Protein AF-A0A6G3Z0A4-F1 (afdb_monomer)

Nearest PDB structures (foldseek):
  8eex-assembly1_B  TM=6.996E-01  e=4.776E-11  Desulfonema ishimotonii
  8rot-assembly1_B  TM=5.949E-01  e=7.924E-06  Myxococcus xanthus
  5gkq-assembly1_A  TM=4.002E-01  e=1.639E-01  Paraglaciecola chathamensis S18K6
  4e6m-assembly1_A  TM=1.527E-01  e=2.759E-01  Salmonella enterica subsp. enterica serovar Typhimurium
  4v6q-assembly1_BK  TM=1.859E-01  e=2.111E+00  Escherichia coli

Radius of gyration: 34.13 Å; Cα contacts (8 Å, |Δi|>4): 2625; chains: 1; bounding box: 97×68×130 Å

Sequence (965 aa):
LTIDDAAATTIVATLAGGDAMIVASEIININATIDSSLQTNNSTLSLEDENIDGSLIINLNAPILLGFSQVLTGDGSVVNVAATGSVQNGLDVAADGATVNLDVGTFQEGEPIVLRNDVTLNGGGAENTILDGAGLHNVLKVENGVTASINNLTIAEGSTTLGSGGIDNDGTFIISNSTVRDNIGGEGGGGIDNNGTLIISNSTISNNVVLFGDGGGINNEGSLTITDSLISGNVAEFQGGGISSDGIELTILNSTISENETVNYLGGGISAEAGSFLLSNSTVSMNQAAGGGGGVTVVGTATAIIENSTIANNFATDNGGGIDVDGGVDVTVSNSTISNNTADGDGGGLSVGTTSIVNLEQSTLTENTAGISGSGIANLLGGQLTLSNTIAAGNTGIDITGPFTDAGTNFIGGDPLLGPLADNGGPTQTHALLLGSPAIDAGSGIGPDQRGAAVVNGIRDIGAFEFEGIVPPPTPVPPPVPPVPGPIPGPSPTLSEEIAPCFVDCGTEPPENRDDRDIATEFEPDQDSNQEFGFVADYEVHLGIQAPPLQDFDALQRASEVTGVPPVLVYARFVPATDATQALETSGLSKSNQENRLTQRSVAEAEELTAQGKAQGAEKSADDLLELVLVTPTGRPQRFATGVTRAQVSETVRHLQIELTDRTRRRRTDYLKPAQQLYSWLVKPLEDELVGENIGHISFILDQGLRSLPLAALHDGQQFIIEKYSVGLMPSLSLTDTRIANIRNASVLAMGADKFSDQPALPAVPLELSTIEQLWPGALFLNESFTPEAIVEARQEEAYGVLHLATHGEFSKGSLDNSYIQFWDRRLSLDQLPQLQLDRPTIELLVLSACRTVLGDEEAELGFAGLAVKAGAKSAIATLWRVSDLETASFMAEFYTQLGQASYKAEALQQAQLAMLRGDIKIQDGNLVWSGGTQPLPEGLGNVSLADIQHPYYWSAFSLVGSPW

pLDDT: mean 77.65, std 22.39, range [24.75, 98.88]

Mean predicted aligned error: 17.65 Å

Foldseek 3Di:
DEDDDDDDDAPADPPQDDDDDDDDDAEHEHAYEAEPQNDDDADDPDFDDPDDPDDHDDDDQDFDDDDPRGTYDYAYLEYEAHQRGAPLVSQSRHAANHEYEYEFHEHEDPAAREHDHAYEYEYPAQVGAEQEPCLPAEHYEYDAAHHYEYARHEFENAEDQAEEFYYEYNYHYEYENHEQEHGEARAAAQRYHYCEHYEYENYEQEHGEYDRYEHQRYEEQEEYAYELYEQEHGEYQEEAQRYEYPHAEAHYALYEFEHGEHNAYDHQRYEAADHEEEAALYEFEHGEYQAAAQRYEYEHEYAYEAELYEQEHGEYQEEAQRYEYEHQYEYEYEQAEQALGEYCYYARRYEDAANHAYEYALAEFAQAYYNYYQSRYEDPHHYEAEYALYEQEHYPHASYYDDYHYHHDYHGYDDQQWAFQFCPAASHTDIEHDPPGPQALRHDDFAAASRRHTAPPRGAGRHRDGDPDDDDPDDPDDPDDDDDDDDDDDDDDDDDDDDDDDDDDDDDDDDDDDDDDDPPDDDDDQPPQVLQVVLQVLLCVALVHDFDRDDCLQLQVVCCVQQVFREKEKEKDFAAPVVLVVVVVVVPDDDDDDDDCDDPPVSVVVVVVVVVCVPDPDPQDQATWIKMWMATSVRDIDIDTQNDGPVRLLVLQVVLCCCLQPSVNLPDDPSQVSLQVNCVRRPVVCPVVCVVVRHAEYEYAYDFSCLLRLQQSRQNPDGTPLVRHQYAYESGSRLFDSDDDQQLQFAEEAEEEQDARNDDGQQCSVVLQVLLVVLGHYDYYYQVCFDLVNLQVRCVVDPGQEYEYQFEWELDADHQQVTFTDTNVGTQTLSRLCVSVCVVVHHQEYEYQFYEADRRHRSSSSSVLCRCSSNNHNKYKDFHHGDRSNLSSQLSSQLSVLSNPRSWNSRSLSVSLVCQLVLQWWDDPQWTGHPVGIGHGDPPPRDDDTPRSNRCSRRSRIHMHHHRD

Secondary structure (DSSP, 8-state):
-B--SSS---------SS----B-SS-----S-EE-TT----S-------S-S-------SS--EETTTEE----EEEEEE-TTS-HHHHHHTEEEEEEEEE-SEEEE-SS-EEE-SSEEEE-S-TTTEEEE-TTTS-SEEE-TT-EEEEES-EEE--B-SSS-SSEEESSEEEEES-EEES-EESSS-SSEEESSEEEEES-EEES-EESSSS-SSEEESSEEEEES-EEES-EESSS-SSEEE-SSEEEEES-EEES-EESSSS-SSEEE-SSEEEEES-EEES-EESSS-SSEEE-TT-EEEEES-EEES-EESSS-SSEEE-TT-EEEEES-EEES-EESSS-SSEEE-SS-EEEEES-EEES-EESSS-SSEE--SS-EEEEES-EE-S-SS-SEES--EEES--EESS---EEEEE--SSSS-EEEEPTT-TTTT-S------TT-PPPSTTSPPSSS----S-PPP-PPPPPPPPPPPPPPPPPPPPP------------------------------SSSHHHHHHHHHHHHHHHT--PPP---TTHHHHHHHHHSS-EEEEEEEEE-HHHHHHHHHHHTS-S--------THHHHHHHHHHHHHTTS-PPPPTT-EEEEEEE-TT---EEEEEEEEHHHHHHHHHHHHHHHH-GGGTT--TTHHHHHHHHHHHTGGGHHHHHHTT--EEEEEE-TTSTT--GGG-B-SSSBGGGT-EEEE-S-TTTS------GGG-EEEEEE-S--SSS---TTHHHHHHHHHHHSSEEEEEGGG--HHHHHHHHHHS-EEEEEEEEEEEE-SSSGGG-EEE-SS-EEETTTGGGG-TBTTBPSEEEEEEEEE-TT-HHHHHHHHTHHHHHT-SEEEEESSPPPHHHHHHHHHHHHHHHTTSSSHHHHHHHHHHHHHHT-SEEETTEEEETTEEEEPPTT-TT--TTSTTSHHHHTTEEEEE---

Structure (mmCIF, N/CA/C/O backbone):
data_AF-A0A6G3Z0A4-F1
#
_entry.id   AF-A0A6G3Z0A4-F1
#
loop_
_atom_site.group_PDB
_atom_site.id
_atom_site.type_symbol
_atom_site.label_atom_id
_atom_site.label_alt_id
_atom_site.label_comp_id
_atom_site.label_asym_id
_atom_site.label_entity_id
_atom_site.label_seq_id
_atom_site.pdbx_PDB_ins_code
_atom_site.Cartn_x
_atom_site.Cartn_y
_atom_site.Cartn_z
_atom_site.occupancy
_atom_site.B_iso_or_equiv
_atom_site.auth_seq_id
_atom_site.auth_comp_id
_atom_site.auth_asym_id
_atom_site.auth_atom_id
_atom_site.pdbx_PDB_model_num
ATOM 1 N N . LEU A 1 1 ? -40.948 1.146 43.302 1.00 32.00 1 LEU A N 1
ATOM 2 C CA . LEU A 1 1 ? -40.806 0.739 44.722 1.00 32.00 1 LEU A CA 1
ATOM 3 C C . LEU A 1 1 ? -41.160 1.916 45.621 1.00 32.00 1 LEU A C 1
ATOM 5 O O . LEU A 1 1 ? -40.821 3.036 45.263 1.00 32.00 1 LEU A O 1
ATOM 9 N N . THR A 1 2 ? -41.782 1.656 46.773 1.00 33.53 2 THR A N 1
ATOM 10 C CA . THR A 1 2 ? -41.918 2.631 47.868 1.00 33.53 2 THR A CA 1
ATOM 11 C C . THR A 1 2 ? -41.007 2.159 48.995 1.00 33.53 2 THR A C 1
ATOM 13 O O . THR A 1 2 ? -41.243 1.082 49.542 1.00 33.53 2 THR A O 1
ATOM 16 N N . ILE A 1 3 ? -39.942 2.905 49.283 1.00 38.19 3 ILE A N 1
ATOM 17 C CA . ILE A 1 3 ? -38.995 2.577 50.354 1.00 38.19 3 ILE A CA 1
ATOM 18 C C . ILE A 1 3 ? -39.238 3.577 51.479 1.00 38.19 3 ILE A C 1
ATOM 20 O O . ILE A 1 3 ? -39.095 4.779 51.272 1.00 38.19 3 ILE A O 1
ATOM 24 N N . ASP A 1 4 ? -39.668 3.066 52.631 1.00 32.50 4 ASP A N 1
ATOM 25 C CA . ASP A 1 4 ? -39.976 3.864 53.817 1.00 32.50 4 ASP A CA 1
ATOM 26 C C . ASP A 1 4 ? -38.841 3.723 54.843 1.00 32.50 4 ASP A C 1
ATOM 28 O O . ASP A 1 4 ? -38.212 2.668 54.956 1.00 32.50 4 ASP A O 1
ATOM 32 N N . ASP A 1 5 ? -38.565 4.819 55.537 1.00 37.78 5 ASP A N 1
ATOM 33 C CA . ASP A 1 5 ? -37.314 5.144 56.233 1.00 37.78 5 ASP A CA 1
ATOM 34 C C . ASP A 1 5 ? -36.783 4.076 57.226 1.00 37.78 5 ASP A C 1
ATOM 36 O O . ASP A 1 5 ? -37.392 3.829 58.271 1.00 37.78 5 ASP A O 1
ATOM 40 N N . ALA A 1 6 ? -35.624 3.468 56.908 1.00 34.12 6 ALA A N 1
ATOM 41 C CA . ALA A 1 6 ? -34.479 3.273 57.822 1.00 34.12 6 ALA A CA 1
ATOM 42 C C . ALA A 1 6 ? -33.362 2.394 57.205 1.00 34.12 6 ALA A C 1
ATOM 44 O O . ALA A 1 6 ? -33.591 1.246 56.830 1.00 34.12 6 ALA A O 1
ATOM 45 N N . ALA A 1 7 ? -32.119 2.890 57.281 1.00 33.09 7 ALA A N 1
ATOM 46 C CA . ALA A 1 7 ? -30.861 2.284 56.813 1.00 33.09 7 ALA A CA 1
ATOM 47 C C . ALA A 1 7 ? -30.635 2.253 55.286 1.00 33.09 7 ALA A C 1
ATOM 49 O O . ALA A 1 7 ? -31.497 1.877 54.492 1.00 33.09 7 ALA A O 1
ATOM 50 N N . ALA A 1 8 ? -29.407 2.628 54.902 1.00 36.97 8 ALA A N 1
ATOM 51 C CA . ALA A 1 8 ? -28.933 2.702 53.524 1.00 36.97 8 ALA A CA 1
ATOM 52 C C . ALA A 1 8 ? -29.178 1.382 52.780 1.00 36.97 8 ALA A C 1
ATOM 54 O O . ALA A 1 8 ? -28.544 0.362 53.058 1.00 36.97 8 ALA A O 1
ATOM 55 N N . THR A 1 9 ? -30.118 1.416 51.842 1.00 33.72 9 THR A N 1
ATOM 56 C CA . THR A 1 9 ? -30.550 0.266 51.053 1.00 33.72 9 THR A CA 1
ATOM 57 C C . THR A 1 9 ? -30.269 0.551 49.585 1.00 33.72 9 THR A C 1
ATOM 59 O O . THR A 1 9 ? -31.018 1.251 48.912 1.00 33.72 9 THR A O 1
ATOM 62 N N . THR A 1 10 ? -29.148 0.010 49.104 1.00 34.47 10 THR A N 1
ATOM 63 C CA . THR A 1 10 ? -28.747 0.022 47.694 1.00 34.47 10 THR A CA 1
ATOM 64 C C . THR A 1 10 ? -29.899 -0.466 46.817 1.00 34.47 10 THR A C 1
ATOM 66 O O . THR A 1 10 ? -30.325 -1.618 46.940 1.00 34.47 10 THR A O 1
ATOM 69 N N . ILE A 1 11 ? -30.392 0.382 45.913 1.00 35.72 11 ILE A N 1
ATOM 70 C CA . ILE A 1 11 ? -31.371 -0.036 44.909 1.00 35.72 11 ILE A CA 1
ATOM 71 C C . ILE A 1 11 ? -30.606 -0.712 43.769 1.00 35.72 11 ILE A C 1
ATOM 73 O O . ILE A 1 11 ? -30.181 -0.061 42.822 1.00 35.72 11 ILE A O 1
ATOM 77 N N . VAL A 1 12 ? -30.440 -2.034 43.855 1.00 33.03 12 VAL A N 1
ATOM 78 C CA . VAL A 1 12 ? -30.003 -2.850 42.712 1.00 33.03 12 VAL A CA 1
ATOM 79 C C . VAL A 1 12 ? -31.222 -3.102 41.825 1.00 33.03 12 VAL A C 1
ATOM 81 O O . VAL A 1 12 ? -31.971 -4.056 42.041 1.00 33.03 12 VAL A O 1
ATOM 84 N N . ALA A 1 13 ? -31.463 -2.208 40.866 1.00 37.84 13 ALA A N 1
ATOM 85 C CA . ALA A 1 13 ? -32.563 -2.322 39.914 1.00 37.84 13 ALA A CA 1
ATOM 86 C C . ALA A 1 13 ? -32.067 -2.841 38.561 1.00 37.84 13 ALA A C 1
ATOM 88 O O . ALA A 1 13 ? -31.553 -2.082 37.748 1.00 37.84 13 ALA A O 1
ATOM 89 N N . THR A 1 14 ? -32.295 -4.125 38.281 1.00 34.78 14 THR A N 1
ATOM 90 C CA . THR A 1 14 ? -32.308 -4.613 36.897 1.00 34.78 14 THR A CA 1
ATOM 91 C C . THR A 1 14 ? -33.598 -4.107 36.247 1.00 34.78 14 THR A C 1
ATOM 93 O O . THR A 1 14 ? -34.677 -4.621 36.552 1.00 34.78 14 THR A O 1
ATOM 96 N N . LEU A 1 15 ? -33.517 -3.085 35.390 1.00 40.88 15 LEU A N 1
ATOM 97 C CA . LEU A 1 15 ? -34.671 -2.512 34.676 1.00 40.88 15 LEU A CA 1
ATOM 98 C C . LEU A 1 15 ? -35.106 -3.405 33.500 1.00 40.88 15 LEU A C 1
ATOM 100 O O . LEU A 1 15 ? -35.109 -3.011 32.338 1.00 40.88 15 LEU A O 1
ATOM 104 N N . ALA A 1 16 ? -35.497 -4.638 33.820 1.00 31.98 16 ALA A N 1
ATOM 105 C CA . ALA A 1 16 ? -35.977 -5.620 32.860 1.00 31.98 16 ALA A CA 1
ATOM 106 C C . ALA A 1 16 ? -37.397 -5.278 32.364 1.00 31.98 16 ALA A C 1
ATOM 108 O O . ALA A 1 16 ? -38.382 -5.817 32.865 1.00 31.98 16 ALA A O 1
ATOM 109 N N . GLY A 1 17 ? -37.482 -4.388 31.370 1.00 34.56 17 GLY A N 1
ATOM 110 C CA . GLY A 1 17 ? -38.658 -4.176 30.517 1.00 34.56 17 GLY A CA 1
ATOM 111 C C . GLY A 1 17 ? -39.932 -3.688 31.221 1.00 34.56 17 GLY A C 1
ATOM 112 O O . GLY A 1 17 ? -40.869 -4.462 31.420 1.00 34.56 17 GLY A O 1
ATOM 113 N N . GLY A 1 18 ? -40.013 -2.388 31.518 1.00 33.25 18 GLY A N 1
ATOM 114 C CA . GLY A 1 18 ? -41.263 -1.720 31.902 1.00 33.25 18 GLY A CA 1
ATOM 115 C C . GLY A 1 18 ? -41.069 -0.440 32.720 1.00 33.25 18 GLY A C 1
ATOM 116 O O . GLY A 1 18 ? -40.037 -0.259 33.363 1.00 33.25 18 GLY A O 1
ATOM 117 N N . ASP A 1 19 ? -42.086 0.427 32.723 1.00 36.50 19 ASP A N 1
ATOM 118 C CA . ASP A 1 19 ? -42.076 1.700 33.455 1.00 36.50 19 ASP A CA 1
ATOM 119 C C . ASP A 1 19 ? -41.927 1.479 34.971 1.00 36.50 19 ASP A C 1
ATOM 121 O O . ASP A 1 19 ? -42.826 0.965 35.648 1.00 36.50 19 ASP A O 1
ATOM 125 N N . ALA A 1 20 ? -40.788 1.891 35.532 1.00 35.56 20 ALA A N 1
ATOM 126 C CA . ALA A 1 20 ? -40.464 1.696 36.941 1.00 35.56 20 ALA A CA 1
ATOM 127 C C . ALA A 1 20 ? -40.616 2.995 37.748 1.00 35.56 20 ALA A C 1
ATOM 129 O O . ALA A 1 20 ? -39.715 3.826 37.810 1.00 35.56 20 ALA A O 1
ATOM 130 N N . MET A 1 21 ? -41.738 3.144 38.456 1.00 36.94 21 MET A N 1
ATOM 131 C CA . MET A 1 21 ? -41.930 4.255 39.396 1.00 36.94 21 MET A CA 1
ATOM 132 C C . MET A 1 21 ? -41.146 4.005 40.698 1.00 36.94 21 MET A C 1
ATOM 134 O O . MET A 1 21 ? -41.470 3.089 41.469 1.00 36.94 21 MET A O 1
ATOM 138 N N . ILE A 1 22 ? -40.119 4.815 40.963 1.00 38.41 22 ILE A N 1
ATOM 139 C CA . ILE A 1 22 ? -39.318 4.789 42.198 1.00 38.41 22 ILE A CA 1
ATOM 140 C C . ILE A 1 22 ? -39.680 6.016 43.040 1.00 38.41 22 ILE A C 1
ATOM 142 O O . ILE A 1 22 ? -39.626 7.140 42.556 1.00 38.41 22 ILE A O 1
ATOM 146 N N . VAL A 1 23 ? -40.059 5.794 44.302 1.00 36.69 23 VAL A N 1
ATOM 147 C CA . VAL A 1 23 ? -40.406 6.857 45.254 1.00 36.69 23 VAL A CA 1
ATOM 148 C C . VAL A 1 23 ? -39.582 6.660 46.524 1.00 36.69 23 VAL A C 1
ATOM 150 O O . VAL A 1 23 ? -39.669 5.605 47.160 1.00 36.69 23 VAL A O 1
ATOM 153 N N . ALA A 1 24 ? -38.803 7.678 46.884 1.00 39.09 24 ALA A N 1
ATOM 154 C CA . ALA A 1 24 ? -37.978 7.735 48.088 1.00 39.09 24 ALA A CA 1
ATOM 155 C C . ALA A 1 24 ? -38.179 9.074 48.814 1.00 39.09 24 ALA A C 1
ATOM 157 O O . ALA A 1 24 ? -38.627 10.050 48.214 1.00 39.09 24 ALA A O 1
ATOM 158 N N . SER A 1 25 ? -37.867 9.103 50.109 1.00 35.00 25 SER A N 1
ATOM 159 C CA . SER A 1 25 ? -38.148 10.226 51.013 1.00 35.00 25 SER A CA 1
ATOM 160 C C . SER A 1 25 ? -36.988 11.205 51.226 1.00 35.00 25 SER A C 1
ATOM 162 O O . SER A 1 25 ? -37.246 12.326 51.664 1.00 35.00 25 SER A O 1
ATOM 164 N N . GLU A 1 26 ? -35.737 10.806 50.954 1.00 37.19 26 GLU A N 1
ATOM 165 C CA . GLU A 1 26 ? -34.545 11.633 51.226 1.00 37.19 26 GLU A CA 1
ATOM 166 C C . GLU A 1 26 ? -33.500 11.638 50.099 1.00 37.19 26 GLU A C 1
ATOM 168 O O . GLU A 1 26 ? -33.211 12.700 49.551 1.00 37.19 26 GLU A O 1
ATOM 173 N N . ILE A 1 27 ? -32.919 10.479 49.764 1.00 35.75 27 ILE A N 1
ATOM 174 C CA . ILE A 1 27 ? -31.862 10.328 48.748 1.00 35.75 27 ILE A CA 1
ATOM 175 C C . ILE A 1 27 ? -32.099 9.023 47.973 1.00 35.75 27 ILE A C 1
ATOM 177 O O . ILE A 1 27 ? -32.446 8.002 48.569 1.00 35.75 27 ILE A O 1
ATOM 181 N N . ILE A 1 28 ? -31.881 9.043 46.654 1.00 40.03 28 ILE A N 1
ATOM 182 C CA . ILE A 1 28 ? -31.783 7.842 45.812 1.00 40.03 28 ILE A CA 1
ATOM 183 C C . ILE A 1 28 ? -30.340 7.742 45.318 1.00 40.03 28 ILE A C 1
ATOM 185 O O . ILE A 1 28 ? -29.932 8.561 44.500 1.00 40.03 28 ILE A O 1
ATOM 189 N N . ASN A 1 29 ? -29.610 6.727 45.787 1.00 36.66 29 ASN A N 1
ATOM 190 C CA . ASN A 1 29 ? -28.307 6.348 45.239 1.00 36.66 29 ASN A CA 1
ATOM 191 C C . ASN A 1 29 ? -28.497 5.217 44.223 1.00 36.66 29 ASN A C 1
ATOM 193 O O . ASN A 1 29 ? -28.936 4.120 44.590 1.00 36.66 29 ASN A O 1
ATOM 197 N N . ILE A 1 30 ? -28.157 5.477 42.961 1.00 40.38 30 ILE A N 1
ATOM 198 C CA . ILE A 1 30 ? -28.151 4.473 41.890 1.00 40.38 30 ILE A CA 1
ATOM 199 C C . ILE A 1 30 ? -26.724 3.930 41.759 1.00 40.38 30 ILE A C 1
ATOM 201 O O . ILE A 1 30 ? -25.920 4.475 41.022 1.00 40.38 30 ILE A O 1
ATOM 205 N N . ASN A 1 31 ? -26.419 2.849 42.481 1.00 38.28 31 ASN A N 1
ATOM 206 C CA . ASN A 1 31 ? -25.174 2.079 42.340 1.00 38.28 31 ASN A CA 1
ATOM 207 C C . ASN A 1 31 ? -25.501 0.706 41.727 1.00 38.28 31 ASN A C 1
ATOM 209 O O . ASN A 1 31 ? -25.303 -0.338 42.354 1.00 38.28 31 ASN A O 1
ATOM 213 N N . ALA A 1 32 ? -26.111 0.717 40.543 1.00 37.72 32 ALA A N 1
ATOM 214 C CA . ALA A 1 32 ? -26.617 -0.466 39.854 1.00 37.72 32 ALA A CA 1
ATOM 215 C C . ALA A 1 32 ? -26.307 -0.395 38.357 1.00 37.72 32 ALA A C 1
ATOM 217 O O . ALA A 1 32 ? -26.202 0.695 37.801 1.00 37.72 32 ALA A O 1
ATOM 218 N N . THR A 1 33 ? -26.193 -1.556 37.710 1.00 37.09 33 THR A N 1
ATOM 219 C CA . THR A 1 33 ? -26.007 -1.650 36.259 1.00 37.09 33 THR A CA 1
ATOM 220 C C . THR A 1 33 ? -27.184 -1.013 35.524 1.00 37.09 33 THR A C 1
ATOM 222 O O . THR A 1 33 ? -28.328 -1.421 35.732 1.00 37.09 33 THR A O 1
ATOM 225 N N . ILE A 1 34 ? -26.899 -0.040 34.658 1.00 46.41 34 ILE A N 1
ATOM 226 C CA . ILE A 1 34 ? -27.894 0.584 33.780 1.00 46.41 34 ILE A CA 1
ATOM 227 C C . ILE A 1 34 ? -27.861 -0.160 32.446 1.00 46.41 34 ILE A C 1
ATOM 229 O O . ILE A 1 34 ? -26.818 -0.227 31.802 1.00 46.41 34 ILE A O 1
ATOM 233 N N . ASP A 1 35 ? -28.995 -0.731 32.042 1.00 41.62 35 ASP A N 1
ATOM 234 C CA . ASP A 1 35 ? -29.108 -1.539 30.827 1.00 41.62 35 ASP A CA 1
ATOM 235 C C . ASP A 1 35 ? -30.166 -0.955 29.884 1.00 41.62 35 ASP A C 1
ATOM 237 O O . ASP A 1 35 ? -31.366 -1.024 30.160 1.00 41.62 35 ASP A O 1
ATOM 241 N N . SER A 1 36 ? -29.709 -0.346 28.787 1.00 44.59 36 SER A N 1
ATOM 242 C CA . SER A 1 36 ? -30.580 0.242 27.761 1.00 44.59 36 SER A CA 1
ATOM 243 C C . SER A 1 36 ? -30.910 -0.715 26.607 1.00 44.59 36 SER A C 1
ATOM 245 O O . SER A 1 36 ? -31.841 -0.434 25.852 1.00 44.59 36 SER A O 1
ATOM 247 N N . SER A 1 37 ? -30.229 -1.868 26.508 1.00 37.19 37 SER A N 1
ATOM 248 C CA . SER A 1 37 ? -30.354 -2.849 25.404 1.00 37.19 37 SER A CA 1
ATOM 249 C C . SER A 1 37 ? -31.770 -3.424 25.217 1.00 37.19 37 SER A C 1
ATOM 251 O O . SER A 1 37 ? -32.113 -3.963 24.167 1.00 37.19 37 SER A O 1
ATOM 253 N N . LEU A 1 38 ? -32.635 -3.282 26.227 1.00 35.62 38 LEU A N 1
ATOM 254 C CA . LEU A 1 38 ? -34.004 -3.808 26.248 1.00 35.62 38 LEU A CA 1
ATOM 255 C C . LEU A 1 38 ? -35.073 -2.849 25.671 1.00 35.62 38 LEU A C 1
ATOM 257 O O . LEU A 1 38 ? -36.266 -3.147 25.762 1.00 35.62 38 LEU A O 1
ATOM 261 N N . GLN A 1 39 ? -34.682 -1.700 25.107 1.00 38.88 39 GLN A N 1
ATOM 262 C CA . GLN A 1 39 ? -35.581 -0.665 24.568 1.00 38.88 39 GLN A CA 1
ATOM 263 C C . GLN A 1 39 ? -35.603 -0.676 23.029 1.00 38.88 39 GLN A C 1
ATOM 265 O O . GLN A 1 39 ? -34.605 -0.381 22.386 1.00 38.88 39 GLN A O 1
ATOM 270 N N . THR A 1 40 ? -36.753 -0.978 22.414 1.00 32.28 40 THR A N 1
ATOM 271 C CA . THR A 1 40 ? -36.853 -1.229 20.957 1.00 32.28 40 THR A CA 1
ATOM 272 C C . THR A 1 40 ? -37.303 -0.037 20.100 1.00 32.28 40 THR A C 1
ATOM 274 O O . THR A 1 40 ? -37.557 -0.217 18.910 1.00 32.28 40 THR A O 1
ATOM 277 N N . ASN A 1 41 ? -37.501 1.153 20.679 1.00 33.97 41 ASN A N 1
ATOM 278 C CA . ASN A 1 41 ? -38.184 2.267 20.008 1.00 33.97 41 ASN A CA 1
ATOM 279 C C . ASN A 1 41 ? -37.311 3.532 19.981 1.00 33.97 41 ASN A C 1
ATOM 281 O O . ASN A 1 41 ? -37.078 4.157 21.012 1.00 33.97 41 ASN A O 1
ATOM 285 N N . ASN A 1 42 ? -36.874 3.914 18.780 1.00 39.03 42 ASN A N 1
ATOM 286 C CA . ASN A 1 42 ? -35.974 5.042 18.540 1.00 39.03 42 ASN A CA 1
ATOM 287 C C . ASN A 1 42 ? -36.559 6.421 18.900 1.00 39.03 42 ASN A C 1
ATOM 289 O O . ASN A 1 42 ? -37.760 6.670 18.782 1.00 39.03 42 ASN A O 1
ATOM 293 N N . SER A 1 43 ? -35.634 7.351 19.172 1.00 28.02 43 SER A N 1
ATOM 294 C CA . SER A 1 43 ? -35.809 8.806 19.035 1.00 28.02 43 SER A CA 1
ATOM 295 C C . SER A 1 43 ? -36.576 9.562 20.134 1.00 28.02 43 SER A C 1
ATOM 297 O O . SER A 1 43 ? -37.341 10.471 19.820 1.00 28.02 43 SER A O 1
ATOM 299 N N . THR A 1 44 ? -36.318 9.284 21.419 1.00 29.14 44 THR A N 1
ATOM 300 C CA . THR A 1 44 ? -36.121 10.330 22.463 1.00 29.14 44 THR A CA 1
ATOM 301 C C . THR A 1 44 ? -35.760 9.735 23.829 1.00 29.14 44 THR A C 1
ATOM 303 O O . THR A 1 44 ? -36.396 8.788 24.276 1.00 29.14 44 THR A O 1
ATOM 306 N N . LEU A 1 45 ? -34.853 10.393 24.562 1.00 32.50 45 LEU A N 1
ATOM 307 C CA . LEU A 1 45 ? -34.886 10.424 26.031 1.00 32.50 45 LEU A CA 1
ATOM 308 C C . LEU A 1 45 ? -35.323 11.831 26.481 1.00 32.50 45 LEU A C 1
ATOM 310 O O . LEU A 1 45 ? -34.537 12.609 27.013 1.00 32.50 45 LEU A O 1
ATOM 314 N N . SER A 1 46 ? -36.576 12.190 26.180 1.00 26.62 46 SER A N 1
ATOM 315 C CA . SER A 1 46 ? -37.169 13.483 26.550 1.00 26.62 46 SER A CA 1
ATOM 316 C C . SER A 1 46 ? -38.063 13.327 27.770 1.00 26.62 46 SER A C 1
ATOM 318 O O . SER A 1 46 ? -38.952 12.478 27.775 1.00 26.62 46 SER A O 1
ATOM 320 N N . LEU A 1 47 ? -37.836 14.164 28.782 1.00 33.03 47 LEU A N 1
ATOM 321 C CA . LEU A 1 47 ? -38.560 14.160 30.050 1.00 33.03 47 LEU A CA 1
ATOM 322 C C . LEU A 1 47 ? -39.027 15.592 30.362 1.00 33.03 47 LEU A C 1
ATOM 324 O O . LEU A 1 47 ? -38.448 16.286 31.197 1.00 33.03 47 LEU A O 1
ATOM 328 N N . GLU A 1 48 ? -40.048 16.049 29.636 1.00 24.75 48 GLU A N 1
ATOM 329 C CA . GLU A 1 48 ? -40.772 17.289 29.939 1.00 24.75 48 GLU A CA 1
ATOM 330 C C . GLU A 1 48 ? -41.889 17.039 30.963 1.00 24.75 48 GLU A C 1
ATOM 332 O O . GLU A 1 48 ? -42.649 16.078 30.841 1.00 24.75 48 GLU A O 1
ATOM 337 N N . ASP A 1 49 ? -42.062 17.973 31.901 1.00 31.64 49 ASP A N 1
ATOM 338 C CA . ASP A 1 49 ? -43.371 18.261 32.494 1.00 31.64 49 ASP A CA 1
ATOM 339 C C . ASP A 1 49 ? -43.718 19.738 32.244 1.00 31.64 49 ASP A C 1
ATOM 341 O O . ASP A 1 49 ? -43.310 20.631 32.989 1.00 31.64 49 ASP A O 1
ATOM 345 N N . GLU A 1 50 ? -44.477 20.004 31.176 1.00 32.38 50 GLU A N 1
ATOM 346 C CA . GLU A 1 50 ? -45.118 21.308 30.959 1.00 32.38 50 GLU A CA 1
ATOM 347 C C . GLU A 1 50 ? -46.497 21.432 31.660 1.00 32.38 50 GLU A C 1
ATOM 349 O O . GLU A 1 50 ? -47.140 22.478 31.545 1.00 32.38 50 GLU A O 1
ATOM 354 N N . ASN A 1 51 ? -47.006 20.415 32.380 1.00 33.34 51 ASN A N 1
ATOM 355 C CA . ASN A 1 51 ? -48.378 20.402 32.913 1.00 33.34 51 ASN A CA 1
ATOM 356 C C . ASN A 1 51 ? -48.600 19.593 34.215 1.00 33.34 51 ASN A C 1
ATOM 358 O O . ASN A 1 51 ? -49.082 18.474 34.136 1.00 33.34 51 ASN A O 1
ATOM 362 N N . ILE A 1 52 ? -48.459 20.244 35.385 1.00 40.53 52 ILE A N 1
ATOM 363 C CA . ILE A 1 52 ? -49.326 20.304 36.611 1.00 40.53 52 ILE A CA 1
ATOM 364 C C . ILE A 1 52 ? -50.108 19.035 37.111 1.00 40.53 52 ILE A C 1
ATOM 366 O O . ILE A 1 52 ? -50.766 19.108 38.151 1.00 40.53 52 ILE A O 1
ATOM 370 N N . ASP A 1 53 ? -50.078 17.864 36.474 1.00 38.00 53 ASP A N 1
ATOM 371 C CA . ASP A 1 53 ? -50.983 16.731 36.747 1.00 38.00 53 ASP A CA 1
ATOM 372 C C . ASP A 1 53 ? -50.402 15.638 37.663 1.00 38.00 53 ASP A C 1
ATOM 374 O O . ASP A 1 53 ? -51.162 14.864 38.256 1.00 38.00 53 ASP A O 1
ATOM 378 N N . GLY A 1 54 ? -49.087 15.667 37.903 1.00 37.75 54 GLY A N 1
ATOM 379 C CA . GLY A 1 54 ? -48.435 14.920 38.978 1.00 37.75 54 GLY A CA 1
ATOM 380 C C . GLY A 1 54 ? -47.776 13.596 38.584 1.00 37.75 54 GLY A C 1
ATOM 381 O O . GLY A 1 54 ? -47.513 12.789 39.479 1.00 37.75 54 GLY A O 1
ATOM 382 N N . SER A 1 55 ? -47.469 13.360 37.305 1.00 31.73 55 SER A N 1
ATOM 383 C CA . SER A 1 55 ? -46.500 12.326 36.905 1.00 31.73 55 SER A CA 1
ATOM 384 C C . SER A 1 55 ? -45.085 12.902 36.765 1.00 31.73 55 SER A C 1
ATOM 386 O O . SER A 1 55 ? -44.849 13.762 35.926 1.00 31.73 55 SER A O 1
ATOM 388 N N . LEU A 1 56 ? -44.138 12.416 37.576 1.00 35.53 56 LEU A N 1
ATOM 389 C CA . LEU A 1 56 ? -42.741 12.869 37.581 1.00 35.53 56 LEU A CA 1
ATOM 390 C C . LEU A 1 56 ? -41.845 11.902 36.795 1.00 35.53 56 LEU A C 1
ATOM 392 O O . LEU A 1 56 ? -41.781 10.719 37.134 1.00 35.53 56 LEU A O 1
ATOM 396 N N . ILE A 1 57 ? -41.093 12.420 35.823 1.00 34.38 57 ILE A N 1
ATOM 397 C CA . ILE A 1 57 ? -39.981 11.718 35.165 1.00 34.38 57 ILE A CA 1
ATOM 398 C C . ILE A 1 57 ? -38.773 12.674 35.124 1.00 34.38 57 ILE A C 1
ATOM 400 O O . ILE A 1 57 ? -38.955 13.879 34.978 1.00 34.38 57 ILE A O 1
ATOM 404 N N . ILE A 1 58 ? -37.556 12.171 35.362 1.00 33.81 58 ILE A N 1
ATOM 405 C CA . ILE A 1 58 ? -36.411 12.986 35.818 1.00 33.81 58 ILE A CA 1
ATOM 406 C C . ILE A 1 58 ? -35.218 12.919 34.850 1.00 33.81 58 ILE A C 1
ATOM 408 O O . ILE A 1 58 ? -34.650 11.849 34.651 1.00 33.81 58 ILE A O 1
ATOM 412 N N . ASN A 1 59 ? -34.803 14.073 34.317 1.00 33.38 59 ASN A N 1
ATOM 413 C CA . ASN A 1 59 ? -33.563 14.265 33.549 1.00 33.38 59 ASN A CA 1
ATOM 414 C C . ASN A 1 59 ? -32.370 14.512 34.500 1.00 33.38 59 ASN A C 1
ATOM 416 O O . ASN A 1 59 ? -32.503 15.301 35.436 1.00 33.38 59 ASN A O 1
ATOM 420 N N . LEU A 1 60 ? -31.229 13.848 34.269 1.00 39.22 60 LEU A N 1
ATOM 421 C CA . LEU A 1 60 ? -30.060 13.830 35.164 1.00 39.22 60 LEU A CA 1
ATOM 422 C C . LEU A 1 60 ? -28.943 14.839 34.815 1.00 39.22 60 LEU A C 1
ATOM 424 O O . LEU A 1 60 ? -28.033 15.012 35.621 1.00 39.22 60 LEU A O 1
ATOM 428 N N . ASN A 1 61 ? -29.011 15.564 33.691 1.00 33.34 61 ASN A N 1
ATOM 429 C CA . ASN A 1 61 ? -27.868 16.350 33.180 1.00 33.34 61 ASN A CA 1
ATOM 430 C C . ASN A 1 61 ? -27.696 17.748 33.834 1.00 33.34 61 ASN A C 1
ATOM 432 O O . ASN A 1 61 ? -27.132 18.667 33.240 1.00 33.34 61 ASN A O 1
ATOM 436 N N . ALA A 1 62 ? -28.186 17.933 35.065 1.00 29.05 62 ALA A N 1
ATOM 437 C CA . ALA A 1 62 ? -27.937 19.099 35.921 1.00 29.05 62 ALA A CA 1
ATOM 438 C C . ALA A 1 62 ? -28.238 18.761 37.400 1.00 29.05 62 ALA A C 1
ATOM 440 O O . ALA A 1 62 ? -28.969 17.807 37.663 1.00 29.05 62 ALA A O 1
ATOM 441 N N . PRO A 1 63 ? -27.773 19.551 38.394 1.00 31.92 63 PRO A N 1
ATOM 442 C CA . PRO A 1 63 ? -28.154 19.351 39.793 1.00 31.92 63 PRO A CA 1
ATOM 443 C C . PRO A 1 63 ? -29.673 19.479 40.003 1.00 31.92 63 PRO A C 1
ATOM 445 O O . PRO A 1 63 ? -30.222 20.583 40.049 1.00 31.92 63 PRO A O 1
ATOM 448 N N . ILE A 1 64 ? -30.355 18.343 40.162 1.00 34.59 64 ILE A N 1
ATOM 449 C CA . ILE A 1 64 ? -31.797 18.294 40.417 1.00 34.59 64 ILE A CA 1
ATOM 450 C C . ILE A 1 64 ? -32.063 18.783 41.841 1.00 34.59 64 ILE A C 1
ATOM 452 O O . ILE A 1 64 ? -31.909 18.045 42.814 1.00 34.59 64 ILE A O 1
ATOM 456 N N . LEU A 1 65 ? -32.500 20.035 41.959 1.00 31.73 65 LEU A N 1
ATOM 457 C CA . LEU A 1 65 ? -33.097 20.561 43.181 1.00 31.73 65 LEU A CA 1
ATOM 458 C C . LEU A 1 65 ? -34.539 20.062 43.291 1.00 31.73 65 LEU A C 1
ATOM 460 O O . LEU A 1 65 ? -35.472 20.692 42.789 1.00 31.73 65 LEU A O 1
ATOM 464 N N . LEU A 1 66 ? -34.723 18.941 43.987 1.00 32.47 66 LEU A N 1
ATOM 465 C CA . LEU A 1 66 ? -36.050 18.504 44.408 1.00 32.47 66 LEU A CA 1
ATOM 466 C C . LEU A 1 66 ? -36.673 19.570 45.323 1.00 32.47 66 LEU A C 1
ATOM 468 O O . LEU A 1 66 ? -35.985 20.234 46.112 1.00 32.47 66 LEU A O 1
ATOM 472 N N . GLY A 1 67 ? -37.993 19.738 45.220 1.00 30.67 67 GLY A N 1
ATOM 473 C CA . GLY A 1 67 ? -38.739 20.710 46.015 1.00 30.67 67 GLY A CA 1
ATOM 474 C C . GLY A 1 67 ? -38.472 20.531 47.512 1.00 30.67 67 GLY A C 1
ATOM 475 O O . GLY A 1 67 ? -38.841 19.512 48.084 1.00 30.67 67 GLY A O 1
ATOM 476 N N . PHE A 1 68 ? -37.873 21.553 48.134 1.00 35.03 68 PHE A N 1
ATOM 477 C CA . PHE A 1 68 ? -37.342 21.548 49.507 1.00 35.03 68 PHE A CA 1
ATOM 478 C C . PHE A 1 68 ? -36.068 20.703 49.727 1.00 35.03 68 PHE A C 1
ATOM 480 O O . PHE A 1 68 ? -36.028 19.811 50.569 1.00 35.03 68 PHE A O 1
ATOM 487 N N . SER A 1 69 ? -34.972 21.130 49.091 1.00 33.72 69 SER A N 1
ATOM 488 C CA . SER A 1 69 ? -33.591 20.884 49.553 1.00 33.72 69 SER A CA 1
ATOM 489 C C . SER A 1 69 ? -33.112 19.424 49.540 1.00 33.72 69 SER A C 1
ATOM 491 O O . SER A 1 69 ? -32.380 19.015 50.442 1.00 33.72 69 SER A O 1
ATOM 493 N N . GLN A 1 70 ? -33.476 18.654 48.514 1.00 33.19 70 GLN A N 1
ATOM 494 C CA . GLN A 1 70 ? -32.953 17.301 48.277 1.00 33.19 70 GLN A CA 1
ATOM 495 C C . GLN A 1 70 ? -32.322 17.202 46.879 1.00 33.19 70 GLN A C 1
ATOM 497 O O . GLN A 1 70 ? -32.670 17.975 45.985 1.00 33.19 70 GLN A O 1
ATOM 502 N N . VAL A 1 71 ? -31.371 16.276 46.716 1.00 33.69 71 VAL A N 1
ATOM 503 C CA . VAL A 1 71 ? -30.548 16.093 45.508 1.00 33.69 71 VAL A CA 1
ATOM 504 C C . VAL A 1 71 ? -30.544 14.611 45.130 1.00 33.69 71 VAL A C 1
ATOM 506 O O . VAL A 1 71 ? -30.386 13.761 46.006 1.00 33.69 71 VAL A O 1
ATOM 509 N N . LEU A 1 72 ? -30.706 14.301 43.841 1.00 31.58 72 LEU A N 1
ATOM 510 C CA . LEU A 1 72 ? -30.432 12.970 43.286 1.00 31.58 72 LEU A CA 1
ATOM 511 C C . LEU A 1 72 ? -28.956 12.866 42.885 1.00 31.58 72 LEU A C 1
ATOM 513 O O . LEU A 1 72 ? -28.434 13.768 42.234 1.00 31.58 72 LEU A O 1
ATOM 517 N N . THR A 1 73 ? -28.308 11.762 43.254 1.00 34.16 73 THR A N 1
ATOM 518 C CA . THR A 1 73 ? -26.901 11.470 42.943 1.00 34.16 73 THR A CA 1
ATOM 519 C C . THR A 1 73 ? -26.727 9.971 42.731 1.00 34.16 73 THR A C 1
ATOM 521 O O . THR A 1 73 ? -27.101 9.189 43.604 1.00 34.16 73 THR A O 1
ATOM 524 N N . GLY A 1 74 ? -26.139 9.549 41.618 1.00 37.69 74 GLY A N 1
ATOM 525 C CA . GLY A 1 74 ? -25.841 8.141 41.368 1.00 37.69 74 GLY A CA 1
ATOM 526 C C . GLY A 1 74 ? -25.098 7.957 40.055 1.00 37.69 74 GLY A C 1
ATOM 527 O O . GLY A 1 74 ? -25.362 8.678 39.098 1.00 37.69 74 GLY A O 1
ATOM 528 N N . ASP A 1 75 ? -24.173 7.010 40.057 1.00 47.09 75 ASP A N 1
ATOM 529 C CA . ASP A 1 75 ? -23.164 6.791 39.037 1.00 47.09 75 ASP A CA 1
ATOM 530 C C . ASP A 1 75 ? -23.021 5.282 38.752 1.00 47.09 75 ASP A C 1
ATOM 532 O O . ASP A 1 75 ? -22.910 4.443 39.654 1.00 47.09 75 ASP A O 1
ATOM 536 N N . GLY A 1 76 ? -23.099 4.905 37.474 1.00 52.81 76 GLY A N 1
ATOM 537 C CA . GLY A 1 76 ? -23.111 3.506 37.054 1.00 52.81 76 GLY A CA 1
ATOM 538 C C . GLY A 1 76 ? -21.701 2.942 36.913 1.00 52.81 76 GLY A C 1
ATOM 539 O O . GLY A 1 76 ? -20.962 3.374 36.037 1.00 52.81 76 GLY A O 1
ATOM 540 N N . SER A 1 77 ? -21.330 1.931 37.707 1.00 65.94 77 SER A N 1
ATOM 541 C CA . SER A 1 77 ? -20.040 1.231 37.537 1.00 65.94 77 SER A CA 1
ATOM 542 C C . SER A 1 77 ? -20.002 0.297 36.320 1.00 65.94 77 SER A C 1
ATOM 544 O O . SER A 1 77 ? -18.922 -0.045 35.841 1.00 65.94 77 SER A O 1
ATOM 546 N N . VAL A 1 78 ? -21.173 -0.112 35.817 1.00 71.69 78 VAL A N 1
ATOM 547 C CA . VAL A 1 78 ? -21.341 -0.786 34.523 1.00 71.69 78 VAL A CA 1
ATOM 548 C C . VAL A 1 78 ? -22.565 -0.202 33.817 1.00 71.69 78 VAL A C 1
ATOM 550 O O . VAL A 1 78 ? -23.648 -0.154 34.407 1.00 71.69 78 VAL A O 1
ATOM 553 N N . VAL A 1 79 ? -22.402 0.208 32.563 1.00 68.88 79 VAL A N 1
ATOM 554 C CA . VAL A 1 79 ? -23.452 0.779 31.706 1.00 68.88 79 VAL A CA 1
ATOM 555 C C . VAL A 1 79 ? -23.491 -0.004 30.393 1.00 68.88 79 VAL A C 1
ATOM 557 O O . VAL A 1 79 ? -22.439 -0.264 29.822 1.00 68.88 79 VAL A O 1
ATOM 560 N N . ASN A 1 80 ? -24.674 -0.378 29.901 1.00 71.69 80 ASN A N 1
ATOM 561 C CA . ASN A 1 80 ? -24.834 -1.021 28.592 1.00 71.69 80 ASN A CA 1
ATOM 562 C C . ASN A 1 80 ? -25.624 -0.109 27.640 1.00 71.69 80 ASN A C 1
ATOM 564 O O . ASN A 1 80 ? -26.755 0.292 27.953 1.00 71.69 80 ASN A O 1
ATOM 568 N N . VAL A 1 81 ? -25.046 0.183 26.475 1.00 72.19 81 VAL A N 1
ATOM 569 C CA . VAL A 1 81 ? -25.608 1.043 25.425 1.00 72.19 81 VAL A CA 1
ATOM 570 C C . VAL A 1 81 ? -26.108 0.180 24.267 1.00 72.19 81 VAL A C 1
ATOM 572 O O . VAL A 1 81 ? -25.327 -0.518 23.621 1.00 72.19 81 VAL A O 1
ATOM 575 N N . ALA A 1 82 ? -27.416 0.245 24.007 1.00 68.00 82 ALA A N 1
ATOM 576 C CA . ALA A 1 82 ? -28.050 -0.415 22.867 1.00 68.00 82 ALA A CA 1
ATOM 577 C C . ALA A 1 82 ? -27.476 0.079 21.529 1.00 68.00 82 ALA A C 1
ATOM 579 O O . ALA A 1 82 ? -27.122 1.249 21.431 1.00 68.00 82 ALA A O 1
ATOM 580 N N . ALA A 1 83 ? -27.519 -0.729 20.467 1.00 70.25 83 ALA A N 1
ATOM 581 C CA . ALA A 1 83 ? -27.065 -0.332 19.120 1.00 70.25 83 ALA A CA 1
ATOM 582 C C . ALA A 1 83 ? -27.812 0.884 18.517 1.00 70.25 83 ALA A C 1
ATOM 584 O O . ALA A 1 83 ? -27.373 1.476 17.539 1.00 70.25 83 ALA A O 1
ATOM 585 N N . THR A 1 84 ? -28.962 1.251 19.090 1.00 68.19 84 THR A N 1
ATOM 586 C CA . THR A 1 84 ? -29.754 2.449 18.752 1.00 68.19 84 THR A CA 1
ATOM 587 C C . THR A 1 84 ? -29.689 3.543 19.827 1.00 68.19 84 THR A C 1
ATOM 589 O O . THR A 1 84 ? -30.465 4.501 19.794 1.00 68.19 84 THR A O 1
ATOM 592 N N . GLY A 1 85 ? -28.843 3.357 20.839 1.00 63.31 85 GLY A N 1
ATOM 593 C CA . GLY A 1 85 ? -28.604 4.289 21.932 1.00 63.31 85 GLY A CA 1
ATOM 594 C C . GLY A 1 85 ? -27.511 5.303 21.600 1.00 63.31 85 GLY A C 1
ATOM 595 O O . GLY A 1 85 ? -26.832 5.205 20.584 1.00 63.31 85 GLY A O 1
ATOM 596 N N . SER A 1 86 ? -27.338 6.275 22.494 1.00 80.31 86 SER A N 1
ATOM 597 C CA . SER A 1 86 ? -26.237 7.238 22.433 1.00 80.31 86 SER A CA 1
ATOM 598 C C . SER A 1 86 ? -25.113 6.792 23.365 1.00 80.31 86 SER A C 1
ATOM 600 O O . SER A 1 86 ? -25.350 6.485 24.538 1.00 80.31 86 SER A O 1
ATOM 602 N N . VAL A 1 87 ? -23.894 6.781 22.832 1.00 84.69 87 VAL A N 1
ATOM 603 C CA . VAL A 1 87 ? -22.658 6.479 23.557 1.00 84.69 87 VAL A CA 1
ATOM 604 C C . VAL A 1 87 ? -22.358 7.599 24.547 1.00 84.69 87 VAL A C 1
ATOM 606 O O . VAL A 1 87 ? -22.028 7.310 25.698 1.00 84.69 87 VAL A O 1
ATOM 609 N N . GLN A 1 88 ? -22.568 8.864 24.158 1.00 86.06 88 GLN A N 1
ATOM 610 C CA . GLN A 1 88 ? -22.363 10.001 25.061 1.00 86.06 88 GLN A CA 1
ATOM 611 C C . GLN A 1 88 ? -23.296 9.941 26.276 1.00 86.06 88 GLN A C 1
ATOM 613 O O . GLN A 1 88 ? -22.845 10.118 27.403 1.00 86.06 88 GLN A O 1
ATOM 618 N N . ASN A 1 89 ? -24.575 9.603 26.086 1.00 74.75 89 ASN A N 1
ATOM 619 C CA . ASN A 1 89 ? -25.497 9.422 27.213 1.00 74.75 89 ASN A CA 1
ATOM 620 C C . ASN A 1 89 ? -25.083 8.257 28.133 1.00 74.75 89 ASN A C 1
ATOM 622 O O . ASN A 1 89 ? -25.343 8.308 29.333 1.00 74.75 89 ASN A O 1
ATOM 626 N N . GLY A 1 90 ? -24.450 7.209 27.591 1.00 73.12 90 GLY A N 1
ATOM 627 C CA . GLY A 1 90 ? -23.881 6.114 28.382 1.00 73.12 90 GLY A CA 1
ATOM 628 C C . GLY A 1 90 ? -22.667 6.543 29.212 1.00 73.12 90 GLY A C 1
ATOM 629 O O . GLY A 1 90 ? -22.523 6.113 30.355 1.00 73.12 90 GLY A O 1
ATOM 630 N N . LEU A 1 91 ? -21.833 7.424 28.658 1.00 78.56 91 LEU A N 1
ATOM 631 C CA . LEU A 1 91 ? -20.674 8.032 29.315 1.00 78.56 91 LEU A CA 1
ATOM 632 C C . LEU A 1 91 ? -21.061 9.031 30.410 1.00 78.56 91 LEU A C 1
ATOM 634 O O . LEU A 1 91 ? -20.502 8.985 31.501 1.00 78.56 91 LEU A O 1
ATOM 638 N N . ASP A 1 92 ? -22.043 9.895 30.150 1.00 75.69 92 ASP A N 1
ATOM 639 C CA . ASP A 1 92 ? -22.470 10.948 31.080 1.00 75.69 92 ASP A CA 1
ATOM 640 C C . ASP A 1 92 ? -23.062 10.386 32.394 1.00 75.69 92 ASP A C 1
ATOM 642 O O . ASP A 1 92 ? -23.067 11.075 33.415 1.00 75.69 92 ASP A O 1
ATOM 646 N N . VAL A 1 93 ? -23.539 9.131 32.393 1.00 65.12 93 VAL A N 1
ATOM 647 C CA . VAL A 1 93 ? -24.035 8.413 33.590 1.00 65.12 93 VAL A CA 1
ATOM 648 C C . VAL A 1 93 ? -23.026 7.417 34.183 1.00 65.12 93 VAL A C 1
ATOM 650 O O . VAL A 1 93 ? -23.317 6.777 35.201 1.00 65.12 93 VAL A O 1
ATOM 653 N N . ALA A 1 94 ? -21.863 7.250 33.552 1.00 70.06 94 ALA A N 1
ATOM 654 C CA . ALA A 1 94 ? -20.826 6.325 33.987 1.00 70.06 94 ALA A CA 1
ATOM 655 C C . ALA A 1 94 ? -20.039 6.900 35.175 1.00 70.06 94 ALA A C 1
ATOM 657 O O . ALA A 1 94 ? -19.653 8.070 35.181 1.00 70.06 94 ALA A O 1
ATOM 658 N N . ALA A 1 95 ? -19.793 6.062 36.183 1.00 75.31 95 ALA A N 1
ATOM 659 C CA . ALA A 1 95 ? -18.935 6.410 37.311 1.00 75.31 95 ALA A CA 1
ATOM 660 C C . ALA A 1 95 ? -17.464 6.551 36.894 1.00 75.31 95 ALA A C 1
ATOM 662 O O . ALA A 1 95 ? -17.029 6.014 35.877 1.00 75.31 95 ALA A O 1
ATOM 663 N N . ASP A 1 96 ? -16.680 7.203 37.744 1.00 82.69 96 ASP A N 1
ATOM 664 C CA . ASP A 1 96 ? -15.225 7.169 37.643 1.00 82.69 96 ASP A CA 1
ATOM 665 C C . ASP A 1 96 ? -14.715 5.731 37.892 1.00 82.69 96 ASP A C 1
ATOM 667 O O . ASP A 1 96 ? -15.108 5.067 38.858 1.00 82.69 96 ASP A O 1
ATOM 671 N N . GLY A 1 97 ? -13.900 5.215 36.975 1.00 82.62 97 GLY A N 1
ATOM 672 C CA . GLY A 1 97 ? -13.491 3.812 36.884 1.00 82.62 97 GLY A CA 1
ATOM 673 C C . GLY A 1 97 ? -14.543 2.845 36.310 1.00 82.62 97 GLY A C 1
ATOM 674 O O . GLY A 1 97 ? -14.398 1.631 36.486 1.00 82.62 97 GLY A O 1
ATOM 675 N N . ALA A 1 98 ? -15.617 3.325 35.672 1.00 80.75 98 ALA A N 1
ATOM 676 C CA . ALA A 1 98 ? -16.697 2.470 35.163 1.00 80.75 98 ALA A CA 1
ATOM 677 C C . ALA A 1 98 ? -16.388 1.765 33.832 1.00 80.75 98 ALA A C 1
ATOM 679 O O . ALA A 1 98 ? -15.504 2.145 33.065 1.00 80.75 98 ALA A O 1
ATOM 680 N N . THR A 1 99 ? -17.186 0.740 33.521 1.00 85.25 99 THR A N 1
ATOM 681 C CA . THR A 1 99 ? -17.201 0.073 32.211 1.00 85.25 99 THR A CA 1
ATOM 682 C C . THR A 1 99 ? -18.484 0.397 31.444 1.00 85.25 99 THR A C 1
ATOM 684 O O . THR A 1 99 ? -19.579 0.134 31.936 1.00 85.25 99 THR A O 1
ATOM 687 N N . VAL A 1 100 ? -18.360 0.905 30.219 1.00 86.00 100 VAL A N 1
ATOM 688 C CA . VAL A 1 100 ? -19.468 1.119 29.281 1.00 86.00 100 VAL A CA 1
ATOM 689 C C . VAL A 1 100 ? -19.364 0.073 28.170 1.00 86.00 100 VAL A C 1
ATOM 691 O O . VAL A 1 100 ? -18.424 0.091 27.382 1.00 86.00 100 VAL A O 1
ATOM 694 N N . ASN A 1 101 ? -20.309 -0.862 28.109 1.00 83.06 101 ASN A N 1
ATOM 695 C CA . ASN A 1 101 ? -20.385 -1.852 27.037 1.00 83.06 101 ASN A CA 1
ATOM 696 C C . ASN A 1 101 ? -21.330 -1.349 25.941 1.00 83.06 101 ASN A C 1
ATOM 698 O O . ASN A 1 101 ? -22.427 -0.873 26.235 1.00 83.06 101 ASN A O 1
ATOM 702 N N . LEU A 1 102 ? -20.911 -1.483 24.692 1.00 83.25 102 LEU A N 1
ATOM 703 C CA . LEU A 1 102 ? -21.658 -1.116 23.499 1.00 83.25 102 LEU A CA 1
ATOM 704 C C . LEU A 1 102 ? -22.106 -2.392 22.785 1.00 83.25 102 LEU A C 1
ATOM 706 O O . LEU A 1 102 ? -21.311 -3.316 22.596 1.00 83.25 102 LEU A O 1
ATOM 710 N N . ASP A 1 103 ? -23.370 -2.437 22.375 1.00 78.69 103 ASP A N 1
ATOM 711 C CA . ASP A 1 103 ? -23.867 -3.504 21.508 1.00 78.69 103 ASP A CA 1
ATOM 712 C C . ASP A 1 103 ? -23.167 -3.496 20.128 1.00 78.69 103 ASP A C 1
ATOM 714 O O . ASP A 1 103 ? -22.468 -2.560 19.730 1.00 78.69 103 ASP A O 1
ATOM 718 N N . VAL A 1 104 ? -23.374 -4.573 19.370 1.00 83.12 104 VAL A N 1
ATOM 719 C CA . VAL A 1 104 ? -22.985 -4.671 17.955 1.00 83.12 104 VAL A CA 1
ATOM 720 C C . VAL A 1 104 ? -23.829 -3.703 17.120 1.00 83.12 104 VAL A C 1
ATOM 722 O O . VAL A 1 104 ? -25.058 -3.779 17.139 1.00 83.12 104 VAL A O 1
ATOM 725 N N . GLY A 1 105 ? -23.173 -2.813 16.376 1.00 74.19 105 GLY A N 1
ATOM 726 C CA . GLY A 1 105 ? -23.798 -1.780 15.554 1.00 74.19 105 GLY A CA 1
ATOM 727 C C . GLY A 1 105 ? -22.865 -0.608 15.236 1.00 74.19 105 GLY A C 1
ATOM 728 O O . GLY A 1 105 ? -21.756 -0.504 15.765 1.00 74.19 105 GLY A O 1
ATOM 729 N N . THR A 1 106 ? -23.349 0.290 14.377 1.00 84.38 106 THR A N 1
ATOM 730 C CA . THR A 1 106 ? -22.689 1.559 14.043 1.00 84.38 106 THR A CA 1
ATOM 731 C C . THR A 1 106 ? -23.350 2.699 14.810 1.00 84.38 106 THR A C 1
ATOM 733 O O . THR A 1 106 ? -24.551 2.934 14.671 1.00 84.38 106 THR A O 1
ATOM 736 N N . PHE A 1 107 ? -22.559 3.415 15.601 1.00 82.69 107 PHE A N 1
ATOM 737 C CA . PHE A 1 107 ? -22.972 4.543 16.423 1.00 82.69 107 PHE A CA 1
ATOM 738 C C . PHE A 1 107 ? -22.529 5.841 15.749 1.00 82.69 107 PHE A C 1
ATOM 740 O O . PHE A 1 107 ? -21.345 6.170 15.755 1.00 82.69 107 PHE A O 1
ATOM 747 N N . GLN A 1 108 ? -23.493 6.571 15.189 1.00 86.75 108 GLN A N 1
ATOM 748 C CA . GLN A 1 108 ? -23.301 7.919 14.656 1.00 86.75 108 GLN A CA 1
ATOM 749 C C . GLN A 1 108 ? -23.927 8.921 15.630 1.00 86.75 108 GLN A C 1
ATOM 751 O O . GLN A 1 108 ? -25.152 9.018 15.739 1.00 86.75 108 GLN A O 1
ATOM 756 N N . GLU A 1 109 ? -23.081 9.639 16.363 1.00 79.44 109 GLU A N 1
ATOM 757 C CA . GLU A 1 109 ? -23.488 10.779 17.187 1.00 79.44 109 GLU A CA 1
ATOM 758 C C . GLU A 1 109 ? -23.483 12.058 16.335 1.00 79.44 109 GLU A C 1
ATOM 760 O O . GLU A 1 109 ? -22.826 12.120 15.301 1.00 79.44 109 GLU A O 1
ATOM 765 N N . GLY A 1 110 ? -24.234 13.084 16.743 1.00 75.56 110 GLY A N 1
ATOM 766 C CA . GLY A 1 110 ? -24.272 14.368 16.019 1.00 75.56 110 GLY A CA 1
ATOM 767 C C . GLY A 1 110 ? -23.132 15.336 16.361 1.00 75.56 110 GLY A C 1
ATOM 768 O O . GLY A 1 110 ? -23.084 16.428 15.801 1.00 75.56 110 GLY A O 1
ATOM 769 N N . GLU A 1 111 ? -22.290 14.965 17.324 1.00 85.94 111 GLU A N 1
ATOM 770 C CA . GLU A 1 111 ? -21.146 15.705 17.862 1.00 85.94 111 GLU A CA 1
ATOM 771 C C . GLU A 1 111 ? -20.092 14.674 18.336 1.00 85.94 111 GLU A C 1
ATOM 773 O O . GLU A 1 111 ? -20.455 13.516 18.577 1.00 85.94 111 GLU A O 1
ATOM 778 N N . PRO A 1 112 ? -18.814 15.056 18.530 1.00 91.94 112 PRO A N 1
ATOM 779 C CA . PRO A 1 112 ? -17.776 14.154 19.037 1.00 91.94 112 PRO A CA 1
ATOM 780 C C . PRO A 1 112 ? -18.117 13.516 20.392 1.00 91.94 112 PRO A C 1
ATOM 782 O O . PRO A 1 112 ? -18.628 14.180 21.298 1.00 91.94 112 PRO A O 1
ATOM 785 N N . ILE A 1 113 ? -17.753 12.244 20.566 1.00 95.19 113 ILE A N 1
ATOM 786 C CA . ILE A 1 113 ? -17.884 11.514 21.833 1.00 95.19 113 ILE A CA 1
ATOM 787 C C . ILE A 1 113 ? -16.777 11.974 22.787 1.00 95.19 113 ILE A C 1
ATOM 789 O O . ILE A 1 113 ? -15.596 11.808 22.497 1.00 95.19 113 ILE A O 1
ATOM 793 N N . VAL A 1 114 ? -17.131 12.533 23.943 1.00 95.75 114 VAL A N 1
ATOM 794 C CA . VAL A 1 114 ? -16.179 13.124 24.894 1.00 95.75 114 VAL A CA 1
ATOM 795 C C . VAL A 1 114 ? -16.094 12.315 26.188 1.00 95.75 114 VAL A C 1
ATOM 797 O O . VAL A 1 114 ? -17.070 12.200 26.938 1.00 95.75 114 VAL A O 1
ATOM 800 N N . LEU A 1 115 ? -14.893 11.812 26.479 1.00 95.81 115 LEU A N 1
ATOM 801 C CA . LEU A 1 115 ? -14.548 11.089 27.701 1.00 95.81 115 LEU A CA 1
ATOM 802 C C . LEU A 1 115 ? -14.112 12.087 28.788 1.00 95.81 115 LEU A C 1
ATOM 804 O O . LEU A 1 115 ? -13.078 12.742 28.652 1.00 95.81 115 LEU A O 1
ATOM 808 N N . ARG A 1 116 ? -14.920 12.202 29.854 1.00 91.75 116 ARG A N 1
ATOM 809 C CA . ARG A 1 116 ? -14.740 13.166 30.969 1.00 91.75 116 ARG A CA 1
ATOM 810 C C . ARG A 1 116 ? -14.449 12.538 32.334 1.00 91.75 116 ARG A C 1
ATOM 812 O O . ARG A 1 116 ? -14.048 13.240 33.255 1.00 91.75 116 ARG A O 1
ATOM 819 N N . ASN A 1 117 ? -14.686 11.236 32.447 1.00 85.62 117 ASN A N 1
ATOM 820 C CA . ASN A 1 117 ? -14.497 10.419 33.645 1.00 85.62 117 ASN A CA 1
ATOM 821 C C . ASN A 1 117 ? -13.542 9.278 33.279 1.00 85.62 117 ASN A C 1
ATOM 823 O O . ASN A 1 117 ? -13.494 8.896 32.104 1.00 85.62 117 ASN A O 1
ATOM 827 N N . ASP A 1 118 ? -12.842 8.687 34.247 1.00 95.88 118 ASP A N 1
ATOM 828 C CA . ASP A 1 118 ? -12.020 7.507 33.973 1.00 95.88 118 ASP A CA 1
ATOM 829 C C . ASP A 1 118 ? -12.940 6.338 33.577 1.00 95.88 118 ASP A C 1
ATOM 831 O O . ASP A 1 118 ? -13.785 5.913 34.364 1.00 95.88 118 ASP A O 1
ATOM 835 N N . VAL A 1 119 ? -12.837 5.817 32.350 1.00 94.44 119 VAL A N 1
ATOM 836 C CA . VAL A 1 119 ? -13.794 4.821 31.822 1.00 94.44 119 VAL A CA 1
ATOM 837 C C . VAL A 1 119 ? -13.157 3.782 30.906 1.00 94.44 119 VAL A C 1
ATOM 839 O O . VAL A 1 119 ? -12.141 4.007 30.254 1.00 94.44 119 VAL A O 1
ATOM 842 N N . THR A 1 120 ? -13.800 2.623 30.816 1.00 97.44 120 THR A N 1
ATOM 843 C CA . THR A 1 120 ? -13.484 1.562 29.852 1.00 97.44 120 THR A CA 1
ATOM 844 C C . THR A 1 120 ? -14.655 1.374 28.895 1.00 97.44 120 THR A C 1
ATOM 846 O O . THR A 1 120 ? -15.722 0.948 29.332 1.00 97.44 120 THR A O 1
ATOM 849 N N . LEU A 1 121 ? -14.472 1.662 27.607 1.00 97.31 121 LEU A N 1
ATOM 850 C CA . LEU A 1 121 ? -15.454 1.395 26.553 1.00 97.31 121 LEU A CA 1
ATOM 851 C C . LEU A 1 121 ? -15.170 0.042 25.896 1.00 97.31 121 LEU A C 1
ATOM 853 O O . LEU A 1 121 ? -14.074 -0.188 25.398 1.00 97.31 121 LEU A O 1
ATOM 857 N N . ASN A 1 122 ? -16.158 -0.849 25.871 1.00 95.00 122 ASN A N 1
ATOM 858 C CA . ASN A 1 122 ? -16.044 -2.176 25.264 1.00 95.00 122 ASN A CA 1
ATOM 859 C C . ASN A 1 122 ? -17.059 -2.336 24.133 1.00 95.00 122 ASN A C 1
ATOM 861 O O . ASN A 1 122 ? -18.253 -2.195 24.380 1.00 95.00 122 ASN A O 1
ATOM 865 N N . GLY A 1 123 ? -16.615 -2.700 22.933 1.00 92.69 123 GLY A N 1
ATOM 866 C CA . GLY A 1 123 ? -17.492 -3.172 21.862 1.00 92.69 123 GLY A CA 1
ATOM 867 C C . GLY A 1 123 ? -17.646 -4.694 21.817 1.00 92.69 123 GLY A C 1
ATOM 868 O O . GLY A 1 123 ? -16.992 -5.442 22.549 1.00 92.69 123 GLY A O 1
ATOM 869 N N . GLY A 1 124 ? -18.503 -5.158 20.907 1.00 80.75 124 GLY A N 1
ATOM 870 C CA . GLY A 1 124 ? -18.717 -6.571 20.580 1.00 80.75 124 GLY A CA 1
ATOM 871 C C . GLY A 1 124 ? -17.700 -7.167 19.593 1.00 80.75 124 GLY A C 1
ATOM 872 O O . GLY A 1 124 ? -17.916 -8.272 19.097 1.00 80.75 124 GLY A O 1
ATOM 873 N N . GLY A 1 125 ? -16.620 -6.449 19.275 1.00 75.81 125 GLY A N 1
ATOM 874 C CA . GLY A 1 125 ? -15.601 -6.809 18.283 1.00 75.81 125 GLY A CA 1
ATOM 875 C C . GLY A 1 125 ? -15.328 -5.641 17.334 1.00 75.81 125 GLY A C 1
ATOM 876 O O . GLY A 1 125 ? -16.262 -4.938 16.953 1.00 75.81 125 GLY A O 1
ATOM 877 N N . ALA A 1 126 ? -14.070 -5.447 16.925 1.00 71.38 126 ALA A N 1
ATOM 878 C CA . ALA A 1 126 ? -13.680 -4.314 16.078 1.00 71.38 126 ALA A CA 1
ATOM 879 C C . ALA A 1 126 ? -14.462 -4.258 14.749 1.00 71.38 126 ALA A C 1
ATOM 881 O O . ALA A 1 126 ? -14.859 -3.181 14.315 1.00 71.38 126 ALA A O 1
ATOM 882 N N . GLU A 1 127 ? -14.775 -5.407 14.146 1.00 75.50 127 GLU A N 1
ATOM 883 C CA . GLU A 1 127 ? -15.601 -5.497 12.929 1.00 75.50 127 GLU A CA 1
ATOM 884 C C . GLU A 1 127 ? -17.094 -5.182 13.153 1.00 75.50 127 GLU A C 1
ATOM 886 O O . GLU A 1 127 ? -17.814 -4.898 12.198 1.00 75.50 127 GLU A O 1
ATOM 891 N N . ASN A 1 128 ? -17.563 -5.246 14.405 1.00 75.44 128 ASN A N 1
ATOM 892 C CA . ASN A 1 128 ? -18.980 -5.325 14.770 1.00 75.44 128 ASN A CA 1
ATOM 893 C C . ASN A 1 128 ? -19.505 -4.092 15.525 1.00 75.44 128 ASN A C 1
ATOM 895 O O . ASN A 1 128 ? -20.693 -3.790 15.442 1.00 75.44 128 ASN A O 1
ATOM 899 N N . THR A 1 129 ? -18.660 -3.392 16.282 1.00 87.44 129 THR A N 1
ATOM 900 C CA . THR A 1 129 ? -19.016 -2.156 16.997 1.00 87.44 129 THR A CA 1
ATOM 901 C C . THR A 1 129 ? -18.180 -1.020 16.427 1.00 87.44 129 THR A C 1
ATOM 903 O O . THR A 1 129 ? -16.961 -1.008 16.592 1.00 87.44 129 THR A O 1
ATOM 906 N N . ILE A 1 130 ? -18.831 -0.062 15.769 1.00 90.88 130 ILE A N 1
ATOM 907 C CA . ILE A 1 130 ? -18.179 1.056 15.078 1.00 90.88 130 ILE A CA 1
ATOM 908 C C . ILE A 1 130 ? -18.683 2.369 15.679 1.00 90.88 130 ILE A C 1
ATOM 910 O O . ILE A 1 130 ? -19.885 2.614 15.689 1.00 90.88 130 ILE A O 1
ATOM 914 N N . LEU A 1 131 ? -17.775 3.217 16.156 1.00 94.62 131 LEU A N 1
ATOM 915 C CA . LEU A 1 131 ? -18.033 4.632 16.413 1.00 94.62 131 LEU A CA 1
ATOM 916 C C . LEU A 1 131 ? -17.676 5.391 15.131 1.00 94.62 131 LEU A C 1
ATOM 918 O O . LEU A 1 131 ? -16.542 5.301 14.660 1.00 94.62 131 LEU A O 1
ATOM 922 N N . ASP A 1 132 ? -18.658 6.066 14.546 1.00 90.00 132 ASP A N 1
ATOM 923 C CA . ASP A 1 132 ? -18.614 6.590 13.180 1.00 90.00 132 ASP A CA 1
ATOM 924 C C . ASP A 1 132 ? -18.873 8.105 13.192 1.00 90.00 132 ASP A C 1
ATOM 926 O O . ASP A 1 132 ? -19.914 8.563 13.669 1.00 90.00 132 ASP A O 1
ATOM 930 N N . GLY A 1 133 ? -17.904 8.884 12.700 1.00 81.75 133 GLY A N 1
ATOM 931 C CA . GLY A 1 133 ? -17.970 10.350 12.639 1.00 81.75 133 GLY A CA 1
ATOM 932 C C . GLY A 1 133 ? -18.729 10.916 11.431 1.00 81.75 133 GLY A C 1
ATOM 933 O O . GLY A 1 133 ? -18.826 12.139 11.295 1.00 81.75 133 GLY A O 1
ATOM 934 N N . ALA A 1 134 ? -19.246 10.054 10.549 1.00 77.94 134 ALA A N 1
ATOM 935 C CA . ALA A 1 134 ? -20.063 10.361 9.371 1.00 77.94 134 ALA A CA 1
ATOM 936 C C . ALA A 1 134 ? -19.477 11.412 8.397 1.00 77.94 134 ALA A C 1
ATOM 938 O O . ALA A 1 134 ? -20.206 12.014 7.603 1.00 77.94 134 ALA A O 1
ATOM 939 N N . GLY A 1 135 ? -18.168 11.659 8.454 1.00 74.38 135 GLY A N 1
ATOM 940 C CA . GLY A 1 135 ? -17.461 12.702 7.715 1.00 74.38 135 GLY A CA 1
ATOM 941 C C . GLY A 1 135 ? -17.747 14.132 8.193 1.00 74.38 135 GLY A C 1
ATOM 942 O O . GLY A 1 135 ? -17.556 15.065 7.411 1.00 74.38 135 GLY A O 1
ATOM 943 N N . LEU A 1 136 ? -18.239 14.322 9.426 1.00 73.38 136 LEU A N 1
ATOM 944 C CA . LEU A 1 136 ? -18.744 15.613 9.925 1.00 73.38 136 LEU A CA 1
ATOM 945 C C . LEU A 1 136 ? -17.874 16.279 10.999 1.00 73.38 136 LEU A C 1
ATOM 947 O O . LEU A 1 136 ? -17.820 17.509 11.062 1.00 73.38 136 LEU A O 1
ATOM 951 N N . HIS A 1 137 ? -17.257 15.483 11.867 1.00 84.38 137 HIS A N 1
ATOM 952 C CA . HIS A 1 137 ? -16.455 15.932 13.007 1.00 84.38 137 HIS A CA 1
ATOM 953 C C . HIS A 1 137 ? -15.458 14.839 13.417 1.00 84.38 137 HIS A C 1
ATOM 955 O O . HIS A 1 137 ? -15.466 13.747 12.843 1.00 84.38 137 HIS A O 1
ATOM 961 N N . ASN A 1 138 ? -14.617 15.103 14.424 1.00 90.06 138 ASN A N 1
ATOM 962 C CA . ASN A 1 138 ? -13.819 14.044 15.034 1.00 90.06 138 ASN A CA 1
ATOM 963 C C . ASN A 1 138 ? -14.718 13.060 15.797 1.00 90.06 138 ASN A C 1
ATOM 965 O O . ASN A 1 138 ? -15.780 13.438 16.298 1.00 90.06 138 ASN A O 1
ATOM 969 N N . VAL A 1 139 ? -14.329 11.788 15.868 1.00 95.38 139 VAL A N 1
ATOM 970 C CA . VAL A 1 139 ? -15.185 10.749 16.465 1.00 95.38 139 VAL A CA 1
ATOM 971 C C . VAL A 1 139 ? -15.139 10.805 17.989 1.00 95.38 139 VAL A C 1
ATOM 973 O O . VAL A 1 139 ? -16.182 10.747 18.641 1.00 95.38 139 VAL A O 1
ATOM 976 N N . LEU A 1 140 ? -13.937 10.911 18.563 1.00 97.25 140 LEU A N 1
ATOM 977 C CA . LEU A 1 140 ? -13.713 10.782 20.001 1.00 97.25 140 LEU A CA 1
ATOM 978 C C . LEU A 1 140 ? -12.721 11.833 20.522 1.00 97.25 140 LEU A C 1
ATOM 980 O O . LEU A 1 140 ? -11.723 12.137 19.871 1.00 97.25 140 LEU A O 1
ATOM 984 N N . LYS A 1 141 ? -12.980 12.368 21.720 1.00 97.50 141 LYS A N 1
ATOM 985 C CA . LYS A 1 141 ? -12.065 13.235 22.471 1.00 97.50 141 LYS A CA 1
ATOM 986 C C . LYS A 1 141 ? -11.891 12.751 23.911 1.00 97.50 141 LYS A C 1
ATOM 988 O O . LYS A 1 141 ? -12.868 12.413 24.577 1.00 97.50 141 LYS A O 1
ATOM 993 N N . VAL A 1 142 ? -10.661 12.779 24.414 1.00 98.12 142 VAL A N 1
ATOM 994 C CA . VAL A 1 142 ? -10.308 12.489 25.812 1.00 98.12 142 VAL A CA 1
ATOM 995 C C . VAL A 1 142 ? -9.887 13.788 26.494 1.00 98.12 142 VAL A C 1
ATOM 997 O O . VAL A 1 142 ? -8.955 14.447 26.034 1.00 98.12 142 VAL A O 1
ATOM 1000 N N . GLU A 1 143 ? -10.579 14.189 27.565 1.00 97.19 143 GLU A N 1
ATOM 1001 C CA . GLU A 1 143 ? -10.261 15.435 28.277 1.00 97.19 143 GLU A CA 1
ATOM 1002 C C . GLU A 1 143 ? -8.992 15.313 29.150 1.00 97.19 143 GLU A C 1
ATOM 1004 O O . GLU A 1 143 ? -8.595 14.235 29.603 1.00 97.19 143 GLU A O 1
ATOM 1009 N N . ASN A 1 144 ? -8.335 16.449 29.406 1.00 96.75 144 ASN A N 1
ATOM 1010 C CA . ASN A 1 144 ? -7.098 16.487 30.181 1.00 96.75 144 ASN A CA 1
ATOM 1011 C C . ASN A 1 144 ? -7.293 15.977 31.619 1.00 96.75 144 ASN A C 1
ATOM 1013 O O . ASN A 1 144 ? -8.166 16.448 32.348 1.00 96.75 144 ASN A O 1
ATOM 1017 N N . GLY A 1 145 ? -6.431 15.049 32.037 1.00 95.00 145 GLY A N 1
ATOM 1018 C CA . GLY A 1 145 ? -6.476 14.429 33.363 1.00 95.00 145 GLY A CA 1
ATOM 1019 C C . GLY A 1 145 ? -7.390 13.205 33.481 1.00 95.00 145 GLY A C 1
ATOM 1020 O O . GLY A 1 145 ? -7.408 12.606 34.553 1.00 95.00 145 GLY A O 1
ATOM 1021 N N . VAL A 1 146 ? -8.090 12.819 32.410 1.00 97.88 146 VAL A N 1
ATOM 1022 C CA . VAL A 1 146 ? -8.891 11.586 32.328 1.00 97.88 146 VAL A CA 1
ATOM 1023 C C . VAL A 1 146 ? -8.010 10.393 31.954 1.00 97.88 146 VAL A C 1
ATOM 1025 O O . VAL A 1 146 ? -7.151 10.512 31.083 1.00 97.88 146 VAL A O 1
ATOM 1028 N N . THR A 1 147 ? -8.248 9.233 32.566 1.00 98.38 147 THR A N 1
ATOM 1029 C CA . THR A 1 147 ? -7.670 7.931 32.201 1.00 98.38 147 THR A CA 1
ATOM 1030 C C . THR A 1 147 ? -8.748 7.030 31.607 1.00 98.38 147 THR A C 1
ATOM 1032 O O . THR A 1 147 ? -9.535 6.422 32.333 1.00 98.38 147 THR A O 1
ATOM 1035 N N . ALA A 1 148 ? -8.784 6.905 30.283 1.00 98.25 148 ALA A N 1
ATOM 1036 C CA . ALA A 1 148 ? -9.800 6.119 29.591 1.00 98.25 148 ALA A CA 1
ATOM 1037 C C . ALA A 1 148 ? -9.220 5.027 28.681 1.00 98.25 148 ALA A C 1
ATOM 1039 O O . ALA A 1 148 ? -8.038 5.025 28.336 1.00 98.25 148 ALA A O 1
ATOM 1040 N N . SER A 1 149 ? -10.061 4.074 28.281 1.00 98.44 149 SER A N 1
ATOM 1041 C CA . SER A 1 149 ? -9.680 3.009 27.351 1.00 98.44 149 SER A CA 1
ATOM 1042 C C . SER A 1 149 ? -10.810 2.593 26.413 1.00 98.44 149 SER A C 1
ATOM 1044 O O . SER A 1 149 ? -11.985 2.708 26.768 1.00 98.44 149 SER A O 1
ATOM 1046 N N . ILE A 1 150 ? -10.445 2.077 25.237 1.00 98.44 150 ILE A N 1
ATOM 1047 C CA . ILE A 1 150 ? -11.343 1.395 24.297 1.00 98.44 150 ILE A CA 1
ATOM 1048 C C . ILE A 1 150 ? -10.858 -0.031 24.021 1.00 98.44 150 ILE A C 1
ATOM 1050 O O . ILE A 1 150 ? -9.661 -0.275 23.850 1.00 98.44 150 ILE A O 1
ATOM 1054 N N . ASN A 1 151 ? -11.802 -0.972 23.962 1.00 97.38 151 ASN A N 1
ATOM 1055 C CA . ASN A 1 151 ? -11.557 -2.377 23.660 1.00 97.38 151 ASN A CA 1
ATOM 1056 C C . ASN A 1 151 ? -12.563 -2.913 22.638 1.00 97.38 151 ASN A C 1
ATOM 1058 O O . ASN A 1 151 ? -13.763 -2.683 22.784 1.00 97.38 151 ASN A O 1
ATOM 1062 N N . ASN A 1 152 ? -12.105 -3.736 21.689 1.00 92.31 152 ASN A N 1
ATOM 1063 C CA . ASN A 1 152 ? -12.965 -4.498 20.774 1.00 92.31 152 ASN A CA 1
ATOM 1064 C C . ASN A 1 152 ? -13.964 -3.629 19.981 1.00 92.31 152 ASN A C 1
ATOM 1066 O O . ASN A 1 152 ? -15.131 -4.004 19.848 1.00 92.31 152 ASN A O 1
ATOM 1070 N N . LEU A 1 153 ? -13.532 -2.470 19.475 1.00 95.38 153 LEU A N 1
ATOM 1071 C CA . LEU A 1 153 ? -14.356 -1.572 18.653 1.00 95.38 153 LEU A CA 1
ATOM 1072 C C . LEU A 1 153 ? -13.537 -0.872 17.555 1.00 95.38 153 LEU A C 1
ATOM 1074 O O . LEU A 1 153 ? -12.307 -0.897 17.577 1.00 95.38 153 LEU A O 1
ATOM 1078 N N . THR A 1 154 ? -14.222 -0.255 16.595 1.00 94.00 154 THR A N 1
ATOM 1079 C CA . THR A 1 154 ? -13.625 0.604 15.563 1.00 94.00 154 THR A CA 1
ATOM 1080 C C . THR A 1 154 ? -13.972 2.074 15.805 1.00 94.00 154 THR A C 1
ATOM 1082 O O . THR A 1 154 ? -15.104 2.385 16.162 1.00 94.00 154 THR A O 1
ATOM 1085 N N . ILE A 1 155 ? -13.019 2.969 15.549 1.00 96.94 155 ILE A N 1
ATOM 1086 C CA . ILE A 1 155 ? -13.201 4.412 15.353 1.00 96.94 155 ILE A CA 1
ATOM 1087 C C . ILE A 1 155 ? -13.025 4.705 13.856 1.00 96.94 155 ILE A C 1
ATOM 1089 O O . ILE A 1 155 ? -11.955 4.410 13.317 1.00 96.94 155 ILE A O 1
ATOM 1093 N N . ALA A 1 156 ? -14.034 5.246 13.169 1.00 86.69 156 ALA A N 1
ATOM 1094 C CA . ALA A 1 156 ? -13.945 5.465 11.722 1.00 86.69 156 ALA A CA 1
ATOM 1095 C C . ALA A 1 156 ? -14.699 6.683 11.174 1.00 86.69 156 ALA A C 1
ATOM 1097 O O . ALA A 1 156 ? -15.597 7.221 11.822 1.00 86.69 156 ALA A O 1
ATOM 1098 N N . GLU A 1 157 ? -14.333 7.070 9.945 1.00 79.19 157 GLU A N 1
ATOM 1099 C CA . GLU A 1 157 ? -14.992 8.096 9.115 1.00 79.19 157 GLU A CA 1
ATOM 1100 C C . GLU A 1 157 ? -15.166 9.457 9.825 1.00 79.19 157 GLU A C 1
ATOM 1102 O O . GLU A 1 157 ? -16.025 10.261 9.467 1.00 79.19 157 GLU A O 1
ATOM 1107 N N . GLY A 1 158 ? -14.349 9.761 10.836 1.00 83.81 158 GLY A N 1
ATOM 1108 C CA . GLY A 1 158 ? -14.257 11.104 11.396 1.00 83.81 158 GLY A CA 1
ATOM 1109 C C . GLY A 1 158 ? -13.518 12.042 10.446 1.00 83.81 158 GLY A C 1
ATOM 1110 O O . GLY A 1 158 ? -12.565 11.642 9.779 1.00 83.81 158 GLY A O 1
ATOM 1111 N N . SER A 1 159 ? -13.963 13.293 10.347 1.00 84.50 159 SER A N 1
ATOM 1112 C CA . SER A 1 159 ? -13.369 14.280 9.441 1.00 84.50 159 SER A CA 1
ATOM 1113 C C . SER A 1 159 ? -13.414 15.678 10.037 1.00 84.50 159 SER A C 1
ATOM 1115 O O . SER A 1 159 ? -14.472 16.137 10.473 1.00 84.50 159 SER A O 1
ATOM 1117 N N . THR A 1 160 ? -12.285 16.388 10.032 1.00 78.38 160 THR A N 1
ATOM 1118 C CA . THR A 1 160 ? -12.238 17.803 10.422 1.00 78.38 160 THR A CA 1
ATOM 1119 C C . THR A 1 160 ? -11.361 18.628 9.484 1.00 78.38 160 THR A C 1
ATOM 1121 O O . THR A 1 160 ? -10.581 18.110 8.692 1.00 78.38 160 THR A O 1
ATOM 1124 N N . THR A 1 161 ? -11.496 19.957 9.548 1.00 71.75 161 THR A N 1
ATOM 1125 C CA . THR A 1 161 ? -10.688 20.880 8.729 1.00 71.75 161 THR A CA 1
ATOM 1126 C C . THR A 1 161 ? -9.489 21.475 9.463 1.00 71.75 161 THR A C 1
ATOM 1128 O O . THR A 1 161 ? -8.744 22.217 8.837 1.00 71.75 161 THR A O 1
ATOM 1131 N N . LEU A 1 162 ? -9.342 21.233 10.773 1.00 69.62 162 LEU A N 1
ATOM 1132 C CA . LEU A 1 162 ? -8.297 21.843 11.616 1.00 69.62 162 LEU A CA 1
ATOM 1133 C C . LEU A 1 162 ? -7.756 20.924 12.727 1.00 69.62 162 LEU A C 1
ATOM 1135 O O . LEU A 1 162 ? -6.660 21.174 13.201 1.00 69.62 162 LEU A O 1
ATOM 1139 N N . GLY A 1 163 ? -8.494 19.903 13.168 1.00 80.25 163 GLY A N 1
ATOM 1140 C CA . GLY A 1 163 ? -8.058 18.994 14.237 1.00 80.25 163 GLY A CA 1
ATOM 1141 C C . GLY A 1 163 ? -7.711 17.612 13.694 1.00 80.25 163 GLY A C 1
ATOM 1142 O O . GLY A 1 163 ? -7.455 17.462 12.497 1.00 80.25 163 GLY A O 1
ATOM 1143 N N . SER A 1 164 ? -7.777 16.603 14.559 1.00 87.94 164 SER A N 1
ATOM 1144 C CA . SER A 1 164 ? -7.707 15.205 14.140 1.00 87.94 164 SER A CA 1
ATOM 1145 C C . SER A 1 164 ? -8.958 14.750 13.395 1.00 87.94 164 SER A C 1
ATOM 1147 O O . SER A 1 164 ? -10.015 15.388 13.464 1.00 87.94 164 SER A O 1
ATOM 1149 N N . GLY A 1 165 ? -8.840 13.644 12.663 1.00 84.50 165 GLY A N 1
ATOM 1150 C CA . GLY A 1 165 ? -9.984 12.967 12.061 1.00 84.50 165 GLY A CA 1
ATOM 1151 C C . GLY A 1 165 ? -10.668 12.027 13.053 1.00 84.50 165 GLY A C 1
ATOM 1152 O O . GLY A 1 165 ? -11.864 12.142 13.286 1.00 84.50 165 GLY A O 1
ATOM 1153 N N . GLY A 1 166 ? -9.929 11.089 13.650 1.00 95.00 166 GLY A N 1
ATOM 1154 C CA . GLY A 1 166 ? -10.510 10.060 14.518 1.00 95.00 166 GLY A CA 1
ATOM 1155 C C . GLY A 1 166 ? -10.579 10.473 15.987 1.00 95.00 166 GLY A C 1
ATOM 1156 O O . GLY A 1 166 ? -11.665 10.657 16.544 1.00 95.00 166 GLY A O 1
ATOM 1157 N N . ILE A 1 167 ? -9.410 10.576 16.623 1.00 98.19 167 ILE A N 1
ATOM 1158 C CA . ILE A 1 167 ? -9.252 10.697 18.079 1.00 98.19 167 ILE A CA 1
ATOM 1159 C C . ILE A 1 167 ? -8.419 11.930 18.438 1.00 98.19 167 ILE A C 1
ATOM 1161 O O . ILE A 1 167 ? -7.395 12.198 17.820 1.00 98.19 167 ILE A O 1
ATOM 1165 N N . ASP A 1 168 ? -8.846 12.666 19.459 1.00 97.31 168 ASP A N 1
ATOM 1166 C CA . ASP A 1 168 ? -8.135 13.795 20.074 1.00 97.31 168 ASP A CA 1
ATOM 1167 C C . ASP A 1 168 ? -7.867 13.448 21.555 1.00 97.31 168 ASP A C 1
ATOM 1169 O O . ASP A 1 168 ? -8.813 13.263 22.326 1.00 97.31 168 ASP A O 1
ATOM 1173 N N . ASN A 1 169 ? -6.601 13.280 21.958 1.00 98.06 169 ASN A N 1
ATOM 1174 C CA . ASN A 1 169 ? -6.231 12.850 23.312 1.00 98.06 169 ASN A CA 1
ATOM 1175 C C . ASN A 1 169 ? -5.403 13.893 24.081 1.00 98.06 169 ASN A C 1
ATOM 1177 O O . ASN A 1 169 ? -4.184 13.969 23.923 1.00 98.06 169 ASN A O 1
ATOM 1181 N N . ASP A 1 170 ? -6.049 14.593 25.020 1.00 97.94 170 ASP A N 1
ATOM 1182 C CA . ASP A 1 170 ? -5.387 15.455 26.014 1.00 97.94 170 ASP A CA 1
ATOM 1183 C C . ASP A 1 170 ? -5.100 14.730 27.353 1.00 97.94 170 ASP A C 1
ATOM 1185 O O . ASP A 1 170 ? -4.546 15.334 28.280 1.00 97.94 170 ASP A O 1
ATOM 1189 N N . GLY A 1 171 ? -5.531 13.469 27.496 1.00 98.12 171 GLY A N 1
ATOM 1190 C CA . GLY A 1 171 ? -5.532 12.689 28.740 1.00 98.12 171 GLY A CA 1
ATOM 1191 C C . GLY A 1 171 ? -4.573 11.493 28.727 1.00 98.12 171 GLY A C 1
ATOM 1192 O O . GLY A 1 171 ? -3.499 11.532 28.137 1.00 98.12 171 GLY A O 1
ATOM 1193 N N . THR A 1 172 ? -4.932 10.411 29.416 1.00 98.69 172 THR A N 1
ATOM 1194 C CA . THR A 1 172 ? -4.300 9.091 29.273 1.00 98.69 172 THR A CA 1
ATOM 1195 C C . THR A 1 172 ? -5.286 8.160 28.584 1.00 98.69 172 THR A C 1
ATOM 1197 O O . THR A 1 172 ? -6.368 7.912 29.112 1.00 98.69 172 THR A O 1
ATOM 1200 N N . PHE A 1 173 ? -4.920 7.629 27.420 1.00 98.75 173 PHE A N 1
ATOM 1201 C CA . PHE A 1 173 ? -5.802 6.806 26.605 1.00 98.75 173 PHE A CA 1
ATOM 1202 C C . PHE A 1 173 ? -5.161 5.474 26.223 1.00 98.75 173 PHE A C 1
ATOM 1204 O O . PHE A 1 173 ? -3.994 5.413 25.834 1.00 98.75 173 PHE A O 1
ATOM 1211 N N . ILE A 1 174 ? -5.933 4.395 26.352 1.00 98.88 174 ILE A N 1
ATOM 1212 C CA . ILE A 1 174 ? -5.484 3.028 26.076 1.00 98.88 174 ILE A CA 1
ATOM 1213 C C . ILE A 1 174 ? -6.377 2.410 24.998 1.00 98.88 174 ILE A C 1
ATOM 1215 O O . ILE A 1 174 ? -7.569 2.200 25.211 1.00 98.88 174 ILE A O 1
ATOM 1219 N N . ILE A 1 175 ? -5.795 2.077 23.852 1.00 98.75 175 ILE A N 1
ATOM 1220 C CA . ILE A 1 175 ? -6.459 1.406 22.732 1.00 98.75 175 ILE A CA 1
ATOM 1221 C C . ILE A 1 175 ? -6.020 -0.055 22.741 1.00 98.75 175 ILE A C 1
ATOM 1223 O O . ILE A 1 175 ? -4.824 -0.342 22.726 1.00 98.75 175 ILE A O 1
ATOM 1227 N N . SER A 1 176 ? -6.960 -0.998 22.816 1.00 97.62 176 SER A N 1
ATOM 1228 C CA . SER A 1 176 ? -6.636 -2.431 22.793 1.00 97.62 176 SER A CA 1
ATOM 1229 C C . SER A 1 176 ? -7.603 -3.237 21.932 1.00 97.62 176 SER A C 1
ATOM 1231 O O . SER A 1 176 ? -8.809 -3.021 21.997 1.00 97.62 176 SER A O 1
ATOM 1233 N N . ASN A 1 177 ? -7.114 -4.199 21.143 1.00 89.62 177 ASN A N 1
ATOM 1234 C CA . ASN A 1 177 ? -7.956 -5.059 20.287 1.00 89.62 177 ASN A CA 1
ATOM 1235 C C . ASN A 1 177 ? -8.946 -4.257 19.411 1.00 89.62 177 ASN A C 1
ATOM 1237 O O . ASN A 1 177 ? -10.107 -4.640 19.267 1.00 89.62 177 ASN A O 1
ATOM 1241 N N . SER A 1 178 ? -8.531 -3.083 18.933 1.00 97.19 178 SER A N 1
ATOM 1242 C CA . SER A 1 178 ? -9.411 -2.077 18.324 1.00 97.19 178 SER A CA 1
ATOM 1243 C C . SER A 1 178 ? -8.814 -1.529 17.028 1.00 97.19 178 SER A C 1
ATOM 1245 O O . SER A 1 178 ? -7.622 -1.697 16.763 1.00 97.19 178 SER A O 1
ATOM 1247 N N . THR A 1 179 ? -9.638 -0.852 16.231 1.00 89.88 179 THR A N 1
ATOM 1248 C CA . THR A 1 179 ? -9.221 -0.276 14.945 1.00 89.88 179 THR A CA 1
ATOM 1249 C C . THR A 1 179 ? -9.494 1.226 14.903 1.00 89.88 179 THR A C 1
ATOM 1251 O O . THR A 1 179 ? -10.549 1.667 15.347 1.00 89.88 179 THR A O 1
ATOM 1254 N N . VAL A 1 180 ? -8.584 2.023 14.341 1.00 96.50 180 VAL A N 1
ATOM 1255 C CA . VAL A 1 180 ? -8.834 3.433 13.986 1.00 96.50 180 VAL A CA 1
ATOM 1256 C C . VAL A 1 180 ? -8.572 3.583 12.496 1.00 96.50 180 VAL A C 1
ATOM 1258 O O . VAL A 1 180 ? -7.424 3.437 12.070 1.00 96.50 180 VAL A O 1
ATOM 1261 N N . ARG A 1 181 ? -9.619 3.802 11.693 1.00 90.00 181 ARG A N 1
ATOM 1262 C CA . ARG A 1 181 ? -9.496 3.760 10.229 1.00 90.00 181 ARG A CA 1
ATOM 1263 C C . ARG A 1 181 ? -10.301 4.787 9.453 1.00 90.00 181 ARG A C 1
ATOM 1265 O O . ARG A 1 181 ? -11.367 5.201 9.890 1.00 90.00 181 ARG A O 1
ATOM 1272 N N . ASP A 1 182 ? -9.811 5.115 8.261 1.00 78.88 182 ASP A N 1
ATOM 1273 C CA . ASP A 1 182 ? -10.519 5.935 7.268 1.00 78.88 182 ASP A CA 1
ATOM 1274 C C . ASP A 1 182 ? -10.947 7.319 7.810 1.00 78.88 182 ASP A C 1
ATOM 1276 O O . ASP A 1 182 ? -11.960 7.884 7.400 1.00 78.88 182 ASP A O 1
ATOM 1280 N N . ASN A 1 183 ? -10.182 7.868 8.762 1.00 84.12 183 ASN A N 1
ATOM 1281 C CA . ASN A 1 183 ? -10.406 9.201 9.319 1.00 84.12 183 ASN A CA 1
ATOM 1282 C C . ASN A 1 183 ? -9.566 10.262 8.584 1.00 84.12 183 ASN A C 1
ATOM 1284 O O . ASN A 1 183 ? -8.475 9.967 8.095 1.00 84.12 183 ASN A O 1
ATOM 1288 N N . ILE A 1 184 ? -10.064 11.502 8.523 1.00 82.12 184 ILE A N 1
ATOM 1289 C CA . ILE A 1 184 ? -9.445 12.622 7.800 1.00 82.12 184 ILE A CA 1
ATOM 1290 C C . ILE A 1 184 ? -9.189 13.811 8.744 1.00 82.12 184 ILE A C 1
ATOM 1292 O O . ILE A 1 184 ? -10.103 14.548 9.113 1.00 82.12 184 ILE A O 1
ATOM 1296 N N . GLY A 1 185 ? -7.929 14.010 9.120 1.00 82.50 185 GLY A N 1
ATOM 1297 C CA . GLY A 1 185 ? -7.453 15.166 9.876 1.00 82.50 185 GLY A CA 1
ATOM 1298 C C . GLY A 1 185 ? -7.229 16.404 9.005 1.00 82.50 185 GLY A C 1
ATOM 1299 O O . GLY A 1 185 ? -6.942 16.319 7.806 1.00 82.50 185 GLY A O 1
ATOM 1300 N N . GLY A 1 186 ? -7.351 17.569 9.636 1.00 73.44 186 GLY A N 1
ATOM 1301 C CA . GLY A 1 186 ? -7.050 18.867 9.044 1.00 73.44 186 GLY A CA 1
ATOM 1302 C C . GLY A 1 186 ? -5.578 19.228 9.209 1.00 73.44 186 GLY A C 1
ATOM 1303 O O . GLY A 1 186 ? -4.778 18.955 8.319 1.00 73.44 186 GLY A O 1
ATOM 1304 N N . GLU A 1 187 ? -5.253 19.859 10.341 1.00 76.12 187 GLU A N 1
ATOM 1305 C CA . GLU A 1 187 ? -3.884 20.238 10.734 1.00 76.12 187 GLU A CA 1
ATOM 1306 C C . GLU A 1 187 ? -3.321 19.312 11.839 1.00 76.12 187 GLU A C 1
ATOM 1308 O O . GLU A 1 187 ? -2.107 19.238 11.992 1.00 76.12 187 GLU A O 1
ATOM 1313 N N . GLY A 1 188 ? -4.176 18.578 12.571 1.00 78.75 188 GLY A N 1
ATOM 1314 C CA . GLY A 1 188 ? -3.778 17.537 13.535 1.00 78.75 188 GLY A CA 1
ATOM 1315 C C . GLY A 1 188 ? -3.852 16.120 12.950 1.00 78.75 188 GLY A C 1
ATOM 1316 O O . GLY A 1 188 ? -4.400 15.921 11.864 1.00 78.75 188 GLY A O 1
ATOM 1317 N N . GLY A 1 189 ? -3.335 15.131 13.688 1.00 84.56 189 GLY A N 1
ATOM 1318 C CA . GLY A 1 189 ? -3.144 13.755 13.204 1.00 84.56 189 GLY A CA 1
ATOM 1319 C C . GLY A 1 189 ? -4.384 13.100 12.580 1.00 84.56 189 GLY A C 1
ATOM 1320 O O . GLY A 1 189 ? -5.502 13.208 13.091 1.00 84.56 189 GLY A O 1
ATOM 1321 N N . GLY A 1 190 ? -4.193 12.401 11.459 1.00 83.94 190 GLY A N 1
ATOM 1322 C CA . GLY A 1 190 ? -5.295 11.917 10.621 1.00 83.94 190 GLY A CA 1
ATOM 1323 C C . GLY A 1 190 ? -6.202 10.928 11.352 1.00 83.94 190 GLY A C 1
ATOM 1324 O O . GLY A 1 190 ? -7.412 11.140 11.470 1.00 83.94 190 GLY A O 1
ATOM 1325 N N . GLY A 1 191 ? -5.607 9.871 11.905 1.00 94.06 191 GLY A N 1
ATOM 1326 C CA . GLY A 1 191 ? -6.297 8.912 12.767 1.00 94.06 191 GLY A CA 1
ATOM 1327 C C . GLY A 1 191 ? -6.378 9.396 14.211 1.00 94.06 191 GLY A C 1
ATOM 1328 O O . GLY A 1 191 ? -7.462 9.446 14.793 1.00 94.06 191 GLY A O 1
ATOM 1329 N N . ILE A 1 192 ? -5.233 9.744 14.796 1.00 98.31 192 ILE A N 1
ATOM 1330 C CA . ILE A 1 192 ? -5.105 10.116 16.207 1.00 98.31 192 ILE A CA 1
ATOM 1331 C C . ILE A 1 192 ? -4.179 11.323 16.349 1.00 98.31 192 ILE A C 1
ATOM 1333 O O . ILE A 1 192 ? -3.096 11.337 15.776 1.00 98.31 192 ILE A O 1
ATOM 1337 N N . ASP A 1 193 ? -4.574 12.282 17.179 1.00 97.56 193 ASP A N 1
ATOM 1338 C CA . ASP A 1 193 ? -3.735 13.384 17.646 1.00 97.56 193 ASP A CA 1
ATOM 1339 C C . ASP A 1 193 ? -3.564 13.268 19.169 1.00 97.56 193 ASP A C 1
ATOM 1341 O O . ASP A 1 193 ? -4.548 13.129 19.906 1.00 97.56 193 ASP A O 1
ATOM 1345 N N . ASN A 1 194 ? -2.315 13.217 19.640 1.00 97.69 194 ASN A N 1
ATOM 1346 C CA . ASN A 1 194 ? -1.980 12.885 21.025 1.00 97.69 194 ASN A CA 1
ATOM 1347 C C . ASN A 1 194 ? -1.111 13.954 21.698 1.00 97.69 194 ASN A C 1
ATOM 1349 O O . ASN A 1 194 ? 0.110 13.958 21.544 1.00 97.69 194 ASN A O 1
ATOM 1353 N N . ASN A 1 195 ? -1.740 14.757 22.555 1.00 96.88 195 ASN A N 1
ATOM 1354 C CA . ASN A 1 195 ? -1.087 15.710 23.460 1.00 96.88 195 ASN A CA 1
ATOM 1355 C C . ASN A 1 195 ? -0.790 15.100 24.845 1.00 96.88 195 ASN A C 1
ATOM 1357 O O . ASN A 1 195 ? -0.077 15.684 25.663 1.00 96.88 195 ASN A O 1
ATOM 1361 N N . GLY A 1 196 ? -1.393 13.945 25.141 1.00 97.75 196 GLY A N 1
ATOM 1362 C CA . GLY A 1 196 ? -1.359 13.282 26.439 1.00 97.75 196 GLY A CA 1
ATOM 1363 C C . GLY A 1 196 ? -0.458 12.043 26.483 1.00 97.75 196 GLY A C 1
ATOM 1364 O O . GLY A 1 196 ? 0.688 12.042 26.044 1.00 97.75 196 GLY A O 1
ATOM 1365 N N . THR A 1 197 ? -0.957 10.961 27.074 1.00 98.56 197 THR A N 1
ATOM 1366 C CA . THR A 1 197 ? -0.325 9.634 27.046 1.00 98.56 197 THR A CA 1
ATOM 1367 C C . THR A 1 197 ? -1.210 8.680 26.261 1.00 98.56 197 THR A C 1
ATOM 1369 O O . THR A 1 197 ? -2.389 8.540 26.583 1.00 98.56 197 THR A O 1
ATOM 1372 N N . LEU A 1 198 ? -0.646 8.003 25.264 1.00 98.75 198 LEU A N 1
ATOM 1373 C CA . LEU A 1 198 ? -1.339 7.050 24.407 1.00 98.75 198 LEU A CA 1
ATOM 1374 C C . LEU A 1 198 ? -0.635 5.692 24.446 1.00 98.75 198 LEU A C 1
ATOM 1376 O O . LEU A 1 198 ? 0.567 5.586 24.202 1.00 98.75 198 LEU A O 1
ATOM 1380 N N . ILE A 1 199 ? -1.396 4.646 24.756 1.00 98.88 199 ILE A N 1
ATOM 1381 C CA . ILE A 1 199 ? -0.931 3.257 24.769 1.00 98.88 199 ILE A CA 1
ATOM 1382 C C . ILE A 1 199 ? -1.794 2.465 23.790 1.00 98.88 199 ILE A C 1
ATOM 1384 O O . ILE A 1 199 ? -3.006 2.376 23.966 1.00 98.88 199 ILE A O 1
ATOM 1388 N N . ILE A 1 200 ? -1.179 1.873 22.773 1.00 98.81 200 ILE A N 1
ATOM 1389 C CA . ILE A 1 200 ? -1.844 1.066 21.747 1.00 98.81 200 ILE A CA 1
ATOM 1390 C C . ILE A 1 200 ? -1.332 -0.369 21.866 1.00 98.81 200 ILE A C 1
ATOM 1392 O O . ILE A 1 200 ? -0.123 -0.588 21.843 1.00 98.81 200 ILE A O 1
ATOM 1396 N N . SER A 1 201 ? -2.229 -1.350 21.996 1.00 97.56 201 SER A N 1
ATOM 1397 C CA . SER A 1 201 ? -1.856 -2.770 22.007 1.00 97.56 201 SER A CA 1
ATOM 1398 C C . SER A 1 201 ? -2.773 -3.625 21.134 1.00 97.56 201 SER A C 1
ATOM 1400 O O . SER A 1 201 ? -3.985 -3.405 21.123 1.00 97.56 201 SER A O 1
ATOM 1402 N N . ASN A 1 202 ? -2.239 -4.625 20.428 1.00 89.75 202 ASN A N 1
ATOM 1403 C CA . ASN A 1 202 ? -3.036 -5.583 19.639 1.00 89.75 202 ASN A CA 1
ATOM 1404 C C . ASN A 1 202 ? -4.069 -4.901 18.712 1.00 89.75 202 ASN A C 1
ATOM 1406 O O . ASN A 1 202 ? -5.213 -5.340 18.624 1.00 89.75 202 ASN A O 1
ATOM 1410 N N . SER A 1 203 ? -3.720 -3.757 18.117 1.00 95.88 203 SER A N 1
ATOM 1411 C CA . SER A 1 203 ? -4.668 -2.853 17.447 1.00 95.88 203 SER A CA 1
ATOM 1412 C C . SER A 1 203 ? -4.187 -2.450 16.053 1.00 95.88 203 SER A C 1
ATOM 1414 O O . SER A 1 203 ? -3.016 -2.619 15.719 1.00 95.88 203 SER A O 1
ATOM 1416 N N . THR A 1 204 ? -5.096 -1.927 15.227 1.00 88.44 204 THR A N 1
ATOM 1417 C CA . THR A 1 204 ? -4.792 -1.496 13.852 1.00 88.44 204 THR A CA 1
ATOM 1418 C C . THR A 1 204 ? -5.123 -0.020 13.651 1.00 88.44 204 THR A C 1
ATOM 1420 O O . THR A 1 204 ? -6.258 0.390 13.879 1.00 88.44 204 THR A O 1
ATOM 1423 N N . ILE A 1 205 ? -4.162 0.783 13.197 1.00 97.12 205 ILE A N 1
ATOM 1424 C CA . ILE A 1 205 ? -4.384 2.182 12.807 1.00 97.12 205 ILE A CA 1
ATOM 1425 C C . ILE A 1 205 ? -4.137 2.289 11.301 1.00 97.12 205 ILE A C 1
ATOM 1427 O O . ILE A 1 205 ? -2.986 2.194 10.870 1.00 97.12 205 ILE A O 1
ATOM 1431 N N . SER A 1 206 ? -5.191 2.416 10.486 1.00 86.88 206 SER A N 1
ATOM 1432 C CA . SER A 1 206 ? -5.051 2.247 9.033 1.00 86.88 206 SER A CA 1
ATOM 1433 C C . SER A 1 206 ? -5.884 3.149 8.126 1.00 86.88 206 SER A C 1
ATOM 1435 O O . SER A 1 206 ? -6.995 3.540 8.454 1.00 86.88 206 SER A O 1
ATOM 1437 N N . ASN A 1 207 ? -5.361 3.451 6.933 1.00 78.56 207 ASN A N 1
ATOM 1438 C CA . ASN A 1 207 ? -6.024 4.280 5.911 1.00 78.56 207 ASN A CA 1
ATOM 1439 C C . ASN A 1 207 ? -6.462 5.683 6.381 1.00 78.56 207 ASN A C 1
ATOM 1441 O O . ASN A 1 207 ? -7.315 6.308 5.752 1.00 78.56 207 ASN A O 1
ATOM 1445 N N . ASN A 1 208 ? -5.893 6.195 7.470 1.00 85.19 208 ASN A N 1
ATOM 1446 C CA . ASN A 1 208 ? -6.169 7.548 7.931 1.00 85.19 208 ASN A CA 1
ATOM 1447 C C . ASN A 1 208 ? -5.328 8.563 7.143 1.00 85.19 208 ASN A C 1
ATOM 1449 O O . ASN A 1 208 ? -4.249 8.245 6.640 1.00 85.19 208 ASN A O 1
ATOM 1453 N N . VAL A 1 209 ? -5.837 9.782 7.009 1.00 82.56 209 VAL A N 1
ATOM 1454 C CA . VAL A 1 209 ? -5.258 10.838 6.172 1.00 82.56 209 VAL A CA 1
ATOM 1455 C C . VAL A 1 209 ? -5.185 12.130 6.972 1.00 82.56 209 VAL A C 1
ATOM 1457 O O . VAL A 1 209 ? -6.166 12.489 7.611 1.00 82.56 209 VAL A O 1
ATOM 1460 N N . VAL A 1 210 ? -4.091 12.884 6.885 1.00 82.19 210 VAL A N 1
ATOM 1461 C CA . VAL A 1 210 ? -4.067 14.301 7.292 1.00 82.19 210 VAL A CA 1
ATOM 1462 C C . VAL A 1 210 ? -3.807 15.191 6.078 1.00 82.19 210 VAL A C 1
ATOM 1464 O O . VAL A 1 210 ? -2.903 14.932 5.285 1.00 82.19 210 VAL A O 1
ATOM 1467 N N . LEU A 1 211 ? -4.640 16.221 5.898 1.00 73.44 211 LEU A N 1
ATOM 1468 C CA . LEU A 1 211 ? -4.642 17.051 4.686 1.00 73.44 211 LEU A CA 1
ATOM 1469 C C . LEU A 1 211 ? -3.614 18.190 4.704 1.00 73.44 211 LEU A C 1
ATOM 1471 O O . LEU A 1 211 ? -3.185 18.623 3.638 1.00 73.44 211 LEU A O 1
ATOM 1475 N N . PHE A 1 212 ? -3.275 18.716 5.884 1.00 74.25 212 PHE A N 1
ATOM 1476 C CA . PHE A 1 212 ? -2.440 19.913 6.061 1.00 74.25 212 PHE A CA 1
ATOM 1477 C C . PHE A 1 212 ? -1.551 19.830 7.317 1.00 74.25 212 PHE A C 1
ATOM 1479 O O . PHE A 1 212 ? -1.251 20.855 7.928 1.00 74.25 212 PHE A O 1
ATOM 1486 N N . GLY A 1 213 ? -1.159 18.622 7.719 1.00 83.56 213 GLY A N 1
ATOM 1487 C CA . GLY A 1 213 ? -0.454 18.356 8.973 1.00 83.56 213 GLY A CA 1
ATOM 1488 C C . GLY A 1 213 ? 0.420 17.106 8.911 1.00 83.56 213 GLY A C 1
ATOM 1489 O O . GLY A 1 213 ? 0.660 16.547 7.834 1.00 83.56 213 GLY A O 1
ATOM 1490 N N . ASP A 1 214 ? 0.877 16.689 10.085 1.00 92.56 214 ASP A N 1
ATOM 1491 C CA . ASP A 1 214 ? 1.765 15.550 10.310 1.00 92.56 214 ASP A CA 1
ATOM 1492 C C . ASP A 1 214 ? 0.998 14.365 10.925 1.00 92.56 214 ASP A C 1
ATOM 1494 O O . ASP A 1 214 ? -0.094 14.530 11.473 1.00 92.56 214 ASP A O 1
ATOM 1498 N N . GLY A 1 215 ? 1.558 13.155 10.855 1.00 93.31 215 GLY A N 1
ATOM 1499 C CA . GLY A 1 215 ? 1.005 11.992 11.549 1.00 93.31 215 GLY A CA 1
ATOM 1500 C C . GLY A 1 215 ? -0.278 11.461 10.911 1.00 93.31 215 GLY A C 1
ATOM 1501 O O . GLY A 1 215 ? -1.353 11.524 11.510 1.00 93.31 215 GLY A O 1
ATOM 1502 N N . GLY A 1 216 ? -0.178 10.918 9.695 1.00 90.12 216 GLY A N 1
ATOM 1503 C CA . GLY A 1 216 ? -1.337 10.431 8.935 1.00 90.12 216 GLY A CA 1
ATOM 1504 C C . GLY A 1 216 ? -2.136 9.382 9.706 1.00 90.12 216 GLY A C 1
ATOM 1505 O O . GLY A 1 216 ? -3.356 9.491 9.826 1.00 90.12 216 GLY A O 1
ATOM 1506 N N . GLY A 1 217 ? -1.445 8.415 10.314 1.00 95.75 217 GLY A N 1
ATOM 1507 C CA . GLY A 1 217 ? -2.025 7.522 11.315 1.00 95.75 217 GLY A CA 1
ATOM 1508 C C . GLY A 1 217 ? -2.095 8.184 12.691 1.00 95.75 217 GLY A C 1
ATOM 1509 O O . GLY A 1 217 ? -3.174 8.275 13.278 1.00 95.75 217 GLY A O 1
ATOM 1510 N N . ILE A 1 218 ? -0.944 8.627 13.208 1.00 98.31 218 ILE A N 1
ATOM 1511 C CA . ILE A 1 218 ? -0.800 9.194 14.556 1.00 98.31 218 ILE A CA 1
ATOM 1512 C C . ILE A 1 218 ? 0.122 10.419 14.535 1.00 98.31 218 ILE A C 1
ATOM 1514 O O . ILE A 1 218 ? 1.285 10.299 14.150 1.00 98.31 218 ILE A O 1
ATOM 1518 N N . ASN A 1 219 ? -0.358 11.557 15.035 1.00 97.19 219 ASN A N 1
ATOM 1519 C CA . ASN A 1 219 ? 0.473 12.679 15.470 1.00 97.19 219 ASN A CA 1
ATOM 1520 C C . ASN A 1 219 ? 0.680 12.615 16.993 1.00 97.19 219 ASN A C 1
ATOM 1522 O O . ASN A 1 219 ? -0.269 12.367 17.742 1.00 97.19 219 ASN A O 1
ATOM 1526 N N . ASN A 1 220 ? 1.914 12.809 17.461 1.00 96.88 220 ASN A N 1
ATOM 1527 C CA . ASN A 1 220 ? 2.281 12.675 18.870 1.00 96.88 220 ASN A CA 1
ATOM 1528 C C . ASN A 1 220 ? 3.133 13.851 19.377 1.00 96.88 220 ASN A C 1
ATOM 1530 O O . ASN A 1 220 ? 4.349 13.868 19.197 1.00 96.88 220 ASN A O 1
ATOM 1534 N N . GLU A 1 221 ? 2.504 14.763 20.119 1.00 95.50 221 GLU A N 1
ATOM 1535 C CA . GLU A 1 221 ? 3.169 15.777 20.958 1.00 95.50 221 GLU A CA 1
ATOM 1536 C C . GLU A 1 221 ? 3.384 15.283 22.411 1.00 95.50 221 GLU A C 1
ATOM 1538 O O . GLU A 1 221 ? 4.096 15.897 23.208 1.00 95.50 221 GLU A O 1
ATOM 1543 N N . GLY A 1 222 ? 2.766 14.155 22.776 1.00 96.25 222 GLY A N 1
ATOM 1544 C CA . GLY A 1 222 ? 2.789 13.563 24.111 1.00 96.25 222 GLY A CA 1
ATOM 1545 C C . GLY A 1 222 ? 3.748 12.374 24.275 1.00 96.25 222 GLY A C 1
ATOM 1546 O O . GLY A 1 222 ? 4.878 12.362 23.784 1.00 96.25 222 GLY A O 1
ATOM 1547 N N . SER A 1 223 ? 3.307 11.352 25.009 1.00 97.06 223 SER A N 1
ATOM 1548 C CA . SER A 1 223 ? 3.987 10.052 25.116 1.00 97.06 223 SER A CA 1
ATOM 1549 C C . SER A 1 223 ? 3.192 8.972 24.388 1.00 97.06 223 SER A C 1
ATOM 1551 O O . SER A 1 223 ? 1.993 8.831 24.637 1.00 97.06 223 SER A O 1
ATOM 1553 N N . LEU A 1 224 ? 3.864 8.174 23.556 1.00 98.50 224 LEU A N 1
ATOM 1554 C CA . LEU A 1 224 ? 3.266 7.112 22.749 1.00 98.50 224 LEU A CA 1
ATOM 1555 C C . LEU A 1 224 ? 3.982 5.774 22.972 1.00 98.50 224 LEU A C 1
ATOM 1557 O O . LEU A 1 224 ? 5.193 5.654 22.796 1.00 98.50 224 LEU A O 1
ATOM 1561 N N . THR A 1 225 ? 3.220 4.743 23.339 1.00 98.75 225 THR A N 1
ATOM 1562 C CA . THR A 1 225 ? 3.672 3.345 23.363 1.00 98.75 225 THR A CA 1
ATOM 1563 C C . THR A 1 225 ? 2.790 2.495 22.455 1.00 98.75 225 THR A C 1
ATOM 1565 O O . THR A 1 225 ? 1.570 2.506 22.600 1.00 98.75 225 THR A O 1
ATOM 1568 N N . ILE A 1 226 ? 3.398 1.730 21.551 1.00 98.81 226 ILE A N 1
ATOM 1569 C CA . ILE A 1 226 ? 2.723 0.816 20.625 1.00 98.81 226 ILE A CA 1
ATOM 1570 C C . ILE A 1 226 ? 3.291 -0.592 20.830 1.00 98.81 226 ILE A C 1
ATOM 1572 O O . ILE A 1 226 ? 4.507 -0.776 20.754 1.00 98.81 226 ILE A O 1
ATOM 1576 N N . THR A 1 227 ? 2.435 -1.585 21.083 1.00 98.44 227 THR A N 1
ATOM 1577 C CA . THR A 1 227 ? 2.840 -2.997 21.189 1.00 98.44 227 THR A CA 1
ATOM 1578 C C . THR A 1 227 ? 1.975 -3.912 20.330 1.00 98.44 227 THR A C 1
ATOM 1580 O O . THR A 1 227 ? 0.757 -3.742 20.261 1.00 98.44 227 THR A O 1
ATOM 1583 N N . ASP A 1 228 ? 2.587 -4.908 19.690 1.00 89.94 228 ASP A N 1
ATOM 1584 C CA . ASP A 1 228 ? 1.883 -6.000 18.997 1.00 89.94 228 ASP A CA 1
ATOM 1585 C C . ASP A 1 228 ? 0.807 -5.495 17.998 1.00 89.94 228 ASP A C 1
ATOM 1587 O O . ASP A 1 228 ? -0.289 -6.045 17.918 1.00 89.94 228 ASP A O 1
ATOM 1591 N N . SER A 1 229 ? 1.065 -4.374 17.310 1.00 94.44 229 SER A N 1
ATOM 1592 C CA . SER A 1 229 ? 0.059 -3.607 16.551 1.00 94.44 229 SER A CA 1
ATOM 1593 C C . SER A 1 229 ? 0.483 -3.325 15.104 1.00 94.44 229 SER A C 1
ATOM 1595 O O . SER A 1 229 ? 1.661 -3.421 14.757 1.00 94.44 229 SER A O 1
ATOM 1597 N N . LEU A 1 230 ? -0.485 -2.954 14.260 1.00 89.75 230 LEU A N 1
ATOM 1598 C CA . LEU A 1 230 ? -0.296 -2.640 12.840 1.00 89.75 230 LEU A CA 1
ATOM 1599 C C . LEU A 1 230 ? -0.652 -1.176 12.544 1.00 89.75 230 LEU A C 1
ATOM 1601 O O . LEU A 1 230 ? -1.784 -0.758 12.777 1.00 89.75 230 LEU A O 1
ATOM 1605 N N . ILE A 1 231 ? 0.283 -0.412 11.982 1.00 97.00 231 ILE A N 1
ATOM 1606 C CA . ILE A 1 231 ? 0.064 0.968 11.521 1.00 97.00 231 ILE A CA 1
ATOM 1607 C C . ILE A 1 231 ? 0.240 0.990 10.000 1.00 97.00 231 ILE A C 1
ATOM 1609 O O . ILE A 1 231 ? 1.373 0.859 9.529 1.00 97.00 231 ILE A O 1
ATOM 1613 N N . SER A 1 232 ? -0.841 1.088 9.215 1.00 88.81 232 SER A N 1
ATOM 1614 C CA . SER A 1 232 ? -0.727 0.861 7.765 1.00 88.81 232 SER A CA 1
ATOM 1615 C C . SER A 1 232 ? -1.630 1.637 6.808 1.00 88.81 232 SER A C 1
ATOM 1617 O O . SER A 1 232 ? -2.786 1.930 7.085 1.00 88.81 232 SER A O 1
ATOM 1619 N N . GLY A 1 233 ? -1.121 1.937 5.610 1.00 72.88 233 GLY A N 1
ATOM 1620 C CA . GLY A 1 233 ? -1.908 2.597 4.560 1.00 72.88 233 GLY A CA 1
ATOM 1621 C C . GLY A 1 233 ? -2.267 4.059 4.848 1.00 72.88 233 GLY A C 1
ATOM 1622 O O . GLY A 1 233 ? -3.121 4.609 4.148 1.00 72.88 233 GLY A O 1
ATOM 1623 N N . ASN A 1 234 ? -1.686 4.664 5.890 1.00 85.56 234 ASN A N 1
ATOM 1624 C CA . ASN A 1 234 ? -1.981 6.032 6.309 1.00 85.56 234 ASN A CA 1
ATOM 1625 C C . ASN A 1 234 ? -1.165 7.054 5.497 1.00 85.56 234 ASN A C 1
ATOM 1627 O O . ASN A 1 234 ? -0.071 6.742 5.026 1.00 85.56 234 ASN A O 1
ATOM 1631 N N . VAL A 1 235 ? -1.693 8.269 5.328 1.00 82.06 235 VAL A N 1
ATOM 1632 C CA . VAL A 1 235 ? -1.099 9.307 4.468 1.00 82.06 235 VAL A CA 1
ATOM 1633 C C . VAL A 1 235 ? -0.998 10.643 5.202 1.00 82.06 235 VAL A C 1
ATOM 1635 O O . VAL A 1 235 ? -1.986 11.108 5.773 1.00 82.06 235 VAL A O 1
ATOM 1638 N N . ALA A 1 236 ? 0.162 11.296 5.136 1.00 87.62 236 ALA A N 1
ATOM 1639 C CA . ALA A 1 236 ? 0.341 12.673 5.594 1.00 87.62 236 ALA A CA 1
ATOM 1640 C C . ALA A 1 236 ? 0.796 13.602 4.463 1.00 87.62 236 ALA A C 1
ATOM 1642 O O . ALA A 1 236 ? 1.563 13.214 3.583 1.00 87.62 236 ALA A O 1
ATOM 1643 N N . GLU A 1 237 ? 0.346 14.854 4.502 1.00 79.44 237 GLU A N 1
ATOM 1644 C CA . GLU A 1 237 ? 0.836 15.903 3.601 1.00 79.44 237 GLU A CA 1
ATOM 1645 C C . GLU A 1 237 ? 2.313 16.226 3.892 1.00 79.44 237 GLU A C 1
ATOM 1647 O O . GLU A 1 237 ? 3.124 16.331 2.966 1.00 79.44 237 GLU A O 1
ATOM 1652 N N . PHE A 1 238 ? 2.664 16.332 5.179 1.00 81.12 238 PHE A N 1
ATOM 1653 C CA . PHE A 1 238 ? 4.004 16.676 5.650 1.00 81.12 238 PHE A CA 1
ATOM 1654 C C . PHE A 1 238 ? 4.752 15.451 6.197 1.00 81.12 238 PHE A C 1
ATOM 1656 O O . PHE A 1 238 ? 5.262 14.675 5.390 1.00 81.12 238 PHE A O 1
ATOM 1663 N N . GLN A 1 239 ? 4.874 15.275 7.516 1.00 90.88 239 GLN A N 1
ATOM 1664 C CA . GLN A 1 239 ? 5.713 14.237 8.126 1.00 90.88 239 GLN A CA 1
ATOM 1665 C C . GLN A 1 239 ? 4.946 13.045 8.673 1.00 90.88 239 GLN A C 1
ATOM 1667 O O . GLN A 1 239 ? 3.799 13.160 9.103 1.00 90.88 239 GLN A O 1
ATOM 1672 N N . GLY A 1 240 ? 5.634 11.904 8.749 1.00 91.62 240 GLY A N 1
ATOM 1673 C CA . GLY A 1 240 ? 5.166 10.762 9.524 1.00 91.62 240 GLY A CA 1
ATOM 1674 C C . GLY A 1 240 ? 3.879 10.181 8.958 1.00 91.62 240 GLY A C 1
ATOM 1675 O O . GLY A 1 240 ? 2.841 10.223 9.619 1.00 91.62 240 GLY A O 1
ATOM 1676 N N . GLY A 1 241 ? 3.931 9.651 7.733 1.00 90.69 241 GLY A N 1
ATOM 1677 C CA . GLY A 1 241 ? 2.753 9.106 7.047 1.00 90.69 241 GLY A CA 1
ATOM 1678 C C . GLY A 1 241 ? 2.002 8.105 7.927 1.00 90.69 241 GLY A C 1
ATOM 1679 O O . GLY A 1 241 ? 0.783 8.184 8.068 1.00 90.69 241 GLY A O 1
ATOM 1680 N N . GLY A 1 242 ? 2.744 7.228 8.611 1.00 96.38 242 GLY A N 1
ATOM 1681 C CA . GLY A 1 242 ? 2.228 6.389 9.692 1.00 96.38 242 GLY A CA 1
ATOM 1682 C C . GLY A 1 242 ? 2.201 7.126 11.032 1.00 96.38 242 GLY A C 1
ATOM 1683 O O . GLY A 1 242 ? 1.136 7.283 11.630 1.00 96.38 242 GLY A O 1
ATOM 1684 N N . ILE A 1 243 ? 3.373 7.551 11.513 1.00 98.19 243 ILE A N 1
ATOM 1685 C CA . ILE A 1 243 ? 3.561 8.183 12.828 1.00 98.19 243 ILE A CA 1
ATOM 1686 C C . ILE A 1 243 ? 4.459 9.416 12.693 1.00 98.19 243 ILE A C 1
ATOM 1688 O O . ILE A 1 243 ? 5.586 9.290 12.214 1.00 98.19 243 ILE A O 1
ATOM 1692 N N . SER A 1 244 ? 4.015 10.567 13.197 1.00 96.50 244 SER A N 1
ATOM 1693 C CA . SER A 1 244 ? 4.891 11.703 13.521 1.00 96.50 244 SER A CA 1
ATOM 1694 C C . SER A 1 244 ? 5.000 11.872 15.036 1.00 96.50 244 SER A C 1
ATOM 1696 O O . SER A 1 244 ? 4.022 11.651 15.755 1.00 96.50 244 SER A O 1
ATOM 1698 N N . SER A 1 245 ? 6.184 12.228 15.541 1.00 95.25 245 SER A N 1
ATOM 1699 C CA . SER A 1 245 ? 6.424 12.404 16.976 1.00 95.25 245 SER A CA 1
ATOM 1700 C C . SER A 1 245 ? 7.452 13.497 17.298 1.00 95.25 245 SER A C 1
ATOM 1702 O O . SER A 1 245 ? 8.660 13.245 17.278 1.00 95.25 245 SER A O 1
ATOM 1704 N N . ASP A 1 246 ? 6.955 14.658 17.735 1.00 92.69 246 ASP A N 1
ATOM 1705 C CA . ASP A 1 246 ? 7.711 15.727 18.427 1.00 92.69 246 ASP A CA 1
ATOM 1706 C C . ASP A 1 246 ? 7.538 15.652 19.968 1.00 92.69 246 ASP A C 1
ATOM 1708 O O . ASP A 1 246 ? 7.878 16.561 20.725 1.00 92.69 246 ASP A O 1
ATOM 1712 N N . GLY A 1 247 ? 6.972 14.545 20.459 1.00 89.06 247 GLY A N 1
ATOM 1713 C CA . GLY A 1 247 ? 6.666 14.334 21.870 1.00 89.06 247 GLY A CA 1
ATOM 1714 C C . GLY A 1 247 ? 7.838 13.926 22.775 1.00 89.06 247 GLY A C 1
ATOM 1715 O O . GLY A 1 247 ? 9.020 13.998 22.441 1.00 89.06 247 GLY A O 1
ATOM 1716 N N . ILE A 1 248 ? 7.494 13.477 23.985 1.00 91.38 248 ILE A N 1
ATOM 1717 C CA . ILE A 1 248 ? 8.452 13.119 25.048 1.00 91.38 248 ILE A CA 1
ATOM 1718 C C . ILE A 1 248 ? 9.084 11.741 24.802 1.00 91.38 248 ILE A C 1
ATOM 1720 O O . ILE A 1 248 ? 10.273 11.542 25.063 1.00 91.38 248 ILE A O 1
ATOM 1724 N N . GLU A 1 249 ? 8.282 10.778 24.351 1.00 94.00 249 GLU A N 1
ATOM 1725 C CA . GLU A 1 249 ? 8.692 9.387 24.149 1.00 94.00 249 GLU A CA 1
ATOM 1726 C C . GLU A 1 249 ? 7.862 8.738 23.037 1.00 94.00 249 GLU A C 1
ATOM 1728 O O . GLU A 1 249 ? 6.632 8.835 23.048 1.00 94.00 249 GLU A O 1
ATOM 1733 N N . LEU A 1 250 ? 8.546 8.027 22.137 1.00 97.50 250 LEU A N 1
ATOM 1734 C CA . LEU A 1 250 ? 7.969 7.101 21.169 1.00 97.50 250 LEU A CA 1
ATOM 1735 C C . LEU A 1 250 ? 8.590 5.715 21.380 1.00 97.50 250 LEU A C 1
ATOM 1737 O O . LEU A 1 250 ? 9.758 5.503 21.062 1.00 97.50 250 LEU A O 1
ATOM 1741 N N . THR A 1 251 ? 7.805 4.764 21.880 1.00 98.44 251 THR A N 1
ATOM 1742 C CA . THR A 1 251 ? 8.233 3.372 22.085 1.00 98.44 251 THR A CA 1
ATOM 1743 C C . THR A 1 251 ? 7.369 2.429 21.246 1.00 98.44 251 THR A C 1
ATOM 1745 O O . THR A 1 251 ? 6.155 2.364 21.424 1.00 98.44 251 THR A O 1
ATOM 1748 N N . ILE A 1 252 ? 7.991 1.678 20.338 1.00 98.75 252 ILE A N 1
ATOM 1749 C CA . ILE A 1 252 ? 7.342 0.740 19.413 1.00 98.75 252 ILE A CA 1
ATOM 1750 C C . ILE A 1 252 ? 7.956 -0.648 19.606 1.00 98.75 252 ILE A C 1
ATOM 1752 O O . ILE A 1 252 ? 9.156 -0.840 19.401 1.00 98.75 252 ILE A O 1
ATOM 1756 N N . LEU A 1 253 ? 7.130 -1.619 19.995 1.00 98.44 253 LEU A N 1
ATOM 1757 C CA . LEU A 1 253 ? 7.538 -2.984 20.327 1.00 98.44 253 LEU A CA 1
ATOM 1758 C C . LEU A 1 253 ? 6.724 -4.001 19.519 1.00 98.44 253 LEU A C 1
ATOM 1760 O O . LEU A 1 253 ? 5.503 -3.876 19.432 1.00 98.44 253 LEU A O 1
ATOM 1764 N N . ASN A 1 254 ? 7.365 -5.045 18.991 1.00 95.94 254 ASN A N 1
ATOM 1765 C CA . ASN A 1 254 ? 6.693 -6.188 18.351 1.00 95.94 254 ASN A CA 1
ATOM 1766 C C . ASN A 1 254 ? 5.672 -5.801 17.248 1.00 95.94 254 ASN A C 1
ATOM 1768 O O . ASN A 1 254 ? 4.682 -6.505 17.062 1.00 95.94 254 ASN A O 1
ATOM 1772 N N . SER A 1 255 ? 5.838 -4.657 16.580 1.00 96.62 255 SER A N 1
ATOM 1773 C CA . SER A 1 255 ? 4.787 -4.032 15.758 1.00 96.62 255 SER A CA 1
ATOM 1774 C C . SER A 1 255 ? 5.200 -3.875 14.296 1.00 96.62 255 SER A C 1
ATOM 1776 O O . SER A 1 255 ? 6.389 -3.860 13.973 1.00 96.62 255 SER A O 1
ATOM 1778 N N . THR A 1 256 ? 4.214 -3.721 13.414 1.00 90.44 256 THR A N 1
ATOM 1779 C CA . THR A 1 256 ? 4.428 -3.508 11.977 1.00 90.44 256 THR A CA 1
ATOM 1780 C C . THR A 1 256 ? 3.957 -2.115 11.567 1.00 90.44 256 THR A C 1
ATOM 1782 O O . THR A 1 256 ? 2.825 -1.730 11.853 1.00 90.44 256 THR A O 1
ATOM 1785 N N . ILE A 1 257 ? 4.816 -1.360 10.882 1.00 98.06 257 ILE A N 1
ATOM 1786 C CA . ILE A 1 257 ? 4.510 -0.043 10.313 1.00 98.06 257 ILE A CA 1
ATOM 1787 C C . ILE A 1 257 ? 4.712 -0.154 8.804 1.00 98.06 257 ILE A C 1
ATOM 1789 O O . ILE A 1 257 ? 5.854 -0.269 8.351 1.00 98.06 257 ILE A O 1
ATOM 1793 N N . SER A 1 258 ? 3.630 -0.174 8.021 1.00 88.25 258 SER A N 1
ATOM 1794 C CA . SER A 1 258 ? 3.736 -0.515 6.599 1.00 88.25 258 SER A CA 1
ATOM 1795 C C . SER A 1 258 ? 2.778 0.176 5.638 1.00 88.25 258 SER A C 1
ATOM 1797 O O . SER A 1 258 ? 1.628 0.415 5.971 1.00 88.25 258 SER A O 1
ATOM 1799 N N . GLU A 1 259 ? 3.198 0.387 4.392 1.00 77.31 259 GLU A N 1
ATOM 1800 C CA . GLU A 1 259 ? 2.380 1.036 3.346 1.00 77.31 259 GLU A CA 1
ATOM 1801 C C . GLU A 1 259 ? 1.929 2.471 3.681 1.00 77.31 259 GLU A C 1
ATOM 1803 O O . GLU A 1 259 ? 0.923 2.939 3.150 1.00 77.31 259 GLU A O 1
ATOM 1808 N N . ASN A 1 260 ? 2.628 3.172 4.578 1.00 85.19 260 ASN A N 1
ATOM 1809 C CA . ASN A 1 260 ? 2.316 4.563 4.898 1.00 85.19 260 ASN A CA 1
ATOM 1810 C C . ASN A 1 260 ? 3.088 5.535 3.988 1.00 85.19 260 ASN A C 1
ATOM 1812 O O . ASN A 1 260 ? 4.184 5.213 3.524 1.00 85.19 260 ASN A O 1
ATOM 1816 N N . GLU A 1 261 ? 2.515 6.708 3.720 1.00 85.25 261 GLU A N 1
ATOM 1817 C CA . GLU A 1 261 ? 2.989 7.635 2.684 1.00 85.25 261 GLU A CA 1
ATOM 1818 C C . GLU A 1 261 ? 3.068 9.089 3.180 1.00 85.25 261 GLU A C 1
ATOM 1820 O O . GLU A 1 261 ? 2.144 9.577 3.834 1.00 85.25 261 GLU A O 1
ATOM 1825 N N . THR A 1 262 ? 4.135 9.810 2.821 1.00 82.62 262 THR A N 1
ATOM 1826 C CA . THR A 1 262 ? 4.186 11.281 2.904 1.00 82.62 262 THR A CA 1
ATOM 1827 C C . THR A 1 262 ? 4.227 11.916 1.517 1.00 82.62 262 THR A C 1
ATOM 1829 O O . THR A 1 262 ? 5.073 11.583 0.684 1.00 82.62 262 THR A O 1
ATOM 1832 N N . VAL A 1 263 ? 3.316 12.861 1.265 1.00 73.06 263 VAL A N 1
ATOM 1833 C CA . VAL A 1 263 ? 3.097 13.441 -0.074 1.00 73.06 263 VAL A CA 1
ATOM 1834 C C . VAL A 1 263 ? 4.163 14.477 -0.445 1.00 73.06 263 VAL A C 1
ATOM 1836 O O . VAL A 1 263 ? 4.546 14.552 -1.611 1.00 73.06 263 VAL A O 1
ATOM 1839 N N . ASN A 1 264 ? 4.649 15.276 0.516 1.00 66.75 264 ASN A N 1
ATOM 1840 C CA . ASN A 1 264 ? 5.570 16.389 0.243 1.00 66.75 264 ASN A CA 1
ATOM 1841 C C . ASN A 1 264 ? 6.795 16.492 1.184 1.00 66.75 264 ASN A C 1
ATOM 1843 O O . ASN A 1 264 ? 7.579 17.432 1.024 1.00 66.75 264 ASN A O 1
ATOM 1847 N N . TYR A 1 265 ? 6.992 15.587 2.157 1.00 80.75 265 TYR A N 1
ATOM 1848 C CA . TYR A 1 265 ? 8.084 15.707 3.145 1.00 80.75 265 TYR A CA 1
ATOM 1849 C C . TYR A 1 265 ? 8.628 14.360 3.685 1.00 80.75 265 TYR A C 1
ATOM 1851 O O . TYR A 1 265 ? 8.466 13.315 3.054 1.00 80.75 265 TYR A O 1
ATOM 1859 N N . LEU A 1 266 ? 9.366 14.406 4.801 1.00 85.94 266 LEU A N 1
ATOM 1860 C CA . LEU A 1 266 ? 10.150 13.309 5.396 1.00 85.94 266 LEU A CA 1
ATOM 1861 C C . LEU A 1 266 ? 9.303 12.237 6.114 1.00 85.94 266 LEU A C 1
ATOM 1863 O O . LEU A 1 266 ? 8.219 12.534 6.610 1.00 85.94 266 LEU A O 1
ATOM 1867 N N . GLY A 1 267 ? 9.849 11.030 6.286 1.00 84.31 267 GLY A N 1
ATOM 1868 C CA . GLY A 1 267 ? 9.329 10.043 7.241 1.00 84.31 267 GLY A CA 1
ATOM 1869 C C . GLY A 1 267 ? 8.060 9.335 6.772 1.00 84.31 267 GLY A C 1
ATOM 1870 O O . GLY A 1 267 ? 6.995 9.519 7.361 1.00 84.31 267 GLY A O 1
ATOM 1871 N N . GLY A 1 268 ? 8.159 8.505 5.731 1.00 85.81 268 GLY A N 1
ATOM 1872 C CA . GLY A 1 268 ? 7.003 7.807 5.148 1.00 85.81 268 GLY A CA 1
ATOM 1873 C C . GLY A 1 268 ? 6.293 6.909 6.166 1.00 85.81 268 GLY A C 1
ATOM 1874 O O . GLY A 1 268 ? 5.083 7.004 6.369 1.00 85.81 268 GLY A O 1
ATOM 1875 N N . GLY A 1 269 ? 7.061 6.074 6.871 1.00 95.75 269 GLY A N 1
ATOM 1876 C CA . GLY A 1 269 ? 6.570 5.271 7.991 1.00 95.75 269 GLY A CA 1
ATOM 1877 C C . GLY A 1 269 ? 6.534 6.059 9.300 1.00 95.75 269 GLY A C 1
ATOM 1878 O O . GLY A 1 269 ? 5.472 6.219 9.904 1.00 95.75 269 GLY A O 1
ATOM 1879 N N . ILE A 1 270 ? 7.703 6.525 9.746 1.00 98.31 270 ILE A N 1
ATOM 1880 C CA . ILE A 1 270 ? 7.914 7.167 11.051 1.00 98.31 270 ILE A CA 1
ATOM 1881 C C . ILE A 1 270 ? 8.762 8.435 10.876 1.00 98.31 270 ILE A C 1
ATOM 1883 O O . ILE A 1 270 ? 9.850 8.352 10.308 1.00 98.31 270 ILE A O 1
ATOM 1887 N N . SER A 1 271 ? 8.327 9.567 11.436 1.00 96.44 271 SER A N 1
ATOM 1888 C CA . SER A 1 271 ? 9.200 10.709 11.752 1.00 96.44 271 SER A CA 1
ATOM 1889 C C . SER A 1 271 ? 9.345 10.853 13.270 1.00 96.44 271 SER A C 1
ATOM 1891 O O . SER A 1 271 ? 8.348 10.878 13.994 1.00 96.44 271 SER A O 1
ATOM 1893 N N . ALA A 1 272 ? 10.585 10.914 13.757 1.00 95.06 272 ALA A N 1
ATOM 1894 C CA . ALA A 1 272 ? 10.921 11.113 15.165 1.00 95.06 272 ALA A CA 1
ATOM 1895 C C . ALA A 1 272 ? 11.811 12.357 15.323 1.00 95.06 272 ALA A C 1
ATOM 1897 O O . ALA A 1 272 ? 12.983 12.341 14.938 1.00 95.06 272 ALA A O 1
ATOM 1898 N N . GLU A 1 273 ? 11.255 13.429 15.892 1.00 90.69 273 GLU A N 1
ATOM 1899 C CA . GLU A 1 273 ? 11.882 14.763 15.938 1.00 90.69 273 GLU A CA 1
ATOM 1900 C C . GLU A 1 273 ? 12.406 15.146 17.333 1.00 90.69 273 GLU A C 1
ATOM 1902 O O . GLU A 1 273 ? 13.402 15.868 17.483 1.00 90.69 273 GLU A O 1
ATOM 1907 N N . ALA A 1 274 ? 11.773 14.625 18.384 1.00 83.31 274 ALA A N 1
ATOM 1908 C CA . ALA A 1 274 ? 12.142 14.901 19.766 1.00 83.31 274 ALA A CA 1
ATOM 1909 C C . ALA A 1 274 ? 11.951 13.686 20.685 1.00 83.31 274 ALA A C 1
ATOM 1911 O O . ALA A 1 274 ? 11.493 12.615 20.283 1.00 83.31 274 ALA A O 1
ATOM 1912 N N . GLY A 1 275 ? 12.372 13.859 21.940 1.00 86.88 275 GLY A N 1
ATOM 1913 C CA . GLY A 1 275 ? 12.214 12.853 22.985 1.00 86.88 275 GLY A CA 1
ATOM 1914 C C . GLY A 1 275 ? 13.157 11.654 22.855 1.00 86.88 275 GLY A C 1
ATOM 1915 O O . GLY A 1 275 ? 14.238 11.724 22.265 1.00 86.88 275 GLY A O 1
ATOM 1916 N N . SER A 1 276 ? 12.766 10.535 23.461 1.00 92.31 276 SER A N 1
ATOM 1917 C CA . SER A 1 276 ? 13.423 9.241 23.255 1.00 92.31 276 SER A CA 1
ATOM 1918 C C . SER A 1 276 ? 12.625 8.381 22.282 1.00 92.31 276 SER A C 1
ATOM 1920 O O . SER A 1 276 ? 11.438 8.152 22.510 1.00 92.31 276 SER A O 1
ATOM 1922 N N . PHE A 1 277 ? 13.291 7.855 21.253 1.00 96.94 277 PHE A N 1
ATOM 1923 C CA . PHE A 1 277 ? 12.707 6.917 20.298 1.00 96.94 277 PHE A CA 1
ATOM 1924 C C . PHE A 1 277 ? 13.288 5.510 20.502 1.00 96.94 277 PHE A C 1
ATOM 1926 O O . PHE A 1 277 ? 14.507 5.325 20.473 1.00 96.94 277 PHE A O 1
ATOM 1933 N N . LEU A 1 278 ? 12.417 4.519 20.696 1.00 98.12 278 LEU A N 1
ATOM 1934 C CA . LEU A 1 278 ? 12.753 3.099 20.735 1.00 98.12 278 LEU A CA 1
ATOM 1935 C C . LEU A 1 278 ? 11.907 2.325 19.718 1.00 98.12 278 LEU A C 1
ATOM 1937 O O . LEU A 1 278 ? 10.680 2.324 19.801 1.00 98.12 278 LEU A O 1
ATOM 1941 N N . LEU A 1 279 ? 12.569 1.602 18.817 1.00 98.56 279 LEU A N 1
ATOM 1942 C CA . LEU A 1 279 ? 11.968 0.612 17.924 1.00 98.56 279 LEU A CA 1
ATOM 1943 C C . LEU A 1 279 ? 12.605 -0.751 18.216 1.00 98.56 279 LEU A C 1
ATOM 1945 O O . LEU A 1 279 ? 13.803 -0.921 18.000 1.00 98.56 279 LEU A O 1
ATOM 1949 N N . SER A 1 280 ? 11.828 -1.709 18.729 1.00 98.50 280 SER A N 1
ATOM 1950 C CA . SER A 1 280 ? 12.327 -3.035 19.125 1.00 98.50 280 SER A CA 1
ATOM 1951 C C . SER A 1 280 ? 11.440 -4.165 18.597 1.00 98.50 280 SER A C 1
ATOM 1953 O O . SER A 1 280 ? 10.211 -4.060 18.607 1.00 98.50 280 SER A O 1
ATOM 1955 N N . ASN A 1 281 ? 12.049 -5.260 18.133 1.00 97.81 281 ASN A N 1
ATOM 1956 C CA . ASN A 1 281 ? 11.371 -6.467 17.627 1.00 97.81 281 ASN A CA 1
ATOM 1957 C C . ASN A 1 281 ? 10.331 -6.206 16.509 1.00 97.81 281 ASN A C 1
ATOM 1959 O O . ASN A 1 281 ? 9.327 -6.915 16.400 1.00 97.81 281 ASN A O 1
ATOM 1963 N N . SER A 1 282 ? 10.516 -5.148 15.720 1.00 98.50 282 SER A N 1
ATOM 1964 C CA . SER A 1 282 ? 9.465 -4.562 14.877 1.00 98.50 282 SER A CA 1
ATOM 1965 C C . SER A 1 282 ? 9.847 -4.528 13.398 1.00 98.50 282 SER A C 1
ATOM 1967 O O . SER A 1 282 ? 11.029 -4.580 13.051 1.00 98.50 282 SER A O 1
ATOM 1969 N N . THR A 1 283 ? 8.847 -4.408 12.522 1.00 96.81 283 THR A N 1
ATOM 1970 C CA . THR A 1 283 ? 9.051 -4.346 11.067 1.00 96.81 283 THR A CA 1
ATOM 1971 C C . THR A 1 283 ? 8.509 -3.046 10.485 1.00 96.81 283 THR A C 1
ATOM 1973 O O . THR A 1 283 ? 7.330 -2.740 10.630 1.00 96.81 283 THR A O 1
ATOM 1976 N N . VAL A 1 284 ? 9.362 -2.284 9.800 1.00 98.44 284 VAL A N 1
ATOM 1977 C CA . VAL A 1 284 ? 8.978 -1.055 9.085 1.00 98.44 284 VAL A CA 1
ATOM 1978 C C . VAL A 1 284 ? 9.148 -1.309 7.593 1.00 98.44 284 VAL A C 1
ATOM 1980 O O . VAL A 1 284 ? 10.284 -1.439 7.132 1.00 98.44 284 VAL A O 1
ATOM 1983 N N . SER A 1 285 ? 8.058 -1.436 6.831 1.00 89.62 285 SER A N 1
ATOM 1984 C CA . SER A 1 285 ? 8.159 -1.879 5.435 1.00 89.62 285 SER A CA 1
ATOM 1985 C C . SER A 1 285 ? 7.179 -1.283 4.430 1.00 89.62 285 SER A C 1
ATOM 1987 O O . SER A 1 285 ? 6.047 -0.962 4.752 1.00 89.62 285 SER A O 1
ATOM 1989 N N . MET A 1 286 ? 7.592 -1.174 3.163 1.00 77.94 286 MET A N 1
ATOM 1990 C CA . MET A 1 286 ? 6.747 -0.652 2.070 1.00 77.94 286 MET A CA 1
ATOM 1991 C C . MET A 1 286 ? 6.231 0.783 2.291 1.00 77.94 286 MET A C 1
ATOM 1993 O O . MET A 1 286 ? 5.244 1.180 1.676 1.00 77.94 286 MET A O 1
ATOM 1997 N N . ASN A 1 287 ? 6.866 1.569 3.166 1.00 83.44 287 ASN A N 1
ATOM 1998 C CA . ASN A 1 287 ? 6.509 2.970 3.382 1.00 83.44 287 ASN A CA 1
ATOM 1999 C C . ASN A 1 287 ? 7.210 3.877 2.355 1.00 83.44 287 ASN A C 1
ATOM 2001 O O . ASN A 1 287 ? 8.287 3.540 1.856 1.00 83.44 287 ASN A O 1
ATOM 2005 N N . GLN A 1 288 ? 6.596 5.015 2.032 1.00 83.88 288 GLN A N 1
ATOM 2006 C CA . GLN A 1 288 ? 7.010 5.904 0.947 1.00 83.88 288 GLN A CA 1
ATOM 2007 C C . GLN A 1 288 ? 7.117 7.363 1.416 1.00 83.88 288 GLN A C 1
ATOM 2009 O O . GLN A 1 288 ? 6.184 7.886 2.016 1.00 83.88 288 GLN A O 1
ATOM 2014 N N . ALA A 1 289 ? 8.225 8.037 1.097 1.00 87.50 289 ALA A N 1
ATOM 2015 C CA . ALA A 1 289 ? 8.418 9.461 1.365 1.00 87.50 289 ALA A CA 1
ATOM 2016 C C . ALA A 1 289 ? 8.770 10.263 0.105 1.00 87.50 289 ALA A C 1
ATOM 2018 O O . ALA A 1 289 ? 9.605 9.846 -0.701 1.00 87.50 289 ALA A O 1
ATOM 2019 N N . ALA A 1 290 ? 8.176 11.453 -0.022 1.00 75.62 290 ALA A N 1
ATOM 2020 C CA . ALA A 1 290 ? 8.585 12.476 -0.991 1.00 75.62 290 ALA A CA 1
ATOM 2021 C C . ALA A 1 290 ? 9.825 13.289 -0.541 1.00 75.62 290 ALA A C 1
ATOM 2023 O O . ALA A 1 290 ? 10.386 14.083 -1.301 1.00 75.62 290 ALA A O 1
ATOM 2024 N N . GLY A 1 291 ? 10.251 13.109 0.708 1.00 84.50 291 GLY A N 1
ATOM 2025 C CA . GLY A 1 291 ? 11.537 13.554 1.231 1.00 84.50 291 GLY A CA 1
ATOM 2026 C C . GLY A 1 291 ? 12.481 12.377 1.481 1.00 84.50 291 GLY A C 1
ATOM 2027 O O . GLY A 1 291 ? 12.470 11.390 0.742 1.00 84.50 291 GLY A O 1
ATOM 2028 N N . GLY A 1 292 ? 13.304 12.495 2.523 1.00 88.56 292 GLY A N 1
ATOM 2029 C CA . GLY A 1 292 ? 14.129 11.407 3.039 1.00 88.56 292 GLY A CA 1
ATOM 2030 C C . GLY A 1 292 ? 13.429 10.562 4.108 1.00 88.56 292 GLY A C 1
ATOM 2031 O O . GLY A 1 292 ? 12.395 10.958 4.647 1.00 88.56 292 GLY A O 1
ATOM 2032 N N . GLY A 1 293 ? 14.002 9.399 4.421 1.00 93.19 293 GLY A N 1
ATOM 2033 C CA . GLY A 1 293 ? 13.492 8.475 5.439 1.00 93.19 293 GLY A CA 1
ATOM 2034 C C . GLY A 1 293 ? 12.195 7.794 5.015 1.00 93.19 293 GLY A C 1
ATOM 2035 O O . GLY A 1 293 ? 11.152 7.980 5.639 1.00 93.19 293 GLY A O 1
ATOM 2036 N N . GLY A 1 294 ? 12.246 6.997 3.945 1.00 89.56 294 GLY A N 1
ATOM 2037 C CA . GLY A 1 294 ? 11.074 6.273 3.439 1.00 89.56 294 GLY A CA 1
ATOM 2038 C C . GLY A 1 294 ? 10.431 5.407 4.524 1.00 89.56 294 GLY A C 1
ATOM 2039 O O . GLY A 1 294 ? 9.228 5.487 4.759 1.00 89.56 294 GLY A O 1
ATOM 2040 N N . GLY A 1 295 ? 11.250 4.636 5.245 1.00 96.88 295 GLY A N 1
ATOM 2041 C CA . GLY A 1 295 ? 10.834 3.903 6.441 1.00 96.88 295 GLY A CA 1
ATOM 2042 C C . GLY A 1 295 ? 10.826 4.782 7.692 1.00 96.88 295 GLY A C 1
ATOM 2043 O O . GLY A 1 295 ? 9.785 4.949 8.327 1.00 96.88 295 GLY A O 1
ATOM 2044 N N . VAL A 1 296 ? 11.993 5.319 8.056 1.00 98.38 296 VAL A N 1
ATOM 2045 C CA . VAL A 1 296 ? 12.218 6.060 9.306 1.00 98.38 296 VAL A CA 1
ATOM 2046 C C . VAL A 1 296 ? 13.045 7.323 9.058 1.00 98.38 296 VAL A C 1
ATOM 2048 O O . VAL A 1 296 ? 14.139 7.254 8.504 1.00 98.38 296 VAL A O 1
ATOM 2051 N N . THR A 1 297 ? 12.580 8.460 9.565 1.00 96.69 297 THR A N 1
ATOM 2052 C CA . THR A 1 297 ? 13.368 9.687 9.733 1.00 96.69 297 THR A CA 1
ATOM 2053 C C . THR A 1 297 ? 13.647 9.913 11.215 1.00 96.69 297 THR A C 1
ATOM 2055 O O . THR A 1 297 ? 12.732 9.848 12.037 1.00 96.69 297 THR A O 1
ATOM 2058 N N . VAL A 1 298 ? 14.900 10.220 11.564 1.00 95.12 298 VAL A N 1
ATOM 2059 C CA . VAL A 1 298 ? 15.274 10.724 12.894 1.00 95.12 298 VAL A CA 1
ATOM 2060 C C . VAL A 1 298 ? 15.936 12.091 12.742 1.00 95.12 298 VAL A C 1
ATOM 2062 O O . VAL A 1 298 ? 16.986 12.207 12.108 1.00 95.12 298 VAL A O 1
ATOM 2065 N N . VAL A 1 299 ? 15.327 13.121 13.328 1.00 89.56 299 VAL A N 1
ATOM 2066 C CA . VAL A 1 299 ? 15.785 14.517 13.250 1.00 89.56 299 VAL A CA 1
ATOM 2067 C C . VAL A 1 299 ? 15.699 15.223 14.608 1.00 89.56 299 VAL A C 1
ATOM 2069 O O . VAL A 1 299 ? 15.333 14.634 15.624 1.00 89.56 299 VAL A O 1
ATOM 2072 N N . GLY A 1 300 ? 16.084 16.500 14.639 1.00 81.81 300 GLY A N 1
ATOM 2073 C CA . GLY A 1 300 ? 15.845 17.392 15.771 1.00 81.81 300 GLY A CA 1
ATOM 2074 C C . GLY A 1 300 ? 16.717 17.095 16.992 1.00 81.81 300 GLY A C 1
ATOM 2075 O O . GLY A 1 300 ? 17.918 17.362 16.981 1.00 81.81 300 GLY A O 1
ATOM 2076 N N . THR A 1 301 ? 16.106 16.637 18.085 1.00 68.25 301 THR A N 1
ATOM 2077 C CA . THR A 1 301 ? 16.798 16.384 19.369 1.00 68.25 301 THR A CA 1
ATOM 2078 C C . THR A 1 301 ? 16.617 14.966 19.898 1.00 68.25 301 THR A C 1
ATOM 2080 O O . THR A 1 301 ? 17.007 14.682 21.034 1.00 68.25 301 THR A O 1
ATOM 2083 N N . ALA A 1 302 ? 16.046 14.079 19.084 1.00 70.81 302 ALA A N 1
ATOM 2084 C CA . ALA A 1 302 ? 15.791 12.706 19.470 1.00 70.81 302 ALA A CA 1
ATOM 2085 C C . ALA A 1 302 ? 17.085 11.931 19.784 1.00 70.81 302 ALA A C 1
ATOM 2087 O O . ALA A 1 302 ? 18.086 12.022 19.070 1.00 70.81 302 ALA A O 1
ATOM 2088 N N . THR A 1 303 ? 17.045 11.107 20.834 1.00 84.94 303 THR A N 1
ATOM 2089 C CA . THR A 1 303 ? 17.973 9.972 20.970 1.00 84.94 303 THR A CA 1
ATOM 2090 C C . THR A 1 303 ? 17.243 8.713 20.532 1.00 84.94 303 THR A C 1
ATOM 2092 O O . THR A 1 303 ? 16.234 8.363 21.152 1.00 84.94 303 THR A O 1
ATOM 2095 N N . ALA A 1 304 ? 17.743 8.039 19.497 1.00 94.81 304 ALA A N 1
ATOM 2096 C CA . ALA A 1 304 ? 17.065 6.891 18.898 1.00 94.81 304 ALA A CA 1
ATOM 2097 C C . ALA A 1 304 ? 17.822 5.573 19.112 1.00 94.81 304 ALA A C 1
ATOM 2099 O O . ALA A 1 304 ? 19.034 5.482 18.895 1.00 94.81 304 ALA A O 1
ATOM 2100 N N . ILE A 1 305 ? 17.079 4.536 19.494 1.00 97.88 305 ILE A N 1
ATOM 2101 C CA . ILE A 1 305 ? 17.535 3.149 19.558 1.00 97.88 305 ILE A CA 1
ATOM 2102 C C . ILE A 1 305 ? 16.624 2.321 18.653 1.00 97.88 305 ILE A C 1
ATOM 2104 O O . ILE A 1 305 ? 15.424 2.218 18.891 1.00 97.88 305 ILE A O 1
ATOM 2108 N N . ILE A 1 306 ? 17.210 1.710 17.630 1.00 98.50 306 ILE A N 1
ATOM 2109 C CA . ILE A 1 306 ? 16.559 0.707 16.789 1.00 98.50 306 ILE A CA 1
ATOM 2110 C C . ILE A 1 306 ? 17.258 -0.617 17.090 1.00 98.50 306 ILE A C 1
ATOM 2112 O O . ILE A 1 306 ? 18.474 -0.728 16.930 1.00 98.50 306 ILE A O 1
ATOM 2116 N N . GLU A 1 307 ? 16.530 -1.616 17.572 1.00 97.81 307 GLU A N 1
ATOM 2117 C CA . GLU A 1 307 ? 17.103 -2.906 17.954 1.00 97.81 307 GLU A CA 1
ATOM 2118 C C . GLU A 1 307 ? 16.252 -4.096 17.508 1.00 97.81 307 GLU A C 1
ATOM 2120 O O . GLU A 1 307 ? 15.028 -4.012 17.465 1.00 97.81 307 GLU A O 1
ATOM 2125 N N . ASN A 1 308 ? 16.897 -5.224 17.188 1.00 97.50 308 ASN A N 1
ATOM 2126 C CA . ASN A 1 308 ? 16.219 -6.482 16.842 1.00 97.50 308 ASN A CA 1
ATOM 2127 C C . ASN A 1 308 ? 15.097 -6.288 15.796 1.00 97.50 308 ASN A C 1
ATOM 2129 O O . ASN A 1 308 ? 14.031 -6.873 15.939 1.00 97.50 308 ASN A O 1
ATOM 2133 N N . SER A 1 309 ? 15.270 -5.391 14.823 1.00 98.69 309 SER A N 1
ATOM 2134 C CA . SER A 1 309 ? 14.177 -4.923 13.958 1.00 98.69 309 SER A CA 1
ATOM 2135 C C . SER A 1 309 ? 14.533 -5.045 12.479 1.00 98.69 309 SER A C 1
ATOM 2137 O O . SER A 1 309 ? 15.708 -5.072 12.105 1.00 98.69 309 SER A O 1
ATOM 2139 N N . THR A 1 310 ? 13.512 -5.101 11.626 1.00 98.31 310 THR A N 1
ATOM 2140 C CA . THR A 1 310 ? 13.667 -5.237 10.175 1.00 98.31 310 THR A CA 1
ATOM 2141 C C . THR A 1 310 ? 13.056 -4.031 9.461 1.00 98.31 310 THR A C 1
ATOM 2143 O O . THR A 1 310 ? 11.872 -3.748 9.607 1.00 98.31 310 THR A O 1
ATOM 2146 N N . ILE A 1 311 ? 13.852 -3.299 8.685 1.00 98.75 311 ILE A N 1
ATOM 2147 C CA . ILE A 1 311 ? 13.429 -2.094 7.958 1.00 98.75 311 ILE A CA 1
ATOM 2148 C C . ILE A 1 311 ? 13.613 -2.376 6.470 1.00 98.75 311 ILE A C 1
ATOM 2150 O O . ILE A 1 311 ? 14.750 -2.436 6.001 1.00 98.75 311 ILE A O 1
ATOM 2154 N N . ALA A 1 312 ? 12.523 -2.622 5.741 1.00 85.62 312 ALA A N 1
ATOM 2155 C CA . ALA A 1 312 ? 12.618 -3.255 4.427 1.00 85.62 312 ALA A CA 1
ATOM 2156 C C . ALA A 1 312 ? 11.623 -2.780 3.360 1.00 85.62 312 ALA A C 1
ATOM 2158 O O . ALA A 1 312 ? 10.463 -2.521 3.654 1.00 85.62 312 ALA A O 1
ATOM 2159 N N . ASN A 1 313 ? 12.024 -2.766 2.088 1.00 78.56 313 ASN A N 1
ATOM 2160 C CA . ASN A 1 313 ? 11.165 -2.372 0.955 1.00 78.56 313 ASN A CA 1
ATOM 2161 C C . ASN A 1 313 ? 10.622 -0.925 1.026 1.00 78.56 313 ASN A C 1
ATOM 2163 O O . ASN A 1 313 ? 9.598 -0.632 0.414 1.00 78.56 313 ASN A O 1
ATOM 2167 N N . ASN A 1 314 ? 11.237 -0.024 1.798 1.00 82.94 314 ASN A N 1
ATOM 2168 C CA . ASN A 1 314 ? 10.789 1.370 1.896 1.00 82.94 314 ASN A CA 1
ATOM 2169 C C . ASN A 1 314 ? 11.407 2.240 0.784 1.00 82.94 314 ASN A C 1
ATOM 2171 O O . ASN A 1 314 ? 12.489 1.931 0.281 1.00 82.94 314 ASN A O 1
ATOM 2175 N N . PHE A 1 315 ? 10.732 3.328 0.406 1.00 82.25 315 PHE A N 1
ATOM 2176 C CA . PHE A 1 315 ? 11.119 4.199 -0.707 1.00 82.25 315 PHE A CA 1
ATOM 2177 C C . PHE A 1 315 ? 11.181 5.681 -0.306 1.00 82.25 315 PHE A C 1
ATOM 2179 O O . PHE A 1 315 ? 10.256 6.194 0.320 1.00 82.25 315 PHE A O 1
ATOM 2186 N N . ALA A 1 316 ? 12.231 6.388 -0.723 1.00 85.38 316 ALA A N 1
ATOM 2187 C CA . ALA A 1 316 ? 12.396 7.833 -0.567 1.00 85.38 316 ALA A CA 1
ATOM 2188 C C . ALA A 1 316 ? 12.776 8.482 -1.910 1.00 85.38 316 ALA A C 1
ATOM 2190 O O . ALA A 1 316 ? 13.634 7.955 -2.621 1.00 85.38 316 ALA A O 1
ATOM 2191 N N . THR A 1 317 ? 12.203 9.640 -2.256 1.00 78.50 317 THR A N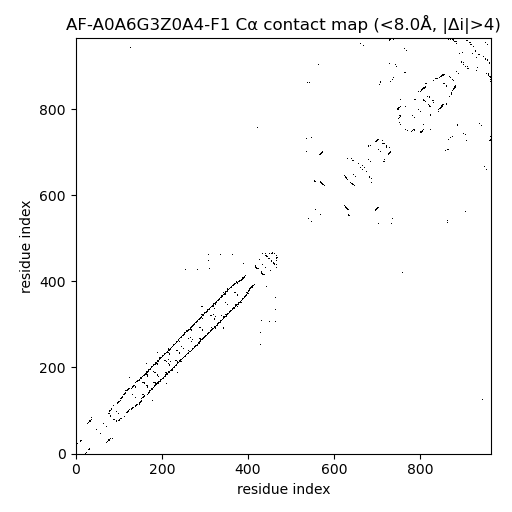 1
ATOM 2192 C CA . THR A 1 317 ? 12.682 10.418 -3.423 1.00 78.50 317 THR A CA 1
ATOM 2193 C C . THR A 1 317 ? 13.904 11.290 -3.123 1.00 78.50 317 THR A C 1
ATOM 2195 O O . THR A 1 317 ? 14.508 11.816 -4.055 1.00 78.50 317 THR A O 1
ATOM 2198 N N . ASP A 1 318 ? 14.279 11.451 -1.851 1.00 87.31 318 ASP A N 1
ATOM 2199 C CA . ASP A 1 318 ? 15.559 12.044 -1.442 1.00 87.31 318 ASP A CA 1
ATOM 2200 C C . ASP A 1 318 ? 16.454 10.964 -0.800 1.00 87.31 318 ASP A C 1
ATOM 2202 O O . ASP A 1 318 ? 16.664 9.918 -1.416 1.00 87.31 318 ASP A O 1
ATOM 2206 N N . ASN A 1 319 ? 16.996 11.184 0.402 1.00 94.06 319 ASN A N 1
ATOM 2207 C CA . ASN A 1 319 ? 18.015 10.317 1.010 1.00 94.06 319 ASN A CA 1
ATOM 2208 C C . ASN A 1 319 ? 17.425 9.327 2.028 1.00 94.06 319 ASN A C 1
ATOM 2210 O O . ASN A 1 319 ? 16.382 9.586 2.621 1.00 94.06 319 ASN A O 1
ATOM 2214 N N . GLY A 1 320 ? 18.098 8.206 2.297 1.00 95.25 320 GLY A N 1
ATOM 2215 C CA . GLY A 1 320 ? 17.668 7.305 3.375 1.00 95.25 320 GLY A CA 1
ATOM 2216 C C . GLY A 1 320 ? 16.372 6.563 3.053 1.00 95.25 320 GLY A C 1
ATOM 2217 O O . GLY A 1 320 ? 15.353 6.783 3.701 1.00 95.25 320 GLY A O 1
ATOM 2218 N N . GLY A 1 321 ? 16.385 5.675 2.057 1.00 90.56 321 GLY A N 1
ATOM 2219 C CA . GLY A 1 321 ? 15.199 4.888 1.687 1.00 90.56 321 GLY A CA 1
ATOM 2220 C C . GLY A 1 321 ? 14.643 4.101 2.878 1.00 90.56 321 GLY A C 1
ATOM 2221 O O . GLY A 1 321 ? 13.448 4.148 3.162 1.00 90.56 321 GLY A O 1
ATOM 2222 N N . GLY A 1 322 ? 15.528 3.433 3.623 1.00 97.38 322 GLY A N 1
ATOM 2223 C CA . GLY A 1 322 ? 15.206 2.769 4.885 1.00 97.38 322 GLY A CA 1
ATOM 2224 C C . GLY A 1 322 ? 15.191 3.746 6.059 1.00 97.38 322 GLY A C 1
ATOM 2225 O O . GLY A 1 322 ? 14.154 3.927 6.695 1.00 97.38 322 GLY A O 1
ATOM 2226 N N . ILE A 1 323 ? 16.343 4.363 6.340 1.00 98.56 323 ILE A N 1
ATOM 2227 C CA . ILE A 1 323 ? 16.545 5.301 7.451 1.00 98.56 323 ILE A CA 1
ATOM 2228 C C . ILE A 1 323 ? 17.257 6.569 6.959 1.00 98.56 323 ILE A C 1
ATOM 2230 O O . ILE A 1 323 ? 18.317 6.473 6.339 1.00 98.56 323 ILE A O 1
ATOM 2234 N N . ASP A 1 324 ? 16.749 7.747 7.317 1.00 97.25 324 ASP A N 1
ATOM 2235 C CA . ASP A 1 324 ? 17.479 9.019 7.227 1.00 97.25 324 ASP A CA 1
ATOM 2236 C C . ASP A 1 324 ? 17.712 9.622 8.620 1.00 97.25 324 ASP A C 1
ATOM 2238 O O . ASP A 1 324 ? 16.835 9.567 9.488 1.00 97.25 324 ASP A O 1
ATOM 2242 N N . VAL A 1 325 ? 18.910 10.166 8.852 1.00 96.44 325 VAL A N 1
ATOM 2243 C CA . VAL A 1 325 ? 19.352 10.660 10.166 1.00 96.44 325 VAL A CA 1
ATOM 2244 C C . VAL A 1 325 ? 20.033 12.022 10.035 1.00 96.44 325 VAL A C 1
ATOM 2246 O O . VAL A 1 325 ? 21.231 12.088 9.755 1.00 96.44 325 VAL A O 1
ATOM 2249 N N . ASP A 1 326 ? 19.335 13.121 10.321 1.00 90.88 326 ASP A N 1
ATOM 2250 C CA . ASP A 1 326 ? 19.881 14.485 10.197 1.00 90.88 326 ASP A CA 1
ATOM 2251 C C . ASP A 1 326 ? 19.661 15.345 11.459 1.00 90.88 326 ASP A C 1
ATOM 2253 O O . ASP A 1 326 ? 19.111 14.901 12.462 1.00 90.88 326 ASP A O 1
ATOM 2257 N N . GLY A 1 327 ? 20.162 16.581 11.465 1.00 85.50 327 GLY A N 1
ATOM 2258 C CA . GLY A 1 327 ? 19.929 17.541 12.550 1.00 85.50 327 GLY A CA 1
ATOM 2259 C C . GLY A 1 327 ? 20.881 17.437 13.748 1.00 85.50 327 GLY A C 1
ATOM 2260 O O . GLY A 1 327 ? 20.786 18.261 14.656 1.00 85.50 327 GLY A O 1
ATOM 2261 N N . GLY A 1 328 ? 21.846 16.509 13.741 1.00 86.25 328 GLY A N 1
ATOM 2262 C CA . GLY A 1 328 ? 22.836 16.378 14.819 1.00 86.25 328 GLY A CA 1
ATOM 2263 C C . GLY A 1 328 ? 22.421 15.447 15.962 1.00 86.25 328 GLY A C 1
ATOM 2264 O O . GLY A 1 328 ? 22.864 15.646 17.093 1.00 86.25 328 GLY A O 1
ATOM 2265 N N . VAL A 1 329 ? 21.577 14.456 15.666 1.00 91.00 329 VAL A N 1
ATOM 2266 C CA . VAL A 1 329 ? 21.064 13.450 16.612 1.00 91.00 329 VAL A CA 1
ATOM 2267 C C . VAL A 1 329 ? 22.029 12.281 16.847 1.00 91.00 329 VAL A C 1
ATOM 2269 O O . VAL A 1 329 ? 22.882 11.980 16.006 1.00 91.00 329 VAL A O 1
ATOM 2272 N N . ASP A 1 330 ? 21.850 11.593 17.979 1.00 92.94 330 ASP A N 1
ATOM 2273 C CA . ASP A 1 330 ? 22.555 10.355 18.332 1.00 92.94 330 ASP A CA 1
ATOM 2274 C C . ASP A 1 330 ? 21.633 9.143 18.081 1.00 92.94 330 ASP A C 1
ATOM 2276 O O . ASP A 1 330 ? 20.599 8.985 18.740 1.00 92.94 330 ASP A O 1
ATOM 2280 N N . VAL A 1 331 ? 22.023 8.259 17.157 1.00 97.12 331 VAL A N 1
ATOM 2281 C CA . VAL A 1 331 ? 21.267 7.054 16.775 1.00 97.12 331 VAL A CA 1
ATOM 2282 C C . VAL A 1 331 ? 22.112 5.799 16.972 1.00 97.12 331 VAL A C 1
ATOM 2284 O O . VAL A 1 331 ? 23.266 5.721 16.543 1.00 97.12 331 VAL A O 1
ATOM 2287 N N . THR A 1 332 ? 21.529 4.780 17.598 1.00 98.12 332 THR A N 1
ATOM 2288 C CA . THR A 1 332 ? 22.104 3.431 17.664 1.00 98.12 332 THR A CA 1
ATOM 2289 C C . THR A 1 332 ? 21.176 2.450 16.967 1.00 98.12 332 THR A C 1
ATOM 2291 O O . THR A 1 332 ? 20.016 2.321 17.347 1.00 98.12 332 THR A O 1
ATOM 2294 N N . VAL A 1 333 ? 21.695 1.742 15.966 1.00 98.50 333 VAL A N 1
ATOM 2295 C CA . VAL A 1 333 ? 20.991 0.660 15.273 1.00 98.50 333 VAL A CA 1
ATOM 2296 C C . VAL A 1 333 ? 21.724 -0.638 15.583 1.00 98.50 333 VAL A C 1
ATOM 2298 O O . VAL A 1 333 ? 22.900 -0.778 15.244 1.00 98.50 333 VAL A O 1
ATOM 2301 N N . SER A 1 334 ? 21.060 -1.571 16.263 1.00 97.75 334 SER A N 1
ATOM 2302 C CA . SER A 1 334 ? 21.682 -2.798 16.757 1.00 97.75 334 SER A CA 1
ATOM 2303 C C . SER A 1 334 ? 20.923 -4.060 16.351 1.00 97.75 334 SER A C 1
ATOM 2305 O O . SER A 1 334 ? 19.695 -4.080 16.373 1.00 97.75 334 SER A O 1
ATOM 2307 N N . ASN A 1 335 ? 21.629 -5.148 16.032 1.00 97.44 335 ASN A N 1
ATOM 2308 C CA . ASN A 1 335 ? 21.016 -6.465 15.803 1.00 97.44 335 ASN A CA 1
ATOM 2309 C C . ASN A 1 335 ? 19.843 -6.423 14.798 1.00 97.44 335 ASN A C 1
ATOM 2311 O O . ASN A 1 335 ? 18.811 -7.040 15.029 1.00 97.44 335 ASN A O 1
ATOM 2315 N N . SER A 1 336 ? 19.940 -5.599 13.752 1.00 98.62 336 SER A N 1
ATOM 2316 C CA . SER A 1 336 ? 18.810 -5.248 12.879 1.00 98.62 336 SER A CA 1
ATOM 2317 C C . SER A 1 336 ? 19.129 -5.516 11.409 1.00 98.62 336 SER A C 1
ATOM 2319 O O . SER A 1 336 ? 20.297 -5.578 11.023 1.00 98.62 336 SER A O 1
ATOM 2321 N N . THR A 1 337 ? 18.102 -5.670 10.579 1.00 98.69 337 THR A N 1
ATOM 2322 C CA . THR A 1 337 ? 18.245 -5.904 9.134 1.00 98.69 337 THR A CA 1
ATOM 2323 C C . THR A 1 337 ? 17.607 -4.752 8.359 1.00 98.69 337 THR A C 1
ATOM 2325 O O . THR A 1 337 ? 16.435 -4.455 8.555 1.00 98.69 337 THR A O 1
ATOM 2328 N N . ILE A 1 338 ? 18.370 -4.097 7.483 1.00 98.81 338 ILE A N 1
ATOM 2329 C CA . ILE A 1 338 ? 17.920 -2.991 6.628 1.00 98.81 338 ILE A CA 1
ATOM 2330 C C . ILE A 1 338 ? 18.041 -3.450 5.170 1.00 98.81 338 ILE A C 1
ATOM 2332 O O . ILE A 1 338 ? 19.152 -3.537 4.639 1.00 98.81 338 ILE A O 1
ATOM 2336 N N . SER A 1 339 ? 16.924 -3.802 4.534 1.00 94.50 339 SER A N 1
ATOM 2337 C CA . SER A 1 339 ? 16.923 -4.597 3.297 1.00 94.50 339 SER A CA 1
ATOM 2338 C C . SER A 1 339 ? 16.020 -4.075 2.176 1.00 94.50 339 SER A C 1
ATOM 2340 O O . SER A 1 339 ? 14.880 -3.691 2.402 1.00 94.50 339 SER A O 1
ATOM 2342 N N . ASN A 1 340 ? 16.500 -4.107 0.932 1.00 84.00 340 ASN A N 1
ATOM 2343 C CA . ASN A 1 340 ? 15.717 -3.739 -0.260 1.00 84.00 340 ASN A CA 1
ATOM 2344 C C . ASN A 1 340 ? 15.044 -2.345 -0.184 1.00 84.00 340 ASN A C 1
ATOM 2346 O O . ASN A 1 340 ? 13.979 -2.116 -0.753 1.00 84.00 340 ASN A O 1
ATOM 2350 N N . ASN A 1 341 ? 15.627 -1.397 0.553 1.00 83.44 341 ASN A N 1
ATOM 2351 C CA . ASN A 1 341 ? 15.122 -0.026 0.605 1.00 83.44 341 ASN A CA 1
ATOM 2352 C C . ASN A 1 341 ? 15.741 0.813 -0.517 1.00 83.44 341 ASN A C 1
ATOM 2354 O O . ASN A 1 341 ? 16.905 0.622 -0.877 1.00 83.44 341 ASN A O 1
ATOM 2358 N N . THR A 1 342 ? 14.973 1.749 -1.067 1.00 84.69 342 THR A N 1
ATOM 2359 C CA . THR A 1 342 ? 15.360 2.531 -2.245 1.00 84.69 342 THR A CA 1
ATOM 2360 C C . THR A 1 342 ? 15.305 4.029 -1.966 1.00 84.69 342 THR A C 1
ATOM 2362 O O . THR A 1 342 ? 14.305 4.539 -1.472 1.00 84.69 342 THR A O 1
ATOM 2365 N N . ALA A 1 343 ? 16.372 4.735 -2.325 1.00 85.44 343 ALA A N 1
ATOM 2366 C CA . ALA A 1 343 ? 16.453 6.189 -2.360 1.00 85.44 343 ALA A CA 1
ATOM 2367 C C . ALA A 1 343 ? 16.702 6.641 -3.808 1.00 85.44 343 ALA A C 1
ATOM 2369 O O . ALA A 1 343 ? 17.627 6.132 -4.441 1.00 85.44 343 ALA A O 1
ATOM 2370 N N . ASP A 1 344 ? 15.950 7.606 -4.345 1.00 78.50 344 ASP A N 1
ATOM 2371 C CA . ASP A 1 344 ? 16.363 8.274 -5.596 1.00 78.50 344 ASP A CA 1
ATOM 2372 C C . ASP A 1 344 ? 17.610 9.176 -5.346 1.00 78.50 344 ASP A C 1
ATOM 2374 O O . ASP A 1 344 ? 18.369 9.451 -6.278 1.00 78.50 344 ASP A O 1
ATOM 2378 N N . GLY A 1 345 ? 17.872 9.574 -4.088 1.00 83.56 345 GLY A N 1
ATOM 2379 C CA . GLY A 1 345 ? 19.077 10.277 -3.623 1.00 83.56 345 GLY A CA 1
ATOM 2380 C C . GLY A 1 345 ? 20.227 9.360 -3.163 1.00 83.56 345 GLY A C 1
ATOM 2381 O O . GLY A 1 345 ? 20.579 8.381 -3.828 1.00 83.56 345 GLY A O 1
ATOM 2382 N N . ASP A 1 346 ? 20.857 9.705 -2.037 1.00 93.31 346 ASP A N 1
ATOM 2383 C CA . ASP A 1 346 ? 21.927 8.943 -1.377 1.00 93.31 346 ASP A CA 1
ATOM 2384 C C . ASP A 1 346 ? 21.388 8.018 -0.261 1.00 93.31 346 ASP A C 1
ATOM 2386 O O . ASP A 1 346 ? 20.369 8.292 0.371 1.00 93.31 346 ASP A O 1
ATOM 2390 N N . GLY A 1 347 ? 22.108 6.939 0.065 1.00 95.50 347 GLY A N 1
ATOM 2391 C CA . GLY A 1 347 ? 21.834 6.174 1.291 1.00 95.50 347 GLY A CA 1
ATOM 2392 C C . GLY A 1 347 ? 20.584 5.297 1.212 1.00 95.50 347 GLY A C 1
ATOM 2393 O O . GLY A 1 347 ? 19.672 5.469 2.010 1.00 95.50 347 GLY A O 1
ATOM 2394 N N . GLY A 1 348 ? 20.519 4.354 0.270 1.00 90.81 348 GLY A N 1
ATOM 2395 C CA . GLY A 1 348 ? 19.334 3.508 0.055 1.00 90.81 348 GLY A CA 1
ATOM 2396 C C . GLY A 1 348 ? 18.840 2.817 1.328 1.00 90.81 348 GLY A C 1
ATOM 2397 O O . GLY A 1 348 ? 17.668 2.923 1.679 1.00 90.81 348 GLY A O 1
ATOM 2398 N N . GLY A 1 349 ? 19.750 2.177 2.065 1.00 96.94 349 GLY A N 1
ATOM 2399 C CA . GLY A 1 349 ? 19.474 1.632 3.394 1.00 96.94 349 GLY A CA 1
ATOM 2400 C C . GLY A 1 349 ? 19.514 2.704 4.485 1.00 96.94 349 GLY A C 1
ATOM 2401 O O . GLY A 1 349 ? 18.550 2.855 5.234 1.00 96.94 349 GLY A O 1
ATOM 2402 N N . LEU A 1 350 ? 20.625 3.441 4.576 1.00 98.62 350 LEU A N 1
ATOM 2403 C CA . LEU A 1 350 ? 20.869 4.463 5.598 1.00 98.62 350 LEU A CA 1
ATOM 2404 C C . LEU A 1 350 ? 21.552 5.714 5.021 1.00 98.62 350 LEU A C 1
ATOM 2406 O O . LEU A 1 350 ? 22.626 5.626 4.421 1.00 98.62 350 LEU A O 1
ATOM 2410 N N . SER A 1 351 ? 20.996 6.885 5.318 1.00 97.94 351 SER A N 1
ATOM 2411 C CA . SER A 1 351 ? 21.627 8.196 5.133 1.00 97.94 351 SER A CA 1
ATOM 2412 C C . SER A 1 351 ? 22.065 8.789 6.480 1.00 97.94 351 SER A C 1
ATOM 2414 O O . SER A 1 351 ? 21.365 8.674 7.488 1.00 97.94 351 SER A O 1
ATOM 2416 N N . VAL A 1 352 ? 23.254 9.403 6.509 1.00 97.38 352 VAL A N 1
ATOM 2417 C CA . VAL A 1 352 ? 23.829 10.078 7.682 1.00 97.38 352 VAL A CA 1
ATOM 2418 C C . VAL A 1 352 ? 24.112 11.544 7.356 1.00 97.38 352 VAL A C 1
ATOM 2420 O O . VAL A 1 352 ? 25.049 11.887 6.622 1.00 97.38 352 VAL A O 1
ATOM 2423 N N . GLY A 1 353 ? 23.285 12.399 7.948 1.00 91.75 353 GLY A N 1
ATOM 2424 C CA . GLY A 1 353 ? 23.273 13.845 7.817 1.00 91.75 353 GLY A CA 1
ATOM 2425 C C . GLY A 1 353 ? 24.360 14.578 8.602 1.00 91.75 353 GLY A C 1
ATOM 2426 O O . GLY A 1 353 ? 25.362 14.021 9.064 1.00 91.75 353 GLY A O 1
ATOM 2427 N N . THR A 1 354 ? 24.196 15.894 8.707 1.00 87.62 354 THR A N 1
ATOM 2428 C CA . THR A 1 354 ? 25.263 16.782 9.176 1.00 87.62 354 THR A CA 1
ATOM 2429 C C . THR A 1 354 ? 25.369 16.737 10.697 1.00 87.62 354 THR A C 1
ATOM 2431 O O . THR A 1 354 ? 24.395 16.947 11.410 1.00 87.62 354 THR A O 1
ATOM 2434 N N . THR A 1 355 ? 26.580 16.532 11.226 1.00 87.06 355 THR A N 1
ATOM 2435 C CA . THR A 1 355 ? 26.895 16.438 12.672 1.00 87.06 355 THR A CA 1
ATOM 2436 C C . THR A 1 355 ? 26.266 15.279 13.458 1.00 87.06 355 THR A C 1
ATOM 2438 O O . THR A 1 355 ? 26.716 15.052 14.580 1.00 87.06 355 THR A O 1
ATOM 2441 N N . SER A 1 356 ? 25.326 14.519 12.887 1.00 94.19 356 SER A N 1
ATOM 2442 C CA . SER A 1 356 ? 24.712 13.341 13.519 1.00 94.19 356 SER A CA 1
ATOM 2443 C C . SER A 1 356 ? 25.744 12.257 13.856 1.00 94.19 356 SER A C 1
ATOM 2445 O O . SER A 1 356 ? 26.775 12.134 13.184 1.00 94.19 356 SER A O 1
ATOM 2447 N N . ILE A 1 357 ? 25.472 11.455 14.887 1.00 95.38 357 ILE A N 1
ATOM 2448 C CA . ILE A 1 357 ? 26.292 10.309 15.294 1.00 95.38 357 ILE A CA 1
ATOM 2449 C C . ILE A 1 357 ? 25.467 9.034 15.129 1.00 95.38 357 ILE A C 1
ATOM 2451 O O . ILE A 1 357 ? 24.434 8.874 15.772 1.00 95.38 357 ILE A O 1
ATOM 2455 N N . VAL A 1 358 ? 25.940 8.108 14.295 1.00 97.88 358 VAL A N 1
ATOM 2456 C CA . VAL A 1 358 ? 25.282 6.820 14.052 1.00 97.88 358 VAL A CA 1
ATOM 2457 C C . VAL A 1 358 ? 26.220 5.673 14.402 1.00 97.88 358 VAL A C 1
ATOM 2459 O O . VAL A 1 358 ? 27.309 5.539 13.836 1.00 97.88 358 VAL A O 1
ATOM 2462 N N . ASN A 1 359 ? 25.776 4.825 15.327 1.00 98.06 359 ASN A N 1
ATOM 2463 C CA . ASN A 1 359 ? 26.443 3.581 15.690 1.00 98.06 359 ASN A CA 1
ATOM 2464 C C . ASN A 1 359 ? 25.640 2.406 15.124 1.00 98.06 359 ASN A C 1
ATOM 2466 O O . ASN A 1 359 ? 24.533 2.129 15.585 1.00 98.06 359 ASN A O 1
ATOM 2470 N N . LEU A 1 360 ? 26.201 1.733 14.123 1.00 97.94 360 LEU A N 1
ATOM 2471 C CA . LEU A 1 360 ? 25.691 0.479 13.580 1.00 97.94 360 LEU A CA 1
ATOM 2472 C C . LEU A 1 360 ? 26.407 -0.681 14.267 1.00 97.94 360 LEU A C 1
ATOM 2474 O O . LEU A 1 360 ? 27.624 -0.833 14.149 1.00 97.94 360 LEU A O 1
ATOM 2478 N N . GLU A 1 361 ? 25.654 -1.500 14.990 1.00 96.81 361 GLU A N 1
ATOM 2479 C CA . GLU A 1 361 ? 26.170 -2.658 15.711 1.00 96.81 361 GLU A CA 1
ATOM 2480 C C . GLU A 1 361 ? 25.457 -3.929 15.252 1.00 96.81 361 GLU A C 1
ATOM 2482 O O . GLU A 1 361 ? 24.231 -3.988 15.241 1.00 96.81 361 GLU A O 1
ATOM 2487 N N . GLN A 1 362 ? 26.193 -4.986 14.912 1.00 96.06 362 GLN A N 1
ATOM 2488 C CA . GLN A 1 362 ? 25.622 -6.326 14.706 1.00 96.06 362 GLN A CA 1
ATOM 2489 C C . GLN A 1 362 ? 24.450 -6.355 13.714 1.00 96.06 362 GLN A C 1
ATOM 2491 O O . GLN A 1 362 ? 23.521 -7.134 13.884 1.00 96.06 362 GLN A O 1
ATOM 2496 N N . SER A 1 363 ? 24.458 -5.478 12.711 1.00 98.31 363 SER A N 1
ATOM 2497 C CA . SER A 1 363 ? 23.328 -5.260 11.804 1.00 98.31 363 SER A CA 1
ATOM 2498 C C . SER A 1 363 ? 23.707 -5.577 10.358 1.00 98.31 363 SER A C 1
ATOM 2500 O O . SER A 1 363 ? 24.885 -5.532 10.002 1.00 98.31 363 SER A O 1
ATOM 2502 N N . THR A 1 364 ? 22.717 -5.886 9.526 1.00 98.56 364 THR A N 1
ATOM 2503 C CA . THR A 1 364 ? 22.900 -6.263 8.117 1.00 98.56 364 THR A CA 1
ATOM 2504 C C . THR A 1 364 ? 22.200 -5.263 7.208 1.00 98.56 364 THR A C 1
ATOM 2506 O O . THR A 1 364 ? 21.005 -5.036 7.366 1.00 98.56 364 THR A O 1
ATOM 2509 N N . LEU A 1 365 ? 22.920 -4.693 6.240 1.00 98.56 365 LEU A N 1
ATOM 2510 C CA . LEU A 1 365 ? 22.387 -3.810 5.203 1.00 98.56 365 LEU A CA 1
ATOM 2511 C C . LEU A 1 365 ? 22.618 -4.427 3.818 1.00 98.56 365 LEU A C 1
ATOM 2513 O O . LEU A 1 365 ? 23.769 -4.574 3.395 1.00 98.56 365 LEU A O 1
ATOM 2517 N N . THR A 1 366 ? 21.537 -4.794 3.126 1.00 95.56 366 THR A N 1
ATOM 2518 C CA . THR A 1 366 ? 21.587 -5.547 1.858 1.00 95.56 366 THR A CA 1
ATOM 2519 C C . THR A 1 366 ? 20.470 -5.197 0.891 1.00 95.56 366 THR A C 1
ATOM 2521 O O . THR A 1 366 ? 19.447 -4.675 1.307 1.00 95.56 366 THR A O 1
ATOM 2524 N N . GLU A 1 367 ? 20.634 -5.499 -0.398 1.00 83.88 367 GLU A N 1
ATOM 2525 C CA . GLU A 1 367 ? 19.623 -5.304 -1.456 1.00 83.88 367 GLU A CA 1
ATOM 2526 C C . GLU A 1 367 ? 19.169 -3.841 -1.640 1.00 83.88 367 GLU A C 1
ATOM 2528 O O . GLU A 1 367 ? 18.368 -3.540 -2.517 1.00 83.88 367 GLU A O 1
ATOM 2533 N N . ASN A 1 368 ? 19.697 -2.900 -0.854 1.00 85.12 368 ASN A N 1
ATOM 2534 C CA . ASN A 1 368 ? 19.284 -1.508 -0.898 1.00 85.12 368 ASN A CA 1
ATOM 2535 C C . ASN A 1 368 ? 19.828 -0.816 -2.158 1.00 85.12 368 ASN A C 1
ATOM 2537 O O . ASN A 1 368 ? 20.892 -1.168 -2.684 1.00 85.12 368 ASN A O 1
ATOM 2541 N N . THR A 1 369 ? 19.112 0.211 -2.609 1.00 83.00 369 THR A N 1
ATOM 2542 C CA . THR A 1 369 ? 19.363 0.943 -3.854 1.00 83.00 369 THR A CA 1
ATOM 2543 C C . THR A 1 369 ? 19.417 2.446 -3.597 1.00 83.00 369 THR A C 1
ATOM 2545 O O . THR A 1 369 ? 18.588 2.988 -2.877 1.00 83.00 369 THR A O 1
ATOM 2548 N N . ALA A 1 370 ? 20.390 3.130 -4.198 1.00 83.31 370 ALA A N 1
ATOM 2549 C CA . ALA A 1 370 ? 20.497 4.590 -4.175 1.00 83.31 370 ALA A CA 1
ATOM 2550 C C . ALA A 1 370 ? 20.727 5.097 -5.599 1.00 83.31 370 ALA A C 1
ATOM 2552 O O . ALA A 1 370 ? 21.591 4.553 -6.293 1.00 83.31 370 ALA A O 1
ATOM 2553 N N . GLY A 1 371 ? 19.991 6.126 -6.018 1.00 71.19 371 GLY A N 1
ATOM 2554 C CA . GLY A 1 371 ? 20.136 6.751 -7.333 1.00 71.19 371 GLY A CA 1
ATOM 2555 C C . GLY A 1 371 ? 21.436 7.547 -7.491 1.00 71.19 371 GLY A C 1
ATOM 2556 O O . GLY A 1 371 ? 21.942 7.673 -8.608 1.00 71.19 371 GLY A O 1
ATOM 2557 N N . ILE A 1 372 ? 22.013 8.040 -6.387 1.00 80.88 372 ILE A N 1
ATOM 2558 C CA . ILE A 1 372 ? 23.263 8.815 -6.382 1.00 80.88 372 ILE A CA 1
ATOM 2559 C C . ILE A 1 372 ? 24.439 7.980 -5.849 1.00 80.88 372 ILE A C 1
ATOM 2561 O O . ILE A 1 372 ? 25.335 7.621 -6.619 1.00 80.88 372 ILE A O 1
ATOM 2565 N N . SER A 1 373 ? 24.491 7.681 -4.546 1.00 90.31 373 SER A N 1
ATOM 2566 C CA . SER A 1 373 ? 25.595 6.919 -3.947 1.00 90.31 373 SER A CA 1
ATOM 2567 C C . SER A 1 373 ? 25.251 6.267 -2.600 1.00 90.31 373 SER A C 1
ATOM 2569 O O . SER A 1 373 ? 24.227 6.546 -1.982 1.00 90.31 373 SER A O 1
ATOM 2571 N N . GLY A 1 374 ? 26.128 5.367 -2.135 1.00 89.25 374 GLY A N 1
ATOM 2572 C CA . GLY A 1 374 ? 25.980 4.715 -0.829 1.00 89.25 374 GLY A CA 1
ATOM 2573 C C . GLY A 1 374 ? 24.701 3.890 -0.707 1.00 89.25 374 GLY A C 1
ATOM 2574 O O . GLY A 1 374 ? 23.930 4.093 0.220 1.00 89.25 374 GLY A O 1
ATOM 2575 N N . SER A 1 375 ? 24.455 2.979 -1.649 1.00 91.50 375 SER A N 1
ATOM 2576 C CA . SER A 1 375 ? 23.233 2.172 -1.726 1.00 91.50 375 SER A CA 1
ATOM 2577 C C . SER A 1 375 ? 22.913 1.454 -0.414 1.00 91.50 375 SER A C 1
ATOM 2579 O O . SER A 1 375 ? 21.768 1.499 0.016 1.00 91.50 375 SER A O 1
ATOM 2581 N N . GLY A 1 376 ? 23.913 0.891 0.275 1.00 94.62 376 GLY A N 1
ATOM 2582 C CA . GLY A 1 376 ? 23.749 0.441 1.661 1.00 94.62 376 GLY A CA 1
ATOM 2583 C C . GLY A 1 376 ? 23.757 1.613 2.649 1.00 94.62 376 GLY A C 1
ATOM 2584 O O . GLY A 1 376 ? 22.765 1.845 3.337 1.00 94.62 376 GLY A O 1
ATOM 2585 N N . ILE A 1 377 ? 24.870 2.355 2.719 1.00 98.56 377 ILE A N 1
ATOM 2586 C CA . ILE A 1 377 ? 25.051 3.513 3.610 1.00 98.56 377 ILE A CA 1
ATOM 2587 C C . ILE A 1 377 ? 25.704 4.699 2.884 1.00 98.56 377 ILE A C 1
ATOM 2589 O O . ILE A 1 377 ? 26.750 4.542 2.243 1.00 98.56 377 ILE A O 1
ATOM 2593 N N . ALA A 1 378 ? 25.183 5.908 3.098 1.00 97.88 378 ALA A N 1
ATOM 2594 C CA . ALA A 1 378 ? 25.834 7.167 2.742 1.00 97.88 378 ALA A CA 1
ATOM 2595 C C . ALA A 1 378 ? 26.116 8.043 3.979 1.00 97.88 378 ALA A C 1
ATOM 2597 O O . ALA A 1 378 ? 25.218 8.364 4.746 1.00 97.88 378 ALA A O 1
ATOM 2598 N N . ASN A 1 379 ? 27.366 8.484 4.147 1.00 97.00 379 ASN A N 1
ATOM 2599 C CA . ASN A 1 379 ? 27.778 9.505 5.118 1.00 97.00 379 ASN A CA 1
ATOM 2600 C C . ASN A 1 379 ? 28.589 10.599 4.407 1.00 97.00 379 ASN A C 1
ATOM 2602 O O . ASN A 1 379 ? 29.805 10.713 4.572 1.00 97.00 379 ASN A O 1
ATOM 2606 N N . LEU A 1 380 ? 27.936 11.377 3.544 1.00 92.31 380 LEU A N 1
ATOM 2607 C CA . LEU A 1 380 ? 28.601 12.416 2.748 1.00 92.31 380 LEU A CA 1
ATOM 2608 C C . LEU A 1 380 ? 28.597 13.802 3.405 1.00 92.31 380 LEU A C 1
ATOM 2610 O O . LEU A 1 380 ? 29.440 14.637 3.072 1.00 92.31 380 LEU A O 1
ATOM 2614 N N . LEU A 1 381 ? 27.701 14.036 4.367 1.00 87.94 381 LEU A N 1
ATOM 2615 C CA . LEU A 1 381 ? 27.461 15.352 4.969 1.00 87.94 381 LEU A CA 1
ATOM 2616 C C . LEU A 1 381 ? 28.295 15.618 6.238 1.00 87.94 381 LEU A C 1
ATOM 2618 O O . LEU A 1 381 ? 28.183 16.668 6.869 1.00 87.94 381 LEU A O 1
ATOM 2622 N N . GLY A 1 382 ? 29.216 14.708 6.574 1.00 82.69 382 GLY A N 1
ATOM 2623 C CA . GLY A 1 382 ? 30.187 14.893 7.655 1.00 82.69 382 GLY A CA 1
ATOM 2624 C C . GLY A 1 382 ? 29.680 14.491 9.040 1.00 82.69 382 GLY A C 1
ATOM 2625 O O . GLY A 1 382 ? 30.204 14.993 10.038 1.00 82.69 382 GLY A O 1
ATOM 2626 N N . GLY A 1 383 ? 28.691 13.598 9.107 1.00 92.88 383 GLY A N 1
ATOM 2627 C CA . GLY A 1 383 ? 28.320 12.900 10.332 1.00 92.88 383 GLY A CA 1
ATOM 2628 C C . GLY A 1 383 ? 29.402 11.918 10.800 1.00 92.88 383 GLY A C 1
ATOM 2629 O O . GLY A 1 383 ? 30.391 11.635 10.111 1.00 92.88 383 GLY A O 1
ATOM 2630 N N . GLN A 1 384 ? 29.228 11.392 12.009 1.00 96.19 384 GLN A N 1
ATOM 2631 C CA . GLN A 1 384 ? 30.097 10.378 12.602 1.00 96.19 384 GLN A CA 1
ATOM 2632 C C . GLN A 1 384 ? 29.428 9.011 12.502 1.00 96.19 384 GLN A C 1
ATOM 2634 O O . GLN A 1 384 ? 28.507 8.712 13.251 1.00 96.19 384 GLN A O 1
ATOM 2639 N N . LEU A 1 385 ? 29.925 8.174 11.597 1.00 97.88 385 LEU A N 1
ATOM 2640 C CA . LEU A 1 385 ? 29.451 6.809 11.407 1.00 97.88 385 LEU A CA 1
ATOM 2641 C C . LEU A 1 385 ? 30.451 5.813 12.012 1.00 97.88 385 LEU A C 1
ATOM 2643 O O . LEU A 1 385 ? 31.637 5.853 11.675 1.00 97.88 385 LEU A O 1
ATOM 2647 N N . THR A 1 386 ? 29.985 4.913 12.876 1.00 98.44 386 THR A N 1
ATOM 2648 C CA . THR A 1 386 ? 30.765 3.790 13.427 1.00 98.44 386 THR A CA 1
ATOM 2649 C C . THR A 1 386 ? 30.075 2.477 13.087 1.00 98.44 386 THR A C 1
ATOM 2651 O O . THR A 1 386 ? 28.879 2.344 13.327 1.00 98.44 386 THR A O 1
ATOM 2654 N N . LEU A 1 387 ? 30.822 1.508 12.551 1.00 98.19 387 LEU A N 1
ATOM 2655 C CA . LEU A 1 387 ? 30.335 0.154 12.273 1.00 98.19 387 LEU A CA 1
ATOM 2656 C C . LEU A 1 387 ? 31.040 -0.836 13.201 1.00 98.19 387 LEU A C 1
ATOM 2658 O O . LEU A 1 387 ? 32.268 -0.810 13.294 1.00 98.19 387 LEU A O 1
ATOM 2662 N N . SER A 1 388 ? 30.281 -1.713 13.854 1.00 96.75 388 SER A N 1
ATOM 2663 C CA . SER A 1 388 ? 30.782 -2.750 14.759 1.00 96.75 388 SER A CA 1
ATOM 2664 C C . SER A 1 388 ? 30.101 -4.088 14.482 1.00 96.75 388 SER A C 1
ATOM 2666 O O . SER A 1 388 ? 28.909 -4.238 14.736 1.00 96.75 388 SER A O 1
ATOM 2668 N N . ASN A 1 389 ? 30.835 -5.072 13.955 1.00 94.56 389 ASN A N 1
ATOM 2669 C CA . ASN A 1 389 ? 30.290 -6.382 13.549 1.00 94.56 389 ASN A CA 1
ATOM 2670 C C . ASN A 1 389 ? 29.094 -6.261 12.575 1.00 94.56 389 ASN A C 1
ATOM 2672 O O . ASN A 1 389 ? 28.103 -6.967 12.700 1.00 94.56 389 ASN A O 1
ATOM 2676 N N . THR A 1 390 ? 29.149 -5.301 11.654 1.00 97.44 390 THR A N 1
ATOM 2677 C CA . THR A 1 390 ? 28.082 -4.968 10.700 1.00 97.44 390 THR A CA 1
ATOM 2678 C C . THR A 1 390 ? 28.375 -5.569 9.327 1.00 97.44 390 THR A C 1
ATOM 2680 O O . THR A 1 390 ? 29.521 -5.566 8.867 1.00 97.44 390 THR A O 1
ATOM 2683 N N . ILE A 1 391 ? 27.333 -6.060 8.659 1.00 98.12 391 ILE A N 1
ATOM 2684 C CA . ILE A 1 391 ? 27.368 -6.501 7.265 1.00 98.12 391 ILE A CA 1
ATOM 2685 C C . ILE A 1 391 ? 26.791 -5.386 6.386 1.00 98.12 391 ILE A C 1
ATOM 2687 O O . ILE A 1 391 ? 25.673 -4.940 6.615 1.00 98.12 391 ILE A O 1
ATOM 2691 N N . ALA A 1 392 ? 27.530 -4.959 5.365 1.00 97.56 392 ALA A N 1
ATOM 2692 C CA . ALA A 1 392 ? 27.058 -4.063 4.309 1.00 97.56 392 ALA A CA 1
ATOM 2693 C C . ALA A 1 392 ? 27.460 -4.668 2.957 1.00 97.56 392 ALA A C 1
ATOM 2695 O O . ALA A 1 392 ? 28.591 -4.496 2.499 1.00 97.56 392 ALA A O 1
ATOM 2696 N N . ALA A 1 393 ? 26.577 -5.477 2.380 1.00 93.62 393 ALA A N 1
ATOM 2697 C CA . ALA A 1 393 ? 26.864 -6.322 1.223 1.00 93.62 393 ALA A CA 1
ATOM 2698 C C . ALA A 1 393 ? 25.576 -6.593 0.436 1.00 93.62 393 ALA A C 1
ATOM 2700 O O . ALA A 1 393 ? 24.499 -6.511 1.009 1.00 93.62 393 ALA A O 1
ATOM 2701 N N . GLY A 1 394 ? 25.673 -6.950 -0.846 1.00 82.69 394 GLY A N 1
ATOM 2702 C CA . GLY A 1 394 ? 24.508 -7.281 -1.676 1.00 82.69 394 GLY A CA 1
ATOM 2703 C C . GLY A 1 394 ? 23.639 -6.085 -2.082 1.00 82.69 394 GLY A C 1
ATOM 2704 O O . GLY A 1 394 ? 22.520 -6.288 -2.540 1.00 82.69 394 GLY A O 1
ATOM 2705 N N . ASN A 1 395 ? 24.107 -4.847 -1.906 1.00 87.62 395 ASN A N 1
ATOM 2706 C CA . ASN A 1 395 ? 23.390 -3.643 -2.342 1.00 87.62 395 ASN A CA 1
ATOM 2707 C C . ASN A 1 395 ? 23.631 -3.396 -3.849 1.00 87.62 395 ASN A C 1
ATOM 2709 O O . ASN A 1 395 ? 24.661 -3.802 -4.388 1.00 87.62 395 ASN A O 1
ATOM 2713 N N . THR A 1 396 ? 22.703 -2.737 -4.553 1.00 80.31 396 THR A N 1
ATOM 2714 C CA . THR A 1 396 ? 22.747 -2.643 -6.034 1.00 80.31 396 THR A CA 1
ATOM 2715 C C . THR A 1 396 ? 23.859 -1.734 -6.576 1.00 80.31 396 THR A C 1
ATOM 2717 O O . THR A 1 396 ? 24.307 -1.903 -7.712 1.00 80.31 396 THR A O 1
ATOM 2720 N N . GLY A 1 397 ? 24.332 -0.787 -5.762 1.00 82.62 397 GLY A N 1
ATOM 2721 C CA . GLY A 1 397 ? 25.463 0.095 -6.055 1.00 82.62 397 GLY A CA 1
ATOM 2722 C C . GLY A 1 397 ? 26.602 -0.042 -5.040 1.00 82.62 397 GLY A C 1
ATOM 2723 O O . GLY A 1 397 ? 27.057 -1.136 -4.725 1.00 82.62 397 GLY A O 1
ATOM 2724 N N . ILE A 1 398 ? 27.130 1.084 -4.552 1.00 89.19 398 ILE A N 1
ATOM 2725 C CA . ILE A 1 398 ? 28.248 1.080 -3.594 1.00 89.19 398 ILE A CA 1
ATOM 2726 C C . ILE A 1 398 ? 27.708 0.814 -2.184 1.00 89.19 398 ILE A C 1
ATOM 2728 O O . ILE A 1 398 ? 26.963 1.641 -1.667 1.00 89.19 398 ILE A O 1
ATOM 2732 N N . ASP A 1 399 ? 28.140 -0.273 -1.533 1.00 95.50 399 ASP A N 1
ATOM 2733 C CA . ASP A 1 399 ? 27.680 -0.649 -0.183 1.00 95.50 399 ASP A CA 1
A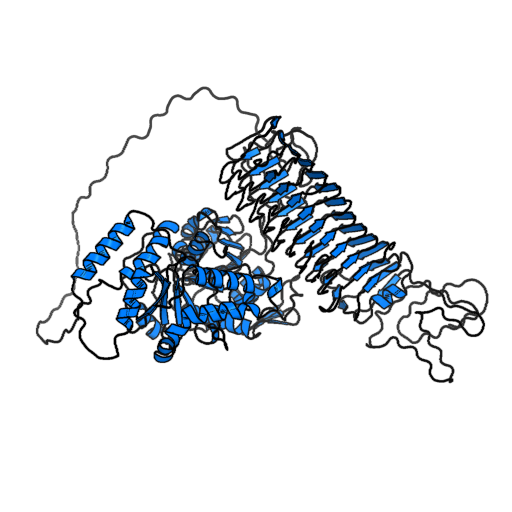TOM 2734 C C . ASP A 1 399 ? 27.827 0.478 0.853 1.00 95.50 399 ASP A C 1
ATOM 2736 O O . ASP A 1 399 ? 26.900 0.731 1.614 1.00 95.50 399 ASP A O 1
ATOM 2740 N N . ILE A 1 400 ? 28.971 1.177 0.884 1.00 97.62 400 ILE A N 1
ATOM 2741 C CA . ILE A 1 400 ? 29.221 2.302 1.801 1.00 97.62 400 ILE A CA 1
ATOM 2742 C C . ILE A 1 400 ? 29.938 3.435 1.068 1.00 97.62 400 ILE A C 1
ATOM 2744 O O . ILE A 1 400 ? 31.002 3.229 0.481 1.00 97.62 400 ILE A O 1
ATOM 2748 N N . THR A 1 401 ? 29.400 4.652 1.153 1.00 96.75 401 THR A N 1
ATOM 2749 C CA . THR A 1 401 ? 30.036 5.876 0.644 1.00 96.75 401 THR A CA 1
ATOM 2750 C C . THR A 1 401 ? 30.217 6.903 1.765 1.00 96.75 401 THR A C 1
ATOM 2752 O O . THR A 1 401 ? 29.284 7.201 2.502 1.00 96.75 401 THR A O 1
ATOM 2755 N N . GLY A 1 402 ? 31.421 7.472 1.886 1.00 95.75 402 GLY A N 1
ATOM 2756 C CA . GLY A 1 402 ? 31.782 8.434 2.940 1.00 95.75 402 GLY A CA 1
ATOM 2757 C C . GLY A 1 402 ? 32.697 7.855 4.034 1.00 95.75 402 GLY A C 1
ATOM 2758 O O . GLY A 1 402 ? 32.997 6.659 4.028 1.00 95.75 402 GLY A O 1
ATOM 2759 N N . PRO A 1 403 ? 33.231 8.691 4.945 1.00 95.50 403 PRO A N 1
ATOM 2760 C CA . PRO A 1 403 ? 34.054 8.234 6.061 1.00 95.50 403 PRO A CA 1
ATOM 2761 C C . PRO A 1 403 ? 33.238 7.463 7.108 1.00 95.50 403 PRO A C 1
ATOM 2763 O O . PRO A 1 403 ? 32.137 7.863 7.479 1.00 95.50 403 PRO A O 1
ATOM 2766 N N . PHE A 1 404 ? 33.834 6.411 7.664 1.00 96.38 404 PHE A N 1
ATOM 2767 C CA . PHE A 1 404 ? 33.325 5.706 8.838 1.00 96.38 404 PHE A CA 1
ATOM 2768 C C . PHE A 1 404 ? 34.476 5.213 9.721 1.00 96.38 404 PHE A C 1
ATOM 2770 O O . PHE A 1 404 ? 35.629 5.127 9.285 1.00 96.38 404 PHE A O 1
ATOM 2777 N N . THR A 1 405 ? 34.159 4.895 10.973 1.00 97.62 405 THR A N 1
ATOM 2778 C CA . THR A 1 405 ? 35.057 4.221 11.912 1.00 97.62 405 THR A CA 1
ATOM 2779 C C . THR A 1 405 ? 34.797 2.720 11.859 1.00 97.62 405 THR A C 1
ATOM 2781 O O . THR A 1 405 ? 33.716 2.260 12.218 1.00 97.62 405 THR A O 1
ATOM 2784 N N . ASP A 1 406 ? 35.801 1.968 11.416 1.00 94.44 406 ASP A N 1
ATOM 2785 C CA . ASP A 1 406 ? 35.803 0.505 11.401 1.00 94.44 406 ASP A CA 1
ATOM 2786 C C . ASP A 1 406 ? 36.137 -0.036 12.804 1.00 94.44 406 ASP A C 1
ATOM 2788 O O . ASP A 1 406 ? 37.261 0.124 13.296 1.00 94.44 406 ASP A O 1
ATOM 2792 N N . ALA A 1 407 ? 35.147 -0.631 13.470 1.00 89.81 407 ALA A N 1
ATOM 2793 C CA . ALA A 1 407 ? 35.272 -1.319 14.750 1.00 89.81 407 ALA A CA 1
ATOM 2794 C C . ALA A 1 407 ? 34.785 -2.779 14.636 1.00 89.81 407 ALA A C 1
ATOM 2796 O O . ALA A 1 407 ? 33.990 -3.128 13.771 1.00 89.81 407 ALA A O 1
ATOM 2797 N N . GLY A 1 408 ? 35.258 -3.662 15.520 1.00 84.75 408 GLY A N 1
ATOM 2798 C CA . GLY A 1 408 ? 34.868 -5.078 15.482 1.00 84.75 408 GLY A CA 1
ATOM 2799 C C . GLY A 1 408 ? 35.313 -5.795 14.198 1.00 84.75 408 GLY A C 1
ATOM 2800 O O . GLY A 1 408 ? 36.420 -5.568 13.706 1.00 84.75 408 GLY A O 1
ATOM 2801 N N . THR A 1 409 ? 34.474 -6.696 13.688 1.00 88.44 409 THR A N 1
ATOM 2802 C CA . THR A 1 409 ? 34.692 -7.449 12.443 1.00 88.44 409 THR A CA 1
ATOM 2803 C C . THR A 1 409 ? 33.556 -7.205 11.456 1.00 88.44 409 THR A C 1
ATOM 2805 O O . THR A 1 409 ? 32.600 -7.973 11.400 1.00 88.44 409 THR A O 1
ATOM 2808 N N . ASN A 1 410 ? 33.660 -6.122 10.686 1.00 94.38 410 ASN A N 1
ATOM 2809 C CA . ASN A 1 410 ? 32.694 -5.780 9.642 1.00 94.38 410 ASN A CA 1
ATOM 2810 C C . ASN A 1 410 ? 32.916 -6.604 8.358 1.00 94.38 410 ASN A C 1
ATOM 2812 O O . ASN A 1 410 ? 34.050 -6.960 8.025 1.00 94.38 410 ASN A O 1
ATOM 2816 N N . PHE A 1 411 ? 31.842 -6.865 7.613 1.00 95.25 411 PHE A N 1
ATOM 2817 C CA . PHE A 1 411 ? 31.872 -7.527 6.304 1.00 95.25 411 PHE A CA 1
ATOM 2818 C C . PHE A 1 411 ? 31.280 -6.582 5.256 1.00 95.25 411 PHE A C 1
ATOM 2820 O O . PHE A 1 411 ? 30.103 -6.237 5.326 1.00 95.25 411 PHE A O 1
ATOM 2827 N N . ILE A 1 412 ? 32.107 -6.131 4.311 1.00 94.44 412 ILE A N 1
ATOM 2828 C CA . ILE A 1 412 ? 31.725 -5.130 3.308 1.00 94.44 412 ILE A CA 1
ATOM 2829 C C . ILE A 1 412 ? 31.934 -5.717 1.911 1.00 94.44 412 ILE A C 1
ATOM 2831 O O . ILE A 1 412 ? 33.052 -6.118 1.572 1.00 94.44 412 ILE A O 1
ATOM 2835 N N . GLY A 1 413 ? 30.866 -5.731 1.114 1.00 84.88 413 GLY A N 1
ATOM 2836 C CA . GLY A 1 413 ? 30.815 -6.332 -0.217 1.00 84.88 413 GLY A CA 1
ATOM 2837 C C . GLY A 1 413 ? 30.719 -7.861 -0.211 1.00 84.88 413 GLY A C 1
ATOM 2838 O O . GLY A 1 413 ? 31.234 -8.546 0.671 1.00 84.88 413 GLY A O 1
ATOM 2839 N N . GLY A 1 414 ? 30.070 -8.408 -1.239 1.00 89.12 414 GLY A N 1
ATOM 2840 C CA . GLY A 1 414 ? 29.725 -9.829 -1.332 1.00 89.12 414 GLY A CA 1
ATOM 2841 C C . GLY A 1 414 ? 28.221 -10.043 -1.194 1.00 89.12 414 GLY A C 1
ATOM 2842 O O . GLY A 1 414 ? 27.447 -9.185 -1.604 1.00 89.12 414 GLY A O 1
ATOM 2843 N N . ASP A 1 415 ? 27.831 -11.178 -0.622 1.00 88.31 415 ASP A N 1
ATOM 2844 C CA . ASP A 1 415 ? 26.441 -11.617 -0.466 1.00 88.31 415 ASP A CA 1
ATOM 2845 C C . ASP A 1 415 ? 26.221 -12.052 1.001 1.00 88.31 415 ASP A C 1
ATOM 2847 O O . ASP A 1 415 ? 26.989 -12.889 1.495 1.00 88.31 415 ASP A O 1
ATOM 2851 N N . PRO A 1 416 ? 25.245 -11.475 1.731 1.00 91.94 416 PRO A N 1
ATOM 2852 C CA . PRO A 1 416 ? 24.922 -11.871 3.101 1.00 91.94 416 PRO A CA 1
ATOM 2853 C C . PRO A 1 416 ? 24.106 -13.166 3.197 1.00 91.94 416 PRO A C 1
ATOM 2855 O O . PRO A 1 416 ? 23.934 -13.670 4.306 1.00 91.94 416 PRO A O 1
ATOM 2858 N N . LEU A 1 417 ? 23.628 -13.723 2.080 1.00 89.88 417 LEU A N 1
ATOM 2859 C CA . LEU A 1 417 ? 22.861 -14.967 2.000 1.00 89.88 417 LEU A CA 1
ATOM 2860 C C . LEU A 1 417 ? 21.652 -14.959 2.950 1.00 89.88 417 LEU A C 1
ATOM 2862 O O . LEU A 1 417 ? 21.540 -15.789 3.858 1.00 89.88 417 LEU A O 1
ATOM 2866 N N . LEU A 1 418 ? 20.756 -13.996 2.740 1.00 88.06 418 LEU A N 1
ATOM 2867 C CA . LEU A 1 418 ? 19.458 -13.923 3.408 1.00 88.06 418 LEU A CA 1
ATOM 2868 C C . LEU A 1 418 ? 18.372 -14.610 2.568 1.00 88.06 418 LEU A C 1
ATOM 2870 O O . LEU A 1 418 ? 18.442 -14.650 1.343 1.00 88.06 418 LEU A O 1
ATOM 2874 N N . GLY A 1 419 ? 17.355 -15.151 3.235 1.00 68.25 419 GLY A N 1
ATOM 2875 C CA . GLY A 1 419 ? 16.063 -15.436 2.616 1.00 68.25 419 GLY A CA 1
ATOM 2876 C C . GLY A 1 419 ? 15.240 -14.152 2.432 1.00 68.25 419 GLY A C 1
ATOM 2877 O O . GLY A 1 419 ? 15.637 -13.096 2.935 1.00 68.25 419 GLY A O 1
ATOM 2878 N N . PRO A 1 420 ? 14.082 -14.223 1.754 1.00 69.31 420 PRO A N 1
ATOM 2879 C CA . PRO A 1 420 ? 13.178 -13.081 1.627 1.00 69.31 420 PRO A CA 1
ATOM 2880 C C . PRO A 1 420 ? 12.675 -12.600 2.998 1.00 69.31 420 PRO A C 1
ATOM 2882 O O . PRO A 1 420 ? 12.660 -13.364 3.970 1.00 69.31 420 PRO A O 1
ATOM 2885 N N . LEU A 1 421 ? 12.223 -11.342 3.055 1.00 77.69 421 LEU A N 1
ATOM 2886 C CA . LEU A 1 421 ? 11.460 -10.818 4.190 1.00 77.69 421 LEU A CA 1
ATOM 2887 C C . LEU A 1 421 ? 10.216 -11.684 4.352 1.00 77.69 421 LEU A C 1
ATOM 2889 O O . LEU A 1 421 ? 9.382 -11.670 3.463 1.00 77.69 421 LEU A O 1
ATOM 2893 N N . ALA A 1 422 ? 10.068 -12.427 5.441 1.00 69.06 422 ALA A N 1
ATOM 2894 C CA . ALA A 1 422 ? 8.944 -13.337 5.599 1.00 69.06 422 ALA A CA 1
ATOM 2895 C C . ALA A 1 422 ? 8.516 -13.522 7.057 1.00 69.06 422 ALA A C 1
ATOM 2897 O O . ALA A 1 422 ? 9.269 -13.215 7.986 1.00 69.06 422 ALA A O 1
ATOM 2898 N N . ASP A 1 423 ? 7.323 -14.084 7.269 1.00 74.38 423 ASP A N 1
ATOM 2899 C CA . ASP A 1 423 ? 6.999 -14.737 8.541 1.00 74.38 423 ASP A CA 1
ATOM 2900 C C . ASP A 1 423 ? 7.897 -15.974 8.719 1.00 74.38 423 ASP A C 1
ATOM 2902 O O . ASP A 1 423 ? 7.593 -17.083 8.276 1.00 74.38 423 ASP A O 1
ATOM 2906 N N . ASN A 1 424 ? 9.043 -15.757 9.365 1.00 76.75 424 ASN A N 1
ATOM 2907 C CA . ASN A 1 424 ? 9.972 -16.801 9.788 1.00 76.75 424 ASN A CA 1
ATOM 2908 C C . ASN A 1 424 ? 9.775 -17.155 11.281 1.00 76.75 424 ASN A C 1
ATOM 2910 O O . ASN A 1 424 ? 10.721 -17.567 11.970 1.00 76.75 424 ASN A O 1
ATOM 2914 N N . GLY A 1 425 ? 8.543 -16.981 11.777 1.00 72.31 425 GLY A N 1
ATOM 2915 C CA . GLY A 1 425 ? 8.161 -17.017 13.184 1.00 72.31 425 GLY A CA 1
ATOM 2916 C C . GLY A 1 425 ? 8.442 -15.695 13.902 1.00 72.31 425 GLY A C 1
ATOM 2917 O O . GLY A 1 425 ? 9.237 -14.882 13.440 1.00 72.31 425 GLY A O 1
ATOM 2918 N N . GLY A 1 426 ? 7.826 -15.509 15.073 1.00 85.31 426 GLY A N 1
ATOM 2919 C CA . GLY A 1 426 ? 7.910 -14.271 15.857 1.00 85.31 426 GLY A CA 1
ATOM 2920 C C . GLY A 1 426 ? 6.627 -13.435 15.781 1.00 85.31 426 GLY A C 1
ATOM 2921 O O . GLY A 1 426 ? 5.605 -13.937 15.315 1.00 85.31 426 GLY A O 1
ATOM 2922 N N . PRO A 1 427 ? 6.647 -12.182 16.273 1.00 80.25 427 PRO A N 1
ATOM 2923 C CA . PRO A 1 427 ? 5.506 -11.272 16.174 1.00 80.25 427 PRO A CA 1
ATOM 2924 C C . PRO A 1 427 ? 5.433 -10.527 14.828 1.00 80.25 427 PRO A C 1
ATOM 2926 O O . PRO A 1 427 ? 4.383 -9.993 14.484 1.00 80.25 427 PRO A O 1
ATOM 2929 N N . THR A 1 428 ? 6.542 -10.451 14.084 1.00 86.50 428 THR A N 1
ATOM 2930 C CA . THR A 1 428 ? 6.726 -9.569 12.919 1.00 86.50 428 THR A CA 1
ATOM 2931 C C . THR A 1 428 ? 7.655 -10.213 11.875 1.00 86.50 428 THR A C 1
ATOM 2933 O O . THR A 1 428 ? 8.445 -11.103 12.198 1.00 86.50 428 THR A O 1
ATOM 2936 N N . GLN A 1 429 ? 7.558 -9.795 10.604 1.00 78.25 429 GLN A N 1
ATOM 2937 C CA . GLN A 1 429 ? 8.338 -10.386 9.501 1.00 78.25 429 GLN A CA 1
ATOM 2938 C C . GLN A 1 429 ? 9.842 -10.077 9.606 1.00 78.25 429 GLN A C 1
ATOM 2940 O O . GLN A 1 429 ? 10.238 -8.949 9.896 1.00 78.25 429 GLN A O 1
ATOM 2945 N N . THR A 1 430 ? 10.681 -11.062 9.285 1.00 86.56 430 THR A N 1
ATOM 2946 C CA . THR A 1 430 ? 12.154 -11.015 9.375 1.00 86.56 430 THR A CA 1
ATOM 2947 C C . THR A 1 430 ? 12.804 -11.629 8.136 1.00 86.56 430 THR A C 1
ATOM 2949 O O . THR A 1 430 ? 12.140 -12.322 7.372 1.00 86.56 430 THR A O 1
ATOM 2952 N N . HIS A 1 431 ? 14.111 -11.445 7.943 1.00 85.19 431 HIS A N 1
ATOM 2953 C CA . HIS A 1 431 ? 14.886 -12.225 6.969 1.00 85.19 431 HIS A CA 1
ATOM 2954 C C . HIS A 1 431 ? 15.583 -13.406 7.656 1.00 85.19 431 HIS A C 1
ATOM 2956 O O . HIS A 1 431 ? 16.425 -13.195 8.527 1.00 85.19 431 HIS A O 1
ATOM 2962 N N . ALA A 1 432 ? 15.281 -14.640 7.246 1.00 87.38 432 ALA A N 1
ATOM 2963 C CA . ALA A 1 432 ? 16.000 -15.821 7.725 1.00 87.38 432 ALA A CA 1
ATOM 2964 C C . ALA A 1 432 ? 17.428 -15.897 7.155 1.00 87.38 432 ALA A C 1
ATOM 2966 O O . ALA A 1 432 ? 17.651 -15.588 5.985 1.00 87.38 432 ALA A O 1
ATOM 2967 N N . LEU A 1 433 ? 18.390 -16.377 7.947 1.00 94.12 433 LEU A N 1
ATOM 2968 C CA . LEU A 1 433 ? 19.752 -16.641 7.466 1.00 94.12 433 LEU A CA 1
ATOM 2969 C C . LEU A 1 433 ? 19.808 -17.951 6.664 1.00 94.12 433 LEU A C 1
ATOM 2971 O O . LEU A 1 433 ? 19.358 -19.000 7.135 1.00 94.12 433 LEU A O 1
ATOM 2975 N N . LEU A 1 434 ? 20.398 -17.920 5.466 1.00 89.25 434 LEU A N 1
ATOM 2976 C CA . LEU A 1 434 ? 20.639 -19.123 4.666 1.00 89.25 434 LEU A CA 1
ATOM 2977 C C . LEU A 1 434 ? 21.929 -19.830 5.103 1.00 89.25 434 LEU A C 1
ATOM 2979 O O . LEU A 1 434 ? 22.868 -19.232 5.634 1.00 89.25 434 LEU A O 1
ATOM 2983 N N . LEU A 1 435 ? 22.002 -21.139 4.841 1.00 88.19 435 LEU A N 1
ATOM 2984 C CA . LEU A 1 435 ? 23.148 -21.961 5.227 1.00 88.19 435 LEU A CA 1
ATOM 2985 C C . LEU A 1 435 ? 24.448 -21.457 4.575 1.00 88.19 435 LEU A C 1
ATOM 2987 O O . LEU A 1 435 ? 24.622 -21.551 3.361 1.00 88.19 435 LEU A O 1
ATOM 2991 N N . GLY A 1 436 ? 25.392 -21.022 5.411 1.00 90.44 436 GLY A N 1
ATOM 2992 C CA . GLY A 1 436 ? 26.678 -20.473 4.976 1.00 90.44 436 GLY A CA 1
ATOM 2993 C C . GLY A 1 436 ? 26.731 -18.945 4.928 1.00 90.44 436 GLY A C 1
ATOM 2994 O O . GLY A 1 436 ? 27.760 -18.415 4.512 1.00 90.44 436 GLY A O 1
ATOM 2995 N N . SER A 1 437 ? 25.672 -18.253 5.367 1.00 95.94 437 SER A N 1
ATOM 2996 C CA . SER A 1 437 ? 25.674 -16.802 5.559 1.00 95.94 437 SER A CA 1
ATOM 2997 C C . SER A 1 437 ? 26.856 -16.332 6.426 1.00 95.94 437 SER A C 1
ATOM 2999 O O . SER A 1 437 ? 27.136 -16.953 7.456 1.00 95.94 437 SER A O 1
ATOM 3001 N N . PRO A 1 438 ? 27.536 -15.224 6.058 1.00 95.50 438 PRO A N 1
ATOM 3002 C CA . PRO A 1 438 ? 28.580 -14.609 6.878 1.00 95.50 438 PRO A CA 1
ATOM 3003 C C . PRO A 1 438 ? 28.061 -14.019 8.201 1.00 95.50 438 PRO A C 1
ATOM 3005 O O . PRO A 1 438 ? 28.878 -13.605 9.019 1.00 95.50 438 PRO A O 1
ATOM 3008 N N . ALA A 1 439 ? 26.741 -13.977 8.420 1.00 95.62 439 ALA A N 1
ATOM 3009 C CA . ALA A 1 439 ? 26.135 -13.556 9.680 1.00 95.62 439 ALA A CA 1
ATOM 3010 C C . ALA A 1 439 ? 26.186 -14.621 10.790 1.00 95.62 439 ALA A C 1
ATOM 3012 O O . ALA A 1 439 ? 26.120 -14.256 11.964 1.00 95.62 439 ALA A O 1
ATOM 3013 N N . ILE A 1 440 ? 26.300 -15.907 10.432 1.00 94.56 440 ILE A N 1
ATOM 3014 C CA . ILE A 1 440 ? 26.167 -17.032 11.372 1.00 94.56 440 ILE A CA 1
ATOM 3015 C C . ILE A 1 440 ? 27.393 -17.134 12.295 1.00 94.56 440 ILE A C 1
ATOM 3017 O O . ILE A 1 440 ? 28.531 -17.153 11.820 1.00 94.56 440 ILE A O 1
ATOM 3021 N N . ASP A 1 441 ? 27.156 -17.236 13.607 1.00 91.81 441 ASP A N 1
ATOM 3022 C CA . ASP A 1 441 ? 28.143 -17.242 14.695 1.00 91.81 441 ASP A CA 1
ATOM 3023 C C . ASP A 1 441 ? 29.149 -16.054 14.599 1.00 91.81 441 ASP A C 1
ATOM 3025 O O . ASP A 1 441 ? 30.318 -16.180 14.986 1.00 91.81 441 ASP A O 1
ATOM 3029 N N . ALA A 1 442 ? 28.729 -14.899 14.055 1.00 91.81 442 ALA A N 1
ATOM 3030 C CA . ALA A 1 442 ? 29.616 -13.770 13.717 1.00 91.81 442 ALA A CA 1
ATOM 3031 C C . ALA A 1 442 ? 29.436 -12.499 14.578 1.00 91.81 442 ALA A C 1
ATOM 3033 O O . ALA A 1 442 ? 30.272 -11.592 14.525 1.00 91.81 442 ALA A O 1
ATOM 3034 N N . GLY A 1 443 ? 28.368 -12.422 15.374 1.00 89.44 443 GLY A N 1
ATOM 3035 C CA . GLY A 1 443 ? 28.050 -11.312 16.271 1.00 89.44 443 GLY A CA 1
ATOM 3036 C C . GLY A 1 443 ? 28.553 -11.509 17.708 1.00 89.44 443 GLY A C 1
ATOM 3037 O O . GLY A 1 443 ? 29.558 -12.169 17.987 1.00 89.44 443 GLY A O 1
ATOM 3038 N N . SER A 1 444 ? 27.880 -10.864 18.661 1.00 86.94 444 SER A N 1
ATOM 3039 C CA . SER A 1 444 ? 28.295 -10.783 20.064 1.00 86.94 444 SER A CA 1
ATOM 3040 C C . SER A 1 444 ? 27.144 -10.449 21.022 1.00 86.94 444 SER A C 1
ATOM 3042 O O . SER A 1 444 ? 26.679 -9.314 21.110 1.00 86.94 444 SER A O 1
ATOM 3044 N N . GLY A 1 445 ? 26.743 -11.405 21.855 1.00 83.56 445 GLY A N 1
ATOM 3045 C CA . GLY A 1 445 ? 25.711 -11.174 22.861 1.00 83.56 445 GLY A CA 1
ATOM 3046 C C . GLY A 1 445 ? 25.014 -12.458 23.280 1.00 83.56 445 GLY A C 1
ATOM 3047 O O . GLY A 1 445 ? 25.437 -13.549 22.910 1.00 83.56 445 GLY A O 1
ATOM 3048 N N . ILE A 1 446 ? 23.964 -12.306 24.088 1.00 81.31 446 ILE A N 1
ATOM 3049 C CA . ILE A 1 446 ? 23.106 -13.402 24.577 1.00 81.31 446 ILE A CA 1
ATOM 3050 C C . ILE A 1 446 ? 21.612 -13.016 24.613 1.00 81.31 446 ILE A C 1
ATOM 3052 O O . ILE A 1 446 ? 20.816 -13.708 25.245 1.00 81.31 446 ILE A O 1
ATOM 3056 N N . GLY A 1 447 ? 21.246 -11.872 24.024 1.00 84.62 447 GLY A N 1
ATOM 3057 C CA . GLY A 1 447 ? 19.855 -11.419 23.923 1.00 84.62 447 GLY A CA 1
ATOM 3058 C C . GLY A 1 447 ? 19.132 -12.124 22.771 1.00 84.62 447 GLY A C 1
ATOM 3059 O O . GLY A 1 447 ? 19.806 -12.527 21.825 1.00 84.62 447 GLY A O 1
ATOM 3060 N N . PRO A 1 448 ? 17.803 -12.303 22.852 1.00 90.94 448 PRO A N 1
ATOM 3061 C CA . PRO A 1 448 ? 17.047 -12.951 21.790 1.00 90.94 448 PRO A CA 1
ATOM 3062 C C . PRO A 1 448 ? 16.987 -12.099 20.515 1.00 90.94 448 PRO A C 1
ATOM 3064 O O . PRO A 1 448 ? 17.217 -10.889 20.557 1.00 90.94 448 PRO A O 1
ATOM 3067 N N . ASP A 1 449 ? 16.664 -12.743 19.396 1.00 94.25 449 ASP A N 1
ATOM 3068 C CA . ASP A 1 449 ? 16.408 -12.088 18.110 1.00 94.25 449 ASP A CA 1
ATOM 3069 C C . ASP A 1 449 ? 15.010 -11.439 18.026 1.00 94.25 449 ASP A C 1
ATOM 3071 O O . ASP A 1 449 ? 14.235 -11.497 18.985 1.00 94.25 449 ASP A O 1
ATOM 3075 N N . GLN A 1 450 ? 14.675 -10.839 16.873 1.00 95.75 450 GLN A N 1
ATOM 3076 C CA . GLN A 1 450 ? 13.382 -10.178 16.619 1.00 95.75 450 GLN A CA 1
ATOM 3077 C C . GLN A 1 450 ? 12.167 -11.074 16.924 1.00 95.75 450 GLN A C 1
ATOM 3079 O O . GLN A 1 450 ? 11.084 -10.593 17.255 1.00 95.75 450 GLN A O 1
ATOM 3084 N N . ARG A 1 451 ? 12.341 -12.394 16.821 1.00 93.88 451 ARG A N 1
ATOM 3085 C CA . ARG A 1 451 ? 11.290 -13.404 16.974 1.00 93.88 451 ARG A CA 1
ATOM 3086 C C . ARG A 1 451 ? 11.158 -13.894 18.415 1.00 93.88 451 ARG A C 1
ATOM 3088 O O . ARG A 1 451 ? 10.242 -14.654 18.725 1.00 93.88 451 ARG A O 1
ATOM 3095 N N . GLY A 1 452 ? 12.087 -13.502 19.289 1.00 91.69 452 GLY A N 1
ATOM 3096 C CA . GLY A 1 452 ? 12.248 -14.056 20.629 1.00 91.69 452 GLY A CA 1
ATOM 3097 C C . GLY A 1 452 ? 13.085 -15.342 20.679 1.00 91.69 452 GLY A C 1
ATOM 3098 O O . GLY A 1 452 ? 13.132 -15.976 21.738 1.00 91.69 452 GLY A O 1
ATOM 3099 N N . ALA A 1 453 ? 13.739 -15.749 19.582 1.00 89.25 453 ALA A N 1
ATOM 3100 C CA . ALA A 1 453 ? 14.591 -16.938 19.562 1.00 89.25 453 ALA A CA 1
ATOM 3101 C C . ALA A 1 453 ? 15.886 -16.687 20.349 1.00 89.25 453 ALA A C 1
ATOM 3103 O O . ALA A 1 453 ? 16.448 -15.594 20.321 1.00 89.25 453 ALA A O 1
ATOM 3104 N N . ALA A 1 454 ? 16.351 -17.691 21.094 1.00 89.75 454 ALA A N 1
ATOM 3105 C CA . ALA A 1 454 ? 17.501 -17.556 21.985 1.00 89.75 454 ALA A CA 1
ATOM 3106 C C . ALA A 1 454 ? 18.815 -17.934 21.291 1.00 89.75 454 ALA A C 1
ATOM 3108 O O . ALA A 1 454 ? 18.858 -18.923 20.563 1.00 89.75 454 ALA A O 1
ATOM 3109 N N . VAL A 1 455 ? 19.891 -17.208 21.620 1.00 89.31 455 VAL A N 1
ATOM 3110 C CA . VAL A 1 455 ? 21.229 -17.404 21.037 1.00 89.31 455 VAL A CA 1
ATOM 3111 C C . VAL A 1 455 ? 21.698 -18.860 21.096 1.00 89.31 455 VAL A C 1
ATOM 3113 O O . VAL A 1 455 ? 21.742 -19.482 22.167 1.00 89.31 455 VAL A O 1
ATOM 3116 N N . VAL A 1 456 ? 22.105 -19.380 19.943 1.00 83.38 456 VAL A N 1
ATOM 3117 C CA . VAL A 1 456 ? 22.597 -20.740 19.730 1.00 83.38 456 VAL A CA 1
ATOM 3118 C C . VAL A 1 456 ? 24.126 -20.742 19.822 1.00 83.38 456 VAL A C 1
ATOM 3120 O O . VAL A 1 456 ? 24.783 -19.721 19.678 1.00 83.38 456 VAL A O 1
ATOM 3123 N N . ASN A 1 457 ? 24.724 -21.875 20.211 1.00 76.19 457 ASN A N 1
ATOM 3124 C CA . ASN A 1 457 ? 26.179 -22.069 20.395 1.00 76.19 457 ASN A CA 1
ATOM 3125 C C . ASN A 1 457 ? 26.923 -21.103 21.357 1.00 76.19 457 ASN A C 1
ATOM 3127 O O . ASN A 1 457 ? 28.081 -21.361 21.697 1.00 76.19 457 ASN A O 1
ATOM 3131 N N . GLY A 1 458 ? 26.265 -20.066 21.883 1.00 80.62 458 GLY A N 1
ATOM 3132 C CA . GLY A 1 458 ? 26.852 -19.020 22.719 1.00 80.62 458 GLY A CA 1
ATOM 3133 C C . GLY A 1 458 ? 27.490 -17.862 21.942 1.00 80.62 458 GLY A C 1
ATOM 3134 O O . GLY A 1 458 ? 28.230 -17.091 22.557 1.00 80.62 458 GLY A O 1
ATOM 3135 N N . ILE A 1 459 ? 27.228 -17.742 20.637 1.00 86.31 459 ILE A N 1
ATOM 3136 C CA . ILE A 1 459 ? 27.616 -16.601 19.801 1.00 86.31 459 ILE A CA 1
ATOM 3137 C C . ILE A 1 459 ? 26.365 -16.177 19.036 1.00 86.31 459 ILE A C 1
ATOM 3139 O O . ILE A 1 459 ? 25.746 -17.014 18.403 1.00 86.31 459 ILE A O 1
ATOM 3143 N N . ARG A 1 460 ? 25.987 -14.900 19.140 1.00 90.69 460 ARG A N 1
ATOM 3144 C CA . ARG A 1 460 ? 24.824 -14.349 18.435 1.00 90.69 460 ARG A CA 1
ATOM 3145 C C . ARG A 1 460 ? 25.154 -14.142 16.960 1.00 90.69 460 ARG A C 1
ATOM 3147 O O . ARG A 1 460 ? 26.288 -13.772 16.651 1.00 90.69 460 ARG A O 1
ATOM 3154 N N . ASP A 1 461 ? 24.170 -14.279 16.089 1.00 95.12 461 ASP A N 1
ATOM 3155 C CA . ASP A 1 461 ? 24.298 -13.919 14.680 1.00 95.12 461 ASP A CA 1
ATOM 3156 C C . ASP A 1 461 ? 24.245 -12.395 14.434 1.00 95.12 461 ASP A C 1
ATOM 3158 O O . ASP A 1 461 ? 23.887 -11.602 15.310 1.00 95.12 461 ASP A O 1
ATOM 3162 N N . ILE A 1 462 ? 24.643 -11.964 13.233 1.00 96.44 462 ILE A N 1
ATOM 3163 C CA . ILE A 1 462 ? 24.532 -10.566 12.779 1.00 96.44 462 ILE A CA 1
ATOM 3164 C C . ILE A 1 462 ? 23.174 -10.340 12.089 1.00 96.44 462 ILE A C 1
ATOM 3166 O O . ILE A 1 462 ? 22.817 -11.040 11.144 1.00 96.44 462 ILE A O 1
ATOM 3170 N N . GLY A 1 463 ? 22.449 -9.304 12.508 1.00 96.44 463 GLY A N 1
ATOM 3171 C CA . GLY A 1 463 ? 21.134 -8.928 11.990 1.00 96.44 463 GLY A CA 1
ATOM 3172 C C . GLY A 1 463 ? 19.983 -9.303 12.927 1.00 96.44 463 GLY A C 1
ATOM 3173 O O . GLY A 1 463 ? 20.184 -9.640 14.094 1.00 96.44 463 GLY A O 1
ATOM 3174 N N . ALA A 1 464 ? 18.757 -9.219 12.407 1.00 96.44 464 ALA A N 1
ATOM 3175 C CA . ALA A 1 464 ? 17.525 -9.395 13.181 1.00 96.44 464 ALA A CA 1
ATOM 3176 C C . ALA A 1 464 ? 17.148 -10.856 13.512 1.00 96.44 464 ALA A C 1
ATOM 3178 O O . ALA A 1 464 ? 16.150 -11.083 14.200 1.00 96.44 464 ALA A O 1
ATOM 3179 N N . PHE A 1 465 ? 17.913 -11.842 13.033 1.00 96.00 465 PHE A N 1
ATOM 3180 C CA . PHE A 1 465 ? 17.544 -13.261 13.027 1.00 96.00 465 PHE A CA 1
ATOM 3181 C C . PHE A 1 465 ? 18.682 -14.162 13.522 1.00 96.00 465 PHE A C 1
ATOM 3183 O O . PHE A 1 465 ? 19.816 -14.019 13.076 1.00 96.00 465 PHE A O 1
ATOM 3190 N N . GLU A 1 466 ? 18.353 -15.133 14.376 1.00 94.25 466 GLU A N 1
ATOM 3191 C CA . GLU A 1 466 ? 19.264 -16.168 14.887 1.00 94.25 466 GLU A CA 1
ATOM 3192 C C . GLU A 1 466 ? 19.035 -17.534 14.198 1.00 94.25 466 GLU A C 1
ATOM 3194 O O . GLU A 1 466 ? 17.921 -18.071 14.150 1.00 94.25 466 GLU A O 1
ATOM 3199 N N . PHE A 1 467 ? 20.102 -18.138 13.681 1.00 91.69 467 PHE A N 1
ATOM 3200 C CA . PHE A 1 467 ? 20.091 -19.395 12.942 1.00 91.69 467 PHE A CA 1
ATOM 3201 C C . PHE A 1 467 ? 20.086 -20.624 13.864 1.00 91.69 467 PHE A C 1
ATOM 3203 O O . PHE A 1 467 ? 21.104 -21.064 14.393 1.00 91.69 467 PHE A O 1
ATOM 3210 N N . GLU A 1 468 ? 18.932 -21.284 13.974 1.00 81.31 468 GLU A N 1
ATOM 3211 C CA . GLU A 1 468 ? 18.762 -22.475 14.827 1.00 81.31 468 GLU A CA 1
ATOM 3212 C C . GLU A 1 468 ? 19.345 -23.788 14.245 1.00 81.31 468 GLU A C 1
ATOM 3214 O O . GLU A 1 468 ? 19.177 -24.874 14.813 1.00 81.31 468 GLU A O 1
ATOM 3219 N N . GLY A 1 469 ? 20.022 -23.733 13.093 1.00 66.50 469 GLY A N 1
ATOM 3220 C CA . GLY A 1 469 ? 20.568 -24.909 12.414 1.00 66.50 469 GLY A CA 1
ATOM 3221 C C . GLY A 1 469 ? 21.902 -25.400 12.991 1.00 66.50 469 GLY A C 1
ATOM 3222 O O . GLY A 1 469 ? 22.757 -24.628 13.415 1.00 66.50 469 GLY A O 1
ATOM 3223 N N . ILE A 1 470 ? 22.141 -26.717 12.952 1.00 51.53 470 ILE A N 1
ATOM 3224 C CA . ILE A 1 470 ? 23.428 -27.288 13.386 1.00 51.53 470 ILE A CA 1
ATOM 3225 C C . ILE A 1 470 ? 24.519 -26.943 12.365 1.00 51.53 470 ILE A C 1
ATOM 3227 O O . ILE A 1 470 ? 24.651 -27.620 11.341 1.00 51.53 470 ILE A O 1
ATOM 3231 N N . VAL A 1 471 ? 25.354 -25.955 12.684 1.00 43.00 471 VAL A N 1
ATOM 3232 C CA . VAL A 1 471 ? 26.591 -25.666 11.950 1.00 43.00 471 VAL A CA 1
ATOM 3233 C C . VAL A 1 471 ? 27.557 -26.857 12.100 1.00 43.00 471 VAL A C 1
ATOM 3235 O O . VAL A 1 471 ? 27.977 -27.180 13.217 1.00 43.00 471 VAL A O 1
ATOM 3238 N N . PRO A 1 472 ? 27.933 -27.569 11.017 1.00 32.47 472 PRO A N 1
ATOM 3239 C CA . PRO A 1 472 ? 28.973 -28.585 11.103 1.00 32.47 472 PRO A CA 1
ATOM 3240 C C . PRO A 1 472 ? 30.325 -27.904 11.382 1.00 32.47 472 PRO A C 1
ATOM 3242 O O . PRO A 1 472 ? 30.626 -26.876 10.774 1.00 32.47 472 PRO A O 1
ATOM 3245 N N . PRO A 1 473 ? 31.179 -28.461 12.262 1.00 35.12 473 PRO A N 1
ATOM 3246 C CA . PRO A 1 473 ? 32.436 -27.818 12.632 1.00 35.12 473 PRO A CA 1
ATOM 3247 C C . PRO A 1 473 ? 33.340 -27.626 11.403 1.00 35.12 473 PRO A C 1
ATOM 3249 O O . PRO A 1 473 ? 33.350 -28.495 10.523 1.00 35.12 473 PRO A O 1
ATOM 3252 N N . PRO A 1 474 ? 34.146 -26.546 11.353 1.00 36.03 474 PRO A N 1
ATOM 3253 C CA . PRO A 1 474 ? 34.942 -26.202 10.180 1.00 36.03 474 PRO A CA 1
ATOM 3254 C C . PRO A 1 474 ? 35.854 -27.364 9.785 1.00 36.03 474 PRO A C 1
ATOM 3256 O O . PRO A 1 474 ? 36.784 -27.739 10.509 1.00 36.03 474 PRO A O 1
ATOM 3259 N N . THR A 1 475 ? 35.582 -27.958 8.622 1.00 35.00 475 THR A N 1
ATOM 3260 C CA . THR A 1 475 ? 36.379 -29.073 8.111 1.00 35.00 475 THR A CA 1
ATOM 3261 C C . THR A 1 475 ? 37.805 -28.597 7.839 1.00 35.00 475 THR A C 1
ATOM 3263 O O . THR A 1 475 ? 37.978 -27.609 7.121 1.00 35.00 475 THR A O 1
ATOM 3266 N N . PRO A 1 476 ? 38.843 -29.279 8.359 1.00 32.84 476 PRO A N 1
ATOM 3267 C CA . PRO A 1 476 ? 40.221 -28.870 8.126 1.00 32.84 476 PRO A CA 1
ATOM 3268 C C . PRO A 1 476 ? 40.537 -28.910 6.630 1.00 32.84 476 PRO A C 1
ATOM 3270 O O . PRO A 1 476 ? 40.275 -29.914 5.965 1.00 32.84 476 PRO A O 1
ATOM 3273 N N . VAL A 1 477 ? 41.123 -27.819 6.125 1.00 35.41 477 VAL A N 1
ATOM 3274 C CA . VAL A 1 477 ? 41.455 -27.627 4.705 1.00 35.41 477 VAL A CA 1
ATOM 3275 C C . VAL A 1 477 ? 42.199 -28.855 4.158 1.00 35.41 477 VAL A C 1
ATOM 3277 O O . VAL A 1 477 ? 43.303 -29.155 4.632 1.00 35.41 477 VAL A O 1
ATOM 3280 N N . PRO A 1 478 ? 41.639 -29.583 3.172 1.00 34.34 478 PRO A N 1
ATOM 3281 C CA . PRO A 1 478 ? 42.332 -30.706 2.564 1.00 34.34 478 PRO A CA 1
ATOM 3282 C C . PRO A 1 478 ? 43.527 -30.203 1.735 1.00 34.34 478 PRO A C 1
ATOM 3284 O O . PRO A 1 478 ? 43.471 -29.112 1.161 1.00 34.34 478 PRO A O 1
ATOM 3287 N N . PRO A 1 479 ? 44.625 -30.976 1.638 1.00 38.88 479 PRO A N 1
ATOM 3288 C CA . PRO A 1 479 ? 45.765 -30.598 0.809 1.00 38.88 479 PRO A CA 1
ATOM 3289 C C . PRO A 1 479 ? 45.350 -30.488 -0.671 1.00 38.88 479 PRO A C 1
ATOM 3291 O O . PRO A 1 479 ? 44.431 -31.192 -1.099 1.00 38.88 479 PRO A O 1
ATOM 3294 N N . PRO A 1 480 ? 46.031 -29.645 -1.472 1.00 35.06 480 PRO A N 1
ATOM 3295 C CA . PRO A 1 480 ? 45.625 -29.358 -2.844 1.00 35.06 480 PRO A CA 1
ATOM 3296 C C . PRO A 1 480 ? 45.561 -30.631 -3.694 1.00 35.06 480 PRO A C 1
ATOM 3298 O O . PRO A 1 480 ? 46.547 -31.361 -3.838 1.00 35.06 480 PRO A O 1
ATOM 3301 N N . VAL A 1 481 ? 44.387 -30.877 -4.276 1.00 37.84 481 VAL A N 1
ATOM 3302 C CA . VAL A 1 481 ? 44.144 -31.999 -5.187 1.00 37.84 481 VAL A CA 1
ATOM 3303 C C . VAL A 1 481 ? 44.822 -31.697 -6.535 1.00 37.84 481 VAL A C 1
ATOM 3305 O O . VAL A 1 481 ? 44.643 -30.600 -7.068 1.00 37.84 481 VAL A O 1
ATOM 3308 N N . PRO A 1 482 ? 45.619 -32.622 -7.106 1.00 39.09 482 PRO A N 1
ATOM 3309 C CA . PRO A 1 482 ? 46.248 -32.416 -8.409 1.00 39.09 482 PRO A CA 1
ATOM 3310 C C . PRO A 1 482 ? 45.202 -32.360 -9.541 1.00 39.09 482 PRO A C 1
ATOM 3312 O O . PRO A 1 482 ? 44.138 -32.971 -9.421 1.00 39.09 482 PRO A O 1
ATOM 3315 N N . PRO A 1 483 ? 45.491 -31.661 -10.655 1.00 35.75 483 PRO A N 1
ATOM 3316 C CA . PRO A 1 483 ? 44.500 -31.381 -11.690 1.00 35.75 483 PRO A CA 1
ATOM 3317 C C . PRO A 1 483 ? 43.988 -32.653 -12.376 1.00 35.75 483 PRO A C 1
ATOM 3319 O O . PRO A 1 483 ? 44.767 -33.475 -12.866 1.00 35.75 483 PRO A O 1
ATOM 3322 N N . VAL A 1 484 ? 42.662 -32.776 -12.460 1.00 35.72 484 VAL A N 1
ATOM 3323 C CA . VAL A 1 484 ? 41.984 -33.797 -13.268 1.00 35.72 484 VAL A CA 1
ATOM 3324 C C . VAL A 1 484 ? 42.036 -33.372 -14.748 1.00 35.72 484 VAL A C 1
ATOM 3326 O O . VAL A 1 484 ? 41.791 -32.200 -15.039 1.00 35.72 484 VAL A O 1
ATOM 3329 N N . PRO A 1 485 ? 42.361 -34.270 -15.701 1.00 36.72 485 PRO A N 1
ATOM 3330 C CA . PRO A 1 485 ? 42.394 -33.922 -17.122 1.00 36.72 485 PRO A CA 1
ATOM 3331 C C . PRO A 1 485 ? 41.007 -33.539 -17.655 1.00 36.72 485 PRO A C 1
ATOM 3333 O O . PRO A 1 485 ? 40.029 -34.238 -17.395 1.00 36.72 485 PRO A O 1
ATOM 3336 N N . GLY A 1 486 ? 40.936 -32.452 -18.428 1.00 38.31 486 GLY A N 1
ATOM 3337 C CA . GLY A 1 486 ? 39.685 -31.976 -19.025 1.00 38.31 486 GLY A CA 1
ATOM 3338 C C . GLY A 1 486 ? 39.132 -32.881 -20.142 1.00 38.31 486 GLY A C 1
ATOM 3339 O O . GLY A 1 486 ? 39.850 -33.750 -20.651 1.00 38.31 486 GLY A O 1
ATOM 3340 N N . PRO A 1 487 ? 37.867 -32.673 -20.560 1.00 36.94 487 PRO A N 1
ATOM 3341 C CA . PRO A 1 487 ? 37.242 -33.445 -21.631 1.00 36.94 487 PRO A CA 1
ATOM 3342 C C . PRO A 1 487 ? 37.937 -33.228 -22.981 1.00 36.94 487 PRO A C 1
ATOM 3344 O O . PRO A 1 487 ? 38.300 -32.111 -23.346 1.00 36.94 487 PRO A O 1
ATOM 3347 N N . ILE A 1 488 ? 38.087 -34.307 -23.749 1.00 39.53 488 ILE A N 1
ATOM 3348 C CA . ILE A 1 488 ? 38.640 -34.274 -25.109 1.00 39.53 488 ILE A CA 1
ATOM 3349 C C . ILE A 1 488 ? 37.544 -33.795 -26.082 1.00 39.53 488 ILE A C 1
ATOM 3351 O O . ILE A 1 488 ? 36.439 -34.339 -26.026 1.00 39.53 488 ILE A O 1
ATOM 3355 N N . PRO A 1 489 ? 37.816 -32.852 -27.007 1.00 35.75 489 PRO A N 1
ATOM 3356 C CA . PRO A 1 489 ? 36.839 -32.441 -28.015 1.00 35.75 489 PRO A CA 1
ATOM 3357 C C . PRO A 1 489 ? 36.471 -33.591 -28.966 1.00 35.75 489 PRO A C 1
ATOM 3359 O O . PRO A 1 489 ? 37.341 -34.167 -29.624 1.00 35.75 489 PRO A O 1
ATOM 3362 N N . GLY A 1 490 ? 35.177 -33.903 -29.066 1.00 32.72 490 GLY A N 1
ATOM 3363 C CA . GLY A 1 490 ? 34.631 -34.763 -30.119 1.00 32.72 490 GLY A CA 1
ATOM 3364 C C . GLY A 1 490 ? 34.491 -34.003 -31.450 1.00 32.72 490 GLY A C 1
ATOM 3365 O O . GLY A 1 490 ? 34.287 -32.789 -31.429 1.00 32.72 490 GLY A O 1
ATOM 3366 N N . PRO A 1 491 ? 34.613 -34.670 -32.612 1.00 33.84 491 PRO A N 1
ATOM 3367 C CA . PRO A 1 491 ? 34.558 -34.004 -33.912 1.00 33.84 491 PRO A CA 1
ATOM 3368 C C . PRO A 1 491 ? 33.126 -33.631 -34.328 1.00 33.84 491 PRO A C 1
ATOM 3370 O O . PRO A 1 491 ? 32.189 -34.403 -34.125 1.00 33.84 491 PRO A O 1
ATOM 3373 N N . SER A 1 492 ? 32.979 -32.478 -34.986 1.00 30.64 492 SER A N 1
ATOM 3374 C CA . SER A 1 492 ? 31.720 -32.027 -35.590 1.00 30.64 492 SER A CA 1
ATOM 3375 C C . SER A 1 492 ? 31.202 -33.007 -36.656 1.00 30.64 492 SER A C 1
ATOM 3377 O O . SER A 1 492 ? 31.984 -33.416 -37.520 1.00 30.64 492 SER A O 1
ATOM 3379 N N . PRO A 1 493 ? 29.897 -33.335 -36.680 1.00 33.97 493 PRO A N 1
ATOM 3380 C CA . PRO A 1 493 ? 29.296 -34.062 -37.790 1.00 33.97 493 PRO A CA 1
ATOM 3381 C C . PRO A 1 493 ? 29.027 -33.120 -38.973 1.00 33.97 493 PRO A C 1
ATOM 3383 O O . PRO A 1 493 ? 28.289 -32.143 -38.868 1.00 33.97 493 PRO A O 1
ATOM 3386 N N . THR A 1 494 ? 29.619 -33.433 -40.121 1.00 30.91 494 THR A N 1
ATOM 3387 C CA . THR A 1 494 ? 29.295 -32.815 -41.413 1.00 30.91 494 THR A CA 1
ATOM 3388 C C . THR A 1 494 ? 27.984 -33.367 -41.970 1.00 30.91 494 THR A C 1
ATOM 3390 O O . THR A 1 494 ? 27.788 -34.582 -41.974 1.00 30.91 494 THR A O 1
ATOM 3393 N N . LEU A 1 495 ? 27.137 -32.494 -42.520 1.00 31.83 495 LEU A N 1
ATOM 3394 C CA . LEU A 1 495 ? 25.989 -32.879 -43.348 1.00 31.83 495 LEU A CA 1
ATOM 3395 C C . LEU A 1 495 ? 26.436 -33.670 -44.591 1.00 31.83 495 LEU A C 1
ATOM 3397 O O . LEU A 1 495 ? 27.360 -33.257 -45.290 1.00 31.83 495 LEU A O 1
ATOM 3401 N N . SER A 1 496 ? 25.733 -34.763 -44.894 1.00 27.78 496 SER A N 1
ATOM 3402 C CA . SER A 1 496 ? 25.801 -35.462 -46.182 1.00 27.78 496 SER A CA 1
ATOM 3403 C C . SER A 1 496 ? 24.404 -35.901 -46.623 1.00 27.78 496 SER A C 1
ATOM 3405 O O . SER A 1 496 ? 23.692 -36.556 -45.862 1.00 27.78 496 SER A O 1
ATOM 3407 N N . GLU A 1 497 ? 24.034 -35.550 -47.850 1.00 32.22 497 GLU A N 1
ATOM 3408 C CA . GLU A 1 497 ? 22.805 -35.974 -48.528 1.00 32.22 497 GLU A CA 1
ATOM 3409 C C . GLU A 1 497 ? 22.849 -37.473 -48.900 1.00 32.22 497 GLU A C 1
ATOM 3411 O O . GLU A 1 497 ? 23.912 -37.950 -49.282 1.00 32.22 497 GLU A O 1
ATOM 3416 N N . GLU A 1 498 ? 21.710 -38.190 -48.840 1.00 27.80 498 GLU A N 1
ATOM 3417 C CA . GLU A 1 498 ? 21.198 -39.074 -49.925 1.00 27.80 498 GLU A CA 1
ATOM 3418 C C . GLU A 1 498 ? 19.867 -39.801 -49.564 1.00 27.80 498 GLU A C 1
ATOM 3420 O O . GLU A 1 498 ? 19.836 -40.849 -48.930 1.00 27.80 498 GLU A O 1
ATOM 3425 N N . ILE A 1 499 ? 18.744 -39.205 -49.988 1.00 28.47 499 ILE A N 1
ATOM 3426 C CA . ILE A 1 499 ? 17.704 -39.758 -50.896 1.00 28.47 499 ILE A CA 1
ATOM 3427 C C . ILE A 1 499 ? 17.135 -41.208 -50.707 1.00 28.47 499 ILE A C 1
ATOM 3429 O O . ILE A 1 499 ? 17.750 -42.193 -51.104 1.00 28.47 499 ILE A O 1
ATOM 3433 N N . ALA A 1 500 ? 15.821 -41.250 -50.380 1.00 26.00 500 ALA A N 1
ATOM 3434 C CA . ALA A 1 500 ? 14.745 -42.175 -50.854 1.00 26.00 500 ALA A CA 1
ATOM 3435 C C . ALA A 1 500 ? 14.736 -43.673 -50.414 1.00 26.00 500 ALA A C 1
ATOM 3437 O O . ALA A 1 500 ? 15.718 -44.133 -49.836 1.00 26.00 500 ALA A O 1
ATOM 3438 N N . PRO A 1 501 ? 13.665 -44.482 -50.690 1.00 43.97 501 PRO A N 1
ATOM 3439 C CA . PRO A 1 501 ? 12.355 -44.227 -51.357 1.00 43.97 501 PRO A CA 1
ATOM 3440 C C . PRO A 1 501 ? 11.104 -44.663 -50.512 1.00 43.97 501 PRO A C 1
ATOM 3442 O O . PRO A 1 501 ? 11.267 -45.195 -49.421 1.00 43.97 501 PRO A O 1
ATOM 3445 N N . CYS A 1 502 ? 9.821 -44.417 -50.864 1.00 25.67 502 CYS A N 1
ATOM 3446 C CA . CYS A 1 502 ? 9.028 -45.074 -51.934 1.00 25.67 502 CYS A CA 1
ATOM 3447 C C . CYS A 1 502 ? 7.535 -44.610 -51.993 1.00 25.67 502 CYS A C 1
ATOM 3449 O O . CYS A 1 502 ? 6.870 -44.750 -50.972 1.00 25.67 502 CYS A O 1
ATOM 3451 N N . PHE A 1 503 ? 7.013 -44.295 -53.207 1.00 30.50 503 PHE A N 1
ATOM 3452 C CA . PHE A 1 503 ? 5.643 -44.594 -53.754 1.00 30.50 503 PHE A CA 1
ATOM 3453 C C . PHE A 1 503 ? 4.366 -44.070 -52.998 1.00 30.50 503 PHE A C 1
ATOM 3455 O O . PHE A 1 503 ? 4.477 -43.690 -51.845 1.00 30.50 503 PHE A O 1
ATOM 3462 N N . VAL A 1 504 ? 3.099 -43.994 -53.483 1.00 32.88 504 VAL A N 1
ATOM 3463 C CA . VAL A 1 504 ? 2.311 -44.115 -54.765 1.00 32.88 504 VAL A CA 1
ATOM 3464 C C . VAL A 1 504 ? 0.868 -43.623 -54.423 1.00 32.88 504 VAL A C 1
ATOM 3466 O O . VAL A 1 504 ? 0.436 -43.901 -53.308 1.00 32.88 504 VAL A O 1
ATOM 3469 N N . ASP A 1 505 ? 0.032 -42.923 -55.214 1.00 29.92 505 ASP A N 1
ATOM 3470 C CA . ASP A 1 505 ? 0.012 -42.449 -56.624 1.00 29.92 505 ASP A CA 1
ATOM 3471 C C . ASP A 1 505 ? -0.992 -41.248 -56.789 1.00 29.92 505 ASP A C 1
ATOM 3473 O O . ASP A 1 505 ? -1.399 -40.665 -55.787 1.00 29.92 505 ASP A O 1
ATOM 3477 N N . CYS A 1 506 ? -1.458 -40.975 -58.025 1.00 25.64 506 CYS A N 1
ATOM 3478 C CA . CYS A 1 506 ? -2.669 -40.247 -58.489 1.00 25.64 506 CYS A CA 1
ATOM 3479 C C . CYS A 1 506 ? -2.482 -38.813 -59.024 1.00 25.64 506 CYS A C 1
ATOM 3481 O O . CYS A 1 506 ? -2.669 -37.833 -58.310 1.00 25.64 506 CYS A O 1
ATOM 3483 N N . GLY A 1 507 ? -2.239 -38.687 -60.334 1.00 29.61 507 GLY A N 1
ATOM 3484 C CA . GLY A 1 507 ? -2.332 -37.411 -61.062 1.00 29.61 507 GLY A CA 1
ATOM 3485 C C . GLY A 1 507 ? -3.573 -37.293 -61.957 1.00 29.61 507 GLY A C 1
ATOM 3486 O O . GLY A 1 507 ? -4.175 -38.307 -62.293 1.00 29.61 507 GLY A O 1
ATOM 3487 N N . THR A 1 508 ? -3.884 -36.065 -62.400 1.00 31.38 508 THR A N 1
ATOM 3488 C CA . THR A 1 508 ? -4.471 -35.729 -63.722 1.00 31.38 508 THR A CA 1
ATOM 3489 C C . THR A 1 508 ? -4.423 -34.208 -63.967 1.00 31.38 508 THR A C 1
ATOM 3491 O O . THR A 1 508 ? -5.007 -33.450 -63.200 1.00 31.38 508 THR A O 1
ATOM 3494 N N . GLU A 1 509 ? -3.781 -33.780 -65.059 1.00 34.12 509 GLU A N 1
ATOM 3495 C CA . GLU A 1 509 ? -3.980 -32.481 -65.753 1.00 34.12 509 GLU A CA 1
ATOM 3496 C C . GLU A 1 509 ? -5.382 -32.417 -66.423 1.00 34.12 509 GLU A C 1
ATOM 3498 O O . GLU A 1 509 ? -5.967 -33.501 -66.567 1.00 34.12 509 GLU A O 1
ATOM 3503 N N . PRO A 1 510 ? -5.951 -31.259 -66.888 1.00 39.53 510 PRO A N 1
ATOM 3504 C CA . PRO A 1 510 ? -5.305 -30.150 -67.657 1.00 39.53 510 PRO A CA 1
ATOM 3505 C C . PRO A 1 510 ? -5.989 -28.744 -67.478 1.00 39.53 510 PRO A C 1
ATOM 3507 O O . PRO A 1 510 ? -6.680 -28.571 -66.475 1.00 39.53 510 PRO A O 1
ATOM 3510 N N . PRO A 1 511 ? -6.013 -27.779 -68.445 1.00 35.12 511 PRO A N 1
ATOM 3511 C CA . PRO A 1 511 ? -5.004 -27.224 -69.385 1.00 35.12 511 PRO A CA 1
ATOM 3512 C C . PRO A 1 511 ? -4.821 -25.671 -69.291 1.00 35.12 511 PRO A C 1
ATOM 3514 O O . PRO A 1 511 ? -5.621 -24.964 -68.687 1.00 35.12 511 PRO A O 1
ATOM 3517 N N . GLU A 1 512 ? -3.851 -25.104 -70.027 1.00 37.53 512 GLU A N 1
ATOM 3518 C CA . GLU A 1 512 ? -3.719 -23.647 -70.274 1.00 37.53 512 GLU A CA 1
ATOM 3519 C C . GLU A 1 512 ? -4.748 -23.056 -71.278 1.00 37.53 512 GLU A C 1
ATOM 3521 O O . GLU A 1 512 ? -4.824 -23.516 -72.424 1.00 37.53 512 GLU A O 1
ATOM 3526 N N . ASN A 1 513 ? -5.417 -21.940 -70.932 1.00 28.09 513 ASN A N 1
ATOM 3527 C CA . ASN A 1 513 ? -5.413 -20.663 -71.700 1.00 28.09 513 ASN A CA 1
ATOM 3528 C C . ASN A 1 513 ? -6.339 -19.579 -71.094 1.00 28.09 513 ASN A C 1
ATOM 3530 O O . ASN A 1 513 ? -7.529 -19.831 -70.947 1.00 28.09 513 ASN A O 1
ATOM 3534 N N . ARG A 1 514 ? -5.805 -18.350 -70.960 1.00 29.36 514 ARG A N 1
ATOM 3535 C CA . ARG A 1 514 ? -6.471 -17.020 -71.060 1.00 29.36 514 ARG A CA 1
ATOM 3536 C C . ARG A 1 514 ? -7.732 -16.736 -70.221 1.00 29.36 514 ARG A C 1
ATOM 3538 O O . ARG A 1 514 ? -8.807 -17.231 -70.539 1.00 29.36 514 ARG A O 1
ATOM 3545 N N . ASP A 1 515 ? -7.664 -15.684 -69.404 1.00 27.95 515 ASP A N 1
ATOM 3546 C CA . ASP A 1 515 ? -7.966 -14.332 -69.918 1.00 27.95 515 ASP A CA 1
ATOM 3547 C C . ASP A 1 515 ? -7.239 -13.246 -69.097 1.00 27.95 515 ASP A C 1
ATOM 3549 O O . ASP A 1 515 ? -6.982 -13.439 -67.911 1.00 27.95 515 ASP A O 1
ATOM 3553 N N . ASP A 1 516 ? -6.889 -12.119 -69.722 1.00 34.72 516 ASP A N 1
ATOM 3554 C CA . ASP A 1 516 ? -6.168 -11.019 -69.062 1.00 34.72 516 ASP A CA 1
ATOM 3555 C C . ASP A 1 516 ? -7.100 -10.212 -68.137 1.00 34.72 516 ASP A C 1
ATOM 3557 O O . ASP A 1 516 ? -8.037 -9.570 -68.637 1.00 34.72 516 ASP A O 1
ATOM 3561 N N . ARG A 1 517 ? -6.811 -10.157 -66.819 1.00 29.14 517 ARG A N 1
ATOM 3562 C CA . ARG A 1 517 ? -7.093 -8.977 -65.962 1.00 29.14 517 ARG A CA 1
ATOM 3563 C C . ARG A 1 517 ? -6.509 -8.998 -64.536 1.00 29.14 517 ARG A C 1
ATOM 3565 O O . ARG A 1 517 ? -7.200 -8.644 -63.584 1.00 29.14 517 ARG A O 1
ATOM 3572 N N . ASP A 1 518 ? -5.216 -9.273 -64.397 1.00 26.23 518 ASP A N 1
ATOM 3573 C CA . ASP A 1 518 ? -4.505 -8.863 -63.181 1.00 26.23 518 ASP A CA 1
ATOM 3574 C C . ASP A 1 518 ? -4.193 -7.360 -63.239 1.00 26.23 518 ASP A C 1
ATOM 3576 O O . ASP A 1 518 ? -3.369 -6.903 -64.030 1.00 26.23 518 ASP A O 1
ATOM 3580 N N . ILE A 1 519 ? -4.855 -6.586 -62.376 1.00 30.33 519 ILE A N 1
ATOM 3581 C CA . ILE A 1 519 ? -4.301 -5.332 -61.849 1.00 30.33 519 ILE A CA 1
ATOM 3582 C C . ILE A 1 519 ? -3.902 -5.630 -60.404 1.00 30.33 519 ILE A C 1
ATOM 3584 O O . ILE A 1 519 ? -4.530 -5.172 -59.454 1.00 30.33 519 ILE A O 1
ATOM 3588 N N . ALA A 1 520 ? -2.865 -6.452 -60.257 1.00 26.14 520 ALA A N 1
ATOM 3589 C CA . ALA A 1 520 ? -2.081 -6.478 -59.037 1.00 26.14 520 ALA A CA 1
ATOM 3590 C C . ALA A 1 520 ? -1.181 -5.238 -59.070 1.00 26.14 520 ALA A C 1
ATOM 3592 O O . ALA A 1 520 ? -0.170 -5.209 -59.770 1.00 26.14 520 ALA A O 1
ATOM 3593 N N . THR A 1 521 ? -1.581 -4.175 -58.375 1.00 28.30 521 THR A N 1
ATOM 3594 C CA . THR A 1 521 ? -0.655 -3.086 -58.056 1.00 28.30 521 THR A CA 1
ATOM 3595 C C . THR A 1 521 ? 0.337 -3.602 -57.026 1.00 28.30 521 THR A C 1
ATOM 3597 O O . THR A 1 521 ? -0.032 -3.779 -55.866 1.00 28.30 521 THR A O 1
ATOM 3600 N N . GLU A 1 522 ? 1.578 -3.835 -57.453 1.00 27.19 522 GLU A N 1
ATOM 3601 C CA . GLU A 1 522 ? 2.719 -3.958 -56.545 1.00 27.19 522 GLU A CA 1
ATOM 3602 C C . GLU A 1 522 ? 2.748 -2.721 -55.632 1.00 27.19 522 GLU A C 1
ATOM 3604 O O . GLU A 1 522 ? 2.810 -1.585 -56.107 1.00 27.19 522 GLU A O 1
ATOM 3609 N N . PHE A 1 523 ? 2.646 -2.948 -54.324 1.00 29.20 523 PHE A N 1
ATOM 3610 C CA . PHE A 1 523 ? 2.808 -1.922 -53.300 1.00 29.20 523 PHE A CA 1
ATOM 3611 C C . PHE A 1 523 ? 4.276 -1.973 -52.853 1.00 29.20 523 PHE A C 1
ATOM 3613 O O . PHE A 1 523 ? 4.688 -2.949 -52.227 1.00 29.20 523 PHE A O 1
ATOM 3620 N N . GLU A 1 524 ? 5.090 -0.976 -53.218 1.00 27.28 524 GLU A N 1
ATOM 3621 C CA . GLU A 1 524 ? 6.485 -0.903 -52.751 1.00 27.28 524 GLU A CA 1
ATOM 3622 C C . GLU A 1 524 ? 6.534 -0.463 -51.267 1.00 27.28 524 GLU A C 1
ATOM 3624 O O . GLU A 1 524 ? 5.925 0.553 -50.915 1.00 27.28 524 GLU A O 1
ATOM 3629 N N . PRO A 1 525 ? 7.238 -1.194 -50.377 1.00 33.44 525 PRO A N 1
ATOM 3630 C CA . PRO A 1 525 ? 7.148 -1.005 -48.925 1.00 33.44 525 PRO A CA 1
ATOM 3631 C C . PRO A 1 525 ? 8.181 -0.005 -48.354 1.00 33.44 525 PRO A C 1
ATOM 3633 O O . PRO A 1 525 ? 8.975 -0.362 -47.485 1.00 33.44 525 PRO A O 1
ATOM 3636 N N . ASP A 1 526 ? 8.145 1.260 -48.794 1.00 38.84 526 ASP A N 1
ATOM 3637 C CA . ASP A 1 526 ? 9.166 2.285 -48.456 1.00 38.84 526 ASP A CA 1
ATOM 3638 C C . ASP A 1 526 ? 8.668 3.470 -47.587 1.00 38.84 526 ASP A C 1
ATOM 3640 O O . ASP A 1 526 ? 9.353 4.486 -47.447 1.00 38.84 526 ASP A O 1
ATOM 3644 N N . GLN A 1 527 ? 7.474 3.387 -46.981 1.00 39.19 527 GLN A N 1
ATOM 3645 C CA . GLN A 1 527 ? 6.949 4.440 -46.078 1.00 39.19 527 GLN A CA 1
ATOM 3646 C C . GLN A 1 527 ? 6.394 3.923 -44.741 1.00 39.19 527 GLN A C 1
ATOM 3648 O O . GLN A 1 527 ? 6.569 4.590 -43.719 1.00 39.19 527 GLN A O 1
ATOM 3653 N N . ASP A 1 528 ? 5.759 2.749 -44.715 1.00 41.84 528 ASP A N 1
ATOM 3654 C CA . ASP A 1 528 ? 5.080 2.248 -43.507 1.00 41.84 528 ASP A CA 1
ATOM 3655 C C . ASP A 1 528 ? 6.016 1.495 -42.553 1.00 41.84 528 ASP A C 1
ATOM 3657 O O . ASP A 1 528 ? 5.864 1.582 -41.336 1.00 41.84 528 ASP A O 1
ATOM 3661 N N . SER A 1 529 ? 7.066 0.864 -43.082 1.00 43.69 529 SER A N 1
ATOM 3662 C CA . SER A 1 529 ? 8.131 0.219 -42.299 1.00 43.69 529 SER A CA 1
ATOM 3663 C C . SER A 1 529 ? 8.804 1.187 -41.309 1.00 43.69 529 SER A C 1
ATOM 3665 O O . SER A 1 529 ? 9.037 0.841 -40.152 1.00 43.69 529 SER A O 1
ATOM 3667 N N . ASN A 1 530 ? 9.030 2.437 -41.725 1.00 48.19 530 ASN A N 1
ATOM 3668 C CA . ASN A 1 530 ? 9.632 3.500 -40.909 1.00 48.19 530 ASN A CA 1
ATOM 3669 C C . ASN A 1 530 ? 8.760 3.986 -39.733 1.00 48.19 530 ASN A C 1
ATOM 3671 O O . ASN A 1 530 ? 9.234 4.788 -38.928 1.00 48.19 530 ASN A O 1
ATOM 3675 N N . GLN A 1 531 ? 7.501 3.551 -39.621 1.00 54.59 531 GLN A N 1
ATOM 3676 C CA . GLN A 1 531 ? 6.632 3.917 -38.496 1.00 54.59 531 GLN A CA 1
ATOM 3677 C C . GLN A 1 531 ? 6.823 2.969 -37.305 1.00 54.59 531 GLN A C 1
ATOM 3679 O O . GLN A 1 531 ? 6.938 3.437 -36.176 1.00 54.59 531 GLN A O 1
ATOM 3684 N N . GLU A 1 532 ? 6.947 1.666 -37.568 1.00 60.94 532 GLU A N 1
ATOM 3685 C CA . GLU A 1 532 ? 7.152 0.620 -36.555 1.00 60.94 532 GLU A CA 1
ATOM 3686 C C . GLU A 1 532 ? 8.589 0.590 -36.007 1.00 60.94 532 GLU A C 1
ATOM 3688 O O . GLU A 1 532 ? 8.782 0.364 -34.814 1.00 60.94 532 GLU A O 1
ATOM 3693 N N . PHE A 1 533 ? 9.603 0.863 -36.845 1.00 52.91 533 PHE A N 1
ATOM 3694 C CA . PHE A 1 533 ? 11.027 0.703 -36.487 1.00 52.91 533 PHE A CA 1
ATOM 3695 C C . PHE A 1 533 ? 11.462 1.401 -35.185 1.00 52.91 533 PHE A C 1
ATOM 3697 O O . PHE A 1 533 ? 12.370 0.906 -34.522 1.00 52.91 533 PHE A O 1
ATOM 3704 N N . GLY A 1 534 ? 10.853 2.538 -34.828 1.00 59.22 534 GLY A N 1
ATOM 3705 C CA . GLY A 1 534 ? 11.165 3.252 -33.585 1.00 59.22 534 GLY A CA 1
ATOM 3706 C C . GLY A 1 534 ? 10.616 2.558 -32.336 1.00 59.22 534 GLY A C 1
ATOM 3707 O O . GLY A 1 534 ? 11.336 2.408 -31.359 1.00 59.22 534 GLY A O 1
ATOM 3708 N N . PHE A 1 535 ? 9.368 2.086 -32.385 1.00 66.75 535 PHE A N 1
ATOM 3709 C CA . PHE A 1 535 ? 8.728 1.398 -31.259 1.00 66.75 535 PHE A CA 1
ATOM 3710 C C . PHE A 1 535 ? 9.325 0.010 -31.030 1.00 66.75 535 PHE A C 1
ATOM 3712 O O . PHE A 1 535 ? 9.537 -0.396 -29.893 1.00 66.75 535 PHE A O 1
ATOM 3719 N N . VAL A 1 536 ? 9.616 -0.709 -32.116 1.00 73.00 536 VAL A N 1
ATOM 3720 C CA . VAL A 1 536 ? 10.154 -2.074 -32.073 1.00 73.00 536 VAL A CA 1
ATOM 3721 C C . VAL A 1 536 ? 11.527 -2.127 -31.399 1.00 73.00 536 VAL A C 1
ATOM 3723 O O . VAL A 1 536 ? 11.756 -3.008 -30.573 1.00 73.00 536 VAL A O 1
ATOM 3726 N N . ALA A 1 537 ? 12.418 -1.179 -31.708 1.00 70.06 537 ALA A N 1
ATOM 3727 C CA . ALA A 1 537 ? 13.792 -1.183 -31.207 1.00 70.06 537 ALA A CA 1
ATOM 3728 C C . ALA A 1 537 ? 13.877 -1.098 -29.670 1.00 70.06 537 ALA A C 1
ATOM 3730 O O . ALA A 1 537 ? 14.681 -1.815 -29.073 1.00 70.06 537 ALA A O 1
ATOM 3731 N N . ASP A 1 538 ? 13.026 -0.281 -29.034 1.00 70.44 538 ASP A N 1
ATOM 3732 C CA . ASP A 1 538 ? 12.956 -0.167 -27.569 1.00 70.44 538 ASP A CA 1
ATOM 3733 C C . ASP A 1 538 ? 12.637 -1.541 -26.928 1.00 70.44 538 ASP A C 1
ATOM 3735 O O . ASP A 1 538 ? 13.311 -1.969 -25.988 1.00 70.44 538 ASP A O 1
ATOM 3739 N N . TYR A 1 539 ? 11.658 -2.278 -27.474 1.00 76.06 539 TYR A N 1
ATOM 3740 C CA . TYR A 1 539 ? 11.274 -3.607 -26.972 1.00 76.06 539 TYR A CA 1
ATOM 3741 C C . TYR A 1 539 ? 12.286 -4.709 -27.305 1.00 76.06 539 TYR A C 1
ATOM 3743 O O . TYR A 1 539 ? 12.495 -5.589 -26.473 1.00 76.06 539 TYR A O 1
ATOM 3751 N N . GLU A 1 540 ? 12.920 -4.695 -28.484 1.00 78.06 540 GLU A N 1
ATOM 3752 C CA . GLU A 1 540 ? 13.967 -5.671 -28.831 1.00 78.06 540 GLU A CA 1
ATOM 3753 C C . GLU A 1 540 ? 15.126 -5.616 -27.825 1.00 78.06 540 GLU A C 1
ATOM 3755 O O . GLU A 1 540 ? 15.567 -6.656 -27.328 1.00 78.06 540 GLU A O 1
ATOM 3760 N N . VAL A 1 541 ? 15.567 -4.400 -27.474 1.00 75.75 541 VAL A N 1
ATOM 3761 C CA . VAL A 1 541 ? 16.633 -4.167 -26.491 1.00 75.75 541 VAL A CA 1
ATOM 3762 C C . VAL A 1 541 ? 16.188 -4.557 -25.081 1.00 75.75 541 VAL A C 1
ATOM 3764 O O . VAL A 1 541 ? 16.875 -5.346 -24.437 1.00 75.75 541 VAL A O 1
ATOM 3767 N N . HIS A 1 542 ? 15.052 -4.039 -24.604 1.00 72.00 542 HIS A N 1
ATOM 3768 C CA . HIS A 1 542 ? 14.632 -4.221 -23.211 1.00 72.00 542 HIS A CA 1
ATOM 3769 C C . HIS A 1 542 ? 14.136 -5.649 -22.913 1.00 72.00 542 HIS A C 1
ATOM 3771 O O . HIS A 1 542 ? 14.488 -6.227 -21.887 1.00 72.00 542 HIS A O 1
ATOM 3777 N N . LEU A 1 543 ? 13.368 -6.273 -23.816 1.00 76.38 543 LEU A N 1
ATOM 3778 C CA . LEU A 1 543 ? 12.838 -7.629 -23.607 1.00 76.38 543 LEU A CA 1
ATOM 3779 C C . LEU A 1 543 ? 13.824 -8.741 -23.998 1.00 76.38 543 LEU A C 1
ATOM 3781 O O . LEU A 1 543 ? 13.607 -9.901 -23.620 1.00 76.38 543 LEU A O 1
ATOM 3785 N N . GLY A 1 544 ? 14.886 -8.411 -24.742 1.00 76.00 544 GLY A N 1
ATOM 3786 C CA . GLY A 1 544 ? 15.857 -9.369 -25.276 1.00 76.00 544 GLY A CA 1
ATOM 3787 C C . GLY A 1 544 ? 15.282 -10.246 -26.394 1.00 76.00 544 GLY A C 1
ATOM 3788 O O . GLY A 1 544 ? 15.556 -11.446 -26.442 1.00 76.00 544 GLY A O 1
ATOM 3789 N N . ILE A 1 545 ? 14.446 -9.665 -27.258 1.00 76.50 545 ILE A N 1
ATOM 3790 C CA . ILE A 1 545 ? 13.733 -10.358 -28.343 1.00 76.50 545 ILE A CA 1
ATOM 3791 C C . ILE A 1 545 ? 14.166 -9.839 -29.717 1.00 76.50 545 ILE A C 1
ATOM 3793 O O . ILE A 1 545 ? 14.799 -8.795 -29.826 1.00 76.50 545 ILE A O 1
ATOM 3797 N N . GLN A 1 546 ? 13.800 -10.563 -30.775 1.00 73.56 546 GLN A N 1
ATOM 3798 C CA . GLN A 1 546 ? 13.940 -10.099 -32.155 1.00 73.56 546 GLN A CA 1
ATOM 3799 C C . GLN A 1 546 ? 12.559 -10.075 -32.814 1.00 73.56 546 GLN A C 1
ATOM 3801 O O . GLN A 1 546 ? 11.868 -11.097 -32.839 1.00 73.56 546 GLN A O 1
ATOM 3806 N N . ALA A 1 547 ? 12.164 -8.926 -33.352 1.00 66.94 547 ALA A N 1
ATOM 3807 C CA . ALA A 1 547 ? 10.875 -8.748 -33.995 1.00 66.94 547 ALA A CA 1
ATOM 3808 C C . ALA A 1 547 ? 10.838 -9.414 -35.382 1.00 66.94 547 ALA A C 1
ATOM 3810 O O . ALA A 1 547 ? 11.817 -9.354 -36.139 1.00 66.94 547 ALA A O 1
ATOM 3811 N N . PRO A 1 548 ? 9.713 -10.041 -35.769 1.00 68.12 548 PRO A N 1
ATOM 3812 C CA . PRO A 1 548 ? 9.516 -10.450 -37.148 1.00 68.12 548 PRO A CA 1
ATOM 3813 C C . PRO A 1 548 ? 9.313 -9.205 -38.034 1.00 68.12 548 PRO A C 1
ATOM 3815 O O . PRO A 1 548 ? 8.795 -8.187 -37.573 1.00 68.12 548 PRO A O 1
ATOM 3818 N N . PRO A 1 549 ? 9.673 -9.259 -39.329 1.00 62.66 549 PRO A N 1
ATOM 3819 C CA . PRO A 1 549 ? 9.303 -8.196 -40.257 1.00 62.66 549 PRO A CA 1
ATOM 3820 C C . PRO A 1 549 ? 7.775 -8.085 -40.338 1.00 62.66 549 PRO A C 1
ATOM 3822 O O . PRO A 1 549 ? 7.079 -9.102 -40.316 1.00 62.66 549 PRO A O 1
ATOM 3825 N N . LEU A 1 550 ? 7.256 -6.862 -40.483 1.00 65.38 550 LEU A N 1
ATOM 3826 C CA . LEU A 1 550 ? 5.821 -6.623 -40.621 1.00 65.38 550 LEU A CA 1
ATOM 3827 C C . LEU A 1 550 ? 5.273 -7.355 -41.860 1.00 65.38 550 LEU A C 1
ATOM 3829 O O . LEU A 1 550 ? 5.662 -7.059 -42.990 1.00 65.38 550 LEU A O 1
ATOM 3833 N N . GLN A 1 551 ? 4.390 -8.330 -41.634 1.00 54.75 551 GLN A N 1
ATOM 3834 C CA . GLN A 1 551 ? 3.836 -9.211 -42.674 1.00 54.75 551 GLN A CA 1
ATOM 3835 C C . GLN A 1 551 ? 2.308 -9.141 -42.797 1.00 54.75 551 GLN A C 1
ATOM 3837 O O . GLN A 1 551 ? 1.761 -9.723 -43.731 1.00 54.75 551 GLN A O 1
ATOM 3842 N N . ASP A 1 552 ? 1.615 -8.453 -41.884 1.00 66.50 552 ASP A N 1
ATOM 3843 C CA . ASP A 1 552 ? 0.161 -8.560 -41.738 1.00 66.50 552 ASP A CA 1
ATOM 3844 C C . ASP A 1 552 ? -0.578 -7.218 -41.849 1.00 66.50 552 ASP A C 1
ATOM 3846 O O . ASP A 1 552 ? -1.162 -6.702 -40.897 1.00 66.50 552 ASP A O 1
ATOM 3850 N N . PHE A 1 553 ? -0.553 -6.653 -43.053 1.00 65.25 553 PHE A N 1
ATOM 3851 C CA . PHE A 1 553 ? -1.199 -5.375 -43.369 1.00 65.25 553 PHE A CA 1
ATOM 3852 C C . PHE A 1 553 ? -2.741 -5.445 -43.349 1.00 65.25 553 PHE A C 1
ATOM 3854 O O . PHE A 1 553 ? -3.395 -4.434 -43.107 1.00 65.25 553 PHE A O 1
ATOM 3861 N N . ASP A 1 554 ? -3.323 -6.637 -43.523 1.00 76.62 554 ASP A N 1
ATOM 3862 C CA . ASP A 1 554 ? -4.780 -6.850 -43.561 1.00 76.62 554 ASP A CA 1
ATOM 3863 C C . ASP A 1 554 ? -5.391 -7.157 -42.173 1.00 76.62 554 ASP A C 1
ATOM 3865 O O . ASP A 1 554 ? -6.591 -7.430 -42.069 1.00 76.62 554 ASP A O 1
ATOM 3869 N N . ALA A 1 555 ? -4.592 -7.134 -41.095 1.00 81.25 555 ALA A N 1
ATOM 3870 C CA . ALA A 1 555 ? -5.019 -7.493 -39.736 1.00 81.25 555 ALA A CA 1
ATOM 3871 C C . ALA A 1 555 ? -6.304 -6.767 -39.297 1.00 81.25 555 ALA A C 1
ATOM 3873 O O . ALA A 1 555 ? -7.255 -7.402 -38.838 1.00 81.25 555 ALA A O 1
ATOM 3874 N N . LEU A 1 556 ? -6.357 -5.446 -39.502 1.00 84.69 556 LEU A N 1
ATOM 3875 C CA . LEU A 1 556 ? -7.487 -4.595 -39.110 1.00 84.69 556 LEU A CA 1
ATOM 3876 C C . LEU A 1 556 ? -8.759 -4.896 -39.909 1.00 84.69 556 LEU A C 1
ATOM 3878 O O . LEU A 1 556 ? -9.854 -4.879 -39.345 1.00 84.69 556 LEU A O 1
ATOM 3882 N N . GLN A 1 557 ? -8.629 -5.208 -41.205 1.00 85.56 557 GLN A N 1
ATOM 3883 C CA . GLN A 1 557 ? -9.773 -5.598 -42.027 1.00 85.56 557 GLN A CA 1
ATOM 3884 C C . GLN A 1 557 ? -10.345 -6.933 -41.540 1.00 85.56 557 GLN A C 1
ATOM 3886 O O . GLN A 1 557 ? -11.548 -7.033 -41.302 1.00 85.56 557 GLN A O 1
ATOM 3891 N N . ARG A 1 558 ? -9.495 -7.944 -41.317 1.00 88.50 558 ARG A N 1
ATOM 3892 C CA . ARG A 1 558 ? -9.955 -9.251 -40.821 1.00 88.50 558 ARG A CA 1
ATOM 3893 C C . ARG A 1 558 ? -10.555 -9.159 -39.420 1.00 88.50 558 ARG A C 1
ATOM 3895 O O . ARG A 1 558 ? -11.556 -9.818 -39.154 1.00 88.50 558 ARG A O 1
ATOM 3902 N N . ALA A 1 559 ? -9.991 -8.328 -38.544 1.00 87.00 559 ALA A N 1
ATOM 3903 C CA . ALA A 1 559 ? -10.574 -8.047 -37.238 1.00 87.00 559 ALA A CA 1
ATOM 3904 C C . ALA A 1 559 ? -11.978 -7.438 -37.388 1.00 87.00 559 ALA A C 1
ATOM 3906 O O . ALA A 1 559 ? -12.927 -7.993 -36.842 1.00 87.00 559 ALA A O 1
ATOM 3907 N N . SER A 1 560 ? -12.139 -6.398 -38.218 1.00 88.75 560 SER A N 1
ATOM 3908 C CA . SER A 1 560 ? -13.446 -5.790 -38.513 1.00 88.75 560 SER A CA 1
ATOM 3909 C C . SER A 1 560 ? -14.474 -6.790 -39.061 1.00 88.75 560 SER A C 1
ATOM 3911 O O . SER A 1 560 ? -15.651 -6.710 -38.709 1.00 88.75 560 SER A O 1
ATOM 3913 N N . GLU A 1 561 ? -14.058 -7.718 -39.927 1.00 88.56 561 GLU A N 1
ATOM 3914 C CA . GLU A 1 561 ? -14.932 -8.744 -40.516 1.00 88.56 561 GLU A CA 1
ATOM 3915 C C . GLU A 1 561 ? -15.381 -9.810 -39.500 1.00 88.56 561 GLU A C 1
ATOM 3917 O O . GLU A 1 561 ? -16.494 -10.326 -39.613 1.00 88.56 561 GLU A O 1
ATOM 3922 N N . VAL A 1 562 ? -14.544 -10.140 -38.508 1.00 86.50 562 VAL A N 1
ATOM 3923 C CA . VAL A 1 562 ? -14.828 -11.187 -37.508 1.00 86.50 562 VAL A CA 1
ATOM 3924 C C . VAL A 1 562 ? -15.544 -10.643 -36.270 1.00 86.50 562 VAL A C 1
ATOM 3926 O O . VAL A 1 562 ? -16.469 -11.291 -35.779 1.00 86.50 562 VAL A O 1
ATOM 3929 N N . THR A 1 563 ? -15.152 -9.472 -35.759 1.00 86.62 563 THR A N 1
ATOM 3930 C CA . THR A 1 563 ? -15.793 -8.851 -34.583 1.00 86.62 563 THR A CA 1
ATOM 3931 C C . THR A 1 563 ? -17.091 -8.128 -34.941 1.00 86.62 563 THR A C 1
ATOM 3933 O O . THR A 1 563 ? -17.934 -7.916 -34.071 1.00 86.62 563 THR A O 1
ATOM 3936 N N . GLY A 1 564 ? -17.256 -7.725 -36.208 1.00 87.38 564 GLY A N 1
ATOM 3937 C CA . GLY A 1 564 ? -18.324 -6.825 -36.649 1.00 87.38 564 GLY A CA 1
ATOM 3938 C C . GLY A 1 564 ? -18.121 -5.364 -36.224 1.00 87.38 564 GLY A C 1
ATOM 3939 O O . GLY A 1 564 ? -19.013 -4.545 -36.441 1.00 87.38 564 GLY A O 1
ATOM 3940 N N . VAL A 1 565 ? -16.968 -5.034 -35.630 1.00 86.94 565 VAL A N 1
ATOM 3941 C CA . VAL A 1 565 ? -16.629 -3.712 -35.095 1.00 86.94 565 VAL A CA 1
ATOM 3942 C C . VAL A 1 565 ? -15.298 -3.253 -35.702 1.00 86.94 565 VAL A C 1
ATOM 3944 O O . VAL A 1 565 ? -14.274 -3.876 -35.416 1.00 86.94 565 VAL A O 1
ATOM 3947 N N . PRO A 1 566 ? -15.272 -2.180 -36.516 1.00 90.69 566 PRO A N 1
ATOM 3948 C CA . PRO A 1 566 ? -14.038 -1.661 -37.101 1.00 90.69 566 PRO A CA 1
ATOM 3949 C C . PRO A 1 566 ? -13.032 -1.199 -36.027 1.00 90.69 566 PRO A C 1
ATOM 3951 O O . PRO A 1 566 ? -13.378 -0.332 -35.213 1.00 90.69 566 PRO A O 1
ATOM 3954 N N . PRO A 1 567 ? -11.799 -1.744 -36.009 1.00 92.81 567 PRO A N 1
ATOM 3955 C CA . PRO A 1 567 ? -10.714 -1.268 -35.160 1.00 92.81 567 PRO A CA 1
ATOM 3956 C C . PRO A 1 567 ? -9.792 -0.296 -35.911 1.00 92.81 567 PRO A C 1
ATOM 3958 O O . PRO A 1 567 ? -9.683 -0.347 -37.136 1.00 92.81 567 PRO A O 1
ATOM 3961 N N . VAL A 1 568 ? -9.057 0.537 -35.176 1.00 92.50 568 VAL A N 1
ATOM 3962 C CA . VAL A 1 568 ? -7.956 1.359 -35.715 1.00 92.50 568 VAL A CA 1
ATOM 3963 C C . VAL A 1 568 ? -6.693 1.220 -34.874 1.00 92.50 568 VAL A C 1
ATOM 3965 O O . VAL A 1 568 ? -6.775 0.928 -33.681 1.00 92.50 568 VAL A O 1
ATOM 3968 N N . LEU A 1 569 ? -5.538 1.501 -35.480 1.00 91.31 569 LEU A N 1
ATOM 3969 C CA . LEU A 1 569 ? -4.300 1.768 -34.743 1.00 91.31 569 LEU A CA 1
ATOM 3970 C C . LEU A 1 569 ? -4.080 3.278 -34.640 1.00 91.31 569 LEU A C 1
ATOM 3972 O O . LEU A 1 569 ? -4.226 3.993 -35.635 1.00 91.31 569 LEU A O 1
ATOM 3976 N N . VAL A 1 570 ? -3.683 3.750 -33.461 1.00 93.25 570 VAL A N 1
ATOM 3977 C CA . VAL A 1 570 ? -3.260 5.134 -33.219 1.00 93.25 570 VAL A CA 1
ATOM 3978 C C . VAL A 1 570 ? -1.844 5.124 -32.663 1.00 93.25 570 VAL A C 1
ATOM 3980 O O . VAL A 1 570 ? -1.624 4.820 -31.493 1.00 93.25 570 VAL A O 1
ATOM 3983 N N . TYR A 1 571 ? -0.880 5.481 -33.508 1.00 90.69 571 TYR A N 1
ATOM 3984 C CA . TYR A 1 571 ? 0.498 5.718 -33.093 1.00 90.69 571 TYR A CA 1
ATOM 3985 C C . TYR A 1 571 ? 0.592 7.128 -32.511 1.00 90.69 571 TYR A C 1
ATOM 3987 O O . TYR A 1 571 ? 0.321 8.092 -33.228 1.00 90.69 571 TYR A O 1
ATOM 3995 N N . ALA A 1 572 ? 0.995 7.265 -31.249 1.00 91.38 572 ALA A N 1
ATOM 3996 C CA . ALA A 1 572 ? 1.303 8.552 -30.630 1.00 91.38 572 ALA A CA 1
ATOM 3997 C C . ALA A 1 572 ? 2.810 8.624 -30.362 1.00 91.38 572 ALA A C 1
ATOM 3999 O O . ALA A 1 572 ? 3.335 7.896 -29.516 1.00 91.38 572 ALA A O 1
ATOM 4000 N N . ARG A 1 573 ? 3.508 9.476 -31.119 1.00 87.38 573 ARG A N 1
ATOM 4001 C CA . ARG A 1 573 ? 4.974 9.569 -31.114 1.00 87.38 573 ARG A CA 1
ATOM 4002 C C . ARG A 1 573 ? 5.452 11.008 -31.059 1.00 87.38 573 ARG A C 1
ATOM 4004 O O . ARG A 1 573 ? 4.786 11.901 -31.579 1.00 87.38 573 ARG A O 1
ATOM 4011 N N . PHE A 1 574 ? 6.634 11.224 -30.499 1.00 85.75 574 PHE A N 1
ATOM 4012 C CA . PHE A 1 574 ? 7.275 12.532 -30.529 1.00 85.75 574 PHE A CA 1
ATOM 4013 C C . PHE A 1 574 ? 8.314 12.594 -31.652 1.00 85.75 574 PHE A C 1
ATOM 4015 O O . PHE A 1 574 ? 9.104 11.668 -31.834 1.00 85.75 574 PHE A O 1
ATOM 4022 N N . VAL A 1 575 ? 8.300 13.680 -32.424 1.00 81.56 575 VAL A N 1
ATOM 4023 C CA . VAL A 1 575 ? 9.221 13.919 -33.545 1.00 81.56 575 VAL A CA 1
ATOM 4024 C C . VAL A 1 575 ? 9.882 15.298 -33.421 1.00 81.56 575 VAL A C 1
ATOM 4026 O O . VAL A 1 575 ? 9.233 16.233 -32.943 1.00 81.56 575 VAL A O 1
ATOM 4029 N N . PRO A 1 576 ? 11.134 15.482 -33.879 1.00 80.06 576 PRO A N 1
ATOM 4030 C CA . PRO A 1 576 ? 11.800 16.779 -33.817 1.00 80.06 576 PRO A CA 1
ATOM 4031 C C . PRO A 1 576 ? 10.990 17.894 -34.492 1.00 80.06 576 PRO A C 1
ATOM 4033 O O . PRO A 1 576 ? 10.405 17.714 -35.565 1.00 80.06 576 PRO A O 1
ATOM 4036 N N . ALA A 1 577 ? 10.985 19.087 -33.892 1.00 65.25 577 ALA A N 1
ATOM 4037 C CA . ALA A 1 577 ? 10.177 20.216 -34.367 1.00 65.25 577 ALA A CA 1
ATOM 4038 C C . ALA A 1 577 ? 10.493 20.652 -35.819 1.00 65.25 577 ALA A C 1
ATOM 4040 O O . ALA A 1 577 ? 9.630 21.207 -36.509 1.00 65.25 577 ALA A O 1
ATOM 4041 N N . THR A 1 578 ? 11.705 20.375 -36.316 1.00 59.16 578 THR A N 1
ATOM 4042 C CA . THR A 1 578 ? 12.102 20.588 -37.721 1.00 59.16 578 THR A CA 1
ATOM 4043 C C . THR A 1 578 ? 11.278 19.761 -38.705 1.00 59.16 578 THR A C 1
ATOM 4045 O O . THR A 1 578 ? 10.966 20.239 -39.798 1.00 59.16 578 THR A O 1
ATOM 4048 N N . ASP A 1 579 ? 10.881 18.558 -38.302 1.00 57.06 579 ASP A N 1
ATOM 4049 C CA . ASP A 1 579 ? 10.300 17.541 -39.176 1.00 57.06 579 ASP A CA 1
ATOM 4050 C C . ASP A 1 579 ? 8.769 17.655 -39.150 1.00 57.06 579 ASP A C 1
ATOM 4052 O O . ASP A 1 579 ? 8.113 17.675 -40.195 1.00 57.06 579 ASP A O 1
ATOM 4056 N N . ALA A 1 580 ? 8.202 17.901 -37.962 1.00 49.41 580 ALA A N 1
ATOM 4057 C CA . ALA A 1 580 ? 6.794 18.264 -37.785 1.00 49.41 580 ALA A CA 1
ATOM 4058 C C . ALA A 1 580 ? 6.386 19.505 -38.606 1.00 49.41 580 ALA A C 1
ATOM 4060 O O . ALA A 1 580 ? 5.262 19.586 -39.109 1.00 49.41 580 ALA A O 1
ATOM 4061 N N . THR A 1 581 ? 7.301 20.463 -38.797 1.00 44.94 581 THR A N 1
ATOM 4062 C CA . THR A 1 581 ? 7.034 21.667 -39.602 1.00 44.94 581 THR A CA 1
ATOM 4063 C C . THR A 1 581 ? 6.843 21.328 -41.091 1.00 44.94 581 THR A C 1
ATOM 4065 O O . THR A 1 581 ? 5.969 21.906 -41.736 1.00 44.94 581 THR A O 1
ATOM 4068 N N . GLN A 1 582 ? 7.559 20.334 -41.637 1.00 44.75 582 GLN A N 1
ATOM 4069 C CA . GLN A 1 582 ? 7.331 19.861 -43.014 1.00 44.75 582 GLN A CA 1
ATOM 4070 C C . GLN A 1 582 ? 6.000 19.097 -43.162 1.00 44.75 582 GLN A C 1
ATOM 4072 O O . GLN A 1 582 ? 5.334 19.205 -44.198 1.00 44.75 582 GLN A O 1
ATOM 4077 N N . ALA A 1 583 ? 5.563 18.372 -42.126 1.00 43.66 583 ALA A N 1
ATOM 4078 C CA . ALA A 1 583 ? 4.247 17.721 -42.097 1.00 43.66 583 ALA A CA 1
ATOM 4079 C C . ALA A 1 583 ? 3.088 18.745 -42.062 1.00 43.66 583 ALA A C 1
ATOM 4081 O O . ALA A 1 583 ? 2.062 18.573 -42.729 1.00 43.66 583 ALA A O 1
ATOM 4082 N N . LEU A 1 584 ? 3.264 19.861 -41.347 1.00 41.69 584 LEU A N 1
ATOM 4083 C CA . LEU A 1 584 ? 2.310 20.978 -41.323 1.00 41.69 584 LEU A CA 1
ATOM 4084 C C . LEU A 1 584 ? 2.238 21.733 -42.665 1.00 41.69 584 LEU A C 1
ATOM 4086 O O . LEU A 1 584 ? 1.149 22.103 -43.104 1.00 41.69 584 LEU A O 1
ATOM 4090 N N . GLU A 1 585 ? 3.360 21.923 -43.368 1.00 39.25 585 GLU A N 1
ATOM 4091 C CA . GLU A 1 585 ? 3.351 22.555 -44.699 1.00 39.25 585 GLU A CA 1
ATOM 4092 C C . GLU A 1 585 ? 2.729 21.665 -45.792 1.00 39.25 585 GLU A C 1
ATOM 4094 O O . GLU A 1 585 ? 2.096 22.174 -46.720 1.00 39.25 585 GLU A O 1
ATOM 4099 N N . THR A 1 586 ? 2.853 20.338 -45.680 1.00 41.94 586 THR A N 1
ATOM 4100 C CA . THR A 1 586 ? 2.286 19.384 -46.654 1.00 41.94 586 THR A CA 1
ATOM 4101 C C . THR A 1 586 ? 0.798 19.102 -46.433 1.00 41.94 586 THR A C 1
ATOM 4103 O O . THR A 1 586 ? 0.055 18.983 -47.409 1.00 41.94 586 THR A O 1
ATOM 4106 N N . SER A 1 587 ? 0.324 19.084 -45.183 1.00 39.72 587 SER A N 1
ATOM 4107 C CA . SER A 1 587 ? -1.106 18.941 -44.848 1.00 39.72 587 SER A CA 1
ATOM 4108 C C . SER A 1 587 ? -1.959 20.170 -45.213 1.00 39.72 587 SER A C 1
ATOM 4110 O O . SER A 1 587 ? -3.174 20.056 -45.379 1.00 39.72 587 SER A O 1
ATOM 4112 N N . GLY A 1 588 ? -1.342 21.336 -45.446 1.00 32.28 588 GLY A N 1
ATOM 4113 C CA . GLY A 1 588 ? -2.018 22.551 -45.922 1.00 32.28 588 GLY A CA 1
ATOM 4114 C C . GLY A 1 588 ? -2.527 22.508 -47.377 1.00 32.28 588 GLY A C 1
ATOM 4115 O O . GLY A 1 588 ? -3.221 23.431 -47.818 1.00 32.28 588 GLY A O 1
ATOM 4116 N N . LEU A 1 589 ? -2.210 21.462 -48.150 1.00 29.28 589 LEU A N 1
ATOM 4117 C CA . LEU A 1 589 ? -2.603 21.341 -49.557 1.00 29.28 589 LEU A CA 1
ATOM 4118 C C . LEU A 1 589 ? -4.018 20.762 -49.734 1.00 29.28 589 LEU A C 1
ATOM 4120 O O . LEU A 1 589 ? -4.217 19.571 -49.943 1.00 29.28 589 LEU A O 1
ATOM 4124 N N . SER A 1 590 ? -4.995 21.676 -49.709 1.00 28.88 590 SER A N 1
ATOM 4125 C CA . SER A 1 590 ? -6.315 21.631 -50.372 1.00 28.88 590 SER A CA 1
ATOM 4126 C C . SER A 1 590 ? -6.740 20.312 -51.047 1.00 28.88 590 SER A C 1
ATOM 4128 O O . SER A 1 590 ? -6.170 19.914 -52.062 1.00 28.88 590 SER A O 1
ATOM 4130 N N . LYS A 1 591 ? -7.897 19.778 -50.619 1.00 33.81 591 LYS A N 1
ATOM 4131 C CA . LYS A 1 591 ? -8.680 18.704 -51.269 1.00 33.81 591 LYS A CA 1
ATOM 4132 C C . LYS A 1 591 ? -8.771 18.842 -52.805 1.00 33.81 591 LYS A C 1
ATOM 4134 O O . LYS A 1 591 ? -9.712 19.444 -53.325 1.00 33.81 591 LYS A O 1
ATOM 4139 N N . SER A 1 592 ? -7.851 18.223 -53.545 1.00 28.20 592 SER A N 1
ATOM 4140 C CA . SER A 1 592 ? -7.980 17.994 -54.990 1.00 28.20 592 SER A CA 1
ATOM 4141 C C . SER A 1 592 ? -7.071 16.867 -55.475 1.00 28.20 592 SER A C 1
ATOM 4143 O O . SER A 1 592 ? -5.863 16.914 -55.267 1.00 28.20 592 SER A O 1
ATOM 4145 N N . ASN A 1 593 ? -7.656 15.894 -56.177 1.00 40.28 593 ASN A N 1
ATOM 4146 C CA . ASN A 1 593 ? -6.953 14.784 -56.823 1.00 40.28 593 ASN A CA 1
ATOM 4147 C C . ASN A 1 593 ? -5.810 15.271 -57.732 1.00 40.28 593 ASN A C 1
ATOM 4149 O O . ASN A 1 593 ? -6.096 15.851 -58.783 1.00 40.28 593 ASN A O 1
ATOM 4153 N N . GLN A 1 594 ? -4.554 14.938 -57.417 1.00 29.25 594 GLN A N 1
ATOM 4154 C CA . GLN A 1 594 ? -3.518 14.734 -58.436 1.00 29.25 594 GLN A CA 1
ATOM 4155 C C . GLN A 1 594 ? -2.329 13.903 -57.931 1.00 29.25 594 GLN A C 1
ATOM 4157 O O . GLN A 1 594 ? -1.998 13.903 -56.751 1.00 29.25 594 GLN A O 1
ATOM 4162 N N . GLU A 1 595 ? -1.729 13.156 -58.858 1.00 35.94 595 GLU A N 1
ATOM 4163 C CA . GLU A 1 595 ? -0.675 12.163 -58.627 1.00 35.94 595 GLU A CA 1
ATOM 4164 C C . GLU A 1 595 ? 0.607 12.815 -58.087 1.00 35.94 595 GLU A C 1
ATOM 4166 O O . GLU A 1 595 ? 1.169 13.726 -58.705 1.00 35.94 595 GLU A O 1
ATOM 4171 N N . ASN A 1 596 ? 1.094 12.341 -56.939 1.00 31.44 596 ASN A N 1
ATOM 4172 C CA . ASN A 1 596 ? 2.175 13.009 -56.224 1.00 31.44 596 ASN A CA 1
ATOM 4173 C C . ASN A 1 596 ? 3.559 12.563 -56.730 1.00 31.44 596 ASN A C 1
ATOM 4175 O O . ASN A 1 596 ? 4.096 11.541 -56.312 1.00 31.44 596 ASN A O 1
ATOM 4179 N N . ARG A 1 597 ? 4.167 13.346 -57.631 1.00 35.66 597 ARG A N 1
ATOM 4180 C CA . ARG A 1 597 ? 5.575 13.178 -58.039 1.00 35.66 597 ARG A CA 1
ATOM 4181 C C . ARG A 1 597 ? 6.521 13.933 -57.100 1.00 35.66 597 ARG A C 1
ATOM 4183 O O . ARG A 1 597 ? 7.212 14.858 -57.532 1.00 35.66 597 ARG A O 1
ATOM 4190 N N . LEU A 1 598 ? 6.590 13.508 -55.840 1.00 33.34 598 LEU A N 1
ATOM 4191 C CA . LEU A 1 598 ? 7.711 13.866 -54.969 1.00 33.34 598 LEU A CA 1
ATOM 4192 C C . LEU A 1 598 ? 8.970 13.144 -55.473 1.00 33.34 598 LEU A C 1
ATOM 4194 O O . LEU A 1 598 ? 8.973 11.944 -55.730 1.00 33.34 598 LEU A O 1
ATOM 4198 N N . THR A 1 599 ? 10.031 13.904 -55.732 1.00 32.81 599 THR A N 1
ATOM 4199 C CA . THR A 1 599 ? 11.250 13.387 -56.367 1.00 32.81 599 THR A CA 1
ATOM 4200 C C . THR A 1 599 ? 12.132 12.642 -55.370 1.00 32.81 599 THR A C 1
ATOM 4202 O O . THR A 1 599 ? 12.486 13.223 -54.349 1.00 32.81 599 THR A O 1
ATOM 4205 N N . GLN A 1 600 ? 12.610 11.449 -55.751 1.00 33.59 600 GLN A N 1
ATOM 4206 C CA . GLN A 1 600 ? 13.512 10.527 -55.019 1.00 33.59 600 GLN A CA 1
ATOM 4207 C C . GLN A 1 600 ? 14.793 11.129 -54.382 1.00 33.59 600 GLN A C 1
ATOM 4209 O O . GLN A 1 600 ? 15.572 10.404 -53.777 1.00 33.59 600 GLN A O 1
ATOM 4214 N N . ARG A 1 601 ? 15.060 12.434 -54.515 1.00 28.45 601 ARG A N 1
ATOM 4215 C CA . ARG A 1 601 ? 16.203 13.107 -53.878 1.00 28.45 601 ARG A CA 1
ATOM 4216 C C . ARG A 1 601 ? 15.989 13.453 -52.405 1.00 28.45 601 ARG A C 1
ATOM 4218 O O . ARG A 1 601 ? 16.950 13.359 -51.660 1.00 28.45 601 ARG A O 1
ATOM 4225 N N . SER A 1 602 ? 14.774 13.815 -51.991 1.00 36.56 602 SER A N 1
ATOM 4226 C CA . SER A 1 602 ? 14.501 14.140 -50.580 1.00 36.56 602 SER A CA 1
ATOM 4227 C C . SER A 1 602 ? 14.425 12.897 -49.689 1.00 36.56 602 SER A C 1
ATOM 4229 O O . SER A 1 602 ? 14.652 12.995 -48.491 1.00 36.56 602 SER A O 1
ATOM 4231 N N . VAL A 1 603 ? 14.133 11.729 -50.274 1.00 35.28 603 VAL A N 1
ATOM 4232 C CA . VAL A 1 603 ? 14.098 10.442 -49.559 1.00 35.28 603 VAL A CA 1
ATOM 4233 C C . VAL A 1 603 ? 15.515 9.995 -49.193 1.00 35.28 603 VAL A C 1
ATOM 4235 O O . VAL A 1 603 ? 15.776 9.736 -48.027 1.00 35.28 603 VAL A O 1
ATOM 4238 N N . ALA A 1 604 ? 16.458 10.038 -50.141 1.00 32.62 604 ALA A N 1
ATOM 4239 C CA . ALA A 1 604 ? 17.859 9.700 -49.874 1.00 32.62 604 ALA A CA 1
ATOM 4240 C C . ALA A 1 604 ? 18.523 10.625 -48.827 1.00 32.62 604 ALA A C 1
ATOM 4242 O O . ALA A 1 604 ? 19.336 10.165 -48.031 1.00 32.62 604 ALA A O 1
ATOM 4243 N N . GLU A 1 605 ? 18.168 11.917 -48.795 1.00 31.20 605 GLU A N 1
ATOM 4244 C CA . GLU A 1 605 ? 18.660 12.851 -47.764 1.00 31.20 605 GLU A CA 1
ATOM 4245 C C . GLU A 1 605 ? 18.045 12.562 -46.376 1.00 31.20 605 GLU A C 1
ATOM 4247 O O . GLU A 1 605 ? 18.732 12.711 -45.366 1.00 31.20 605 GLU A O 1
ATOM 4252 N N . ALA A 1 606 ? 16.795 12.085 -46.309 1.00 34.81 606 ALA A N 1
ATOM 4253 C CA . ALA A 1 606 ? 16.174 11.631 -45.061 1.00 34.81 606 ALA A CA 1
ATOM 4254 C C . ALA A 1 606 ? 16.769 10.298 -44.567 1.00 34.81 606 ALA A C 1
ATOM 4256 O O . ALA A 1 606 ? 17.095 10.174 -43.389 1.00 34.81 606 ALA A O 1
ATOM 4257 N N . GLU A 1 607 ? 16.997 9.333 -45.463 1.00 36.59 607 GLU A N 1
ATOM 4258 C CA . GLU A 1 607 ? 17.663 8.059 -45.156 1.00 36.59 607 GLU A CA 1
ATOM 4259 C C . GLU A 1 607 ? 19.091 8.262 -44.629 1.00 36.59 607 GLU A C 1
ATOM 4261 O O . GLU A 1 607 ? 19.497 7.595 -43.676 1.00 36.59 607 GLU A O 1
ATOM 4266 N N . GLU A 1 608 ? 19.853 9.202 -45.201 1.00 30.06 608 GLU A N 1
ATOM 4267 C CA . GLU A 1 608 ? 21.217 9.510 -44.755 1.00 30.06 608 GLU A CA 1
ATOM 4268 C C . GLU A 1 608 ? 21.235 10.180 -43.364 1.00 30.06 608 GLU A C 1
ATOM 4270 O O . GLU A 1 608 ? 22.125 9.896 -42.560 1.00 30.06 608 GLU A O 1
ATOM 4275 N N . LEU A 1 609 ? 20.213 10.979 -43.024 1.00 34.22 609 LEU A N 1
ATOM 4276 C CA . LEU A 1 609 ? 20.008 11.517 -41.671 1.00 34.22 609 LEU A CA 1
ATOM 4277 C C . LEU A 1 609 ? 19.586 10.426 -40.669 1.00 34.22 609 LEU A C 1
ATOM 4279 O O . LEU A 1 609 ? 20.164 10.335 -39.584 1.00 34.22 609 LEU A O 1
ATOM 4283 N N . THR A 1 610 ? 18.651 9.541 -41.032 1.00 37.38 610 THR A N 1
ATOM 4284 C CA . THR A 1 610 ? 18.237 8.411 -40.176 1.00 37.38 610 THR A CA 1
ATOM 4285 C C . THR A 1 610 ? 19.377 7.406 -39.961 1.00 37.38 610 THR A C 1
ATOM 4287 O O . THR A 1 610 ? 19.513 6.838 -38.878 1.00 37.38 610 THR A O 1
ATOM 4290 N N . ALA A 1 611 ? 20.251 7.210 -40.953 1.00 31.91 611 ALA A N 1
ATOM 4291 C CA . ALA A 1 611 ? 21.452 6.387 -40.820 1.00 31.91 611 ALA A CA 1
ATOM 4292 C C . ALA A 1 611 ? 22.530 7.029 -39.925 1.00 31.91 611 ALA A C 1
ATOM 4294 O O . ALA A 1 611 ? 23.264 6.303 -39.256 1.00 31.91 611 ALA A O 1
ATOM 4295 N N . GLN A 1 612 ? 22.614 8.364 -39.862 1.00 29.83 612 GLN A N 1
ATOM 4296 C CA . GLN A 1 612 ? 23.512 9.066 -38.932 1.00 29.83 612 GLN A CA 1
ATOM 4297 C C . GLN A 1 612 ? 22.989 9.045 -37.486 1.00 29.83 612 GLN A C 1
ATOM 4299 O O . GLN A 1 612 ? 23.786 8.882 -36.563 1.00 29.83 612 GLN A O 1
ATOM 4304 N N . GLY A 1 613 ? 21.666 9.084 -37.284 1.00 34.44 613 GLY A N 1
ATOM 4305 C CA . GLY A 1 613 ? 21.040 8.872 -35.970 1.00 34.44 613 GLY A CA 1
ATOM 4306 C C . GLY A 1 613 ? 21.260 7.469 -35.379 1.00 34.44 613 GLY A C 1
ATOM 4307 O O . GLY A 1 613 ? 21.198 7.296 -34.170 1.00 34.44 613 GLY A O 1
ATOM 4308 N N . LYS A 1 614 ? 21.597 6.462 -36.198 1.00 35.19 614 LYS A N 1
ATOM 4309 C CA . LYS A 1 614 ? 21.863 5.079 -35.743 1.00 35.19 614 LYS A CA 1
ATOM 4310 C C . LYS A 1 614 ? 23.238 4.857 -35.087 1.00 35.19 614 LYS A C 1
ATOM 4312 O O . LYS A 1 614 ? 23.559 3.721 -34.747 1.00 35.19 614 LYS A O 1
ATOM 4317 N N . ALA A 1 615 ? 24.066 5.894 -34.925 1.00 32.50 615 ALA A N 1
ATOM 4318 C CA . ALA A 1 615 ? 25.423 5.773 -34.370 1.00 32.50 615 ALA A CA 1
ATOM 4319 C C . ALA A 1 615 ? 25.585 6.295 -32.927 1.00 32.50 615 ALA A C 1
ATOM 4321 O O . ALA A 1 615 ? 26.589 5.990 -32.282 1.00 32.50 615 ALA A O 1
ATOM 4322 N N . GLN A 1 616 ? 24.628 7.075 -32.423 1.00 30.41 616 GLN A N 1
ATOM 4323 C CA . GLN A 1 616 ? 24.559 7.575 -31.048 1.00 30.41 616 GLN A CA 1
ATOM 4324 C C . GLN A 1 616 ? 23.083 7.664 -30.665 1.00 30.41 616 GLN A C 1
ATOM 4326 O O . GLN A 1 616 ? 22.292 8.134 -31.477 1.00 30.41 616 GLN A O 1
ATOM 4331 N N . GLY A 1 617 ? 22.714 7.244 -29.451 1.00 36.47 617 GLY A N 1
ATOM 4332 C CA . GLY A 1 617 ? 21.367 7.487 -28.935 1.00 36.47 617 GLY A CA 1
ATOM 4333 C C . GLY A 1 617 ? 21.107 8.990 -28.914 1.00 36.47 617 GLY A C 1
ATOM 4334 O O . GLY A 1 617 ? 21.729 9.707 -28.134 1.00 36.47 617 GLY A O 1
ATOM 4335 N N . ALA A 1 618 ? 20.258 9.470 -29.821 1.00 42.22 618 ALA A N 1
ATOM 4336 C CA . ALA A 1 618 ? 19.849 10.863 -29.838 1.00 42.22 618 ALA A CA 1
ATOM 4337 C C . ALA A 1 618 ? 18.975 11.108 -28.604 1.00 42.22 618 ALA A C 1
ATOM 4339 O O . ALA A 1 618 ? 17.950 10.447 -28.443 1.00 42.22 618 ALA A O 1
ATOM 4340 N N . GLU A 1 619 ? 19.399 12.022 -27.729 1.00 51.59 619 GLU A N 1
ATOM 4341 C CA . GLU A 1 619 ? 18.633 12.402 -26.540 1.00 51.59 619 GLU A CA 1
ATOM 4342 C C . GLU A 1 619 ? 17.229 12.860 -26.971 1.00 51.59 619 GLU A C 1
ATOM 4344 O O . GLU A 1 619 ? 17.091 13.845 -27.702 1.00 51.59 619 GLU A O 1
ATOM 4349 N N . LYS A 1 620 ? 16.192 12.122 -26.545 1.00 70.25 620 LYS A N 1
ATOM 4350 C CA . LYS A 1 620 ? 14.784 12.479 -26.774 1.00 70.25 620 LYS A CA 1
ATOM 4351 C C . LYS A 1 620 ? 14.542 13.852 -26.132 1.00 70.25 620 LYS A C 1
ATOM 4353 O O . LYS A 1 620 ? 14.802 14.037 -24.945 1.00 70.25 620 LYS A O 1
ATOM 4358 N N . SER A 1 621 ? 14.086 14.832 -26.910 1.00 78.19 621 SER A N 1
ATOM 4359 C CA . SER A 1 621 ? 14.030 16.226 -26.467 1.00 78.19 621 SER A CA 1
ATOM 4360 C C . SER A 1 621 ? 12.702 16.557 -25.793 1.00 78.19 621 SER A C 1
ATOM 4362 O O . SER A 1 621 ? 11.627 16.163 -26.249 1.00 78.19 621 SER A O 1
ATOM 4364 N N . ALA A 1 622 ? 12.765 17.384 -24.749 1.00 75.69 622 ALA A N 1
ATOM 4365 C CA . ALA A 1 622 ? 11.600 18.008 -24.120 1.00 75.69 622 ALA A CA 1
ATOM 4366 C C . ALA A 1 622 ? 10.745 18.831 -25.113 1.00 75.69 622 ALA A C 1
ATOM 4368 O O . ALA A 1 622 ? 9.535 18.972 -24.910 1.00 75.69 622 ALA A O 1
ATOM 4369 N N . ASP A 1 623 ? 11.373 19.336 -26.183 1.00 85.31 623 ASP A N 1
ATOM 4370 C CA . ASP A 1 623 ? 10.764 20.149 -27.244 1.00 85.31 623 ASP A CA 1
ATOM 4371 C C . ASP A 1 623 ? 10.271 19.330 -28.458 1.00 85.31 623 ASP A C 1
ATOM 4373 O O . ASP A 1 623 ? 9.722 19.912 -29.399 1.00 85.31 623 ASP A O 1
ATOM 4377 N N . ASP A 1 624 ? 10.444 17.999 -28.473 1.00 84.94 624 ASP A N 1
ATOM 4378 C CA . ASP A 1 624 ? 9.908 17.151 -29.550 1.00 84.94 624 ASP A CA 1
ATOM 4379 C C . ASP A 1 624 ? 8.377 17.249 -29.593 1.00 84.94 624 ASP A C 1
ATOM 4381 O O . ASP A 1 624 ? 7.717 17.286 -28.555 1.00 84.94 624 ASP A O 1
ATOM 4385 N N . LEU A 1 625 ? 7.788 17.286 -30.788 1.00 88.25 625 LEU A N 1
ATOM 4386 C CA . LEU A 1 625 ? 6.359 17.523 -30.982 1.00 88.25 625 LEU A CA 1
ATOM 4387 C C . LEU A 1 625 ? 5.578 16.221 -31.157 1.00 88.25 625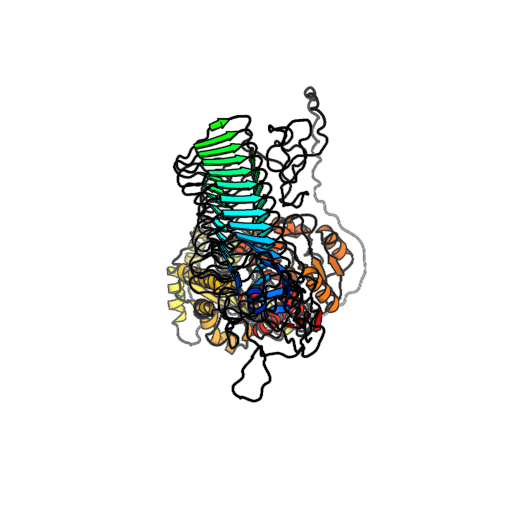 LEU A C 1
ATOM 4389 O O . LEU A 1 625 ? 5.987 15.341 -31.911 1.00 88.25 625 LEU A O 1
ATOM 4393 N N . LEU A 1 626 ? 4.416 16.134 -30.511 1.00 89.38 626 LEU A N 1
ATOM 4394 C CA . LEU A 1 626 ? 3.487 15.014 -30.641 1.00 89.38 626 LEU A CA 1
ATOM 4395 C C . LEU A 1 626 ? 2.866 14.978 -32.053 1.00 89.38 626 LEU A C 1
ATOM 4397 O O . LEU A 1 626 ? 2.097 15.867 -32.445 1.00 89.38 626 LEU A O 1
ATOM 4401 N N . GLU A 1 627 ? 3.172 13.913 -32.791 1.00 88.25 627 GLU A N 1
ATOM 4402 C CA . GLU A 1 627 ? 2.519 13.494 -34.032 1.00 88.25 627 GLU A CA 1
ATOM 4403 C C . GLU A 1 627 ? 1.641 12.268 -33.741 1.00 88.25 627 GLU A C 1
ATOM 4405 O O . GLU A 1 627 ? 2.088 11.301 -33.117 1.00 88.25 627 GLU A O 1
ATOM 4410 N N . LEU A 1 628 ? 0.399 12.292 -34.227 1.00 89.50 628 LEU A N 1
ATOM 4411 C CA . LEU A 1 628 ? -0.461 11.113 -34.273 1.00 89.50 628 LEU A CA 1
ATOM 4412 C C . LEU A 1 628 ? -0.459 10.521 -35.679 1.00 89.50 628 LEU A C 1
ATOM 4414 O O . LEU A 1 628 ? -0.558 11.263 -36.663 1.00 89.50 628 LEU A O 1
ATOM 4418 N N . VAL A 1 629 ? -0.441 9.193 -35.776 1.00 87.31 629 VAL A N 1
ATOM 4419 C CA . VAL A 1 629 ? -0.731 8.485 -37.026 1.00 87.31 629 VAL A CA 1
ATOM 4420 C C . VAL A 1 629 ? -1.887 7.514 -36.819 1.00 87.31 629 VAL A C 1
ATOM 4422 O O . VAL A 1 629 ? -1.796 6.591 -36.014 1.00 87.31 629 VAL A O 1
ATOM 4425 N N . LEU A 1 630 ? -2.979 7.733 -37.549 1.00 85.69 630 LEU A N 1
ATOM 442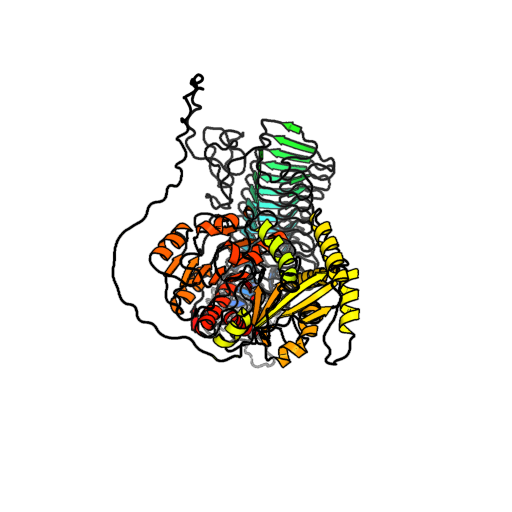6 C CA . LEU A 1 630 ? -4.167 6.883 -37.559 1.00 85.69 630 LEU A CA 1
ATOM 4427 C C . LEU A 1 630 ? -4.078 5.894 -38.723 1.00 85.69 630 LEU A C 1
ATOM 4429 O O . LEU A 1 630 ? -3.961 6.316 -39.874 1.00 85.69 630 LEU A O 1
ATOM 4433 N N . VAL A 1 631 ? -4.194 4.597 -38.442 1.00 86.50 631 VAL A N 1
ATOM 4434 C CA . VAL A 1 631 ? -4.313 3.544 -39.459 1.00 86.50 631 VAL A CA 1
ATOM 4435 C C . VAL A 1 631 ? -5.682 2.887 -39.333 1.00 86.50 631 VAL A C 1
ATOM 4437 O O . VAL A 1 631 ? -6.000 2.264 -38.321 1.00 86.50 631 VAL A O 1
ATOM 4440 N N . THR A 1 632 ? -6.500 3.051 -40.369 1.00 82.31 632 THR A N 1
ATOM 4441 C CA . THR A 1 632 ? -7.850 2.484 -40.480 1.00 82.31 632 THR A CA 1
ATOM 4442 C C . THR A 1 632 ? -7.831 1.139 -41.222 1.00 82.31 632 THR A C 1
ATOM 4444 O O . THR A 1 632 ? -6.862 0.844 -41.930 1.00 82.31 632 THR A O 1
ATOM 4447 N N . PRO A 1 633 ? -8.917 0.338 -41.175 1.00 76.19 633 PRO A N 1
ATOM 4448 C CA . PRO A 1 633 ? -9.034 -0.897 -41.959 1.00 76.19 633 PRO A CA 1
ATOM 4449 C C . PRO A 1 633 ? -8.950 -0.698 -43.482 1.00 76.19 633 PRO A C 1
ATOM 4451 O O . PRO A 1 633 ? -8.759 -1.662 -44.212 1.00 76.19 633 PRO A O 1
ATOM 4454 N N . THR A 1 634 ? -9.078 0.541 -43.977 1.00 70.19 634 THR A N 1
ATOM 4455 C CA . THR A 1 634 ? -8.902 0.893 -45.397 1.00 70.19 634 THR A CA 1
ATOM 4456 C C . THR A 1 634 ? -7.433 1.114 -45.798 1.00 70.19 634 THR A C 1
ATOM 4458 O O . THR A 1 634 ? -7.150 1.405 -46.963 1.00 70.19 634 THR A O 1
ATOM 4461 N N . GLY A 1 635 ? -6.490 0.939 -44.861 1.00 59.88 635 GLY A N 1
ATOM 4462 C CA . GLY A 1 635 ? -5.066 0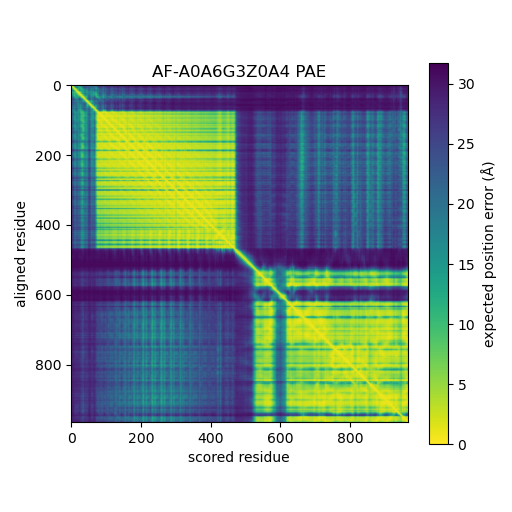.723 -45.137 1.00 59.88 635 GLY A CA 1
ATOM 4463 C C . GLY A 1 635 ? -4.253 1.965 -45.509 1.00 59.88 635 GLY A C 1
ATOM 4464 O O . GLY A 1 635 ? -3.186 1.834 -46.101 1.00 59.88 635 GLY A O 1
ATOM 4465 N N . ARG A 1 636 ? -4.736 3.180 -45.212 1.00 67.12 636 ARG A N 1
ATOM 4466 C CA . ARG A 1 636 ? -4.001 4.429 -45.489 1.00 67.12 636 ARG A CA 1
ATOM 4467 C C . ARG A 1 636 ? -3.702 5.202 -44.204 1.00 67.12 636 ARG A C 1
ATOM 4469 O O . ARG A 1 636 ? -4.634 5.773 -43.640 1.00 67.12 636 ARG A O 1
ATOM 4476 N N . PRO A 1 637 ? -2.430 5.282 -43.772 1.00 77.94 637 PRO A N 1
ATOM 4477 C CA . PRO A 1 637 ? -2.047 6.077 -42.612 1.00 77.94 637 PRO A CA 1
ATOM 4478 C C . PRO A 1 637 ? -2.348 7.568 -42.806 1.00 77.94 637 PRO A C 1
ATOM 4480 O O . PRO A 1 637 ? -1.939 8.176 -43.799 1.00 77.94 637 PRO A O 1
ATOM 4483 N N . GLN A 1 638 ? -3.036 8.168 -41.837 1.00 79.62 638 GLN A N 1
ATOM 4484 C CA . GLN A 1 638 ? -3.334 9.599 -41.781 1.00 79.62 638 GLN A CA 1
ATOM 4485 C C . GLN A 1 638 ? -2.519 10.248 -40.658 1.00 79.62 638 GLN A C 1
ATOM 4487 O O . GLN A 1 638 ? -2.529 9.756 -39.532 1.00 79.62 638 GLN A O 1
ATOM 4492 N N . ARG A 1 639 ? -1.803 11.340 -40.954 1.00 82.00 639 ARG A N 1
ATOM 4493 C CA . ARG A 1 639 ? -0.888 12.017 -40.016 1.00 82.00 639 ARG A CA 1
ATOM 4494 C C . ARG A 1 639 ? -1.483 13.319 -39.494 1.00 82.00 639 ARG A C 1
ATOM 4496 O O . ARG A 1 639 ? -1.946 14.141 -40.283 1.00 82.00 639 ARG A O 1
ATOM 4503 N N . PHE A 1 640 ? -1.391 13.534 -38.185 1.00 83.19 640 PHE A N 1
ATOM 4504 C CA . PHE A 1 640 ? -1.906 14.715 -37.498 1.00 83.19 640 PHE A CA 1
ATOM 4505 C C . PHE A 1 640 ? -0.811 15.305 -36.606 1.00 83.19 640 PHE A C 1
ATOM 4507 O O . PHE A 1 640 ? -0.388 14.690 -35.628 1.00 83.19 640 PHE A O 1
ATOM 4514 N N . ALA A 1 641 ? -0.351 16.512 -36.930 1.00 79.62 641 ALA A N 1
ATOM 4515 C CA . ALA A 1 641 ? 0.578 17.258 -36.087 1.00 79.62 641 ALA A CA 1
ATOM 4516 C C . ALA A 1 641 ? -0.206 18.080 -35.053 1.00 79.62 641 ALA A C 1
ATOM 4518 O O . ALA A 1 641 ? -1.062 18.885 -35.422 1.00 79.62 641 ALA A O 1
ATOM 4519 N N . THR A 1 642 ? 0.088 17.894 -33.764 1.00 83.19 642 THR A N 1
ATOM 4520 C CA . THR A 1 642 ? -0.642 18.573 -32.674 1.00 83.19 642 THR A CA 1
ATOM 4521 C C . THR A 1 642 ? -0.045 19.934 -32.300 1.00 83.19 642 THR A C 1
ATOM 4523 O O . THR A 1 642 ? -0.759 20.812 -31.820 1.00 83.19 642 THR A O 1
ATOM 4526 N N . GLY A 1 643 ? 1.264 20.118 -32.515 1.00 84.81 643 GLY A N 1
ATOM 4527 C CA . GLY A 1 643 ? 2.013 21.295 -32.056 1.00 84.81 643 GLY A CA 1
ATOM 4528 C C . GLY A 1 643 ? 2.289 21.329 -30.545 1.00 84.81 643 GLY A C 1
ATOM 4529 O O . GLY A 1 643 ? 2.709 22.368 -30.042 1.00 84.81 643 GLY A O 1
ATOM 4530 N N . VAL A 1 644 ? 2.051 20.223 -29.833 1.00 90.06 644 VAL A N 1
ATOM 4531 C CA . VAL A 1 644 ? 2.267 20.064 -28.383 1.00 90.06 644 VAL A CA 1
ATOM 4532 C C . VAL A 1 644 ? 3.610 19.375 -28.140 1.00 90.06 644 VAL A C 1
ATOM 4534 O O . VAL A 1 644 ? 3.932 18.429 -28.858 1.00 90.06 644 VAL A O 1
ATOM 4537 N N . THR A 1 645 ? 4.393 19.824 -27.155 1.00 88.94 645 THR A N 1
ATOM 4538 C CA . THR A 1 645 ? 5.727 19.255 -26.873 1.00 88.94 645 THR A CA 1
ATOM 4539 C C . THR A 1 645 ? 5.688 18.036 -25.944 1.00 88.94 645 THR A C 1
ATOM 4541 O O . THR A 1 645 ? 4.762 17.888 -25.142 1.00 88.94 645 THR A O 1
ATOM 4544 N N . ARG A 1 646 ? 6.734 17.197 -25.984 1.00 85.94 646 ARG A N 1
ATOM 4545 C CA . ARG A 1 646 ? 6.957 16.064 -25.070 1.00 85.94 646 ARG A CA 1
ATOM 4546 C C . ARG A 1 646 ? 6.790 16.484 -23.613 1.00 85.94 646 ARG A C 1
ATOM 4548 O O . ARG A 1 646 ? 5.987 15.885 -22.908 1.00 85.94 646 ARG A O 1
ATOM 4555 N N . ALA A 1 647 ? 7.441 17.571 -23.194 1.00 75.31 647 ALA A N 1
ATOM 4556 C CA . ALA A 1 647 ? 7.329 18.073 -21.824 1.00 75.31 647 ALA A CA 1
ATOM 4557 C C . ALA A 1 647 ? 5.887 18.433 -21.416 1.00 75.31 647 ALA A C 1
ATOM 4559 O O . ALA A 1 647 ? 5.476 18.129 -20.300 1.00 75.31 647 ALA A O 1
ATOM 4560 N N . GLN A 1 648 ? 5.097 19.043 -22.309 1.00 82.38 648 GLN A N 1
ATOM 4561 C CA . GLN A 1 648 ? 3.691 19.367 -22.025 1.00 82.38 648 GLN A CA 1
ATOM 4562 C C . GLN A 1 648 ? 2.832 18.110 -21.865 1.00 82.38 648 GLN A C 1
ATOM 4564 O O . GLN A 1 648 ? 1.962 18.065 -20.993 1.00 82.38 648 GLN A O 1
ATOM 4569 N N . VAL A 1 649 ? 3.068 17.096 -22.702 1.00 88.44 649 VAL A N 1
ATOM 4570 C CA . VAL A 1 649 ? 2.329 15.835 -22.644 1.00 88.44 649 VAL A CA 1
ATOM 4571 C C . VAL A 1 649 ? 2.704 15.051 -21.388 1.00 88.44 649 VAL A C 1
ATOM 4573 O O . VAL A 1 649 ? 1.812 14.766 -20.593 1.00 88.44 649 VAL A O 1
ATOM 4576 N N . SER A 1 650 ? 3.993 14.780 -21.158 1.00 80.12 650 SER A N 1
ATOM 4577 C CA . SER A 1 650 ? 4.479 14.020 -19.997 1.00 80.12 650 SER A CA 1
ATOM 4578 C C . SER A 1 650 ? 4.047 14.645 -18.667 1.00 80.12 650 SER A C 1
ATOM 4580 O O . SER A 1 650 ? 3.550 13.940 -17.794 1.00 80.12 650 SER A O 1
ATOM 4582 N N . GLU A 1 651 ? 4.123 15.973 -18.530 1.00 74.25 651 GLU A N 1
ATOM 4583 C CA . GLU A 1 651 ? 3.654 16.672 -17.325 1.00 74.25 651 GLU A CA 1
ATOM 4584 C C . GLU A 1 651 ? 2.134 16.546 -17.120 1.00 74.25 651 GLU A C 1
ATOM 4586 O O . GLU A 1 651 ? 1.648 16.457 -15.993 1.00 74.25 651 GLU A O 1
ATOM 4591 N N . THR A 1 652 ? 1.355 16.508 -18.204 1.00 83.25 652 THR A N 1
ATOM 4592 C CA . THR A 1 652 ? -0.102 16.327 -18.111 1.00 83.25 652 THR A CA 1
ATOM 4593 C C . THR A 1 652 ? -0.473 14.873 -17.801 1.00 83.25 652 THR A C 1
ATOM 4595 O O . THR A 1 652 ? -1.438 14.648 -17.071 1.00 83.25 652 THR A O 1
ATOM 4598 N N . VAL A 1 653 ? 0.296 13.891 -18.291 1.00 84.38 653 VAL A N 1
ATOM 4599 C CA . VAL A 1 653 ? 0.151 12.471 -17.915 1.00 84.38 653 VAL A CA 1
ATOM 4600 C C . VAL A 1 653 ? 0.477 12.270 -16.438 1.00 84.38 653 VAL A C 1
ATOM 4602 O O . VAL A 1 653 ? -0.357 11.722 -15.722 1.00 84.38 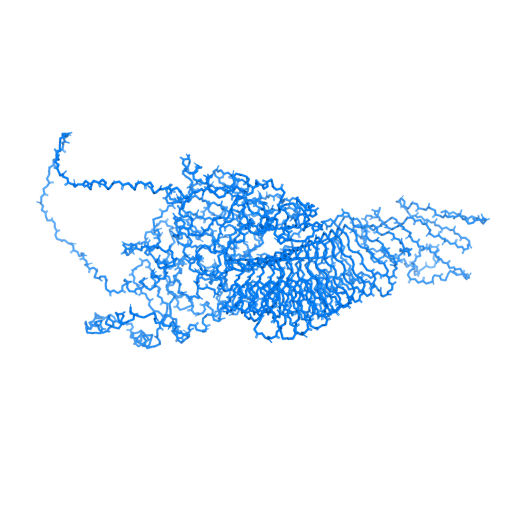653 VAL A O 1
ATOM 4605 N N . ARG A 1 654 ? 1.609 12.805 -15.959 1.00 76.69 654 ARG A N 1
ATOM 4606 C CA . ARG A 1 654 ? 1.995 12.784 -14.539 1.00 76.69 654 ARG A CA 1
ATOM 4607 C C . ARG A 1 654 ? 0.907 13.393 -13.651 1.00 76.69 654 ARG A C 1
ATOM 4609 O O . ARG A 1 654 ? 0.534 12.804 -12.642 1.00 76.69 654 ARG A O 1
ATOM 4616 N N . HIS A 1 655 ? 0.346 14.540 -14.046 1.00 76.88 655 HIS A N 1
ATOM 4617 C CA . HIS A 1 655 ? -0.787 15.135 -13.335 1.00 76.88 655 HIS A CA 1
ATOM 4618 C C . HIS A 1 655 ? -2.041 14.252 -13.352 1.00 76.88 655 HIS A C 1
ATOM 4620 O O . HIS A 1 655 ? -2.669 14.111 -12.310 1.00 76.88 655 HIS A O 1
ATOM 4626 N N . LEU A 1 656 ? -2.417 13.643 -14.485 1.00 88.44 656 LEU A N 1
ATOM 4627 C CA . LEU A 1 656 ? -3.568 12.730 -14.522 1.00 88.44 656 LEU A CA 1
ATOM 4628 C C . LEU A 1 656 ? -3.361 11.520 -13.603 1.00 88.44 656 LEU A C 1
ATOM 4630 O O . LEU A 1 656 ? -4.286 11.136 -12.899 1.00 88.44 656 LEU A O 1
ATOM 4634 N N . GLN A 1 657 ? -2.161 10.940 -13.607 1.00 82.69 657 GLN A N 1
ATOM 4635 C CA . GLN A 1 657 ? -1.808 9.811 -12.749 1.00 82.69 657 GLN A CA 1
ATOM 4636 C C . GLN A 1 657 ? -1.952 10.189 -11.270 1.00 82.69 657 GLN A C 1
ATOM 4638 O O . GLN A 1 657 ? -2.726 9.541 -10.574 1.00 82.69 657 GLN A O 1
ATOM 4643 N N . ILE A 1 658 ? -1.332 11.290 -10.827 1.00 69.50 658 ILE A N 1
ATOM 4644 C CA . ILE A 1 658 ? -1.442 11.787 -9.442 1.00 69.50 658 ILE A CA 1
ATOM 4645 C C . ILE A 1 658 ? -2.903 12.025 -9.041 1.00 69.50 658 ILE A C 1
ATOM 4647 O O . ILE A 1 658 ? -3.340 11.519 -8.013 1.00 69.50 658 ILE A O 1
ATOM 4651 N N . GLU A 1 659 ? -3.681 12.747 -9.854 1.00 79.38 659 GLU A N 1
ATOM 4652 C CA . GLU A 1 659 ? -5.092 13.044 -9.552 1.00 79.38 659 GLU A CA 1
ATOM 4653 C C . GLU A 1 659 ? -5.983 11.791 -9.479 1.00 79.38 659 GLU A C 1
ATOM 4655 O O . GLU A 1 659 ? -7.053 11.834 -8.871 1.00 79.38 659 GLU A O 1
ATOM 4660 N N . LEU A 1 660 ? -5.569 10.679 -10.096 1.00 85.06 660 LEU A N 1
ATOM 4661 C CA . LEU A 1 660 ? -6.283 9.405 -10.029 1.00 85.06 660 LEU A CA 1
ATOM 4662 C C . LEU A 1 660 ? -5.807 8.511 -8.881 1.00 85.06 660 LEU A C 1
ATOM 4664 O O . LEU A 1 660 ? -6.648 7.852 -8.273 1.00 85.06 660 LEU A O 1
ATOM 4668 N N . THR A 1 661 ? -4.506 8.460 -8.582 1.00 76.38 661 THR A N 1
ATOM 4669 C CA . THR A 1 661 ? -3.942 7.536 -7.581 1.00 76.38 661 THR A CA 1
ATOM 4670 C C . THR A 1 661 ? -3.953 8.080 -6.155 1.00 76.38 661 THR A C 1
ATOM 4672 O O . THR A 1 661 ? -4.120 7.288 -5.222 1.00 76.38 661 THR A O 1
ATOM 4675 N N . ASP A 1 662 ? -3.815 9.399 -5.982 1.00 63.59 662 ASP A N 1
ATOM 4676 C CA . ASP A 1 662 ? -3.787 10.078 -4.680 1.00 63.59 662 ASP A CA 1
ATOM 4677 C C . ASP A 1 662 ? -5.072 9.786 -3.884 1.00 63.59 662 ASP A C 1
ATOM 4679 O O . ASP A 1 662 ? -6.190 10.123 -4.297 1.00 63.59 662 ASP A O 1
ATOM 4683 N N . ARG A 1 663 ? -4.910 9.152 -2.712 1.00 61.12 663 ARG A N 1
ATOM 4684 C CA . ARG A 1 663 ? -6.022 8.745 -1.838 1.00 61.12 663 ARG A CA 1
ATOM 4685 C C . ARG A 1 663 ? -6.896 9.934 -1.430 1.00 61.12 663 ARG A C 1
ATOM 4687 O O . ARG A 1 663 ? -8.117 9.800 -1.377 1.00 61.12 663 ARG A O 1
ATOM 4694 N N . THR A 1 664 ? -6.291 11.105 -1.228 1.00 50.53 664 THR A N 1
ATOM 4695 C CA . THR A 1 664 ? -6.949 12.337 -0.766 1.00 50.53 664 THR A CA 1
ATOM 4696 C C . THR A 1 664 ? -7.853 12.979 -1.831 1.00 50.53 664 THR A C 1
ATOM 4698 O O . THR A 1 664 ? -8.726 13.795 -1.508 1.00 50.53 664 THR A O 1
ATOM 4701 N N . ARG A 1 665 ? -7.684 12.604 -3.111 1.00 61.03 665 ARG A N 1
ATOM 4702 C CA . ARG A 1 665 ? -8.390 13.202 -4.264 1.00 61.03 665 ARG A CA 1
ATOM 4703 C C . ARG A 1 665 ? -9.493 12.325 -4.852 1.00 61.03 665 ARG A C 1
ATOM 4705 O O . ARG A 1 665 ? -10.276 12.828 -5.652 1.00 61.03 665 ARG A O 1
ATOM 4712 N N . ARG A 1 666 ? -9.654 11.076 -4.396 1.00 65.38 666 ARG A N 1
ATOM 4713 C CA . ARG A 1 666 ? -10.650 10.102 -4.911 1.00 65.38 666 ARG A CA 1
ATOM 4714 C C . ARG A 1 666 ? -12.115 10.558 -4.852 1.00 65.38 666 ARG A C 1
ATOM 4716 O O . ARG A 1 666 ? -12.943 10.042 -5.593 1.00 65.38 666 ARG A O 1
ATOM 4723 N N . ARG A 1 667 ? -12.443 11.537 -4.000 1.00 63.38 667 ARG A N 1
ATOM 4724 C CA . ARG A 1 667 ? -13.782 12.161 -3.899 1.00 63.38 667 ARG A CA 1
ATOM 4725 C C . ARG A 1 667 ? -13.902 13.495 -4.661 1.00 63.38 667 ARG A C 1
ATOM 4727 O O . ARG A 1 667 ? -14.900 14.200 -4.523 1.00 63.38 667 ARG A O 1
ATOM 4734 N N . ARG A 1 668 ? -12.892 13.871 -5.454 1.00 73.50 668 ARG A N 1
ATOM 4735 C CA . ARG A 1 668 ? -12.853 15.091 -6.280 1.00 73.50 668 ARG A CA 1
ATOM 4736 C C . ARG A 1 668 ? -12.973 14.742 -7.762 1.00 73.50 668 ARG A C 1
ATOM 4738 O O . ARG A 1 668 ? -12.940 13.585 -8.157 1.00 73.50 668 ARG A O 1
ATOM 4745 N N . THR A 1 669 ? -13.118 15.764 -8.601 1.00 83.12 669 THR A N 1
ATOM 4746 C CA . THR A 1 669 ? -13.158 15.620 -10.068 1.00 83.12 669 THR A CA 1
ATOM 4747 C C . THR A 1 669 ? -12.028 16.384 -10.756 1.00 83.12 669 THR A C 1
ATOM 4749 O O . THR A 1 669 ? -12.125 16.711 -11.938 1.00 83.12 669 THR A O 1
ATOM 4752 N N . ASP A 1 670 ? -10.964 16.712 -10.021 1.00 81.44 670 ASP A N 1
ATOM 4753 C CA . ASP A 1 670 ? -9.833 17.501 -10.517 1.00 81.44 670 ASP A CA 1
ATOM 4754 C C . ASP A 1 670 ? -9.066 16.765 -11.637 1.00 81.44 670 ASP A C 1
ATOM 4756 O O . ASP A 1 670 ? -8.654 17.404 -12.612 1.00 81.44 670 ASP A O 1
ATOM 4760 N N . TYR A 1 671 ? -9.043 15.422 -11.605 1.00 88.88 671 TYR A N 1
ATOM 4761 C CA . TYR A 1 671 ? -8.565 14.543 -12.687 1.00 88.88 671 TYR A CA 1
ATOM 4762 C C . TYR A 1 671 ? -9.203 14.833 -14.058 1.00 88.88 671 TYR A C 1
ATOM 4764 O O . TYR A 1 671 ? -8.571 14.609 -15.094 1.00 88.88 671 TYR A O 1
ATOM 4772 N N . LEU A 1 672 ? -10.431 15.374 -14.106 1.00 92.50 672 LEU A N 1
ATOM 4773 C CA . LEU A 1 672 ? -11.105 15.689 -15.370 1.00 92.50 672 LEU A CA 1
ATOM 4774 C C . LEU A 1 672 ? -10.326 16.719 -16.190 1.00 92.50 672 LEU A C 1
ATOM 4776 O O . LEU A 1 672 ? -10.386 16.688 -17.417 1.00 92.50 672 LEU A O 1
ATOM 4780 N N . LYS A 1 673 ? -9.592 17.631 -15.546 1.00 90.94 673 LYS A N 1
ATOM 4781 C CA . LYS A 1 673 ? -8.851 18.690 -16.237 1.00 90.94 673 LYS A CA 1
ATOM 4782 C C . LYS A 1 673 ? -7.666 18.142 -17.054 1.00 90.94 673 LYS A C 1
ATOM 4784 O O . LYS A 1 673 ? -7.641 18.411 -18.258 1.00 90.94 673 LYS A O 1
ATOM 4789 N N . PRO A 1 674 ? -6.707 17.374 -16.490 1.00 91.44 674 PRO A N 1
ATOM 4790 C CA . PRO A 1 674 ? -5.667 16.737 -17.295 1.00 91.44 674 PRO A CA 1
ATOM 4791 C C . PRO A 1 674 ? -6.236 15.655 -18.233 1.00 91.44 674 PRO A C 1
ATOM 4793 O O . PRO A 1 674 ? -5.788 15.576 -19.376 1.00 91.44 674 PRO A O 1
ATOM 4796 N N . ALA A 1 675 ? -7.284 14.912 -17.844 1.00 97.19 675 ALA A N 1
ATOM 4797 C CA . ALA A 1 675 ? -7.951 13.945 -18.728 1.00 97.19 675 ALA A CA 1
ATOM 4798 C C . ALA A 1 675 ? -8.536 14.588 -20.000 1.00 97.19 675 ALA A C 1
ATOM 4800 O O . ALA A 1 675 ? -8.362 14.062 -21.102 1.00 97.19 675 ALA A O 1
ATOM 4801 N N . GLN A 1 676 ? -9.194 15.745 -19.868 1.00 98.12 676 GLN A N 1
ATOM 4802 C CA . GLN A 1 676 ? -9.724 16.519 -20.998 1.00 98.12 676 GLN A CA 1
ATOM 4803 C C . GLN A 1 676 ? -8.613 17.123 -21.854 1.00 98.12 676 GLN A C 1
ATOM 4805 O O . GLN A 1 676 ? -8.717 17.145 -23.083 1.00 98.12 676 GLN A O 1
ATOM 4810 N N . GLN A 1 677 ? -7.526 17.577 -21.226 1.00 96.25 677 GLN A N 1
ATOM 4811 C CA . GLN A 1 677 ? -6.376 18.104 -21.949 1.00 96.25 677 GLN A CA 1
ATOM 4812 C C . GLN A 1 677 ? -5.720 17.015 -22.813 1.00 96.25 677 GLN A C 1
ATOM 4814 O O . GLN A 1 677 ? -5.492 17.247 -24.002 1.00 96.25 677 GLN A O 1
ATOM 4819 N N . LEU A 1 678 ? -5.515 15.814 -22.265 1.00 97.75 678 LEU A N 1
ATOM 4820 C CA . LEU A 1 678 ? -4.966 14.663 -22.988 1.00 97.75 678 LEU A CA 1
ATOM 4821 C C . LEU A 1 678 ? -5.920 14.159 -24.081 1.00 97.75 678 LEU A C 1
ATOM 4823 O O . LEU A 1 678 ? -5.473 13.939 -25.206 1.00 97.75 678 LEU A O 1
ATOM 4827 N N . TYR A 1 679 ? -7.233 14.081 -23.825 1.00 98.06 679 TYR A N 1
ATOM 4828 C CA . TYR A 1 679 ? -8.223 13.767 -24.868 1.00 98.06 679 TYR A CA 1
ATOM 4829 C C . TYR A 1 679 ? -8.150 14.768 -26.033 1.00 98.06 679 TYR A C 1
ATOM 4831 O O . TYR A 1 679 ? -8.187 14.375 -27.202 1.00 98.06 679 TYR A O 1
ATOM 4839 N N . SER A 1 680 ? -7.994 16.065 -25.732 1.00 97.06 680 SER A N 1
ATOM 4840 C CA . SER A 1 680 ? -7.898 17.123 -26.749 1.00 97.06 680 SER A CA 1
ATOM 4841 C C . SER A 1 680 ? -6.660 17.009 -27.650 1.00 97.06 680 SER A C 1
ATOM 4843 O O . SER A 1 680 ? -6.681 17.514 -28.772 1.00 97.06 680 SER A O 1
ATOM 4845 N N . TRP A 1 681 ? -5.608 16.331 -27.183 1.00 96.88 681 TRP A N 1
ATOM 4846 C CA . TRP A 1 681 ? -4.364 16.124 -27.923 1.00 96.88 681 TRP A CA 1
ATOM 4847 C C . TRP A 1 681 ? -4.304 14.772 -28.630 1.00 96.88 681 TRP A C 1
ATOM 4849 O O . TRP A 1 681 ? -3.850 14.727 -29.766 1.00 96.88 681 TRP A O 1
ATOM 4859 N N . LEU A 1 682 ? -4.763 13.695 -27.984 1.00 96.44 682 LEU A N 1
ATOM 4860 C CA . LEU A 1 682 ? -4.585 12.311 -28.445 1.00 96.44 682 LEU A CA 1
ATOM 4861 C C . LEU A 1 682 ? -5.768 11.769 -29.261 1.00 96.44 682 LEU A C 1
ATOM 4863 O O . LEU A 1 682 ? -5.579 10.901 -30.106 1.00 96.44 682 LEU A O 1
ATOM 4867 N N . VAL A 1 683 ? -6.987 12.257 -29.007 1.00 96.50 683 VAL A N 1
ATOM 4868 C CA . VAL A 1 683 ? -8.226 11.673 -29.562 1.00 96.50 683 VAL A CA 1
ATOM 4869 C C . VAL A 1 683 ? -8.990 12.686 -30.403 1.00 96.50 683 VAL A C 1
ATOM 4871 O O . VAL A 1 683 ? -9.432 12.382 -31.510 1.00 96.50 683 VAL A O 1
ATOM 4874 N N . LYS A 1 684 ? -9.117 13.925 -29.914 1.00 95.31 684 LYS A N 1
ATOM 4875 C CA . LYS A 1 684 ? -9.900 14.970 -30.581 1.00 95.31 684 LYS A CA 1
ATOM 4876 C C . LYS A 1 684 ? -9.466 15.278 -32.026 1.00 95.31 684 LYS A C 1
ATOM 4878 O O . LYS A 1 684 ? -10.368 15.516 -32.828 1.00 95.31 684 LYS A O 1
ATOM 4883 N N . PRO A 1 685 ? -8.168 15.245 -32.408 1.00 95.44 685 PRO A N 1
ATOM 4884 C CA . PRO A 1 685 ? -7.761 15.439 -33.804 1.00 95.44 685 PRO A CA 1
ATOM 4885 C C . PRO A 1 685 ? -8.254 14.342 -34.760 1.00 95.44 685 PRO A C 1
ATOM 4887 O O . PRO A 1 685 ? -8.329 14.584 -35.960 1.00 95.44 685 PRO A O 1
ATOM 4890 N N . LEU A 1 686 ? -8.586 13.158 -34.233 1.00 93.94 686 LEU A N 1
ATOM 4891 C CA . LEU A 1 686 ? -8.969 11.966 -34.997 1.00 93.94 686 LEU A CA 1
ATOM 4892 C C . LEU A 1 686 ? -10.495 11.774 -35.076 1.00 93.94 686 LEU A C 1
ATOM 4894 O O . LEU A 1 686 ? -10.977 10.968 -35.867 1.00 93.94 686 LEU A O 1
ATOM 4898 N N . GLU A 1 687 ? -11.262 12.486 -34.244 1.00 91.25 687 GLU A N 1
ATOM 4899 C CA . GLU A 1 687 ? -12.664 12.162 -33.942 1.00 91.25 687 GLU A CA 1
ATOM 4900 C C . GLU A 1 687 ? -13.600 12.198 -35.166 1.00 91.25 687 GLU A C 1
ATOM 4902 O O . GLU A 1 687 ? -14.500 11.366 -35.254 1.00 91.25 687 GLU A O 1
ATOM 4907 N N . ASP A 1 688 ? -13.358 13.085 -36.138 1.00 90.81 688 ASP A N 1
ATOM 4908 C CA . ASP A 1 688 ? -14.136 13.142 -37.388 1.00 90.81 688 ASP A CA 1
ATOM 4909 C C . ASP A 1 688 ? -13.978 11.857 -38.233 1.00 90.81 688 ASP A C 1
ATOM 4911 O O . ASP A 1 688 ? -14.952 11.379 -38.817 1.00 90.81 688 ASP A O 1
ATOM 4915 N N . GLU A 1 689 ? -12.776 11.268 -38.269 1.00 90.00 689 GLU A N 1
ATOM 4916 C CA . GLU A 1 689 ? -12.493 10.012 -38.982 1.00 90.00 689 GLU A CA 1
ATOM 4917 C C . GLU A 1 689 ? -13.012 8.800 -38.188 1.00 90.00 689 GLU A C 1
ATOM 4919 O O . GLU A 1 689 ? -13.646 7.914 -38.762 1.00 90.00 689 GLU A O 1
ATOM 4924 N N . LEU A 1 690 ? -12.832 8.791 -36.857 1.00 92.25 690 LEU A N 1
ATOM 4925 C CA . LEU A 1 690 ? -13.347 7.731 -35.974 1.00 92.25 690 LEU A CA 1
ATOM 4926 C C . LEU A 1 690 ? -14.878 7.595 -36.070 1.00 92.25 690 LEU A C 1
ATOM 4928 O O . LEU A 1 690 ? -15.408 6.486 -36.158 1.00 92.25 690 LEU A O 1
ATOM 4932 N N . VAL A 1 691 ? -15.594 8.724 -36.099 1.00 91.94 691 VAL A N 1
ATOM 4933 C CA . VAL A 1 691 ? -17.053 8.755 -36.283 1.00 91.94 691 VAL A CA 1
ATOM 4934 C C . VAL A 1 691 ? -17.439 8.448 -37.734 1.00 91.94 691 VAL A C 1
ATOM 4936 O O . VAL A 1 691 ? -18.432 7.758 -37.966 1.00 91.94 691 VAL A O 1
ATOM 4939 N N . GLY A 1 692 ? -16.670 8.934 -38.715 1.00 88.62 692 GLY A N 1
ATOM 4940 C CA . GLY A 1 692 ? -16.934 8.731 -40.142 1.00 88.62 692 GLY A CA 1
ATOM 4941 C C . GLY A 1 692 ? -16.868 7.267 -40.591 1.00 88.62 692 GLY A C 1
ATOM 4942 O O . GLY A 1 692 ? -17.714 6.839 -41.375 1.00 88.62 692 GLY A O 1
ATOM 4943 N N . GLU A 1 693 ? -15.912 6.503 -40.057 1.00 87.31 693 GLU A N 1
ATOM 4944 C CA . GLU A 1 693 ? -15.705 5.074 -40.348 1.00 87.31 693 GLU A CA 1
ATOM 4945 C C . GLU A 1 693 ? -16.426 4.138 -39.347 1.00 87.31 693 GLU A C 1
ATOM 4947 O O . GLU A 1 693 ? -16.290 2.918 -39.428 1.00 87.31 693 GLU A O 1
ATOM 4952 N N . ASN A 1 694 ? -17.221 4.686 -38.412 1.00 90.62 694 ASN A N 1
ATOM 4953 C CA . ASN A 1 694 ? -17.947 3.936 -37.373 1.00 90.62 694 ASN A CA 1
ATOM 4954 C C . ASN A 1 694 ? -17.017 2.999 -36.566 1.00 90.62 694 ASN A C 1
ATOM 4956 O O . ASN A 1 694 ? -17.281 1.804 -36.400 1.00 90.62 694 ASN A O 1
ATOM 4960 N N . ILE A 1 695 ? -15.903 3.552 -36.088 1.00 92.94 695 ILE A N 1
ATOM 4961 C CA . ILE A 1 695 ? -14.908 2.836 -35.287 1.00 92.94 695 ILE A CA 1
ATOM 4962 C C . ILE A 1 695 ? -15.478 2.504 -33.905 1.00 92.94 695 ILE A C 1
ATOM 4964 O O . ILE A 1 695 ? -16.132 3.341 -33.286 1.00 92.94 695 ILE A O 1
ATOM 4968 N N . GLY A 1 696 ? -15.207 1.295 -33.406 1.00 93.31 696 GLY A N 1
ATOM 4969 C CA . GLY A 1 696 ? -15.580 0.879 -32.044 1.00 93.31 696 GLY A CA 1
ATOM 4970 C C . GLY A 1 696 ? -14.421 0.370 -31.183 1.00 93.31 696 GLY A C 1
ATOM 4971 O O . GLY A 1 696 ? -14.621 0.152 -29.989 1.00 93.31 696 GLY A O 1
ATOM 4972 N N . HIS A 1 697 ? -13.220 0.220 -31.753 1.00 95.31 697 HIS A N 1
ATOM 4973 C CA . HIS A 1 697 ? -12.002 -0.108 -31.010 1.00 95.31 697 HIS A CA 1
ATOM 4974 C C . HIS A 1 697 ? -10.814 0.764 -31.432 1.00 95.31 697 HIS A C 1
ATOM 4976 O O . HIS A 1 697 ? -10.591 0.974 -32.627 1.00 95.31 697 HIS A O 1
ATOM 4982 N N . ILE A 1 698 ? -10.023 1.219 -30.458 1.00 96.69 698 ILE A N 1
ATOM 4983 C CA . ILE A 1 698 ? -8.772 1.954 -30.676 1.00 96.69 698 ILE A CA 1
ATOM 4984 C C . ILE A 1 698 ? -7.621 1.217 -29.979 1.00 96.69 698 ILE A C 1
ATOM 4986 O O . ILE A 1 698 ? -7.538 1.215 -28.747 1.00 96.69 698 ILE A O 1
ATOM 4990 N N . SER A 1 699 ? -6.702 0.652 -30.765 1.00 94.50 699 SER A N 1
ATOM 4991 C CA . SER A 1 699 ? -5.413 0.170 -30.260 1.00 94.50 699 SER A CA 1
ATOM 4992 C C . SER A 1 699 ? -4.404 1.315 -30.301 1.00 94.50 699 SER A C 1
ATOM 4994 O O . SER A 1 699 ? -4.053 1.809 -31.375 1.00 94.50 699 SER A O 1
ATOM 4996 N N . PHE A 1 700 ? -3.912 1.739 -29.146 1.00 95.19 700 PHE A N 1
ATOM 4997 C CA . PHE A 1 700 ? -2.864 2.747 -29.047 1.00 95.19 700 PHE A CA 1
ATOM 4998 C C . PHE A 1 700 ? -1.478 2.099 -29.111 1.00 95.19 700 PHE A C 1
ATOM 5000 O O . PHE A 1 700 ? -1.235 1.085 -28.461 1.00 95.19 700 PHE A O 1
ATOM 5007 N N . ILE A 1 701 ? -0.561 2.709 -29.861 1.00 91.81 701 ILE A N 1
ATOM 5008 C CA . ILE A 1 701 ? 0.866 2.365 -29.904 1.00 91.81 701 ILE A CA 1
ATOM 5009 C C . ILE A 1 701 ? 1.620 3.612 -29.429 1.00 91.81 701 ILE A C 1
ATOM 5011 O O . ILE A 1 701 ? 1.593 4.655 -30.087 1.00 91.81 701 ILE A O 1
ATOM 5015 N N . LEU A 1 702 ? 2.200 3.538 -28.227 1.00 91.25 702 LEU A N 1
ATOM 5016 C CA . LEU A 1 702 ? 2.610 4.705 -27.436 1.00 91.25 702 LEU A CA 1
ATOM 5017 C C . LEU A 1 702 ? 4.134 4.778 -27.238 1.00 91.25 702 LEU A C 1
ATOM 5019 O O . LEU A 1 702 ? 4.788 3.781 -26.913 1.00 91.25 702 LEU A O 1
ATOM 5023 N N . ASP A 1 703 ? 4.705 5.967 -27.464 1.00 86.62 703 ASP A N 1
ATOM 5024 C CA . ASP A 1 703 ? 6.126 6.258 -27.219 1.00 86.62 703 ASP A CA 1
ATOM 5025 C C . ASP A 1 703 ? 6.394 6.348 -25.701 1.00 86.62 703 ASP A C 1
ATOM 5027 O O . ASP A 1 703 ? 5.484 6.385 -24.874 1.00 86.62 703 ASP A O 1
ATOM 5031 N N . GLN A 1 704 ? 7.667 6.358 -25.335 1.00 81.12 704 GLN A N 1
ATOM 5032 C CA . GLN A 1 704 ? 8.186 6.516 -23.979 1.00 81.12 704 GLN A CA 1
ATOM 5033 C C . GLN A 1 704 ? 7.546 7.696 -23.227 1.00 81.12 704 GLN A C 1
ATOM 5035 O O . GLN A 1 704 ? 7.503 8.818 -23.747 1.00 81.12 704 GLN A O 1
ATOM 5040 N N . GLY A 1 705 ? 7.085 7.435 -22.000 1.00 77.44 705 GLY A N 1
ATOM 5041 C CA . GLY A 1 705 ? 6.381 8.386 -21.135 1.00 77.44 705 GLY A CA 1
ATOM 5042 C C . GLY A 1 705 ? 4.872 8.471 -21.395 1.00 77.44 705 GLY A C 1
ATOM 5043 O O . GLY A 1 705 ? 4.207 9.358 -20.856 1.00 77.44 705 GLY A O 1
ATOM 5044 N N . LEU A 1 706 ? 4.334 7.601 -22.257 1.00 88.12 706 LEU A N 1
ATOM 5045 C CA . LEU A 1 706 ? 2.899 7.456 -22.519 1.00 88.12 706 LEU A CA 1
ATOM 5046 C C . LEU A 1 706 ? 2.380 6.039 -22.250 1.00 88.12 706 LEU A C 1
ATOM 5048 O O . LEU A 1 706 ? 1.167 5.849 -22.219 1.00 88.12 706 LEU A O 1
ATOM 5052 N N . ARG A 1 707 ? 3.241 5.030 -22.075 1.00 87.56 707 ARG A N 1
ATOM 5053 C CA . ARG A 1 707 ? 2.811 3.619 -22.010 1.00 87.56 707 ARG A CA 1
ATOM 5054 C C . ARG A 1 707 ? 2.084 3.293 -20.697 1.00 87.56 707 ARG A C 1
ATOM 5056 O O . ARG A 1 707 ? 1.301 2.351 -20.667 1.00 87.56 707 ARG A O 1
ATOM 5063 N N . SER A 1 708 ? 2.279 4.116 -19.662 1.00 85.00 708 SER A N 1
ATOM 5064 C CA . SER A 1 708 ? 1.565 4.076 -18.375 1.00 85.00 708 SER A CA 1
ATOM 5065 C C . SER A 1 708 ? 0.319 4.984 -18.307 1.00 85.00 708 SER A C 1
ATOM 5067 O O . SER A 1 708 ? -0.268 5.166 -17.236 1.00 85.00 708 SER A O 1
ATOM 5069 N N . LEU A 1 709 ? -0.105 5.590 -19.425 1.00 92.12 709 LEU A N 1
ATOM 5070 C CA . LEU A 1 709 ? -1.286 6.459 -19.485 1.00 92.12 709 LEU A CA 1
ATOM 5071 C C . LEU A 1 709 ? -2.576 5.658 -19.207 1.00 92.12 709 LEU A C 1
ATOM 5073 O O . LEU A 1 709 ? -2.878 4.744 -19.977 1.00 92.12 709 LEU A O 1
ATOM 5077 N N . PRO A 1 710 ? -3.405 6.031 -18.208 1.00 93.94 710 PRO A N 1
ATOM 5078 C CA . PRO A 1 710 ? -4.742 5.459 -18.028 1.00 93.94 710 PRO A CA 1
ATOM 5079 C C . PRO A 1 710 ? -5.696 5.898 -19.146 1.00 93.94 710 PRO A C 1
ATOM 5081 O O . PRO A 1 710 ? -6.528 6.793 -18.985 1.00 93.94 710 PRO A O 1
ATOM 5084 N N . LEU A 1 711 ? -5.572 5.248 -20.307 1.00 96.50 711 LEU A N 1
ATOM 5085 C CA . LEU A 1 711 ? -6.329 5.538 -21.527 1.00 96.50 711 LEU A CA 1
ATOM 5086 C C . LEU A 1 711 ? -7.835 5.579 -21.263 1.00 96.50 711 LEU A C 1
ATOM 5088 O O . LEU A 1 711 ? -8.513 6.477 -21.754 1.00 96.50 711 LEU A O 1
ATOM 5092 N N . ALA A 1 712 ? -8.351 4.660 -20.444 1.00 97.75 712 ALA A N 1
ATOM 5093 C CA . ALA A 1 712 ? -9.772 4.575 -20.125 1.00 97.75 712 ALA A CA 1
ATOM 5094 C C . ALA A 1 712 ? -10.331 5.840 -19.435 1.00 97.75 712 ALA A C 1
ATOM 5096 O O . ALA A 1 712 ? -11.502 6.166 -19.624 1.00 97.75 712 ALA A O 1
ATOM 5097 N N . ALA A 1 713 ? -9.499 6.582 -18.690 1.00 97.38 713 ALA A N 1
ATOM 5098 C CA . ALA A 1 713 ? -9.889 7.808 -17.992 1.00 97.38 713 ALA A CA 1
ATOM 5099 C C . ALA A 1 713 ? -9.873 9.072 -18.876 1.00 97.38 713 ALA A C 1
ATOM 5101 O O . ALA A 1 713 ? -10.284 10.138 -18.413 1.00 97.38 713 ALA A O 1
ATOM 5102 N N . LEU A 1 714 ? -9.425 8.997 -20.138 1.00 98.31 714 LEU A N 1
ATOM 5103 C CA . LEU A 1 714 ? -9.492 10.132 -21.068 1.00 98.31 714 LEU A CA 1
ATOM 5104 C C . LEU A 1 714 ? -10.951 10.569 -21.272 1.00 98.31 714 LEU A C 1
ATOM 5106 O O . LEU A 1 714 ? -11.827 9.733 -21.480 1.00 98.31 714 LEU A O 1
ATOM 5110 N N . HIS A 1 715 ? -11.220 11.876 -21.245 1.00 98.00 715 HIS A N 1
ATOM 5111 C CA . HIS A 1 715 ? -12.584 12.409 -21.134 1.00 98.00 715 HIS A CA 1
ATOM 5112 C C . HIS A 1 715 ? -12.832 13.555 -22.124 1.00 98.00 715 HIS A C 1
ATOM 5114 O O . HIS A 1 715 ? -12.048 14.496 -22.185 1.00 98.00 715 HIS A O 1
ATOM 5120 N N . ASP A 1 716 ? -13.931 13.534 -22.884 1.00 96.38 716 ASP A N 1
ATOM 5121 C CA . ASP A 1 716 ? -14.179 14.513 -23.965 1.00 96.38 716 ASP A CA 1
ATOM 5122 C C . ASP A 1 716 ? -14.767 15.862 -23.493 1.00 96.38 716 ASP A C 1
ATOM 5124 O O . ASP A 1 716 ? -14.927 16.795 -24.284 1.00 96.38 716 ASP A O 1
ATOM 5128 N N . GLY A 1 717 ? -15.095 15.956 -22.201 1.00 94.69 717 GLY A N 1
ATOM 5129 C CA . GLY A 1 717 ? -15.807 17.075 -21.572 1.00 94.69 717 GLY A CA 1
ATOM 5130 C C . GLY A 1 717 ? -17.264 16.758 -21.206 1.00 94.69 717 GLY A C 1
ATOM 5131 O O . GLY A 1 717 ? -17.887 17.539 -20.492 1.00 94.69 717 GLY A O 1
ATOM 5132 N N . GLN A 1 718 ? -17.787 15.614 -21.650 1.00 95.25 718 GLN A N 1
ATOM 5133 C CA . GLN A 1 718 ? -19.122 15.082 -21.353 1.00 95.25 718 GLN A CA 1
ATOM 5134 C C . GLN A 1 718 ? -19.100 13.608 -20.918 1.00 95.25 718 GLN A C 1
ATOM 5136 O O . GLN A 1 718 ? -19.936 13.236 -20.101 1.00 95.25 718 GLN A O 1
ATOM 5141 N N . GLN A 1 719 ? -18.202 12.793 -21.479 1.00 96.75 719 GLN A N 1
ATOM 5142 C CA . GLN A 1 719 ? -18.119 11.345 -21.257 1.00 96.75 719 GLN A CA 1
ATOM 5143 C C . GLN A 1 719 ? -16.668 10.837 -21.354 1.00 96.75 719 GLN A C 1
ATOM 5145 O O . GLN A 1 719 ? -15.816 11.459 -22.007 1.00 96.75 719 GLN A O 1
ATOM 5150 N N . PHE A 1 720 ? -16.384 9.690 -20.739 1.00 98.31 720 PHE A N 1
ATOM 5151 C CA . PHE A 1 720 ? -15.100 8.996 -20.859 1.00 98.31 720 PHE A CA 1
ATOM 5152 C C . PHE A 1 720 ? -14.947 8.314 -22.227 1.00 98.31 720 PHE A C 1
ATOM 5154 O O . PHE A 1 720 ? -15.928 7.978 -22.892 1.00 98.31 720 PHE A O 1
ATOM 5161 N N . ILE A 1 721 ? -13.710 8.062 -22.665 1.00 98.06 721 ILE A N 1
ATOM 5162 C CA . ILE A 1 721 ? -13.439 7.418 -23.959 1.00 98.06 721 ILE A CA 1
ATOM 5163 C C . ILE A 1 721 ? -14.069 6.021 -24.044 1.00 98.06 721 ILE A C 1
ATOM 5165 O O . ILE A 1 721 ? -14.587 5.658 -25.100 1.00 98.06 721 ILE A O 1
ATOM 5169 N N . ILE A 1 722 ? -14.118 5.294 -22.920 1.00 97.81 722 ILE A N 1
ATOM 5170 C CA . ILE A 1 722 ? -14.743 3.968 -22.814 1.00 97.81 722 ILE A CA 1
ATOM 5171 C C . ILE A 1 722 ? -16.259 3.981 -23.017 1.00 97.81 722 ILE A C 1
ATOM 5173 O O . ILE A 1 722 ? -16.838 2.940 -23.306 1.00 97.81 722 ILE A O 1
ATOM 5177 N N . GLU A 1 723 ? -16.920 5.137 -22.936 1.00 97.56 723 GLU A N 1
ATOM 5178 C CA . GLU A 1 723 ? -18.346 5.263 -23.268 1.00 97.56 723 GLU A CA 1
ATOM 5179 C C . GLU A 1 723 ? -18.587 5.321 -24.788 1.00 97.56 723 GLU A C 1
ATOM 5181 O O . GLU A 1 723 ? -19.713 5.111 -25.239 1.00 97.56 723 GLU A O 1
ATOM 5186 N N . LYS A 1 724 ? -17.528 5.542 -25.585 1.00 96.00 724 LYS A N 1
ATOM 5187 C CA . LYS A 1 724 ? -17.556 5.556 -27.059 1.00 96.00 724 LYS A CA 1
ATOM 5188 C C . LYS A 1 724 ? -16.878 4.342 -27.691 1.00 96.00 724 LYS A C 1
ATOM 5190 O O . LYS A 1 724 ? -17.425 3.755 -28.620 1.00 96.00 724 LYS A O 1
ATOM 5195 N N . TYR A 1 725 ? -15.681 3.997 -27.220 1.00 97.12 725 TYR A N 1
ATOM 5196 C CA . TYR A 1 725 ? -14.781 3.039 -27.862 1.00 97.12 725 TYR A CA 1
ATOM 5197 C C . TYR A 1 725 ? -14.181 2.098 -26.820 1.00 97.12 725 TYR A C 1
ATOM 5199 O O . TYR A 1 725 ? -13.789 2.538 -25.741 1.00 97.12 725 TYR A O 1
ATOM 5207 N N . SER A 1 726 ? -14.018 0.821 -27.157 1.00 97.44 726 SER A N 1
ATOM 5208 C CA . SER A 1 726 ? -13.074 -0.015 -26.414 1.00 97.44 726 SER A CA 1
ATOM 5209 C C . SER A 1 726 ? -11.645 0.447 -26.724 1.00 97.44 726 SER A C 1
ATOM 5211 O O . SER A 1 726 ? -11.344 0.869 -27.844 1.00 97.44 726 SER A O 1
ATOM 5213 N N . VAL A 1 727 ? -10.751 0.372 -25.740 1.00 97.19 727 VAL A N 1
ATOM 5214 C CA . VAL A 1 727 ? -9.359 0.827 -25.872 1.00 97.19 727 VAL A CA 1
ATOM 5215 C C . VAL A 1 727 ? -8.387 -0.257 -25.420 1.00 97.19 727 VAL A C 1
ATOM 5217 O O . VAL A 1 727 ? -8.724 -1.090 -24.580 1.00 97.19 727 VAL A O 1
ATOM 5220 N N . GLY A 1 728 ? -7.186 -0.260 -25.989 1.00 94.12 728 GLY A N 1
ATOM 5221 C CA . GLY A 1 728 ? -6.102 -1.155 -25.588 1.00 94.12 728 GLY A CA 1
ATOM 5222 C C . GLY A 1 728 ? -4.738 -0.598 -25.981 1.00 94.12 728 GLY A C 1
ATOM 5223 O O . GLY A 1 728 ? -4.645 0.273 -26.846 1.00 94.12 728 GLY A O 1
ATOM 5224 N N . LEU A 1 729 ? -3.687 -1.105 -25.345 1.00 93.44 729 LEU A N 1
ATOM 5225 C CA . LEU A 1 729 ? -2.294 -0.807 -25.657 1.00 93.44 729 LEU A CA 1
ATOM 5226 C C . LEU A 1 729 ? -1.713 -1.933 -26.518 1.00 93.44 729 LEU A C 1
ATOM 5228 O O . LEU A 1 729 ? -1.910 -3.112 -26.236 1.00 93.44 729 LEU A O 1
ATOM 5232 N N . MET A 1 730 ? -0.959 -1.584 -27.552 1.00 90.25 730 MET A N 1
ATOM 5233 C CA . MET A 1 730 ? -0.234 -2.532 -28.390 1.00 90.25 730 MET A CA 1
ATOM 5234 C C . MET A 1 730 ? 1.245 -2.111 -28.431 1.00 90.25 730 MET A C 1
ATOM 5236 O O . MET A 1 730 ? 1.518 -0.941 -28.701 1.00 90.25 730 MET A O 1
ATOM 5240 N N . PRO A 1 731 ? 2.213 -3.009 -28.157 1.00 86.31 731 PRO A N 1
ATOM 5241 C CA . PRO A 1 731 ? 3.631 -2.638 -28.160 1.00 86.31 731 PRO A CA 1
ATOM 5242 C C . PRO A 1 731 ? 4.103 -2.231 -29.564 1.00 86.31 731 PRO A C 1
ATOM 5244 O O . PRO A 1 731 ? 4.779 -1.221 -29.736 1.00 86.31 731 PRO A O 1
ATOM 5247 N N . SER A 1 732 ? 3.707 -3.003 -30.574 1.00 84.81 732 SER A N 1
ATOM 5248 C CA . SER A 1 732 ? 3.780 -2.682 -32.005 1.00 84.81 732 SER A CA 1
ATOM 5249 C C . SER A 1 732 ? 2.927 -3.690 -32.781 1.00 84.81 732 SER A C 1
ATOM 5251 O O . SER A 1 732 ? 2.584 -4.751 -32.242 1.00 84.81 732 SER A O 1
ATOM 5253 N N . LEU A 1 733 ? 2.584 -3.400 -34.038 1.00 83.00 733 LEU A N 1
ATOM 5254 C CA . LEU A 1 733 ? 1.835 -4.348 -34.869 1.00 83.00 733 LEU A CA 1
ATOM 5255 C C . LEU A 1 733 ? 2.680 -5.590 -35.207 1.00 83.00 733 LEU A C 1
ATOM 5257 O O . LEU A 1 733 ? 2.161 -6.701 -35.239 1.00 83.00 733 LEU A O 1
ATOM 5261 N N . SER A 1 734 ? 3.986 -5.417 -35.415 1.00 81.75 734 SER A N 1
ATOM 5262 C CA . SER A 1 734 ? 4.932 -6.495 -35.733 1.00 81.75 734 SER A CA 1
ATOM 5263 C C . SER A 1 734 ? 5.247 -7.428 -34.556 1.00 81.75 734 SER A C 1
ATOM 5265 O O . SER A 1 734 ? 5.486 -8.613 -34.784 1.00 81.75 734 SER A O 1
ATOM 5267 N N . LEU A 1 735 ? 5.205 -6.952 -33.306 1.00 83.69 735 LEU A N 1
ATOM 5268 C CA . LEU A 1 735 ? 5.388 -7.799 -32.114 1.00 83.69 735 LEU A CA 1
ATOM 5269 C C . LEU A 1 735 ? 4.101 -8.486 -31.627 1.00 83.69 735 LEU A C 1
ATOM 5271 O O . LEU A 1 735 ? 4.168 -9.335 -30.737 1.00 83.69 735 LEU A O 1
ATOM 5275 N N . THR A 1 736 ? 2.936 -8.138 -32.178 1.00 87.44 736 THR A N 1
ATOM 5276 C CA . THR A 1 736 ? 1.639 -8.628 -31.691 1.00 87.44 736 THR A CA 1
ATOM 5277 C C . THR A 1 736 ? 1.111 -9.775 -32.549 1.00 87.44 736 THR A C 1
ATOM 5279 O O . THR A 1 736 ? 1.044 -9.673 -33.771 1.00 87.44 736 THR A O 1
ATOM 5282 N N . ASP A 1 737 ? 0.668 -10.866 -31.918 1.00 86.75 737 ASP A N 1
ATOM 5283 C CA . ASP A 1 737 ? -0.011 -11.953 -32.629 1.00 86.75 737 ASP A CA 1
ATOM 5284 C C . ASP A 1 737 ? -1.447 -11.553 -33.001 1.00 86.75 737 ASP A C 1
ATOM 5286 O O . ASP A 1 737 ? -2.387 -11.656 -32.213 1.00 86.75 737 ASP A O 1
ATOM 5290 N N . THR A 1 738 ? -1.608 -11.118 -34.244 1.00 85.25 738 THR A N 1
ATOM 5291 C CA . THR A 1 738 ? -2.860 -10.648 -34.845 1.00 85.25 738 THR A CA 1
ATOM 5292 C C . THR A 1 738 ? -3.861 -11.761 -35.188 1.00 85.25 738 THR A C 1
ATOM 5294 O O . THR A 1 738 ? -4.929 -11.484 -35.741 1.00 85.25 738 THR A O 1
ATOM 5297 N N . ARG A 1 739 ? -3.576 -13.037 -34.892 1.00 85.69 739 ARG A N 1
ATOM 5298 C CA . ARG A 1 739 ? -4.477 -14.154 -35.225 1.00 85.69 739 ARG A CA 1
ATOM 5299 C C . ARG A 1 739 ? -5.673 -14.210 -34.273 1.00 85.69 739 ARG A C 1
ATOM 5301 O O . ARG A 1 739 ? -5.529 -14.569 -33.107 1.00 85.69 739 ARG A O 1
ATOM 5308 N N . ILE A 1 740 ? -6.864 -13.939 -34.799 1.00 83.56 740 ILE A N 1
ATOM 5309 C CA . ILE A 1 740 ? -8.126 -13.922 -34.044 1.00 83.56 740 ILE A CA 1
ATOM 5310 C C . ILE A 1 740 ? -8.526 -15.334 -33.587 1.00 83.56 740 ILE A C 1
ATOM 5312 O O . ILE A 1 740 ? -8.495 -16.280 -34.379 1.00 83.56 740 ILE A O 1
ATOM 5316 N N . ALA A 1 741 ? -8.958 -15.464 -32.331 1.00 81.31 741 ALA A N 1
ATOM 5317 C CA . ALA A 1 741 ? -9.504 -16.691 -31.756 1.00 81.31 741 ALA A CA 1
ATOM 5318 C C . ALA A 1 741 ? -10.783 -16.395 -30.958 1.00 81.31 741 ALA A C 1
ATOM 5320 O O . ALA A 1 741 ? -10.921 -15.341 -30.350 1.00 81.31 741 ALA A O 1
ATOM 5321 N N . ASN A 1 742 ? -11.737 -17.330 -30.939 1.00 81.62 742 ASN A N 1
ATOM 5322 C CA . ASN A 1 742 ? -12.970 -17.156 -30.169 1.00 81.62 742 ASN A CA 1
ATOM 5323 C C . ASN A 1 742 ? -12.781 -17.658 -28.732 1.00 81.62 742 ASN A C 1
ATOM 5325 O O . ASN A 1 742 ? -12.853 -18.861 -28.480 1.00 81.62 742 ASN A O 1
ATOM 5329 N N . ILE A 1 743 ? -12.585 -16.725 -27.802 1.00 86.62 743 ILE A N 1
ATOM 5330 C CA . ILE A 1 743 ? -12.300 -17.026 -26.396 1.00 86.62 743 ILE A CA 1
ATOM 5331 C C . ILE A 1 743 ? -13.529 -17.493 -25.596 1.00 86.62 743 ILE A C 1
ATOM 5333 O O . ILE A 1 743 ? -13.357 -18.138 -24.571 1.00 86.62 743 ILE A O 1
ATOM 5337 N N . ARG A 1 744 ? -14.765 -17.278 -26.085 1.00 84.50 744 ARG A N 1
ATOM 5338 C CA . ARG A 1 744 ? -16.032 -17.596 -25.375 1.00 84.50 744 ARG A CA 1
ATOM 5339 C C . ARG A 1 744 ? -16.229 -19.074 -24.987 1.00 84.50 744 ARG A C 1
ATOM 5341 O O . ARG A 1 744 ? -17.138 -19.381 -24.228 1.00 84.50 744 ARG A O 1
ATOM 5348 N N . ASN A 1 745 ? -15.440 -19.990 -25.555 1.00 80.00 745 ASN A N 1
ATOM 5349 C CA . ASN A 1 745 ? -15.477 -21.430 -25.252 1.00 80.00 745 ASN A CA 1
ATOM 5350 C C . ASN A 1 745 ? -14.128 -21.958 -24.721 1.00 80.00 745 ASN A C 1
ATOM 5352 O O . ASN A 1 745 ? -13.898 -23.166 -24.752 1.00 80.00 745 ASN A O 1
ATOM 5356 N N . ALA A 1 746 ? -13.207 -21.076 -24.328 1.00 89.50 746 ALA A N 1
ATOM 5357 C CA . ALA A 1 746 ? -11.928 -21.470 -23.750 1.00 89.50 746 ALA A CA 1
ATOM 5358 C C . ALA A 1 746 ? -12.105 -21.992 -22.317 1.00 89.50 746 ALA A C 1
ATOM 5360 O O . ALA A 1 746 ? -12.941 -21.483 -21.574 1.00 89.50 746 ALA A O 1
ATOM 5361 N N . SER A 1 747 ? -11.273 -22.951 -21.911 1.00 94.44 747 SER A N 1
ATOM 5362 C CA . SER A 1 747 ? -11.108 -23.279 -20.493 1.00 94.44 747 SER A CA 1
ATOM 5363 C C . SER A 1 747 ? -10.208 -22.243 -19.813 1.00 94.44 747 SER A C 1
ATOM 5365 O O . SER A 1 747 ? -9.229 -21.777 -20.416 1.00 94.44 747 SER A O 1
ATOM 5367 N N . VAL A 1 748 ? -10.514 -21.909 -18.558 1.00 97.31 748 VAL A N 1
ATOM 5368 C CA . VAL A 1 748 ? -9.752 -20.964 -17.727 1.00 97.31 748 VAL A CA 1
ATOM 5369 C C . VAL A 1 748 ? -8.927 -21.724 -16.690 1.00 97.31 748 VAL A C 1
ATOM 5371 O O . VAL A 1 748 ? -9.466 -22.508 -15.913 1.00 97.31 748 VAL A O 1
ATOM 5374 N N . LEU A 1 749 ? -7.616 -21.491 -16.662 1.00 97.62 749 LEU A N 1
ATOM 5375 C CA . LEU A 1 749 ? -6.766 -21.909 -15.550 1.00 97.62 749 LEU A CA 1
ATOM 5376 C C . LEU A 1 749 ? -6.703 -20.743 -14.562 1.00 97.62 749 LEU A C 1
ATOM 5378 O O . LEU A 1 749 ? -6.037 -19.746 -14.839 1.00 97.62 749 LEU A O 1
ATOM 5382 N N . ALA A 1 750 ? -7.449 -20.842 -13.463 1.00 98.00 750 ALA A N 1
ATOM 5383 C CA . ALA A 1 750 ? -7.545 -19.802 -12.447 1.00 98.00 750 ALA A CA 1
ATOM 5384 C C . ALA A 1 750 ? -6.683 -20.180 -11.242 1.00 98.00 750 ALA A C 1
ATOM 5386 O O . ALA A 1 750 ? -6.862 -21.241 -10.647 1.00 98.00 750 ALA A O 1
ATOM 5387 N N . MET A 1 751 ? -5.711 -19.342 -10.896 1.00 98.06 751 MET A N 1
ATOM 5388 C CA . MET A 1 751 ? -4.751 -19.642 -9.841 1.00 98.06 751 MET A CA 1
ATOM 5389 C C . MET A 1 751 ? -4.462 -18.408 -8.993 1.00 98.06 751 MET A C 1
ATOM 5391 O O . MET A 1 751 ? -4.522 -17.293 -9.501 1.00 98.06 751 MET A O 1
ATOM 5395 N N . GLY A 1 752 ? -4.124 -18.586 -7.720 1.00 96.19 752 GLY A N 1
ATOM 5396 C CA . GLY A 1 752 ? -3.773 -17.465 -6.850 1.00 96.19 752 GLY A CA 1
ATOM 5397 C C . GLY A 1 752 ? -3.383 -17.877 -5.439 1.00 96.19 752 GLY A C 1
ATOM 5398 O O . GLY A 1 752 ? -3.394 -19.061 -5.094 1.00 96.19 752 GLY A O 1
ATOM 5399 N N . ALA A 1 753 ? -3.055 -16.892 -4.609 1.00 94.44 753 ALA A N 1
ATOM 5400 C CA . ALA A 1 753 ? -2.793 -17.095 -3.189 1.00 94.44 753 ALA A CA 1
ATOM 5401 C C . ALA A 1 753 ? -3.473 -16.014 -2.339 1.00 94.44 753 ALA A C 1
ATOM 5403 O O . ALA A 1 753 ? -3.392 -14.831 -2.653 1.00 94.44 753 ALA A O 1
ATOM 5404 N N . ASP A 1 754 ? -4.137 -16.435 -1.256 1.00 90.62 754 ASP A N 1
ATOM 5405 C CA . ASP A 1 754 ? -4.737 -15.526 -0.265 1.00 90.62 754 ASP A CA 1
ATOM 5406 C C . ASP A 1 754 ? -3.747 -15.150 0.850 1.00 90.62 754 ASP A C 1
ATOM 5408 O O . ASP A 1 754 ? -3.956 -14.185 1.586 1.00 90.62 754 ASP A O 1
ATOM 5412 N N . LYS A 1 755 ? -2.652 -15.909 0.963 1.00 86.50 755 LYS A N 1
ATOM 5413 C CA . LYS A 1 755 ? -1.606 -15.779 1.981 1.00 86.50 755 LYS A CA 1
ATOM 5414 C C . LYS A 1 755 ? -0.240 -15.827 1.326 1.00 86.50 755 LYS A C 1
ATOM 5416 O O . LYS A 1 755 ? -0.005 -16.615 0.414 1.00 86.50 755 LYS A O 1
ATOM 5421 N N . PHE A 1 756 ? 0.671 -15.041 1.876 1.00 80.50 756 PHE A N 1
ATOM 5422 C CA . PHE A 1 756 ? 2.052 -14.958 1.438 1.00 80.50 756 PHE A CA 1
ATOM 5423 C C . PHE A 1 756 ? 2.957 -14.963 2.660 1.00 80.50 756 PHE A C 1
ATOM 5425 O O . PHE A 1 756 ? 2.574 -14.492 3.730 1.00 80.50 756 PHE A O 1
ATOM 5432 N N . SER A 1 757 ? 4.162 -15.491 2.497 1.00 72.69 757 SER A N 1
ATOM 5433 C CA . SER A 1 757 ? 5.218 -15.351 3.494 1.00 72.69 757 SER A CA 1
ATOM 5434 C C . SER A 1 757 ? 5.709 -13.903 3.557 1.00 72.69 757 SER A C 1
ATOM 5436 O O . SER A 1 757 ? 5.913 -13.378 4.651 1.00 72.69 757 SER A O 1
ATOM 5438 N N . ASP A 1 758 ? 5.856 -13.273 2.389 1.00 63.50 758 ASP A N 1
ATOM 5439 C CA . ASP A 1 758 ? 6.648 -12.068 2.128 1.00 63.50 758 ASP A CA 1
ATOM 5440 C C . ASP A 1 758 ? 5.862 -10.868 1.570 1.00 63.50 758 ASP A C 1
ATOM 5442 O O . ASP A 1 758 ? 6.454 -9.885 1.125 1.00 63.50 758 ASP A O 1
ATOM 5446 N N . GLN A 1 759 ? 4.530 -10.944 1.588 1.00 71.56 759 GLN A N 1
ATOM 5447 C CA . GLN A 1 759 ? 3.609 -9.919 1.085 1.00 71.56 759 GLN A CA 1
ATOM 5448 C C . GLN A 1 759 ? 2.353 -9.829 1.977 1.00 71.56 759 GLN A C 1
ATOM 5450 O O . GLN A 1 759 ? 2.063 -10.777 2.714 1.00 71.56 759 GLN A O 1
ATOM 5455 N N . PRO A 1 760 ? 1.568 -8.736 1.914 1.00 67.94 760 PRO A N 1
ATOM 5456 C CA . PRO A 1 760 ? 0.259 -8.659 2.565 1.00 67.94 760 PRO A CA 1
ATOM 5457 C C . PRO A 1 760 ? -0.692 -9.767 2.089 1.00 67.94 760 PRO A C 1
ATOM 5459 O O . PRO A 1 760 ? -0.671 -10.148 0.920 1.00 67.94 760 PRO A O 1
ATOM 5462 N N . ALA A 1 761 ? -1.568 -10.259 2.966 1.00 79.06 761 ALA A N 1
ATOM 5463 C CA . ALA A 1 761 ? -2.617 -11.203 2.577 1.00 79.06 761 ALA A CA 1
ATOM 5464 C C . ALA A 1 761 ? -3.602 -10.581 1.564 1.00 79.06 761 ALA A C 1
ATOM 5466 O O . ALA A 1 761 ? -3.872 -9.381 1.614 1.00 79.06 761 ALA A O 1
ATOM 5467 N N . LEU A 1 762 ? -4.166 -11.415 0.686 1.00 86.12 762 LEU A N 1
ATOM 5468 C CA . LEU A 1 762 ? -5.201 -11.047 -0.290 1.00 86.12 762 LEU A CA 1
ATOM 5469 C C . LEU A 1 762 ? -6.490 -11.859 -0.017 1.00 86.12 762 LEU A C 1
ATOM 5471 O O . LEU A 1 762 ? -6.776 -12.845 -0.704 1.00 86.12 762 LEU A O 1
ATOM 5475 N N . PRO A 1 763 ? -7.252 -11.520 1.044 1.00 83.94 763 PRO A N 1
ATOM 5476 C CA . PRO A 1 763 ? -8.414 -12.292 1.497 1.00 83.94 763 PRO A CA 1
ATOM 5477 C C . PRO A 1 763 ? -9.586 -12.380 0.499 1.00 83.94 763 PRO A C 1
ATOM 5479 O O . PRO A 1 763 ? -10.477 -13.207 0.703 1.00 83.94 763 PRO A O 1
ATOM 5482 N N . ALA A 1 764 ? -9.622 -11.573 -0.566 1.00 86.81 764 ALA A N 1
ATOM 5483 C CA . ALA A 1 764 ? -10.632 -11.639 -1.622 1.00 86.81 764 ALA A CA 1
ATOM 5484 C C . ALA A 1 764 ? -10.255 -12.587 -2.777 1.00 86.81 764 ALA A C 1
ATOM 5486 O O . ALA A 1 764 ? -11.139 -12.974 -3.542 1.00 86.81 764 ALA A O 1
ATOM 5487 N N . VAL A 1 765 ? -9.007 -13.063 -2.872 1.00 94.00 765 VAL A N 1
ATOM 5488 C CA . VAL A 1 765 ? -8.583 -14.049 -3.891 1.00 94.00 765 VAL A CA 1
ATOM 5489 C C . VAL A 1 765 ? -9.465 -15.315 -3.914 1.00 94.00 765 VAL A C 1
ATOM 5491 O O . VAL A 1 765 ? -9.858 -15.746 -5.001 1.00 94.00 765 VAL A O 1
ATOM 5494 N N . PRO A 1 766 ? -9.888 -15.912 -2.778 1.00 93.81 766 PRO A N 1
ATOM 5495 C CA . PRO A 1 766 ? -10.809 -17.051 -2.801 1.00 93.81 766 PRO A CA 1
ATOM 5496 C C . PRO A 1 766 ? -12.204 -16.701 -3.355 1.00 93.81 766 PRO A C 1
ATOM 5498 O O . PRO A 1 766 ? -12.850 -17.552 -3.972 1.00 93.81 766 PRO A O 1
ATOM 5501 N N . LEU A 1 767 ? -12.673 -15.460 -3.169 1.00 92.38 767 LEU A N 1
ATOM 5502 C CA . LEU A 1 767 ? -13.911 -14.946 -3.772 1.00 92.38 767 LEU A CA 1
ATOM 5503 C C . LEU A 1 767 ? -13.739 -14.768 -5.289 1.00 92.38 767 LEU A C 1
ATOM 5505 O O . LEU A 1 767 ? -14.593 -15.227 -6.047 1.00 92.38 767 LEU A O 1
ATOM 5509 N N . GLU A 1 768 ? -12.630 -14.174 -5.733 1.00 94.62 768 GLU A N 1
ATOM 5510 C CA . GLU A 1 768 ? -12.293 -14.000 -7.151 1.00 94.62 768 GLU A CA 1
ATOM 5511 C C . GLU A 1 768 ? -12.261 -15.348 -7.891 1.00 94.62 768 GLU A C 1
ATOM 5513 O O . GLU A 1 768 ? -13.049 -15.580 -8.813 1.00 94.62 768 GLU A O 1
ATOM 5518 N N . LEU A 1 769 ? -11.422 -16.284 -7.434 1.00 96.44 769 LEU A N 1
ATOM 5519 C CA . LEU A 1 769 ? -11.229 -17.576 -8.096 1.00 96.44 769 LEU A CA 1
ATOM 5520 C C . LEU A 1 769 ? -12.515 -18.421 -8.121 1.00 96.44 769 LEU A C 1
ATOM 5522 O O . LEU A 1 769 ? -12.850 -19.004 -9.154 1.00 96.44 769 LEU A O 1
ATOM 5526 N N . SER A 1 770 ? -13.275 -18.456 -7.019 1.00 94.06 770 SER A N 1
ATOM 5527 C CA . SER A 1 770 ? -14.549 -19.194 -6.969 1.00 94.06 770 SER A CA 1
ATOM 5528 C C . SER A 1 770 ? -15.653 -18.557 -7.819 1.00 94.06 770 SER A C 1
ATOM 5530 O O . SER A 1 770 ? -16.558 -19.263 -8.269 1.00 94.06 770 SER A O 1
ATOM 5532 N N . THR A 1 771 ? -15.586 -17.250 -8.089 1.00 94.06 771 THR A N 1
ATOM 5533 C CA . THR A 1 771 ? -16.490 -16.587 -9.041 1.00 94.06 771 THR A CA 1
ATOM 5534 C C . THR A 1 771 ? -16.156 -16.996 -10.478 1.00 94.06 771 THR A C 1
ATOM 5536 O O . THR A 1 771 ? -17.056 -17.294 -11.264 1.00 94.06 771 THR A O 1
ATOM 5539 N N . ILE A 1 772 ? -14.866 -17.093 -10.817 1.00 95.69 772 ILE A N 1
ATOM 5540 C CA . ILE A 1 772 ? -14.407 -17.556 -12.136 1.00 95.69 772 ILE A CA 1
ATOM 5541 C C . ILE A 1 772 ? -14.824 -19.016 -12.378 1.00 95.69 772 ILE A C 1
ATOM 5543 O O . ILE A 1 772 ? -15.388 -19.308 -13.432 1.00 95.69 772 ILE A O 1
ATOM 5547 N N . GLU A 1 773 ? -14.640 -19.906 -11.395 1.00 95.06 773 GLU A N 1
ATOM 5548 C CA . GLU A 1 773 ? -15.046 -21.325 -11.468 1.00 95.06 773 GLU A CA 1
ATOM 5549 C C . GLU A 1 773 ? -16.561 -21.508 -11.707 1.00 95.06 773 GLU A C 1
ATOM 5551 O O . GLU A 1 773 ? -16.985 -22.440 -12.392 1.00 95.06 773 GLU A O 1
ATOM 5556 N N . GLN A 1 774 ? -17.399 -20.607 -11.184 1.00 92.81 774 GLN A N 1
ATOM 5557 C CA . GLN A 1 774 ? -18.848 -20.633 -11.425 1.00 92.81 774 GLN A CA 1
ATOM 5558 C C . GLN A 1 774 ? -19.239 -20.173 -12.835 1.00 92.81 774 GLN A C 1
ATOM 5560 O O . GLN A 1 774 ? -20.248 -20.636 -13.375 1.00 92.81 774 GLN A O 1
ATOM 5565 N N . LEU A 1 775 ? -18.479 -19.242 -13.416 1.00 93.06 775 LEU A N 1
ATOM 5566 C CA . LEU A 1 775 ? -18.780 -18.622 -14.707 1.00 93.06 775 LEU A CA 1
ATOM 5567 C C . LEU A 1 775 ? -18.174 -19.389 -15.894 1.00 93.06 775 LEU A C 1
ATOM 5569 O O . LEU A 1 775 ? -18.747 -19.360 -16.985 1.00 93.06 775 LEU A O 1
ATOM 5573 N N . TRP A 1 776 ? -17.041 -20.071 -15.698 1.00 95.19 776 TRP A N 1
ATOM 5574 C CA . TRP A 1 776 ? -16.238 -20.663 -16.770 1.00 95.19 776 TRP A CA 1
ATOM 5575 C C . TRP A 1 776 ? -15.758 -22.090 -16.461 1.00 95.19 776 TRP A C 1
ATOM 5577 O O . TRP A 1 776 ? -15.397 -22.391 -15.325 1.00 95.19 776 TRP A O 1
ATOM 5587 N N . PRO A 1 777 ? -15.688 -22.983 -17.470 1.00 94.75 777 PRO A N 1
ATOM 5588 C CA . PRO A 1 777 ? -15.066 -24.292 -17.305 1.00 94.75 777 PRO A CA 1
ATOM 5589 C C . PRO A 1 777 ? -13.546 -24.161 -17.140 1.00 94.75 777 PRO A C 1
ATOM 5591 O O . PRO A 1 777 ? -12.914 -23.313 -17.773 1.00 94.75 777 PRO A O 1
ATOM 5594 N N . GLY A 1 778 ? -12.946 -25.048 -16.349 1.00 95.19 778 GLY A N 1
ATOM 5595 C CA . GLY A 1 778 ? -11.498 -25.111 -16.185 1.00 95.19 778 GLY A CA 1
ATOM 5596 C C . GLY A 1 778 ? -11.082 -25.693 -14.839 1.00 95.19 778 GLY A C 1
ATOM 5597 O O . GLY A 1 778 ? -11.734 -26.610 -14.339 1.00 95.19 778 GLY A O 1
ATOM 5598 N N . ALA A 1 779 ? -9.997 -25.165 -14.271 1.00 95.94 779 ALA A N 1
ATOM 5599 C CA . ALA A 1 779 ? -9.426 -25.634 -13.010 1.00 95.94 779 ALA A CA 1
ATOM 5600 C C . ALA A 1 779 ? -8.974 -24.471 -12.116 1.00 95.94 779 ALA A C 1
ATOM 5602 O O . ALA A 1 779 ? -8.516 -23.439 -12.612 1.00 95.94 779 ALA A O 1
ATOM 5603 N N . LEU A 1 780 ? -9.084 -24.684 -10.801 1.00 97.44 780 LEU A N 1
ATOM 5604 C CA . LEU A 1 780 ? -8.767 -23.722 -9.747 1.00 97.44 780 LEU A CA 1
ATOM 5605 C C . LEU A 1 780 ? -7.601 -24.232 -8.888 1.00 97.44 780 LEU A C 1
ATOM 5607 O O . LEU A 1 780 ? -7.646 -25.360 -8.396 1.00 97.44 780 LEU A O 1
ATOM 5611 N N . PHE A 1 781 ? -6.586 -23.392 -8.675 1.00 97.75 781 PHE A N 1
ATOM 5612 C CA . PHE A 1 781 ? -5.435 -23.681 -7.811 1.00 97.75 781 PHE A CA 1
ATOM 5613 C C . PHE A 1 781 ? -5.226 -22.541 -6.805 1.00 97.75 781 PHE A C 1
ATOM 5615 O O . PHE A 1 781 ? -4.986 -21.401 -7.189 1.00 97.75 781 PHE A O 1
ATOM 5622 N N . LEU A 1 782 ? -5.301 -22.843 -5.510 1.00 97.25 782 LEU A N 1
ATOM 5623 C CA . LEU A 1 782 ? -5.105 -21.880 -4.422 1.00 97.25 782 LEU A CA 1
ATOM 5624 C C . LEU A 1 782 ? -3.860 -22.251 -3.599 1.00 97.25 782 LEU A C 1
ATOM 5626 O O . LEU A 1 782 ? -3.594 -23.441 -3.390 1.00 97.25 782 LEU A O 1
ATOM 5630 N N . ASN A 1 783 ? -3.127 -21.243 -3.119 1.00 95.62 783 ASN A N 1
ATOM 5631 C CA . ASN A 1 783 ? -2.027 -21.356 -2.151 1.00 95.62 783 ASN A CA 1
ATOM 5632 C C . ASN A 1 783 ? -0.996 -22.432 -2.515 1.00 95.62 783 ASN A C 1
ATOM 5634 O O . ASN A 1 783 ? -0.339 -22.305 -3.538 1.00 95.62 783 ASN A O 1
ATOM 5638 N N . GLU A 1 784 ? -0.872 -23.518 -1.746 1.00 95.44 784 GLU A N 1
ATOM 5639 C CA . GLU A 1 784 ? 0.142 -24.568 -1.929 1.00 95.44 784 GLU A CA 1
ATOM 5640 C C . GLU A 1 784 ? 0.130 -25.222 -3.321 1.00 95.44 784 GLU A C 1
ATOM 5642 O O . GLU A 1 784 ? 1.096 -25.875 -3.715 1.00 95.44 784 GLU A O 1
ATOM 5647 N N . SER A 1 785 ? -0.971 -25.067 -4.059 1.00 96.25 785 SER A N 1
ATOM 5648 C CA . SER A 1 785 ? -1.144 -25.561 -5.425 1.00 96.25 785 SER A CA 1
ATOM 5649 C C . SER A 1 785 ? -0.852 -24.510 -6.515 1.00 96.25 785 SER A C 1
ATOM 5651 O O . SER A 1 785 ? -0.758 -24.852 -7.692 1.00 96.25 785 SER A O 1
ATOM 5653 N N . PHE A 1 786 ? -0.653 -23.242 -6.144 1.00 96.81 786 PHE A N 1
ATOM 5654 C CA . PHE A 1 786 ? -0.323 -22.133 -7.037 1.00 96.81 786 PHE A CA 1
ATOM 5655 C C . PHE A 1 786 ? 1.199 -21.960 -7.202 1.00 96.81 786 PHE A C 1
ATOM 5657 O O . PHE A 1 786 ? 1.832 -21.099 -6.589 1.00 96.81 786 PHE A O 1
ATOM 5664 N N . THR A 1 787 ? 1.789 -22.782 -8.076 1.00 96.38 787 THR A N 1
ATOM 5665 C CA . THR A 1 787 ? 3.224 -22.744 -8.417 1.00 96.38 787 THR A CA 1
ATOM 5666 C C . THR A 1 787 ? 3.460 -22.649 -9.934 1.00 96.38 787 THR A C 1
ATOM 5668 O O . THR A 1 787 ? 2.583 -23.031 -10.722 1.00 96.38 787 THR A O 1
ATOM 5671 N N . PRO A 1 788 ? 4.645 -22.191 -10.391 1.00 95.69 788 PRO A N 1
ATOM 5672 C CA . PRO A 1 788 ? 4.997 -22.176 -11.814 1.00 95.69 788 PRO A CA 1
ATOM 5673 C C . PRO A 1 788 ? 4.972 -23.574 -12.452 1.00 95.69 788 PRO A C 1
ATOM 5675 O O . PRO A 1 788 ? 4.543 -23.732 -13.596 1.00 95.69 788 PRO A O 1
ATOM 5678 N N . GLU A 1 789 ? 5.387 -24.607 -11.711 1.00 96.12 789 GLU A N 1
ATOM 5679 C CA . GLU A 1 789 ? 5.320 -26.004 -12.150 1.00 96.12 789 GLU A CA 1
ATOM 5680 C C . GLU A 1 789 ? 3.879 -26.462 -12.407 1.00 96.12 789 GLU A C 1
ATOM 5682 O O . GLU A 1 789 ? 3.626 -27.111 -13.423 1.00 96.12 789 GLU A O 1
ATOM 5687 N N . ALA A 1 790 ? 2.931 -26.090 -11.538 1.00 96.44 790 ALA A N 1
ATOM 5688 C CA . ALA A 1 790 ? 1.527 -26.469 -11.680 1.00 96.44 790 ALA A CA 1
ATOM 5689 C C . ALA A 1 790 ? 0.887 -25.881 -12.954 1.00 96.44 790 ALA A C 1
ATOM 5691 O O . ALA A 1 790 ? 0.113 -26.573 -13.614 1.00 96.44 790 ALA A O 1
ATOM 5692 N N . ILE A 1 791 ? 1.272 -24.664 -13.372 1.00 95.62 791 ILE A N 1
ATOM 5693 C CA . ILE A 1 791 ? 0.866 -24.092 -14.674 1.00 95.62 791 ILE A CA 1
ATOM 5694 C C . ILE A 1 791 ? 1.333 -24.986 -15.830 1.00 95.62 791 ILE A C 1
ATOM 5696 O O . ILE A 1 791 ? 0.571 -25.269 -16.758 1.00 95.62 791 ILE A O 1
ATOM 5700 N N . VAL A 1 792 ? 2.598 -25.414 -15.795 1.00 94.88 792 VAL A N 1
ATOM 5701 C CA . VAL A 1 792 ? 3.219 -26.210 -16.863 1.00 94.88 792 VAL A CA 1
ATOM 5702 C C . VAL A 1 792 ? 2.664 -27.638 -16.899 1.00 94.88 792 VAL A C 1
ATOM 5704 O O . VAL A 1 792 ? 2.533 -28.203 -17.986 1.00 94.88 792 VAL A O 1
ATOM 5707 N N . GLU A 1 793 ? 2.324 -28.225 -15.750 1.00 94.75 793 GLU A N 1
ATOM 5708 C CA . GLU A 1 793 ? 1.692 -29.546 -15.653 1.00 94.75 793 GLU A CA 1
ATOM 5709 C C . GLU A 1 793 ? 0.227 -29.504 -16.118 1.00 94.75 793 GLU A C 1
ATOM 5711 O O . GLU A 1 793 ? -0.134 -30.224 -17.050 1.00 94.75 793 GLU A O 1
ATOM 5716 N N . ALA A 1 794 ? -0.594 -28.594 -15.581 1.00 94.25 794 ALA A N 1
ATOM 5717 C CA . ALA A 1 794 ? -2.004 -28.467 -15.958 1.00 94.25 794 ALA A CA 1
ATOM 5718 C C . ALA A 1 794 ? -2.185 -28.229 -17.470 1.00 94.25 794 ALA A C 1
ATOM 5720 O O . ALA A 1 794 ? -3.054 -28.834 -18.102 1.00 94.25 794 ALA A O 1
ATOM 5721 N N . ARG A 1 795 ? -1.320 -27.406 -18.082 1.00 93.31 795 ARG A N 1
ATOM 5722 C CA . ARG A 1 795 ? -1.353 -27.109 -19.527 1.00 93.31 795 ARG A CA 1
ATOM 5723 C C . ARG A 1 795 ? -0.836 -28.238 -20.431 1.00 93.31 795 ARG A C 1
ATOM 5725 O O . ARG A 1 795 ? -0.976 -28.143 -21.651 1.00 93.31 795 ARG A O 1
ATOM 5732 N N . GLN A 1 796 ? -0.265 -29.309 -19.869 1.00 89.62 796 GLN A N 1
ATOM 5733 C CA . GLN A 1 796 ? -0.004 -30.559 -20.601 1.00 89.62 796 GLN A CA 1
ATOM 5734 C C . GLN A 1 796 ? -1.225 -31.487 -20.624 1.00 89.62 796 GLN A C 1
ATOM 5736 O O . GLN A 1 796 ? -1.361 -32.272 -21.565 1.00 89.62 796 GLN A O 1
ATOM 5741 N N . GLU A 1 797 ? -2.103 -31.404 -19.620 1.00 88.00 797 GLU A N 1
ATOM 5742 C CA . GLU A 1 797 ? -3.326 -32.209 -19.543 1.00 88.00 797 GLU A CA 1
ATOM 5743 C C . GLU A 1 797 ? -4.480 -31.588 -20.343 1.00 88.00 797 GLU A C 1
ATOM 5745 O O . GLU A 1 797 ? -5.147 -32.292 -21.107 1.00 88.00 797 GLU A O 1
ATOM 5750 N N . GLU A 1 798 ? -4.687 -30.272 -20.219 1.00 89.56 798 GLU A N 1
ATOM 5751 C CA . GLU A 1 798 ? -5.755 -29.537 -20.902 1.00 89.56 798 GLU A CA 1
ATOM 5752 C C . GLU A 1 798 ? -5.254 -28.235 -21.553 1.00 89.56 798 GLU A C 1
ATOM 5754 O O . GLU A 1 798 ? -4.409 -27.512 -21.026 1.00 89.56 798 GLU A O 1
ATOM 5759 N N . ALA A 1 799 ? -5.795 -27.918 -22.732 1.00 89.88 799 ALA A N 1
ATOM 5760 C CA . ALA A 1 799 ? -5.470 -26.700 -23.465 1.00 89.88 799 ALA A CA 1
ATOM 5761 C C . ALA A 1 799 ? -6.315 -25.513 -22.971 1.00 89.88 799 ALA A C 1
ATOM 5763 O O . ALA A 1 799 ? -7.323 -25.153 -23.581 1.00 89.88 799 ALA A O 1
ATOM 5764 N N . TYR A 1 800 ? -5.883 -24.895 -21.873 1.00 94.38 800 TYR A N 1
ATOM 5765 C CA . TYR A 1 800 ? -6.451 -23.641 -21.378 1.00 94.38 800 TYR A CA 1
ATOM 5766 C C . TYR A 1 800 ? -6.179 -22.488 -22.351 1.00 94.38 800 TYR A C 1
ATOM 5768 O O . TYR A 1 800 ? -5.061 -22.340 -22.845 1.00 94.38 800 TYR A O 1
ATOM 5776 N N . GLY A 1 801 ? -7.198 -21.667 -22.618 1.00 93.38 801 GLY A N 1
ATOM 5777 C CA . GLY A 1 801 ? -7.062 -20.458 -23.442 1.00 93.38 801 GLY A CA 1
ATOM 5778 C C . GLY A 1 801 ? -6.853 -19.188 -22.616 1.00 93.38 801 GLY A C 1
ATOM 5779 O O . GLY A 1 801 ? -6.308 -18.213 -23.130 1.00 93.38 801 GLY A O 1
ATOM 5780 N N . VAL A 1 802 ? -7.243 -19.210 -21.338 1.00 96.56 802 VAL A N 1
ATOM 5781 C CA . VAL A 1 802 ? -7.046 -18.114 -20.383 1.00 96.56 802 VAL A CA 1
ATOM 5782 C C . VAL A 1 802 ? -6.213 -18.620 -19.210 1.00 96.56 802 VAL A C 1
ATOM 5784 O O . VAL A 1 802 ? -6.515 -19.680 -18.660 1.00 96.56 802 VAL A O 1
ATOM 5787 N N . LEU A 1 803 ? -5.203 -17.849 -18.812 1.00 97.25 803 LEU A N 1
ATOM 5788 C CA . LEU A 1 803 ? -4.489 -18.020 -17.546 1.00 97.25 803 LEU A CA 1
ATOM 5789 C C . LEU A 1 803 ? -4.789 -16.808 -16.664 1.00 97.25 803 LEU A C 1
ATOM 5791 O O . LEU A 1 803 ? -4.527 -15.680 -17.074 1.00 97.25 803 LEU A O 1
ATOM 5795 N N . HIS A 1 804 ? -5.337 -17.039 -15.478 1.00 97.88 804 HIS A N 1
ATOM 5796 C CA . HIS A 1 804 ? -5.680 -16.005 -14.509 1.00 97.88 804 HIS A CA 1
ATOM 5797 C C . HIS A 1 804 ? -4.851 -16.189 -13.241 1.00 97.88 804 HIS A C 1
ATOM 5799 O O . HIS A 1 804 ? -4.902 -17.264 -12.646 1.00 97.88 804 HIS A O 1
ATOM 5805 N N . LEU A 1 805 ? -4.108 -15.154 -12.849 1.00 96.88 805 LEU A N 1
ATOM 5806 C CA . LEU A 1 805 ? -3.240 -15.131 -11.676 1.00 96.88 805 LEU A CA 1
ATOM 5807 C C . LEU A 1 805 ? -3.718 -14.050 -10.692 1.00 96.88 805 LEU A C 1
ATOM 5809 O O . LEU A 1 805 ? -3.560 -12.854 -10.947 1.00 96.88 805 LEU A O 1
ATOM 5813 N N . ALA A 1 806 ? -4.276 -14.496 -9.570 1.00 95.31 806 ALA A N 1
ATOM 5814 C CA . ALA A 1 806 ? -4.776 -13.673 -8.477 1.00 95.31 806 ALA A CA 1
ATOM 5815 C C . ALA A 1 806 ? -3.732 -13.608 -7.350 1.00 95.31 806 ALA A C 1
ATOM 5817 O O . ALA A 1 806 ? -3.671 -14.467 -6.466 1.00 95.31 806 ALA A O 1
ATOM 5818 N N . THR A 1 807 ? -2.808 -12.654 -7.477 1.00 92.62 807 THR A N 1
ATOM 5819 C CA . THR A 1 807 ? -1.595 -12.549 -6.654 1.00 92.62 807 THR A CA 1
ATOM 5820 C C . THR A 1 807 ? -0.916 -11.189 -6.829 1.00 92.62 807 THR A C 1
ATOM 5822 O O . THR A 1 807 ? -1.159 -10.512 -7.832 1.00 92.62 807 THR A O 1
ATOM 5825 N N . HIS A 1 808 ? -0.012 -10.822 -5.915 1.00 86.38 808 HIS A N 1
ATOM 5826 C CA . HIS A 1 808 ? 0.834 -9.635 -6.079 1.00 86.38 808 HIS A CA 1
ATOM 5827 C C . HIS A 1 808 ? 1.765 -9.775 -7.289 1.00 86.38 808 HIS A C 1
ATOM 5829 O O . HIS A 1 808 ? 2.424 -10.801 -7.482 1.00 86.38 808 HIS A O 1
ATOM 5835 N N . GLY A 1 809 ? 1.885 -8.707 -8.069 1.00 83.81 809 GLY A N 1
ATOM 5836 C CA . GLY A 1 809 ? 2.948 -8.558 -9.061 1.00 83.81 809 GLY A CA 1
ATOM 5837 C C . GLY A 1 809 ? 3.432 -7.117 -9.139 1.00 83.81 809 GLY A C 1
ATOM 5838 O O . GLY A 1 809 ? 2.656 -6.185 -8.928 1.00 83.81 809 GLY A O 1
ATOM 5839 N N . GLU A 1 810 ? 4.709 -6.928 -9.435 1.00 80.31 810 GLU A N 1
ATOM 5840 C CA . GLU A 1 810 ? 5.360 -5.622 -9.373 1.00 80.31 810 GLU A CA 1
ATOM 5841 C C . GLU A 1 810 ? 6.213 -5.383 -10.621 1.00 80.31 810 GLU A C 1
ATOM 5843 O O . GLU A 1 810 ? 7.054 -6.210 -10.976 1.00 80.31 810 GLU A O 1
ATOM 5848 N N . PHE A 1 811 ? 5.968 -4.256 -11.294 1.00 76.06 811 PHE A N 1
ATOM 5849 C CA . PHE A 1 811 ? 6.758 -3.762 -12.422 1.00 76.06 811 PHE A CA 1
ATOM 5850 C C . PHE A 1 811 ? 7.595 -2.573 -11.935 1.00 76.06 811 PHE A C 1
ATOM 5852 O O . PHE A 1 811 ? 7.102 -1.443 -11.851 1.00 76.06 811 PHE A O 1
ATOM 5859 N N . SER A 1 812 ? 8.837 -2.870 -11.564 1.00 68.75 812 SER A N 1
ATOM 5860 C CA . SER A 1 812 ? 9.805 -1.975 -10.919 1.00 68.75 812 SER A CA 1
ATOM 5861 C C . SER A 1 812 ? 10.689 -1.239 -11.932 1.00 68.75 812 SER A C 1
ATOM 5863 O O . SER A 1 812 ? 10.837 -1.686 -13.069 1.00 68.75 812 SER A O 1
ATOM 5865 N N . LYS A 1 813 ? 11.344 -0.152 -11.493 1.00 66.94 813 LYS A N 1
ATOM 5866 C CA . LYS A 1 813 ? 12.435 0.494 -12.250 1.00 66.94 813 LYS A CA 1
ATOM 5867 C C . LYS A 1 813 ? 13.622 -0.476 -12.429 1.00 66.94 813 LYS A C 1
ATOM 5869 O O . LYS A 1 813 ? 13.857 -1.331 -11.567 1.00 66.94 813 LYS A O 1
ATOM 5874 N N . GLY A 1 814 ? 14.435 -0.294 -13.469 1.00 65.75 814 GLY A N 1
ATOM 5875 C CA . GLY A 1 814 ? 15.644 -1.088 -13.706 1.00 65.75 814 GLY A CA 1
ATOM 5876 C C . GLY A 1 814 ? 15.434 -2.293 -14.627 1.00 65.75 814 GLY A C 1
ATOM 5877 O O . GLY A 1 814 ? 14.551 -2.330 -15.485 1.00 65.75 814 GLY A O 1
ATOM 5878 N N . SER A 1 815 ? 16.281 -3.307 -14.457 1.00 67.62 815 SER A N 1
ATOM 5879 C CA . S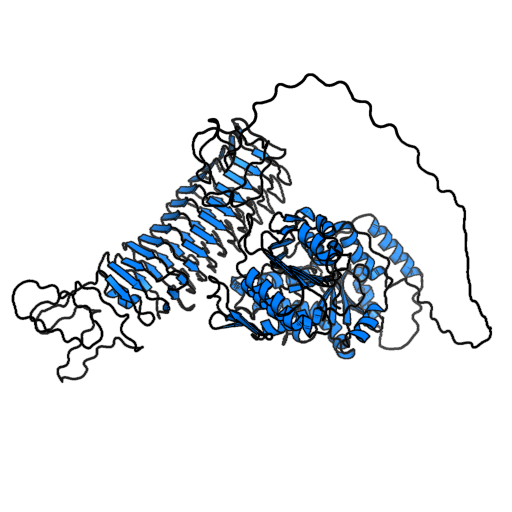ER A 1 815 ? 16.248 -4.526 -15.263 1.00 67.62 815 SER A CA 1
ATOM 5880 C C . SER A 1 815 ? 15.050 -5.429 -14.929 1.00 67.62 815 SER A C 1
ATOM 5882 O O . SER A 1 815 ? 14.462 -5.365 -13.851 1.00 67.62 815 SER A O 1
ATOM 5884 N N . LEU A 1 816 ? 14.670 -6.292 -15.881 1.00 69.94 816 LEU A N 1
ATOM 5885 C CA . LEU A 1 816 ? 13.476 -7.152 -15.791 1.00 69.94 816 LEU A CA 1
ATOM 5886 C C . LEU A 1 816 ? 13.466 -8.122 -14.595 1.00 69.94 816 LEU A C 1
ATOM 5888 O O . LEU A 1 816 ? 12.407 -8.642 -14.254 1.00 69.94 816 LEU A O 1
ATOM 5892 N N . ASP A 1 817 ? 14.612 -8.383 -13.973 1.00 75.50 817 ASP A N 1
ATOM 5893 C CA . ASP A 1 817 ? 14.749 -9.176 -12.751 1.00 75.50 817 ASP A CA 1
ATOM 5894 C C . ASP A 1 817 ? 14.288 -8.438 -11.480 1.00 75.50 817 ASP A C 1
ATOM 5896 O O . ASP A 1 817 ? 13.874 -9.094 -10.526 1.00 75.50 817 ASP A O 1
ATOM 5900 N N . ASN A 1 818 ? 14.221 -7.099 -11.497 1.00 67.69 818 ASN A N 1
ATOM 5901 C CA . ASN A 1 818 ? 13.607 -6.291 -10.430 1.00 67.69 818 ASN A CA 1
ATOM 5902 C C . ASN A 1 818 ? 12.069 -6.386 -10.408 1.00 67.69 818 ASN A C 1
ATOM 5904 O O . ASN A 1 818 ? 11.428 -5.941 -9.453 1.00 67.69 818 ASN A O 1
ATOM 5908 N N . SER A 1 819 ? 11.465 -6.911 -11.478 1.00 81.50 819 SER A N 1
ATOM 5909 C CA . SER A 1 819 ? 10.016 -7.047 -11.642 1.00 81.50 819 SER A CA 1
ATOM 5910 C C . SER A 1 819 ? 9.603 -8.512 -11.525 1.00 81.50 819 SER A C 1
ATOM 5912 O O . SER A 1 819 ? 10.242 -9.382 -12.119 1.00 81.50 819 SER A O 1
ATOM 5914 N N . TYR A 1 820 ? 8.521 -8.811 -10.804 1.00 86.62 820 TYR A N 1
ATOM 5915 C CA . TYR A 1 820 ? 8.134 -10.191 -10.487 1.00 86.62 820 TYR A CA 1
ATOM 5916 C C . TYR A 1 820 ? 6.622 -10.416 -10.395 1.00 86.62 820 TYR A C 1
ATOM 5918 O O . TYR A 1 820 ? 5.838 -9.501 -10.156 1.00 86.62 820 TYR A O 1
ATOM 5926 N N . ILE A 1 821 ? 6.230 -11.684 -10.533 1.00 90.00 821 ILE A N 1
ATOM 5927 C CA . ILE A 1 821 ? 4.938 -12.220 -10.097 1.00 90.00 821 ILE A CA 1
ATOM 5928 C C . ILE A 1 821 ? 5.194 -13.077 -8.857 1.00 90.00 821 ILE A C 1
ATOM 5930 O O . ILE A 1 821 ? 6.057 -13.961 -8.876 1.00 90.00 821 ILE A O 1
ATOM 5934 N N . GLN A 1 822 ? 4.454 -12.833 -7.780 1.00 91.44 822 GLN A N 1
ATOM 5935 C CA . GLN A 1 822 ? 4.510 -13.651 -6.576 1.00 91.44 822 GLN A CA 1
ATOM 5936 C C . GLN A 1 822 ? 3.741 -14.960 -6.803 1.00 91.44 822 GLN A C 1
ATOM 5938 O O . GLN A 1 822 ? 2.534 -14.945 -7.037 1.00 91.44 822 GLN A O 1
ATOM 5943 N N . PHE A 1 823 ? 4.419 -16.100 -6.709 1.00 93.25 823 PHE A N 1
ATOM 5944 C CA . PHE A 1 823 ? 3.780 -17.406 -6.541 1.00 93.25 823 PHE A CA 1
ATOM 5945 C C . PHE A 1 823 ? 3.793 -17.793 -5.059 1.00 93.25 823 PHE A C 1
ATOM 5947 O O . PHE A 1 823 ? 4.424 -17.126 -4.235 1.00 93.25 823 PHE A O 1
ATOM 5954 N N . TRP A 1 824 ? 3.101 -18.877 -4.710 1.00 92.62 824 TRP A N 1
ATOM 5955 C CA . TRP A 1 824 ? 3.069 -19.372 -3.334 1.00 92.62 824 TRP A CA 1
ATOM 5956 C C . TRP A 1 824 ? 4.459 -19.703 -2.777 1.00 92.62 824 TRP A C 1
ATOM 5958 O O . TRP A 1 824 ? 4.752 -19.431 -1.616 1.00 92.62 824 TRP A O 1
ATOM 5968 N N . ASP A 1 825 ? 5.309 -20.321 -3.596 1.00 89.31 825 ASP A N 1
ATOM 5969 C CA . ASP A 1 825 ? 6.592 -20.867 -3.161 1.00 89.31 825 ASP A CA 1
ATOM 5970 C C . ASP A 1 825 ? 7.787 -19.939 -3.429 1.00 89.31 825 ASP A C 1
ATOM 5972 O O . ASP A 1 825 ? 8.850 -20.138 -2.837 1.00 89.31 825 ASP A O 1
ATOM 5976 N N . ARG A 1 826 ? 7.637 -18.953 -4.328 1.00 90.56 826 ARG A N 1
ATOM 5977 C CA . ARG A 1 826 ? 8.704 -18.031 -4.757 1.00 90.56 826 ARG A CA 1
ATOM 5978 C C . ARG A 1 826 ? 8.192 -16.865 -5.607 1.00 90.56 826 ARG A C 1
ATOM 5980 O O . ARG A 1 826 ? 7.122 -16.931 -6.204 1.00 90.56 826 ARG A O 1
ATOM 5987 N N . ARG A 1 827 ? 9.030 -15.843 -5.776 1.00 91.44 827 ARG A N 1
ATOM 5988 C CA . ARG A 1 827 ? 8.886 -14.835 -6.838 1.00 91.44 827 ARG A CA 1
ATOM 5989 C C . ARG A 1 827 ? 9.384 -15.404 -8.170 1.00 91.44 827 ARG A C 1
ATOM 5991 O O . ARG A 1 827 ? 10.432 -16.047 -8.211 1.00 91.44 827 ARG A O 1
ATOM 5998 N N . LEU A 1 828 ? 8.646 -15.161 -9.252 1.00 90.81 828 LEU A N 1
ATOM 5999 C CA . LEU A 1 828 ? 9.061 -15.446 -10.627 1.00 90.81 828 LEU A CA 1
ATOM 6000 C C . LEU A 1 828 ? 9.288 -14.114 -11.346 1.00 90.81 828 LEU A C 1
ATOM 6002 O O . LEU A 1 828 ? 8.337 -13.357 -11.548 1.00 90.81 828 LEU A O 1
ATOM 6006 N N . SER A 1 829 ? 10.531 -13.817 -11.717 1.00 88.81 829 SER A N 1
ATOM 6007 C CA . SER A 1 829 ? 10.882 -12.548 -12.359 1.00 88.81 829 SER A CA 1
ATOM 6008 C C . SER A 1 829 ? 10.424 -12.467 -13.822 1.00 88.81 829 SER A C 1
ATOM 6010 O O . SER A 1 829 ? 10.187 -13.483 -14.486 1.00 88.81 829 SER A O 1
ATOM 6012 N N . LEU A 1 830 ? 10.295 -11.251 -14.362 1.00 83.00 830 LEU A N 1
ATOM 6013 C CA . LEU A 1 830 ? 9.770 -11.027 -15.717 1.00 83.00 830 LEU A CA 1
ATOM 6014 C C . LEU A 1 830 ? 10.651 -11.624 -16.825 1.00 83.00 830 LEU A C 1
ATOM 6016 O O . LEU A 1 830 ? 10.145 -12.043 -17.871 1.00 83.00 830 LEU A O 1
ATOM 6020 N N . ASP A 1 831 ? 11.964 -11.712 -16.612 1.00 84.00 831 ASP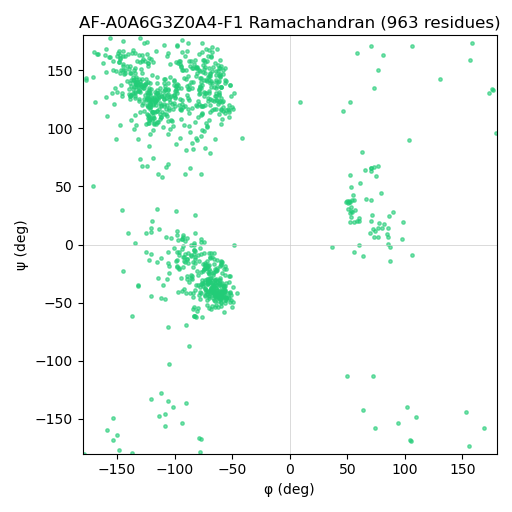 A N 1
ATOM 6021 C CA . ASP A 1 831 ? 12.877 -12.401 -17.527 1.00 84.00 831 ASP A CA 1
ATOM 6022 C C . ASP A 1 831 ? 12.634 -13.924 -17.575 1.00 84.00 831 ASP A C 1
ATOM 6024 O O . ASP A 1 831 ? 12.874 -14.548 -18.614 1.00 84.00 831 ASP A O 1
ATOM 6028 N N . GLN A 1 832 ? 12.083 -14.497 -16.497 1.00 90.00 832 GLN A N 1
ATOM 6029 C CA . GLN A 1 832 ? 11.794 -15.922 -16.328 1.00 90.00 832 GLN A CA 1
ATOM 6030 C C . GLN A 1 832 ? 10.400 -16.344 -16.823 1.00 90.00 832 GLN A C 1
ATOM 6032 O O . GLN A 1 832 ? 10.179 -17.540 -17.011 1.00 90.00 832 GLN A O 1
ATOM 6037 N N . LEU A 1 833 ? 9.482 -15.415 -17.124 1.00 88.88 833 LEU A N 1
ATOM 6038 C CA . LEU A 1 833 ? 8.130 -15.734 -17.628 1.00 88.88 833 LEU A CA 1
ATOM 6039 C C . LEU A 1 833 ? 8.072 -16.731 -18.809 1.00 88.88 833 LEU A C 1
ATOM 6041 O O . LEU A 1 833 ? 7.181 -17.585 -18.792 1.00 88.88 833 LEU A O 1
ATOM 6045 N N . PRO A 1 834 ? 9.005 -16.740 -19.790 1.00 89.56 834 PRO A N 1
ATOM 6046 C CA . PRO A 1 834 ? 9.036 -17.763 -20.841 1.00 89.56 834 PRO A CA 1
ATOM 6047 C C . PRO A 1 834 ? 9.094 -19.217 -20.334 1.00 89.56 834 PRO A C 1
ATOM 6049 O O . PRO A 1 834 ? 8.715 -20.136 -21.063 1.00 89.56 834 PRO A O 1
ATOM 6052 N N . GLN A 1 835 ? 9.538 -19.456 -19.094 1.00 91.81 835 GLN A N 1
ATOM 6053 C CA . GLN A 1 835 ? 9.587 -20.789 -18.480 1.00 91.81 835 GLN A CA 1
ATOM 6054 C C . GLN A 1 835 ? 8.186 -21.389 -18.248 1.00 91.81 835 GLN A C 1
ATOM 6056 O O . GLN A 1 835 ? 8.041 -22.614 -18.261 1.00 91.81 835 GLN A O 1
ATOM 6061 N N . LEU A 1 836 ? 7.148 -20.546 -18.140 1.00 92.25 836 LEU A N 1
ATOM 6062 C CA . LEU A 1 836 ? 5.740 -20.960 -18.062 1.00 92.25 836 LEU A CA 1
ATOM 6063 C C . LEU A 1 836 ? 5.209 -21.553 -19.384 1.00 92.25 836 LEU A C 1
ATOM 6065 O O . LEU A 1 836 ? 4.132 -22.152 -19.405 1.00 92.25 836 LEU A O 1
ATOM 6069 N N . GLN A 1 837 ? 5.956 -21.412 -20.490 1.00 93.12 837 GLN A N 1
ATOM 6070 C CA . GLN A 1 837 ? 5.643 -21.989 -21.807 1.00 93.12 837 GLN A CA 1
ATOM 6071 C C . GLN A 1 837 ? 4.252 -21.586 -22.329 1.00 93.12 837 GLN A C 1
ATOM 6073 O O . GLN A 1 837 ? 3.525 -22.407 -22.903 1.00 93.12 837 GLN A O 1
ATOM 6078 N N . LEU A 1 838 ? 3.837 -20.331 -22.105 1.00 93.19 838 LEU A N 1
ATOM 6079 C CA . LEU A 1 838 ? 2.491 -19.865 -22.469 1.00 93.19 838 LEU A CA 1
ATOM 6080 C C . LEU A 1 838 ? 2.248 -19.840 -23.987 1.00 93.19 838 LEU A C 1
ATOM 6082 O O . LEU A 1 838 ? 1.097 -19.781 -24.402 1.00 93.19 838 LEU A O 1
ATOM 6086 N N . ASP A 1 839 ? 3.292 -19.977 -24.812 1.00 89.81 839 ASP A N 1
ATOM 6087 C CA . ASP A 1 839 ? 3.192 -20.072 -26.272 1.00 89.81 839 ASP A CA 1
ATOM 6088 C C . ASP A 1 839 ? 2.659 -21.436 -26.764 1.00 89.81 839 ASP A C 1
ATOM 6090 O O . ASP A 1 839 ? 2.206 -21.537 -27.910 1.00 89.81 839 ASP A O 1
ATOM 6094 N N . ARG A 1 840 ? 2.687 -22.490 -25.926 1.00 87.06 840 ARG A N 1
ATOM 6095 C CA . ARG A 1 840 ? 2.383 -23.889 -26.308 1.00 87.06 840 ARG A CA 1
ATOM 6096 C C . ARG A 1 840 ? 1.519 -24.637 -25.274 1.00 87.06 840 ARG A C 1
ATOM 6098 O O . ARG A 1 840 ? 2.062 -25.054 -24.254 1.00 87.06 840 ARG A O 1
ATOM 6105 N N . PRO A 1 841 ? 0.223 -24.893 -25.545 1.00 87.38 841 PRO A N 1
ATOM 6106 C CA . PRO A 1 841 ? -0.611 -24.211 -26.541 1.00 87.38 841 PRO A CA 1
ATOM 6107 C C . PRO A 1 841 ? -0.786 -22.729 -26.173 1.00 87.38 841 PRO A C 1
ATOM 6109 O O . PRO A 1 841 ? -0.827 -22.394 -24.992 1.00 87.38 841 PRO A O 1
ATOM 6112 N N . THR A 1 842 ? -0.865 -21.846 -27.170 1.00 90.06 842 THR A N 1
ATOM 6113 C CA . THR A 1 842 ? -0.826 -20.390 -26.956 1.00 90.06 842 THR A CA 1
ATOM 6114 C C . THR A 1 842 ? -1.966 -19.898 -26.058 1.00 90.06 842 THR A C 1
ATOM 6116 O O . THR A 1 842 ? -3.133 -20.136 -26.363 1.00 90.06 842 THR A O 1
ATOM 6119 N N . ILE A 1 843 ? -1.628 -19.177 -24.987 1.00 94.12 843 ILE A N 1
ATOM 6120 C CA . ILE A 1 843 ? -2.590 -18.453 -24.150 1.00 94.12 843 ILE A CA 1
ATOM 6121 C C . ILE A 1 843 ? -3.139 -17.248 -24.929 1.00 94.12 843 ILE A C 1
ATOM 6123 O O . ILE A 1 843 ? -2.393 -16.377 -25.385 1.00 94.12 843 ILE A O 1
ATOM 6127 N N . GLU A 1 844 ? -4.463 -17.193 -25.065 1.00 94.62 844 GLU A N 1
ATOM 6128 C CA . GLU A 1 844 ? -5.196 -16.118 -25.745 1.00 94.62 844 GLU A CA 1
ATOM 6129 C C . GLU A 1 844 ? -5.356 -14.872 -24.862 1.00 94.62 844 GLU A C 1
ATOM 6131 O O . GLU A 1 844 ? -5.495 -13.764 -25.388 1.00 94.62 844 GLU A O 1
ATOM 6136 N N . LEU A 1 845 ? -5.339 -15.057 -23.536 1.00 95.94 845 LEU A N 1
ATOM 6137 C CA . LEU A 1 845 ? -5.377 -13.997 -22.530 1.00 95.94 845 LEU A CA 1
ATOM 6138 C C . LEU A 1 845 ? -4.686 -14.433 -21.225 1.00 95.94 845 LEU A C 1
ATOM 6140 O O . LEU A 1 845 ? -5.112 -15.391 -20.580 1.00 95.94 845 LEU A O 1
ATOM 6144 N N . LEU A 1 846 ? -3.653 -13.697 -20.822 1.00 96.06 846 LEU A N 1
ATOM 6145 C CA . LEU A 1 846 ? -3.127 -13.685 -19.457 1.00 96.06 846 LEU A CA 1
ATOM 6146 C C . LEU A 1 846 ? -3.874 -12.609 -18.649 1.00 96.06 846 LEU A C 1
ATOM 6148 O O . LEU A 1 846 ? -4.077 -11.505 -19.145 1.00 96.06 846 LEU A O 1
ATOM 6152 N N . VAL A 1 847 ? -4.270 -12.896 -17.415 1.00 96.38 847 VAL A N 1
ATOM 6153 C CA . VAL A 1 847 ? -4.830 -11.907 -16.482 1.00 96.38 847 VAL A CA 1
ATOM 6154 C C . VAL A 1 847 ? -3.991 -11.922 -15.215 1.00 96.38 847 VAL A C 1
ATOM 6156 O O . VAL A 1 847 ? -3.820 -12.981 -14.619 1.00 96.38 847 VAL A O 1
ATOM 6159 N N . LEU A 1 848 ? -3.475 -10.761 -14.820 1.00 91.62 848 LEU A N 1
ATOM 6160 C CA . LEU A 1 848 ? -2.834 -10.534 -13.528 1.00 91.62 848 LEU A CA 1
ATOM 6161 C C . LEU A 1 848 ? -3.742 -9.586 -12.737 1.00 91.62 848 LEU A C 1
ATOM 6163 O O . LEU A 1 848 ? -3.896 -8.432 -13.143 1.00 91.62 848 LEU A O 1
ATOM 6167 N N . SER A 1 849 ? -4.407 -10.069 -11.682 1.00 81.62 849 SER A N 1
ATOM 6168 C CA . SER A 1 849 ? -5.460 -9.273 -11.032 1.00 81.62 849 SER A CA 1
ATOM 6169 C C . SER A 1 849 ? -4.901 -8.185 -10.105 1.00 81.62 849 SER A C 1
ATOM 6171 O O . SER A 1 849 ? -5.335 -7.038 -10.207 1.00 81.62 849 SER A O 1
ATOM 6173 N N . ALA A 1 850 ? -3.882 -8.486 -9.289 1.00 64.00 850 ALA A N 1
ATOM 6174 C CA . ALA A 1 850 ? -3.350 -7.579 -8.262 1.00 64.00 850 ALA A CA 1
ATOM 6175 C C . ALA A 1 850 ? -1.901 -7.102 -8.529 1.00 64.00 850 ALA A C 1
ATOM 6177 O O . ALA A 1 850 ? -0.992 -7.308 -7.723 1.00 64.00 850 ALA A O 1
ATOM 6178 N N . CYS A 1 851 ? -1.666 -6.416 -9.654 1.00 72.81 851 CYS A N 1
ATOM 6179 C CA . CYS A 1 851 ? -0.358 -5.816 -9.957 1.00 72.81 851 CYS A CA 1
ATOM 6180 C C . CYS A 1 851 ? -0.219 -4.331 -9.560 1.00 72.81 851 CYS A C 1
ATOM 6182 O O . CYS A 1 851 ? -1.196 -3.580 -9.482 1.00 72.81 851 CYS A O 1
ATOM 6184 N N . ARG A 1 852 ? 1.028 -3.878 -9.391 1.00 73.31 852 ARG A N 1
ATOM 6185 C CA . ARG A 1 852 ? 1.432 -2.462 -9.365 1.00 73.31 852 ARG A CA 1
ATOM 6186 C C . ARG A 1 852 ? 2.480 -2.218 -10.450 1.00 73.31 852 ARG A C 1
ATOM 6188 O O . ARG A 1 852 ? 3.444 -2.972 -10.543 1.00 73.31 852 ARG A O 1
ATOM 6195 N N . THR A 1 853 ? 2.333 -1.135 -11.209 1.00 60.84 853 THR A N 1
ATOM 6196 C CA . THR A 1 853 ? 3.389 -0.619 -12.092 1.00 60.84 853 THR A CA 1
ATOM 6197 C C . THR A 1 853 ? 3.941 0.682 -11.518 1.00 60.84 853 THR A C 1
ATOM 6199 O O . THR A 1 853 ? 3.178 1.504 -11.005 1.00 60.84 853 THR A O 1
ATOM 6202 N N . VAL A 1 854 ? 5.260 0.883 -11.566 1.00 54.56 854 VAL A N 1
ATOM 6203 C CA . VAL A 1 854 ? 5.855 2.188 -11.247 1.00 54.56 854 VAL A CA 1
ATOM 6204 C C . VAL A 1 854 ? 5.473 3.177 -12.353 1.00 54.56 854 VAL A C 1
ATOM 6206 O O . VAL A 1 854 ? 5.854 3.022 -13.511 1.00 54.56 854 VAL A O 1
ATOM 6209 N N . LEU A 1 855 ? 4.676 4.187 -12.002 1.00 63.91 855 LEU A N 1
ATOM 6210 C CA . LEU A 1 855 ? 4.192 5.192 -12.949 1.00 63.91 855 LEU A CA 1
ATOM 6211 C C . LEU A 1 855 ? 5.286 6.217 -13.270 1.00 63.91 855 LEU A C 1
ATOM 6213 O O . LEU A 1 855 ? 6.002 6.670 -12.379 1.00 63.91 855 LEU A O 1
ATOM 6217 N N . GLY A 1 856 ? 5.378 6.611 -14.542 1.00 53.59 856 GLY A N 1
ATOM 6218 C CA . GLY A 1 856 ? 6.343 7.613 -15.006 1.00 53.59 856 GLY A CA 1
ATOM 6219 C C . GLY A 1 856 ? 7.789 7.120 -15.148 1.00 53.59 856 GLY A C 1
ATOM 6220 O O . GLY A 1 856 ? 8.656 7.940 -15.439 1.00 53.59 856 GLY A O 1
ATOM 6221 N N . ASP A 1 857 ? 8.050 5.820 -14.978 1.00 70.19 857 ASP A N 1
ATOM 6222 C CA . ASP A 1 857 ? 9.352 5.200 -15.247 1.00 70.19 857 ASP A CA 1
ATOM 6223 C C . ASP A 1 857 ? 9.370 4.481 -16.606 1.00 70.19 857 ASP A C 1
ATOM 6225 O O . ASP A 1 857 ? 8.422 3.792 -16.981 1.00 70.19 857 ASP A O 1
ATOM 6229 N N . GLU A 1 858 ? 10.456 4.654 -17.358 1.00 70.88 858 GLU A N 1
ATOM 6230 C CA . GLU A 1 858 ? 10.559 4.223 -18.756 1.00 70.88 858 GLU A CA 1
ATOM 6231 C C . GLU A 1 858 ? 10.776 2.712 -18.912 1.00 70.88 858 GLU A C 1
ATOM 6233 O O . GLU A 1 858 ? 10.326 2.120 -19.898 1.00 70.88 858 GLU A O 1
ATOM 6238 N N . GLU A 1 859 ? 11.448 2.087 -17.943 1.00 69.81 859 GLU A N 1
ATOM 6239 C CA . GLU A 1 859 ? 11.756 0.657 -17.943 1.00 69.81 859 GLU A CA 1
ATOM 6240 C C . GLU A 1 859 ? 10.569 -0.141 -17.395 1.00 69.81 859 GLU A C 1
ATOM 6242 O O . GLU A 1 859 ? 10.156 -1.120 -18.021 1.00 69.81 859 GLU A O 1
ATOM 6247 N N . ALA A 1 860 ? 9.922 0.342 -16.329 1.00 67.69 860 ALA A N 1
ATOM 6248 C CA . ALA A 1 860 ? 8.649 -0.205 -15.855 1.00 67.69 860 ALA A CA 1
ATOM 6249 C C . ALA A 1 860 ? 7.554 -0.123 -16.941 1.00 67.69 860 ALA A C 1
ATOM 6251 O O . ALA A 1 860 ? 6.811 -1.085 -17.158 1.00 67.69 860 ALA A O 1
ATOM 6252 N N . GLU A 1 861 ? 7.495 0.987 -17.692 1.00 77.88 861 GLU A N 1
ATOM 6253 C CA . GLU A 1 861 ? 6.615 1.143 -18.858 1.00 77.88 861 GLU A CA 1
ATOM 6254 C C . GLU A 1 861 ? 6.867 0.095 -19.954 1.00 77.88 861 GLU A C 1
ATOM 6256 O O . GLU A 1 861 ? 5.914 -0.404 -20.561 1.00 77.88 861 GLU A O 1
ATOM 6261 N N . LEU A 1 862 ? 8.132 -0.243 -20.227 1.00 77.38 862 LEU A N 1
ATOM 6262 C CA . LEU A 1 862 ? 8.504 -1.260 -21.215 1.00 77.38 862 LEU A CA 1
ATOM 6263 C C . LEU A 1 862 ? 8.204 -2.681 -20.728 1.00 77.38 862 LEU A C 1
ATOM 6265 O O . LEU A 1 862 ? 7.709 -3.491 -21.516 1.00 77.38 862 LEU A O 1
ATOM 6269 N N . GLY A 1 863 ? 8.436 -2.976 -19.447 1.00 77.56 863 GLY A N 1
ATOM 6270 C CA . GLY A 1 863 ? 8.063 -4.247 -18.824 1.00 77.56 863 GLY A CA 1
ATOM 6271 C C . GLY A 1 863 ? 6.551 -4.486 -18.866 1.00 77.56 863 GLY A C 1
ATOM 6272 O O . GLY A 1 863 ? 6.103 -5.556 -19.282 1.00 77.56 863 GLY A O 1
ATOM 6273 N N . PHE A 1 864 ? 5.757 -3.466 -18.525 1.00 81.25 864 PHE A N 1
ATOM 6274 C CA . PHE A 1 864 ? 4.293 -3.509 -18.571 1.00 81.25 864 PHE A CA 1
ATOM 6275 C C . PHE A 1 864 ? 3.755 -3.662 -20.002 1.00 81.25 864 PHE A C 1
ATOM 6277 O O . PHE A 1 864 ? 3.017 -4.601 -20.306 1.00 81.25 864 PHE A O 1
ATOM 6284 N N . ALA A 1 865 ? 4.157 -2.779 -20.921 1.00 78.88 865 ALA A N 1
ATOM 6285 C CA . ALA A 1 865 ? 3.671 -2.799 -22.302 1.00 78.88 865 ALA A CA 1
ATOM 6286 C C . ALA A 1 865 ? 4.224 -3.981 -23.128 1.00 78.88 865 ALA A C 1
ATOM 6288 O O . ALA A 1 865 ? 3.635 -4.382 -24.134 1.00 78.88 865 ALA A O 1
ATOM 6289 N N . GLY A 1 866 ? 5.337 -4.571 -22.686 1.00 82.44 866 GLY A N 1
ATOM 6290 C CA . GLY A 1 866 ? 5.938 -5.783 -23.235 1.00 82.44 866 GLY A CA 1
ATOM 6291 C C . GLY A 1 866 ? 5.427 -7.096 -22.628 1.00 82.44 866 GLY A C 1
ATOM 6292 O O . GLY A 1 866 ? 5.765 -8.161 -23.148 1.00 82.44 866 GLY A O 1
ATOM 6293 N N . LEU A 1 867 ? 4.611 -7.047 -21.566 1.00 84.88 867 LEU A N 1
ATOM 6294 C CA . LEU A 1 867 ? 4.223 -8.198 -20.738 1.00 84.88 867 LEU A CA 1
ATOM 6295 C C . LEU A 1 867 ? 3.723 -9.401 -21.549 1.00 84.88 867 LEU A C 1
ATOM 6297 O O . LEU A 1 867 ? 4.246 -10.505 -21.402 1.00 84.88 867 LEU A O 1
ATOM 6301 N N . ALA A 1 868 ? 2.735 -9.196 -22.426 1.00 86.56 868 ALA A N 1
ATOM 6302 C CA . ALA A 1 868 ? 2.150 -10.272 -23.229 1.00 86.56 868 ALA A CA 1
ATOM 6303 C C . ALA A 1 868 ? 3.206 -10.953 -24.123 1.00 86.56 868 ALA A C 1
ATOM 6305 O O . ALA A 1 868 ? 3.337 -12.180 -24.121 1.00 86.56 868 ALA A O 1
ATOM 6306 N N . VAL A 1 869 ? 4.022 -10.140 -24.806 1.00 86.00 869 VAL A N 1
ATOM 6307 C CA . VAL A 1 869 ? 5.100 -10.586 -25.703 1.00 86.00 869 VAL A CA 1
ATOM 6308 C C . VAL A 1 869 ? 6.156 -11.378 -24.932 1.00 86.00 869 VAL A C 1
ATOM 6310 O O . VAL A 1 869 ? 6.562 -12.452 -25.375 1.00 86.00 869 VAL A O 1
ATOM 6313 N N . LYS A 1 870 ? 6.571 -10.891 -23.755 1.00 87.56 870 LYS A N 1
ATOM 6314 C CA . LYS A 1 870 ? 7.570 -11.553 -22.905 1.00 87.56 870 LYS A CA 1
ATOM 6315 C C . LYS A 1 870 ? 7.055 -12.861 -22.306 1.00 87.56 870 LYS A C 1
ATOM 6317 O O . LYS 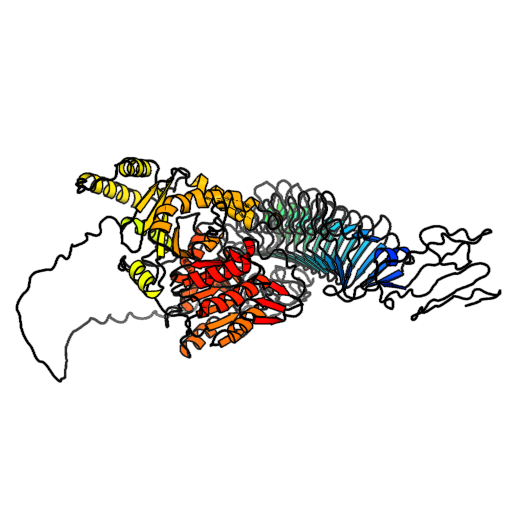A 1 870 ? 7.807 -13.829 -22.231 1.00 87.56 870 LYS A O 1
ATOM 6322 N N . ALA A 1 871 ? 5.784 -12.905 -21.913 1.00 86.75 871 ALA A N 1
ATOM 6323 C CA . ALA A 1 871 ? 5.150 -14.099 -21.366 1.00 86.75 871 ALA A CA 1
ATOM 6324 C C . ALA A 1 871 ? 4.845 -15.168 -22.436 1.00 86.75 871 ALA A C 1
ATOM 6326 O O . ALA A 1 871 ? 4.692 -16.340 -22.099 1.00 86.75 871 ALA A O 1
ATOM 6327 N N . GLY A 1 872 ? 4.763 -14.788 -23.718 1.00 89.06 872 GLY A N 1
ATOM 6328 C CA . GLY A 1 872 ? 4.355 -15.674 -24.815 1.00 89.06 872 GLY A CA 1
ATOM 6329 C C . GLY A 1 872 ? 2.834 -15.834 -24.954 1.00 89.06 872 GLY A C 1
ATOM 6330 O O . GLY A 1 872 ? 2.373 -16.781 -25.592 1.00 89.06 872 GLY A O 1
ATOM 6331 N N . ALA A 1 873 ? 2.057 -14.926 -24.358 1.00 92.94 873 ALA A N 1
ATOM 6332 C CA . ALA A 1 873 ? 0.606 -14.834 -24.515 1.00 92.94 873 ALA A CA 1
ATOM 6333 C C . ALA A 1 873 ? 0.253 -13.823 -25.621 1.00 92.94 873 ALA A C 1
ATOM 6335 O O . ALA A 1 873 ? 0.997 -12.873 -25.861 1.00 92.94 873 ALA A O 1
ATOM 6336 N N . LYS A 1 874 ? -0.904 -13.966 -26.281 1.00 93.50 874 LYS A N 1
ATOM 6337 C CA . LYS A 1 874 ? -1.331 -12.967 -27.288 1.00 93.50 874 LYS A CA 1
ATOM 6338 C C . LYS A 1 874 ? -1.719 -11.618 -26.685 1.00 93.50 874 LYS A C 1
ATOM 6340 O O . LYS A 1 874 ? -1.626 -10.587 -27.354 1.00 93.50 874 LYS A O 1
ATOM 6345 N N . SER A 1 875 ? -2.201 -11.650 -25.447 1.00 94.38 875 SER A N 1
ATOM 6346 C CA . SER A 1 875 ? -2.742 -10.502 -24.728 1.00 94.38 875 SER A CA 1
ATOM 6347 C C . SER A 1 875 ? -2.532 -10.681 -23.231 1.00 94.38 875 SER A C 1
ATOM 6349 O O . SER A 1 875 ? -2.588 -11.810 -22.738 1.00 94.38 875 SER A O 1
ATOM 6351 N N . ALA A 1 876 ? -2.375 -9.579 -22.508 1.00 94.44 876 ALA A N 1
ATOM 6352 C CA . ALA A 1 876 ? -2.382 -9.547 -21.053 1.00 94.44 876 ALA A CA 1
ATOM 6353 C C . ALA A 1 876 ? -3.320 -8.444 -20.539 1.00 94.44 876 ALA A C 1
ATOM 6355 O O . ALA A 1 876 ? -3.374 -7.368 -21.129 1.00 94.44 876 ALA A O 1
ATOM 6356 N N . ILE A 1 877 ? -4.041 -8.694 -19.447 1.00 94.81 877 ILE A N 1
ATOM 6357 C CA . ILE A 1 877 ? -4.659 -7.651 -18.618 1.00 94.81 877 ILE A CA 1
ATOM 6358 C C . ILE A 1 877 ? -3.836 -7.528 -17.342 1.00 94.81 877 ILE A C 1
ATOM 6360 O O . ILE A 1 877 ? -3.562 -8.534 -16.688 1.00 94.81 877 ILE A O 1
ATOM 6364 N N . ALA A 1 878 ? -3.463 -6.296 -17.012 1.00 90.44 878 ALA A N 1
ATOM 6365 C CA . ALA A 1 878 ? -2.773 -5.938 -15.782 1.00 90.44 878 ALA A CA 1
ATOM 6366 C C . ALA A 1 878 ? -3.182 -4.523 -15.339 1.00 90.44 878 ALA A C 1
ATOM 6368 O O . ALA A 1 878 ? -3.791 -3.758 -16.099 1.00 90.44 878 ALA A O 1
ATOM 6369 N N . THR A 1 879 ? -2.848 -4.184 -14.100 1.00 88.19 879 THR A N 1
ATOM 6370 C CA . THR A 1 879 ? -3.170 -2.913 -13.447 1.00 88.19 879 THR A CA 1
ATOM 6371 C C . THR A 1 879 ? -1.994 -1.931 -13.472 1.00 88.19 879 THR A C 1
ATOM 6373 O O . THR A 1 879 ? -0.861 -2.265 -13.121 1.00 88.19 879 THR A O 1
ATOM 6376 N N . LEU A 1 880 ? -2.275 -0.686 -13.867 1.00 86.31 880 LEU A N 1
ATOM 6377 C CA . LEU A 1 880 ? -1.306 0.418 -13.878 1.00 86.31 880 LEU A CA 1
ATOM 6378 C C . LEU A 1 880 ? -0.847 0.802 -12.462 1.00 86.31 880 LEU A C 1
ATOM 6380 O O . LEU A 1 880 ? 0.315 1.119 -12.244 1.00 86.31 880 LEU A O 1
ATOM 6384 N N . TRP A 1 881 ? -1.738 0.734 -11.479 1.00 81.69 881 TRP A N 1
ATOM 6385 C CA . TRP A 1 881 ? -1.449 0.973 -10.065 1.00 81.69 881 TRP A CA 1
ATOM 6386 C C . TRP A 1 881 ? -2.215 -0.029 -9.205 1.00 81.69 881 TRP A C 1
ATOM 6388 O O . TRP A 1 881 ? -3.168 -0.651 -9.673 1.00 81.69 881 TRP A O 1
ATOM 6398 N N . ARG A 1 882 ? -1.817 -0.169 -7.936 1.00 77.31 882 ARG A N 1
ATOM 6399 C CA . ARG A 1 882 ? -2.483 -1.081 -7.002 1.00 77.31 882 ARG A CA 1
ATOM 6400 C C . ARG A 1 882 ? -3.937 -0.645 -6.804 1.00 77.31 882 ARG A C 1
ATOM 6402 O O . ARG A 1 882 ? -4.181 0.467 -6.346 1.00 77.31 882 ARG A O 1
ATOM 6409 N N . VAL A 1 883 ? -4.886 -1.518 -7.121 1.00 80.00 883 VAL A N 1
ATOM 6410 C CA . VAL A 1 883 ? -6.289 -1.407 -6.694 1.00 80.00 883 VAL A CA 1
ATOM 6411 C C . VAL A 1 883 ? -6.462 -2.284 -5.449 1.00 80.00 883 VAL A C 1
ATOM 6413 O O . VAL A 1 883 ? -5.660 -3.183 -5.204 1.00 80.00 883 VAL A O 1
ATOM 6416 N N . SER A 1 884 ? -7.458 -1.988 -4.614 1.00 79.19 884 SER A N 1
ATOM 6417 C CA . SER A 1 884 ? -7.779 -2.832 -3.457 1.00 79.19 884 SER A CA 1
ATOM 6418 C C . SER A 1 884 ? -8.247 -4.226 -3.905 1.00 79.19 884 SER A C 1
ATOM 6420 O O . SER A 1 884 ? -8.828 -4.391 -4.981 1.00 79.19 884 SER A O 1
ATOM 6422 N N . ASP A 1 885 ? -7.962 -5.228 -3.078 1.00 80.56 885 ASP A N 1
ATOM 6423 C CA . ASP A 1 885 ? -8.182 -6.653 -3.340 1.00 80.56 885 ASP A CA 1
ATOM 6424 C C . ASP A 1 885 ? -9.669 -6.976 -3.587 1.00 80.56 885 ASP A C 1
ATOM 6426 O O . ASP A 1 885 ? -10.029 -7.582 -4.599 1.00 80.56 885 ASP A O 1
ATOM 6430 N N . LEU A 1 886 ? -10.572 -6.463 -2.740 1.00 85.31 886 LEU A N 1
ATOM 6431 C CA . LEU A 1 886 ? -12.010 -6.693 -2.910 1.00 85.31 886 LEU A CA 1
ATOM 6432 C C . LEU A 1 886 ? -12.556 -6.060 -4.199 1.00 85.31 886 LEU A C 1
ATOM 6434 O O . LEU A 1 886 ? -13.357 -6.673 -4.906 1.00 85.31 886 LEU A O 1
ATOM 6438 N N . GLU A 1 887 ? -12.144 -4.839 -4.521 1.00 85.88 887 GLU A N 1
ATOM 6439 C CA . GLU A 1 887 ? -12.562 -4.126 -5.726 1.00 85.88 887 GLU A CA 1
ATOM 6440 C C . GLU A 1 887 ? -12.002 -4.773 -6.994 1.00 85.88 887 GLU A C 1
ATOM 6442 O O . GLU A 1 887 ? -12.688 -4.806 -8.015 1.00 85.88 887 GLU A O 1
ATOM 6447 N N . THR A 1 888 ? -10.811 -5.365 -6.907 1.00 89.75 888 THR A N 1
ATOM 6448 C CA . THR A 1 888 ? -10.214 -6.189 -7.965 1.00 89.75 888 THR A CA 1
ATOM 6449 C C . THR A 1 888 ? -11.047 -7.445 -8.216 1.00 89.75 888 THR A C 1
ATOM 6451 O O . THR A 1 888 ? -11.508 -7.655 -9.339 1.00 89.75 888 THR A O 1
ATOM 6454 N N . ALA A 1 889 ? -11.356 -8.213 -7.166 1.00 91.12 889 ALA A N 1
ATOM 6455 C CA . ALA A 1 889 ? -12.244 -9.373 -7.254 1.00 91.12 889 ALA A CA 1
ATOM 6456 C C . ALA A 1 889 ? -13.636 -8.996 -7.807 1.00 91.12 889 ALA A C 1
ATOM 6458 O O . ALA A 1 889 ? -14.206 -9.704 -8.640 1.00 91.12 889 ALA A O 1
ATOM 6459 N N . SER A 1 890 ? -14.160 -7.835 -7.397 1.00 90.81 890 SER A N 1
ATOM 6460 C CA . SER A 1 890 ? -15.440 -7.285 -7.866 1.00 90.81 890 SER A CA 1
ATOM 6461 C C . SER A 1 890 ? -15.410 -6.916 -9.354 1.00 90.81 890 SER A C 1
ATOM 6463 O O . SER A 1 890 ? -16.365 -7.195 -10.081 1.00 90.81 890 SER A O 1
ATOM 6465 N N . PHE A 1 891 ? -14.314 -6.317 -9.828 1.00 94.56 891 PHE A N 1
ATOM 6466 C CA . PHE A 1 891 ? -14.100 -6.012 -11.242 1.00 94.56 891 PHE A CA 1
ATOM 6467 C C . PHE A 1 891 ? -13.998 -7.291 -12.079 1.00 94.56 891 PHE A C 1
ATOM 6469 O O . PHE A 1 891 ? -14.604 -7.390 -13.147 1.00 94.56 891 PHE A O 1
ATOM 6476 N N . MET A 1 892 ? -13.271 -8.294 -11.582 1.00 96.44 892 MET A N 1
ATOM 6477 C CA . MET A 1 892 ? -13.026 -9.536 -12.313 1.00 96.44 892 MET A CA 1
ATOM 6478 C C . MET A 1 892 ? -14.276 -10.419 -12.409 1.00 96.44 892 MET A C 1
ATOM 6480 O O . MET A 1 892 ? -14.524 -10.992 -13.471 1.00 96.44 892 MET A O 1
ATOM 6484 N N . ALA A 1 893 ? -15.143 -10.434 -11.391 1.00 95.38 893 ALA A N 1
ATOM 6485 C CA . ALA A 1 893 ? -16.473 -11.049 -11.469 1.00 95.38 893 ALA A CA 1
ATOM 6486 C C . ALA A 1 893 ? -17.290 -10.544 -12.679 1.00 95.38 893 ALA A C 1
ATOM 6488 O O . ALA A 1 893 ? -17.865 -11.329 -13.445 1.00 95.38 893 ALA A O 1
ATOM 6489 N N . GLU A 1 894 ? -17.298 -9.227 -12.899 1.00 97.00 894 GLU A N 1
ATOM 6490 C CA . GLU A 1 894 ? -17.958 -8.617 -14.051 1.00 97.00 894 GLU A CA 1
ATOM 6491 C C . GLU A 1 894 ? -17.182 -8.864 -15.352 1.00 97.00 894 GLU A C 1
ATOM 6493 O O . GLU A 1 894 ? -17.784 -9.263 -16.348 1.00 97.00 894 GLU A O 1
ATOM 6498 N N . PHE A 1 895 ? -15.852 -8.729 -15.353 1.00 97.75 895 PHE A N 1
ATOM 6499 C CA . PHE A 1 895 ? -15.023 -8.988 -16.533 1.00 97.75 895 PHE A CA 1
ATOM 6500 C C . PHE A 1 895 ? -15.220 -10.402 -17.092 1.00 97.75 895 PHE A C 1
ATOM 6502 O O . PHE A 1 895 ? -15.473 -10.543 -18.288 1.00 97.75 895 PHE A O 1
ATOM 6509 N N . TYR A 1 896 ? -15.196 -11.448 -16.260 1.00 97.25 896 TYR A N 1
ATOM 6510 C CA . TYR A 1 896 ? -15.446 -12.819 -16.724 1.00 97.25 896 TYR A CA 1
ATOM 6511 C C . TYR A 1 896 ? -16.895 -13.035 -17.176 1.00 97.25 896 TYR A C 1
ATOM 6513 O O . TYR A 1 896 ? -17.132 -13.805 -18.112 1.00 97.25 896 TYR A O 1
ATOM 6521 N N . THR A 1 897 ? -17.858 -12.316 -16.592 1.00 96.69 897 THR A N 1
ATOM 6522 C CA . THR A 1 897 ? -19.255 -12.314 -17.057 1.00 96.69 897 THR A CA 1
ATOM 6523 C C . THR A 1 897 ? -19.377 -11.694 -18.455 1.00 96.69 897 THR A C 1
ATOM 6525 O O . THR A 1 897 ? -20.089 -12.223 -19.313 1.00 96.69 897 THR A O 1
ATOM 6528 N N . GLN A 1 898 ? -18.652 -10.605 -18.719 1.00 96.69 898 GLN A N 1
ATOM 6529 C CA . GLN A 1 898 ? -18.637 -9.921 -20.013 1.00 96.69 898 GLN A CA 1
ATOM 6530 C C . GLN A 1 898 ? -17.788 -10.658 -21.057 1.00 96.69 898 GLN A C 1
ATOM 6532 O O . GLN A 1 898 ? -18.177 -10.712 -22.221 1.00 96.69 898 GLN A O 1
ATOM 6537 N N . LEU A 1 899 ? -16.694 -11.317 -20.667 1.00 95.50 899 LEU A N 1
ATOM 6538 C CA . LEU A 1 899 ? -15.825 -12.099 -21.559 1.00 95.50 899 LEU A CA 1
ATOM 6539 C C . LEU A 1 899 ? -16.569 -13.263 -22.238 1.00 95.50 899 LEU A C 1
ATOM 6541 O O . LEU A 1 899 ? -16.259 -13.620 -23.374 1.00 95.50 899 LEU A O 1
ATOM 6545 N N . GLY A 1 900 ? -17.586 -13.830 -21.577 1.00 92.75 900 GLY A N 1
ATOM 6546 C CA . GLY A 1 900 ? -18.443 -14.872 -22.159 1.00 92.75 900 GLY A CA 1
ATOM 6547 C C . GLY A 1 900 ? -19.436 -14.340 -23.204 1.00 92.75 900 GLY A C 1
ATOM 6548 O O . GLY A 1 900 ? -19.990 -15.110 -23.990 1.00 92.75 900 GLY A O 1
ATOM 6549 N N . GLN A 1 901 ? -19.660 -13.023 -23.236 1.00 91.56 901 GLN A N 1
ATOM 6550 C CA . GLN A 1 901 ? -20.696 -12.358 -24.032 1.00 91.56 901 GLN A CA 1
ATOM 6551 C C . GLN A 1 901 ? -20.107 -11.505 -25.162 1.00 91.56 901 GLN A C 1
ATOM 6553 O O . GLN A 1 901 ? -20.557 -11.618 -26.307 1.00 91.56 901 GLN A O 1
ATOM 6558 N N . ALA A 1 902 ? -19.081 -10.709 -24.864 1.00 89.75 902 ALA A N 1
ATOM 6559 C CA . ALA A 1 902 ? -18.383 -9.808 -25.774 1.00 89.75 902 ALA A CA 1
ATOM 6560 C C . ALA A 1 902 ? -17.778 -10.530 -26.986 1.00 89.75 902 ALA A C 1
ATOM 6562 O O . ALA A 1 902 ? -17.418 -11.707 -26.936 1.00 89.75 902 ALA A O 1
ATOM 6563 N N . SER A 1 903 ? -17.679 -9.823 -28.106 1.00 86.94 903 SER A N 1
ATOM 6564 C CA . SER A 1 903 ? -17.170 -10.341 -29.377 1.00 86.94 903 SER A CA 1
ATOM 6565 C C . SER A 1 903 ? -15.649 -10.342 -29.468 1.00 86.94 903 SER A C 1
ATOM 6567 O O . SER A 1 903 ? -15.111 -11.037 -30.327 1.00 86.94 903 SER A O 1
ATOM 6569 N N . TYR A 1 904 ? -14.975 -9.603 -28.586 1.00 91.19 904 TYR A N 1
ATOM 6570 C CA . TYR A 1 904 ? -13.521 -9.523 -28.474 1.00 91.19 904 TYR A CA 1
ATOM 6571 C C . TYR A 1 904 ? -13.093 -9.086 -27.059 1.00 91.19 904 TYR A C 1
ATOM 6573 O O . TYR A 1 904 ? -13.892 -8.534 -26.299 1.00 91.19 904 TYR A O 1
ATOM 6581 N N . LYS A 1 905 ? -11.827 -9.334 -26.692 1.00 94.62 905 LYS A N 1
ATOM 6582 C CA . LYS A 1 905 ? -11.296 -9.111 -25.329 1.00 94.62 905 LYS A CA 1
ATOM 6583 C C . LYS A 1 905 ? -11.412 -7.655 -24.863 1.00 94.62 905 LYS A C 1
ATOM 6585 O O . LYS A 1 905 ? -11.791 -7.413 -23.720 1.00 94.62 905 LYS A O 1
ATOM 6590 N N . ALA A 1 906 ? -11.131 -6.686 -25.738 1.00 95.25 906 ALA A N 1
ATOM 6591 C CA . ALA A 1 906 ? -11.207 -5.268 -25.371 1.00 95.25 906 ALA A CA 1
ATOM 6592 C C . ALA A 1 906 ? -12.646 -4.773 -25.116 1.00 95.25 906 ALA A C 1
ATOM 6594 O O . ALA A 1 906 ? -12.841 -3.884 -24.291 1.00 95.25 906 ALA A O 1
ATOM 6595 N N . GLU A 1 907 ? -13.661 -5.362 -25.760 1.00 95.50 907 GLU A N 1
ATOM 6596 C CA . GLU A 1 907 ? -15.073 -5.084 -25.451 1.00 95.50 907 GLU A CA 1
ATOM 6597 C C . GLU A 1 907 ? -15.459 -5.633 -24.069 1.00 95.50 907 GLU A C 1
ATOM 6599 O O . GLU A 1 907 ? -16.137 -4.941 -23.314 1.00 95.50 907 GLU A O 1
ATOM 6604 N N . ALA A 1 908 ? -14.982 -6.826 -23.692 1.00 96.56 908 ALA A N 1
ATOM 6605 C CA . ALA A 1 908 ? -15.222 -7.382 -22.356 1.00 96.56 908 ALA A CA 1
ATOM 6606 C C . ALA A 1 908 ? -14.657 -6.479 -21.247 1.00 96.56 908 ALA A C 1
ATOM 6608 O O . ALA A 1 908 ? -15.350 -6.193 -20.269 1.00 96.56 908 ALA A O 1
ATOM 6609 N N . LEU A 1 909 ? -13.427 -5.980 -21.433 1.00 97.88 909 LEU A N 1
ATOM 6610 C CA . LEU A 1 909 ? -12.804 -5.025 -20.515 1.00 97.88 909 LEU A CA 1
ATOM 6611 C C . LEU A 1 909 ? -13.607 -3.717 -20.446 1.00 97.88 909 LEU A C 1
ATOM 6613 O O . LEU A 1 909 ? -13.953 -3.271 -19.355 1.00 97.88 909 LEU A O 1
ATOM 6617 N N . GLN A 1 910 ? -13.973 -3.152 -21.601 1.00 98.19 910 GLN A N 1
ATOM 6618 C CA . GLN A 1 910 ? -14.791 -1.940 -21.687 1.00 98.19 910 GLN A CA 1
ATOM 6619 C C . GLN A 1 910 ? -16.121 -2.096 -20.930 1.00 98.19 910 GLN A C 1
ATOM 6621 O O . GLN A 1 910 ? -16.492 -1.203 -20.173 1.00 98.19 910 GLN A O 1
ATOM 6626 N N . GLN A 1 911 ? -16.841 -3.213 -21.091 1.00 98.06 911 GLN A N 1
ATOM 6627 C CA . GLN A 1 911 ? -18.117 -3.412 -20.393 1.00 98.06 911 GLN A CA 1
ATOM 6628 C C . GLN A 1 911 ? -17.944 -3.540 -18.872 1.00 98.06 911 GLN A C 1
ATOM 6630 O O . GLN A 1 911 ? -18.754 -2.973 -18.142 1.00 98.06 911 GLN A O 1
ATOM 6635 N N . ALA A 1 912 ? -16.880 -4.188 -18.383 1.00 97.69 912 ALA A N 1
ATOM 6636 C CA . ALA A 1 912 ? -16.583 -4.239 -16.947 1.00 97.69 912 ALA A CA 1
ATOM 6637 C C . ALA A 1 912 ? -16.263 -2.848 -16.368 1.00 97.69 912 ALA A C 1
ATOM 6639 O O . ALA A 1 912 ? -16.798 -2.465 -15.326 1.00 97.69 912 ALA A O 1
ATOM 6640 N N . GLN A 1 913 ? -15.472 -2.043 -17.087 1.00 97.81 913 GLN A N 1
ATOM 6641 C CA . GLN A 1 913 ? -15.186 -0.654 -16.708 1.00 97.81 913 GLN A CA 1
ATOM 6642 C C . GLN A 1 913 ? -16.456 0.206 -16.684 1.00 97.81 913 GLN A C 1
ATOM 6644 O O . GLN A 1 913 ? -16.673 0.966 -15.742 1.00 97.81 913 GLN A O 1
ATOM 6649 N N . LEU A 1 914 ? -17.333 0.047 -17.679 1.00 97.81 914 LEU A N 1
ATOM 6650 C CA . LEU A 1 914 ? -18.614 0.749 -17.744 1.00 97.81 914 LEU A CA 1
ATOM 6651 C C . LEU A 1 914 ? -19.584 0.328 -16.632 1.00 97.81 914 LEU A C 1
ATOM 6653 O O . LEU A 1 914 ? -20.286 1.183 -16.101 1.00 97.81 914 LEU A O 1
ATOM 6657 N N . ALA A 1 915 ? -19.629 -0.954 -16.269 1.00 96.31 915 ALA A N 1
ATOM 6658 C CA . ALA A 1 915 ? -20.455 -1.452 -15.172 1.00 96.31 915 ALA A CA 1
ATOM 6659 C C . ALA A 1 915 ? -19.995 -0.890 -13.814 1.00 96.31 915 ALA A C 1
ATOM 6661 O O . ALA A 1 915 ? -20.823 -0.462 -13.008 1.00 96.31 915 ALA A O 1
ATOM 6662 N N . MET A 1 916 ? -18.680 -0.814 -13.581 1.00 92.69 916 MET A N 1
ATOM 6663 C CA . MET A 1 916 ? -18.127 -0.189 -12.376 1.00 92.69 916 MET A CA 1
ATOM 6664 C C . MET A 1 916 ? -18.397 1.327 -12.346 1.00 92.69 916 MET A C 1
ATOM 6666 O O . MET A 1 916 ? -18.911 1.831 -11.350 1.00 92.69 916 MET A O 1
ATOM 6670 N N . LEU A 1 917 ? -18.168 2.038 -13.459 1.00 93.56 917 LEU A N 1
ATOM 6671 C CA . LEU A 1 917 ? -18.487 3.467 -13.622 1.00 93.56 917 LEU A CA 1
ATOM 6672 C C . LEU A 1 917 ? -19.972 3.789 -13.357 1.00 93.56 917 LEU A C 1
ATOM 6674 O O . LEU A 1 917 ? -20.290 4.851 -12.829 1.00 93.56 917 LEU A O 1
ATOM 6678 N N . ARG A 1 918 ? -20.892 2.890 -13.725 1.00 93.56 918 ARG A N 1
ATOM 6679 C CA . ARG A 1 918 ? -22.347 3.074 -13.559 1.00 93.56 918 ARG A CA 1
ATOM 6680 C C . ARG A 1 918 ? -22.878 2.659 -12.183 1.00 93.56 918 ARG A C 1
ATOM 6682 O O . ARG A 1 918 ? -24.042 2.931 -11.892 1.00 93.56 918 ARG A O 1
ATOM 6689 N N . GLY A 1 919 ? -22.063 2.003 -11.353 1.00 89.06 919 GLY A N 1
ATOM 6690 C CA . GLY A 1 919 ? -22.509 1.398 -10.093 1.00 89.06 919 GLY A CA 1
ATOM 6691 C C . GLY A 1 919 ? -23.381 0.147 -10.281 1.00 89.06 919 GLY A C 1
ATOM 6692 O O . GLY A 1 919 ? -24.195 -0.173 -9.412 1.00 89.06 919 GLY A O 1
ATOM 6693 N N . ASP A 1 920 ? -23.234 -0.549 -11.416 1.00 90.44 920 ASP A N 1
ATOM 6694 C CA . ASP A 1 920 ? -23.887 -1.839 -11.676 1.00 90.44 920 ASP A CA 1
ATOM 6695 C C . ASP A 1 920 ? -23.223 -2.971 -10.859 1.00 90.44 920 ASP A C 1
ATOM 6697 O O . ASP A 1 920 ? -23.901 -3.909 -10.434 1.00 90.44 920 ASP A O 1
ATOM 6701 N N . ILE A 1 921 ? -21.916 -2.844 -10.585 1.00 90.12 921 ILE A N 1
ATOM 6702 C CA . ILE A 1 921 ? -21.167 -3.646 -9.602 1.00 90.12 921 ILE A CA 1
ATOM 6703 C C . ILE A 1 921 ? -21.261 -2.957 -8.236 1.00 90.12 921 ILE A C 1
ATOM 6705 O O . ILE A 1 921 ? -21.051 -1.747 -8.146 1.00 90.12 921 ILE A O 1
ATOM 6709 N N . LYS A 1 922 ? -21.555 -3.708 -7.170 1.00 83.81 922 LYS A N 1
ATOM 6710 C CA . LYS A 1 922 ? -21.633 -3.187 -5.794 1.00 83.81 922 LYS A CA 1
ATOM 6711 C C . LYS A 1 922 ? -21.561 -4.296 -4.748 1.00 83.81 922 LYS A C 1
ATOM 6713 O O . LYS A 1 922 ? -21.979 -5.421 -5.002 1.00 83.81 922 LYS A O 1
ATOM 6718 N N . ILE A 1 923 ? -21.146 -3.951 -3.536 1.00 79.06 923 ILE A N 1
ATOM 6719 C CA . ILE A 1 923 ? -21.455 -4.748 -2.344 1.00 79.06 923 ILE A CA 1
ATOM 6720 C C . ILE A 1 923 ? -22.876 -4.393 -1.875 1.00 79.06 923 ILE A C 1
ATOM 6722 O O . ILE A 1 923 ? -23.326 -3.257 -2.016 1.00 79.06 923 ILE A O 1
ATOM 6726 N N . GLN A 1 924 ? -23.627 -5.353 -1.350 1.00 78.00 924 GLN A N 1
ATOM 6727 C CA . GLN A 1 924 ? -24.911 -5.110 -0.704 1.00 78.00 924 GLN A CA 1
ATOM 6728 C C . GLN A 1 924 ? -25.218 -6.220 0.310 1.00 78.00 924 GLN A C 1
ATOM 6730 O O . GLN A 1 924 ? -25.131 -7.407 -0.009 1.00 78.00 924 GLN A O 1
ATOM 6735 N N . ASP A 1 925 ? -25.597 -5.836 1.533 1.00 77.94 925 ASP A N 1
ATOM 6736 C CA . ASP A 1 925 ? -26.018 -6.755 2.603 1.00 77.94 925 ASP A CA 1
ATOM 6737 C C . ASP A 1 925 ? -24.993 -7.889 2.877 1.00 77.94 925 ASP A C 1
ATOM 6739 O O . ASP A 1 925 ? -25.367 -9.034 3.124 1.00 77.94 925 ASP A O 1
ATOM 6743 N N . GLY A 1 926 ? -23.690 -7.580 2.774 1.00 76.94 926 GLY A N 1
ATOM 6744 C CA . GLY A 1 926 ? -22.584 -8.541 2.926 1.00 76.94 926 GLY A CA 1
ATOM 6745 C C . GLY A 1 926 ? -22.281 -9.411 1.694 1.00 76.94 926 GLY A C 1
ATOM 6746 O O . GLY A 1 926 ? -21.570 -10.405 1.815 1.00 76.94 926 GLY A O 1
ATOM 6747 N N . ASN A 1 927 ? -22.809 -9.072 0.513 1.00 84.69 927 ASN A N 1
ATOM 6748 C CA . ASN A 1 927 ? -22.610 -9.821 -0.734 1.00 84.69 927 ASN A CA 1
ATOM 6749 C C . ASN A 1 927 ? -22.055 -8.925 -1.842 1.00 84.69 927 ASN A C 1
ATOM 6751 O O . ASN A 1 927 ? -22.518 -7.801 -2.001 1.00 84.69 927 ASN A O 1
ATOM 6755 N N . LEU A 1 928 ? -21.159 -9.446 -2.676 1.00 88.12 928 LEU A N 1
ATOM 6756 C CA . LEU A 1 928 ? -20.868 -8.883 -3.993 1.00 88.12 928 LEU A CA 1
ATOM 6757 C C . LEU A 1 928 ? -22.068 -9.120 -4.925 1.00 88.12 928 LEU A C 1
ATOM 6759 O O . LEU A 1 928 ? -22.554 -10.245 -5.035 1.00 88.12 928 LEU A O 1
ATOM 6763 N N . VAL A 1 929 ? -22.530 -8.072 -5.605 1.00 90.56 929 VAL A N 1
ATOM 6764 C CA . VAL A 1 929 ? -23.609 -8.064 -6.602 1.00 90.56 929 VAL A CA 1
ATOM 6765 C C . VAL A 1 929 ? -23.057 -7.493 -7.910 1.00 90.56 929 VAL A C 1
ATOM 6767 O O . VAL A 1 929 ? -22.484 -6.404 -7.919 1.00 90.56 929 VAL A O 1
ATOM 6770 N N . TRP A 1 930 ? -23.253 -8.212 -9.014 1.00 93.88 930 TRP A N 1
ATOM 6771 C CA . TRP A 1 930 ? -22.811 -7.818 -10.359 1.00 93.88 930 TRP A CA 1
ATOM 6772 C C . TRP A 1 930 ? -23.793 -8.347 -11.420 1.00 93.88 930 TRP A C 1
ATOM 6774 O O . TRP A 1 930 ? -24.810 -8.955 -11.072 1.00 93.88 930 TRP A O 1
ATOM 6784 N N . SER A 1 931 ? -23.537 -8.145 -12.718 1.00 93.94 931 SER A N 1
ATOM 6785 C CA . SER A 1 931 ? -24.500 -8.527 -13.768 1.00 93.94 931 SER A CA 1
ATOM 6786 C C . SER A 1 931 ? -24.716 -10.043 -13.900 1.00 93.94 931 SER A C 1
ATOM 6788 O O . SER A 1 931 ? -25.782 -10.481 -14.344 1.00 93.94 931 SER A O 1
ATOM 6790 N N . GLY A 1 932 ? -23.731 -10.846 -13.486 1.00 89.56 932 GLY A N 1
ATOM 6791 C CA . GLY A 1 932 ? -23.751 -12.307 -13.559 1.00 89.56 932 GLY A CA 1
ATOM 6792 C C . GLY A 1 932 ? -24.316 -13.007 -12.322 1.00 89.56 932 GLY A C 1
ATOM 6793 O O . GLY A 1 932 ? -24.648 -14.190 -12.413 1.00 89.56 932 GLY A O 1
ATOM 6794 N N . GLY A 1 933 ? -24.465 -12.324 -11.180 1.00 92.25 933 GLY A N 1
ATOM 6795 C CA . GLY A 1 933 ? -24.915 -12.991 -9.961 1.00 92.25 933 GLY A CA 1
ATOM 6796 C C . GLY A 1 933 ? -24.800 -12.199 -8.660 1.00 92.25 933 GLY A C 1
ATOM 6797 O O . GLY A 1 933 ? -24.810 -10.968 -8.613 1.00 92.25 933 GLY A O 1
ATOM 6798 N N . THR A 1 934 ? -24.777 -12.949 -7.560 1.00 92.06 934 THR A N 1
ATOM 6799 C CA . THR A 1 934 ? -24.588 -12.435 -6.201 1.00 92.06 934 THR A CA 1
ATOM 6800 C C . THR A 1 934 ? -23.894 -13.502 -5.361 1.00 92.06 934 THR A C 1
ATOM 6802 O O . THR A 1 934 ? -24.335 -14.652 -5.369 1.00 92.06 934 THR A O 1
ATOM 6805 N N . GLN A 1 935 ? -22.840 -13.131 -4.634 1.00 88.12 935 GLN A N 1
ATOM 6806 C CA . GLN A 1 935 ? -22.023 -14.048 -3.833 1.00 88.12 935 GLN A CA 1
ATOM 6807 C C . GLN A 1 935 ? -21.656 -13.398 -2.487 1.00 88.12 935 GLN A C 1
ATOM 6809 O O . GLN A 1 935 ? -21.267 -12.230 -2.484 1.00 88.12 935 GLN A O 1
ATOM 6814 N N . PRO A 1 936 ? -21.783 -14.098 -1.341 1.00 87.81 936 PRO A N 1
ATOM 6815 C CA . PRO A 1 936 ? -21.380 -13.556 -0.043 1.00 87.81 936 PRO A CA 1
ATOM 6816 C C . PRO A 1 936 ? -19.883 -13.236 -0.004 1.00 87.81 936 PRO A C 1
ATOM 6818 O O . PRO A 1 936 ? -19.072 -13.950 -0.599 1.00 87.81 936 PRO A O 1
ATOM 6821 N N . LEU A 1 937 ? -19.526 -12.179 0.723 1.00 82.62 937 LEU A N 1
ATOM 6822 C CA . LEU A 1 937 ? -18.133 -11.825 0.971 1.00 82.62 937 LEU A CA 1
ATOM 6823 C C . LEU A 1 937 ? -17.479 -12.774 1.994 1.00 82.62 937 LEU A C 1
ATOM 6825 O O . LEU A 1 937 ? -18.174 -13.294 2.872 1.00 82.62 937 LEU A O 1
ATOM 6829 N N . PRO A 1 938 ? -16.151 -12.989 1.915 1.00 75.94 938 PRO A N 1
ATOM 6830 C CA . PRO A 1 938 ? -15.383 -13.632 2.977 1.00 75.94 938 PRO A CA 1
ATOM 6831 C C . PRO A 1 938 ? -15.534 -12.919 4.331 1.00 75.94 938 PRO A C 1
ATOM 6833 O O . PRO A 1 938 ? -15.743 -11.704 4.393 1.00 75.94 938 PRO A O 1
ATOM 6836 N N . GLU A 1 939 ? -15.393 -13.676 5.423 1.00 62.25 939 GLU A N 1
ATOM 6837 C CA . GLU A 1 939 ? -15.311 -13.113 6.780 1.00 62.25 939 GLU A CA 1
ATOM 6838 C C . GLU A 1 939 ? -14.148 -12.099 6.856 1.00 62.25 939 GLU A C 1
ATOM 6840 O O . GLU A 1 939 ? -13.097 -12.310 6.251 1.00 62.25 939 GLU A O 1
ATOM 6845 N N . GLY A 1 940 ? -14.359 -10.967 7.538 1.00 58.31 940 GLY A N 1
ATOM 6846 C CA . GLY A 1 940 ? -13.419 -9.835 7.584 1.00 58.31 940 GLY A CA 1
ATOM 6847 C C . GLY A 1 940 ? -13.550 -8.792 6.457 1.00 58.31 940 GLY A C 1
ATOM 6848 O O . GLY A 1 940 ? -13.049 -7.681 6.608 1.00 58.31 940 GLY A O 1
ATOM 6849 N N . LEU A 1 941 ? -14.266 -9.073 5.355 1.00 64.38 941 LEU A N 1
ATOM 6850 C CA . LEU A 1 941 ? -14.414 -8.140 4.214 1.00 64.38 941 LEU A CA 1
ATOM 6851 C C . LEU A 1 941 ? -15.771 -7.409 4.134 1.00 64.38 941 LEU A C 1
ATOM 6853 O O . LEU A 1 941 ? -16.030 -6.670 3.185 1.00 64.38 941 LEU A O 1
ATOM 6857 N N . GLY A 1 942 ? -16.649 -7.575 5.126 1.00 48.03 942 GLY A N 1
ATOM 6858 C CA . GLY A 1 942 ? -18.042 -7.101 5.076 1.00 48.03 942 GLY A CA 1
ATOM 6859 C C . GLY A 1 942 ? -18.276 -5.580 5.110 1.00 48.03 942 GLY A C 1
ATOM 6860 O O . GLY A 1 942 ? -19.402 -5.156 4.858 1.00 48.03 942 GLY A O 1
ATOM 6861 N N . ASN A 1 943 ? -17.254 -4.767 5.407 1.00 51.38 943 ASN A N 1
ATOM 6862 C CA . ASN A 1 943 ? -17.389 -3.346 5.780 1.00 51.38 943 ASN A CA 1
ATOM 6863 C C . ASN A 1 943 ? -16.759 -2.347 4.780 1.00 51.38 943 ASN A C 1
ATOM 6865 O O . ASN A 1 943 ? -16.308 -1.274 5.183 1.00 51.38 943 ASN A O 1
ATOM 6869 N N . VAL A 1 944 ? -16.721 -2.663 3.480 1.00 51.16 944 VAL A N 1
ATOM 6870 C CA . VAL A 1 944 ? -16.251 -1.709 2.453 1.00 51.16 944 VAL A CA 1
ATOM 6871 C C . VAL A 1 944 ? -17.347 -0.694 2.103 1.00 51.16 944 VAL A C 1
ATOM 6873 O O . VAL A 1 944 ? -18.459 -1.064 1.722 1.00 51.16 944 VAL A O 1
ATOM 6876 N N . SER A 1 945 ? -17.028 0.597 2.245 1.00 47.25 945 SER A N 1
ATOM 6877 C CA . SER A 1 945 ? -17.957 1.709 2.003 1.00 47.25 945 SER A CA 1
ATOM 6878 C C . SER A 1 945 ? -18.275 1.873 0.513 1.00 47.25 945 SER A C 1
ATOM 6880 O O . SER A 1 945 ? -17.400 1.885 -0.350 1.00 47.25 945 SER A O 1
ATOM 6882 N N . LEU A 1 946 ? -19.564 1.995 0.198 1.00 45.66 946 LEU A N 1
ATOM 6883 C CA . LEU A 1 946 ? -20.104 1.719 -1.138 1.00 45.66 946 LEU A CA 1
ATOM 6884 C C . LEU A 1 946 ? -20.220 2.915 -2.085 1.00 45.66 946 LEU A C 1
ATOM 6886 O O . LEU A 1 946 ? -20.765 2.785 -3.182 1.00 45.66 946 LEU A O 1
ATOM 6890 N N . ALA A 1 947 ? -19.732 4.080 -1.668 1.00 47.50 947 ALA A N 1
ATOM 6891 C CA . ALA A 1 947 ? -19.852 5.311 -2.440 1.00 47.50 947 ALA A CA 1
ATOM 6892 C C . ALA A 1 947 ? -18.737 5.503 -3.487 1.00 47.50 947 ALA A C 1
ATOM 6894 O O . ALA A 1 947 ? -18.973 6.178 -4.488 1.00 47.50 947 ALA A O 1
ATOM 6895 N N . ASP A 1 948 ? -17.548 4.922 -3.284 1.00 60.91 948 ASP A N 1
ATOM 6896 C CA . ASP A 1 948 ? -16.333 5.386 -3.972 1.00 60.91 948 ASP A CA 1
ATOM 6897 C C . ASP A 1 948 ? -15.920 4.581 -5.228 1.00 60.91 948 ASP A C 1
ATOM 6899 O O . ASP A 1 948 ? -15.227 5.130 -6.087 1.00 60.91 948 ASP A O 1
ATOM 6903 N N . ILE A 1 949 ? -16.383 3.335 -5.430 1.00 75.12 949 ILE A N 1
ATOM 6904 C CA . ILE A 1 949 ? -15.865 2.468 -6.522 1.00 75.12 949 ILE A CA 1
ATOM 6905 C C . ILE A 1 949 ? -16.199 2.931 -7.956 1.00 75.12 949 ILE A C 1
ATOM 6907 O O . ILE A 1 949 ? -15.632 2.423 -8.920 1.00 75.12 949 ILE A O 1
ATOM 6911 N N . GLN A 1 950 ? -17.083 3.921 -8.122 1.00 85.81 950 GLN A N 1
ATOM 6912 C CA . GLN A 1 950 ? -17.365 4.550 -9.424 1.00 85.81 950 GLN A CA 1
ATOM 6913 C C . GLN A 1 950 ? -16.229 5.481 -9.897 1.00 85.81 950 GLN A C 1
ATOM 6915 O O . GLN A 1 950 ? -16.164 5.818 -11.083 1.00 85.81 950 GLN A O 1
ATOM 6920 N N . HIS A 1 951 ? -15.331 5.910 -9.000 1.00 88.62 951 HIS A N 1
ATOM 6921 C CA . HIS A 1 951 ? -14.211 6.791 -9.340 1.00 88.62 951 HIS A CA 1
ATOM 6922 C C . HIS A 1 951 ? -13.232 6.105 -10.320 1.00 88.62 951 HIS A C 1
ATOM 6924 O O . HIS A 1 951 ? -12.940 4.918 -10.146 1.00 88.62 951 HIS A O 1
ATOM 6930 N N . PRO A 1 952 ? -12.645 6.811 -11.315 1.00 92.88 952 PRO A N 1
ATOM 6931 C CA . PRO A 1 952 ? -11.783 6.166 -12.309 1.00 92.88 952 PRO A CA 1
ATOM 6932 C C . PRO A 1 952 ? -10.541 5.480 -11.736 1.00 92.88 952 PRO A C 1
ATOM 6934 O O . PRO A 1 952 ? -10.000 4.598 -12.396 1.00 92.88 952 PRO A O 1
ATOM 6937 N N . TYR A 1 953 ? -10.119 5.806 -10.511 1.00 89.06 953 TYR A N 1
ATOM 6938 C CA . TYR A 1 953 ? -9.095 5.051 -9.771 1.00 89.06 953 TYR A CA 1
ATOM 6939 C C . TYR A 1 953 ? -9.309 3.527 -9.815 1.00 89.06 953 TYR A C 1
ATOM 6941 O O . TYR A 1 953 ? -8.345 2.786 -9.992 1.00 89.06 953 TYR A O 1
ATOM 6949 N N . TYR A 1 954 ? -10.557 3.067 -9.673 1.00 88.31 954 TYR A N 1
ATOM 6950 C CA . TYR A 1 954 ? -10.871 1.646 -9.527 1.00 88.31 954 TYR A CA 1
ATOM 6951 C C . TYR A 1 954 ? -10.931 0.910 -10.870 1.00 88.31 954 TYR A C 1
ATOM 6953 O O . TYR A 1 954 ? -10.439 -0.207 -10.972 1.00 88.31 954 TYR A O 1
ATOM 6961 N N . TRP A 1 955 ? -11.482 1.533 -11.919 1.00 93.31 955 TRP A N 1
ATOM 6962 C CA . TRP A 1 955 ? -11.698 0.869 -13.212 1.00 93.31 955 TRP A CA 1
ATOM 6963 C C . TRP A 1 955 ? -10.710 1.268 -14.318 1.00 93.31 955 TRP A C 1
ATOM 6965 O O . TRP A 1 955 ? -10.479 0.477 -15.232 1.00 93.31 955 TRP A O 1
ATOM 6975 N N . SER A 1 956 ? -10.093 2.455 -14.264 1.00 94.88 956 SER A N 1
ATOM 6976 C CA . SER A 1 956 ? -9.128 2.900 -15.292 1.00 94.88 956 SER A CA 1
ATOM 6977 C C . SER A 1 956 ? -7.704 2.375 -15.082 1.00 94.88 956 SER A C 1
ATOM 6979 O O . SER A 1 956 ? -6.876 2.503 -15.982 1.00 94.88 956 SER A O 1
ATOM 6981 N N . ALA A 1 957 ? -7.442 1.734 -13.937 1.00 92.25 957 ALA A N 1
ATOM 6982 C CA . ALA A 1 957 ? -6.199 1.018 -13.666 1.00 92.25 957 ALA A CA 1
ATOM 6983 C C . ALA A 1 957 ? -6.003 -0.177 -14.614 1.00 92.25 957 ALA A C 1
ATOM 6985 O O . ALA A 1 957 ? -4.885 -0.440 -15.056 1.00 92.25 957 ALA A O 1
ATOM 6986 N N . PHE A 1 958 ? -7.083 -0.901 -14.928 1.00 94.12 958 PHE A N 1
ATOM 6987 C CA . PHE A 1 958 ? -7.045 -2.103 -15.760 1.00 94.12 958 PHE A CA 1
ATOM 6988 C C . PHE A 1 958 ? -6.823 -1.749 -17.232 1.00 94.12 958 PHE A C 1
ATOM 6990 O O . PHE A 1 958 ? -7.646 -1.073 -17.853 1.00 94.12 958 PHE A O 1
ATOM 6997 N N . SER A 1 959 ? -5.729 -2.250 -17.805 1.00 93.25 959 SER A N 1
ATOM 6998 C CA . SER A 1 959 ? -5.387 -2.062 -19.217 1.00 93.25 959 SER A CA 1
ATOM 6999 C C . SER A 1 959 ? -5.147 -3.398 -19.914 1.00 93.25 959 SER A C 1
ATOM 7001 O O . SER A 1 959 ? -4.496 -4.289 -19.370 1.00 93.25 959 SER A O 1
ATOM 7003 N N . LEU A 1 960 ? -5.656 -3.521 -21.142 1.00 94.94 960 LEU A N 1
ATOM 7004 C CA . LEU A 1 960 ? -5.353 -4.632 -22.043 1.00 94.94 960 LEU A CA 1
ATOM 7005 C C . LEU A 1 960 ? -4.112 -4.292 -22.873 1.00 94.94 960 LEU A C 1
ATOM 7007 O O . LEU A 1 960 ? -4.093 -3.268 -23.555 1.00 94.94 960 LEU A O 1
ATOM 7011 N N . VAL A 1 961 ? -3.119 -5.175 -22.848 1.00 93.19 961 VAL A N 1
ATOM 7012 C CA . VAL A 1 961 ? -1.855 -5.076 -23.586 1.00 93.19 961 VAL A CA 1
ATOM 7013 C C . VAL A 1 961 ? -1.767 -6.214 -24.610 1.00 93.19 961 VAL A C 1
ATOM 7015 O O . VAL A 1 961 ? -1.964 -7.377 -24.259 1.00 93.19 961 VAL A O 1
ATOM 7018 N N . GLY A 1 962 ? -1.449 -5.907 -25.870 1.00 92.62 962 GLY A N 1
ATOM 7019 C CA . GLY A 1 962 ? -1.298 -6.884 -26.959 1.00 92.62 962 GLY A CA 1
ATOM 7020 C C . GLY A 1 962 ? -2.514 -6.946 -27.891 1.00 92.62 962 GLY A C 1
ATOM 7021 O O . GLY A 1 962 ? -3.077 -5.916 -28.258 1.00 92.62 962 GLY A O 1
ATOM 7022 N N . SER A 1 963 ? -2.913 -8.149 -28.321 1.00 91.25 963 SER A N 1
ATOM 7023 C CA . SER A 1 963 ? -4.032 -8.316 -29.263 1.00 91.25 963 SER A CA 1
ATOM 7024 C C . SER A 1 963 ? -5.385 -7.998 -28.602 1.00 91.25 963 SER A C 1
ATOM 7026 O O . SER A 1 963 ? -5.721 -8.626 -27.594 1.00 91.25 963 SER A O 1
ATOM 7028 N N . PRO A 1 964 ? -6.221 -7.097 -29.149 1.00 89.75 964 PRO A N 1
ATOM 7029 C CA . PRO A 1 964 ? -7.518 -6.778 -28.554 1.00 89.75 964 PRO A CA 1
ATOM 7030 C C . PRO A 1 964 ? -8.631 -7.775 -28.922 1.00 89.75 964 PRO A C 1
ATOM 7032 O O . PRO A 1 964 ? -9.690 -7.760 -28.289 1.00 89.75 964 PRO A O 1
ATOM 7035 N N . TRP A 1 965 ? -8.389 -8.639 -29.918 1.00 86.94 965 TRP A N 1
ATOM 7036 C CA . TRP A 1 965 ? -9.311 -9.648 -30.456 1.00 86.94 965 TRP A CA 1
ATOM 7037 C C . TRP A 1 965 ? -8.943 -11.074 -30.048 1.00 86.94 965 TRP A C 1
ATOM 7039 O O . TRP A 1 965 ? -7.731 -11.410 -30.000 1.00 86.94 965 TRP A O 1
#

Solvent-accessible surface area (backbone atoms only — not comparable to full-atom values): 48446 Å² total; per-residue (Å²): 84,82,60,78,96,78,78,94,72,79,51,74,54,79,74,80,72,74,95,77,67,75,48,70,88,70,68,59,56,41,74,27,56,46,65,47,64,78,65,92,75,82,93,76,96,78,59,84,80,93,66,100,78,81,82,88,67,86,72,77,97,54,91,46,74,43,93,86,88,33,55,71,54,64,40,15,56,35,27,38,30,24,48,85,48,54,67,53,66,42,53,77,45,39,22,76,74,10,38,38,39,37,41,61,32,68,40,70,64,100,61,58,37,69,42,79,48,25,33,37,39,33,34,66,28,37,95,42,10,34,42,34,17,83,61,70,31,32,31,35,35,35,39,71,86,23,51,35,34,43,32,21,23,22,39,28,34,4,18,35,83,58,40,23,0,19,29,40,32,46,13,36,41,36,42,29,49,23,33,33,33,52,6,32,7,10,43,26,4,0,18,25,23,31,64,21,38,41,38,39,32,51,26,39,33,29,49,5,28,9,71,64,15,35,0,0,21,29,20,29,60,15,35,41,39,39,31,53,26,40,32,30,50,5,30,6,34,32,30,0,0,22,30,21,29,65,12,59,33,42,39,38,32,31,22,39,33,29,47,5,28,9,70,66,19,37,2,0,19,28,26,36,35,25,34,42,37,39,40,32,25,22,21,31,28,49,5,31,11,50,19,28,0,0,19,30,24,41,28,55,66,19,43,38,40,38,30,22,20,28,31,29,49,5,31,9,59,25,31,0,0,19,28,20,35,29,66,47,24,49,38,38,40,30,28,18,30,30,32,45,4,31,7,56,23,34,0,0,20,28,24,34,25,44,64,12,38,38,40,38,29,19,20,32,26,26,51,2,29,28,65,68,39,7,2,15,28,19,27,79,57,63,25,48,38,35,38,29,24,22,37,27,17,45,23,78,54,46,30,70,34,63,68,66,44,89,38,84,64,61,45,72,62,62,70,56,44,64,46,69,57,16,68,75,58,53,73,35,50,37,48,47,71,38,97,85,23,72,30,64,70,50,32,80,56,75,68,53,31,27,49,65,52,69,52,47,99,75,33,18,31,30,15,27,41,68,69,90,67,88,77,76,76,85,73,78,83,73,77,86,78,79,87,76,85,78,88,78,87,78,82,85,84,77,90,78,91,83,85,87,88,82,93,87,88,90,88,83,88,90,84,92,79,88,80,95,78,86,82,77,77,83,77,80,84,85,65,67,60,74,64,51,57,67,51,47,52,58,47,29,67,75,73,71,52,82,74,58,79,82,80,68,85,59,46,40,39,54,46,21,72,72,54,73,43,34,35,32,42,36,37,44,38,70,39,54,57,78,56,52,50,57,54,54,64,60,70,66,65,68,100,68,96,72,87,84,80,78,63,79,65,64,54,56,57,49,50,55,50,56,58,57,52,73,78,50,90,72,78,84,50,58,69,15,24,38,34,39,37,40,35,46,54,87,71,59,78,44,79,44,78,65,84,44,32,40,49,62,50,40,54,35,46,53,49,30,49,49,39,40,67,39,78,92,37,57,90,59,68,71,34,53,58,37,18,30,54,48,24,58,65,77,43,56,83,48,44,71,56,43,61,70,68,58,46,39,33,42,36,36,29,57,39,90,70,45,58,68,55,53,64,53,52,24,20,80,85,86,52,42,44,49,81,68,26,23,59,34,38,26,60,38,78,50,68,35,56,73,73,76,64,82,65,65,81,42,28,36,40,32,31,26,30,41,60,52,59,66,53,82,67,32,76,30,36,65,57,31,50,55,44,48,60,75,76,42,57,68,51,80,28,59,30,97,54,22,40,70,65,47,56,48,52,51,46,71,79,46,81,40,28,31,40,36,39,34,32,55,28,41,29,34,68,65,58,53,71,65,12,32,39,50,42,57,88,47,74,46,30,52,76,52,36,51,75,52,40,28,56,65,64,53,20,60,31,36,36,39,63,44,20,33,36,46,74,90,38,66,46,12,27,48,52,58,46,37,38,17,62,54,32,36,22,32,9,26,36,39,25,49,42,74,62,60,53,58,60,42,28,54,45,47,51,33,26,58,51,30,42,62,68,42,76,30,58,27,48,6,50,30,51,27,35,49,32,31,55,70,56,57,42,43,74,55,99,49,19,44,35,38,91,80,51,72,46,74,52,54,90,93,60,65,82,73,77,84,83,57,63,44,35,56,52,63,44,28,27,60,44,43,25,34,36,52,75